Protein AF-0000000075716599 (afdb_homodimer)

Structure (mmCIF, N/CA/C/O backbone):
data_AF-0000000075716599-model_v1
#
loop_
_entity.id
_entity.type
_entity.pdbx_description
1 polymer 'Oxysterol binding protein, putative'
#
loop_
_atom_site.group_PDB
_atom_site.id
_atom_site.type_symbol
_atom_site.label_atom_id
_atom_site.label_alt_id
_atom_site.label_comp_id
_atom_site.label_asym_id
_atom_site.label_entity_id
_atom_site.label_seq_id
_atom_site.pdbx_PDB_ins_code
_atom_site.Cartn_x
_atom_site.Cartn_y
_atom_site.Cartn_z
_atom_site.occupancy
_atom_site.B_iso_or_equiv
_atom_site.auth_seq_id
_atom_site.auth_comp_id
_atom_site.auth_asym_id
_atom_site.auth_atom_id
_atom_site.pdbx_PDB_model_num
ATOM 1 N N . MET A 1 1 ? 14.312 -37.25 2.414 1 25.66 1 MET A N 1
ATOM 2 C CA . MET A 1 1 ? 13.086 -36.656 1.915 1 25.66 1 MET A CA 1
ATOM 3 C C . MET A 1 1 ? 11.867 -37.156 2.67 1 25.66 1 MET A C 1
ATOM 5 O O . MET A 1 1 ? 11.477 -38.312 2.496 1 25.66 1 MET A O 1
ATOM 9 N N . ALA A 1 2 ? 11.633 -36.812 3.883 1 30.98 2 ALA A N 1
ATOM 10 C CA . ALA A 1 2 ? 10.641 -37.406 4.777 1 30.98 2 ALA A CA 1
ATOM 11 C C . ALA A 1 2 ? 9.258 -37.438 4.121 1 30.98 2 ALA A C 1
ATOM 13 O O . ALA A 1 2 ? 8.82 -36.438 3.547 1 30.98 2 ALA A O 1
ATOM 14 N N . SER A 1 3 ? 8.898 -38.594 3.822 1 35.81 3 SER A N 1
ATOM 15 C CA . SER A 1 3 ? 7.617 -38.906 3.184 1 35.81 3 SER A CA 1
ATOM 16 C C . SER A 1 3 ? 6.461 -38.219 3.912 1 35.81 3 SER A C 1
ATOM 18 O O . SER A 1 3 ? 6.445 -38.188 5.145 1 35.81 3 SER A O 1
ATOM 20 N N . LEU A 1 4 ? 5.777 -37.281 3.227 1 42.44 4 LEU A N 1
ATOM 21 C CA . LEU A 1 4 ? 4.566 -36.625 3.693 1 42.44 4 LEU A CA 1
ATOM 22 C C . LEU A 1 4 ? 3.623 -37.625 4.359 1 42.44 4 LEU A C 1
ATOM 24 O O . LEU A 1 4 ? 2.781 -37.25 5.176 1 42.44 4 LEU A O 1
ATOM 28 N N . LEU A 1 5 ? 3.73 -38.969 3.957 1 38.59 5 LEU A N 1
ATOM 29 C CA . LEU A 1 5 ? 2.789 -40 4.395 1 38.59 5 LEU A CA 1
ATOM 30 C C . LEU A 1 5 ? 3.059 -40.406 5.84 1 38.59 5 LEU A C 1
ATOM 32 O O . LEU A 1 5 ? 2.227 -41.062 6.469 1 38.59 5 LEU A O 1
ATOM 36 N N . ILE A 1 6 ? 4.301 -40.344 6.207 1 36.16 6 ILE A N 1
ATOM 37 C CA . ILE A 1 6 ? 4.641 -41.031 7.453 1 36.16 6 ILE A CA 1
ATOM 38 C C . ILE A 1 6 ? 4.273 -40.125 8.641 1 36.16 6 ILE A C 1
ATOM 40 O O . ILE A 1 6 ? 4.758 -40.344 9.75 1 36.16 6 ILE A O 1
ATOM 44 N N . ARG A 1 7 ? 3.625 -39.094 8.336 1 38.47 7 ARG A N 1
ATOM 45 C CA . ARG A 1 7 ? 3.357 -38.375 9.57 1 38.47 7 ARG A CA 1
ATOM 46 C C . ARG A 1 7 ? 2.211 -39 10.344 1 38.47 7 ARG A C 1
ATOM 48 O O . ARG A 1 7 ? 1.123 -39.219 9.805 1 38.47 7 ARG A O 1
ATOM 55 N N . GLU A 1 8 ? 2.479 -39.688 11.445 1 37.44 8 GLU A N 1
ATOM 56 C CA . GLU A 1 8 ? 1.461 -40.344 12.258 1 37.44 8 GLU A CA 1
ATOM 57 C C . GLU A 1 8 ? 0.248 -39.469 12.469 1 37.44 8 GLU A C 1
ATOM 59 O O . GLU A 1 8 ? -0.686 -39.469 11.664 1 37.44 8 GLU A O 1
ATOM 64 N N . GLU A 1 9 ? -0.141 -39.188 13.945 1 34.25 9 GLU A N 1
ATOM 65 C CA . GLU A 1 9 ? -1.438 -38.688 14.398 1 34.25 9 GLU A CA 1
ATOM 66 C C . GLU A 1 9 ? -1.594 -37.219 14.109 1 34.25 9 GLU A C 1
ATOM 68 O O . GLU A 1 9 ? -0.637 -36.438 14.242 1 34.25 9 GLU A O 1
ATOM 73 N N . ALA A 1 10 ? -2.547 -36.906 13.289 1 37.91 10 ALA A N 1
ATOM 74 C CA . ALA A 1 10 ? -2.986 -35.531 13.148 1 37.91 10 ALA A CA 1
ATOM 75 C C . ALA A 1 10 ? -2.926 -34.781 14.484 1 37.91 10 ALA A C 1
ATOM 77 O O . ALA A 1 10 ? -3.238 -35.375 15.531 1 37.91 10 ALA A O 1
ATOM 78 N N . PRO A 1 11 ? -2.17 -33.844 14.617 1 38.12 11 PRO A N 1
ATOM 79 C CA . PRO A 1 11 ? -2.297 -33.188 15.93 1 38.12 11 PRO A CA 1
ATOM 80 C C . PRO A 1 11 ? -3.744 -33.094 16.406 1 38.12 11 PRO A C 1
ATOM 82 O O . PRO A 1 11 ? -4.648 -32.844 15.602 1 38.12 11 PRO A O 1
ATOM 85 N N . ILE A 1 12 ? -4.195 -33.906 17.328 1 35.69 12 ILE A N 1
ATOM 86 C CA . ILE A 1 12 ? -5.48 -33.875 18.016 1 35.69 12 ILE A CA 1
ATOM 87 C C . ILE A 1 12 ? -5.766 -32.438 18.484 1 35.69 12 ILE A C 1
ATOM 89 O O . ILE A 1 12 ? -4.84 -31.672 18.719 1 35.69 12 ILE A O 1
ATOM 93 N N . LYS A 1 13 ? -7.074 -32.219 18.672 1 39.22 13 LYS A N 1
ATOM 94 C CA . LYS A 1 13 ? -7.547 -31.062 19.422 1 39.22 13 LYS A CA 1
ATOM 95 C C . LYS A 1 13 ? -6.566 -30.688 20.531 1 39.22 13 LYS A C 1
ATOM 97 O O . LYS A 1 13 ? -6.484 -31.391 21.547 1 39.22 13 LYS A O 1
ATOM 102 N N . SER A 1 14 ? -5.434 -30.578 20.25 1 35.91 14 SER A N 1
ATOM 103 C CA . SER A 1 14 ? -4.781 -30.188 21.5 1 35.91 14 SER A CA 1
ATOM 104 C C . SER A 1 14 ? -5.598 -29.156 22.266 1 35.91 14 SER A C 1
ATOM 106 O O . SER A 1 14 ? -6.434 -28.469 21.672 1 35.91 14 SER A O 1
ATOM 108 N N . GLU A 1 15 ? -5.719 -28.969 23.5 1 42.94 15 GLU A N 1
ATOM 109 C CA . GLU A 1 15 ? -6.316 -27.938 24.328 1 42.94 15 GLU A CA 1
ATOM 110 C C . GLU A 1 15 ? -6.172 -26.562 23.688 1 42.94 15 GLU A C 1
ATOM 112 O O . GLU A 1 15 ? -5.27 -25.797 24.031 1 42.94 15 GLU A O 1
ATOM 117 N N . SER A 1 16 ? -6.371 -26.391 22.516 1 43.91 16 SER A N 1
ATOM 118 C CA . SER A 1 16 ? -6 -25.297 21.625 1 43.91 16 SER A CA 1
ATOM 119 C C . SER A 1 16 ? -6.738 -24.016 21.984 1 43.91 16 SER A C 1
ATOM 121 O O . SER A 1 16 ? -7.965 -24.016 22.109 1 43.91 16 SER A O 1
ATOM 123 N N . LYS A 1 17 ? -6.199 -23.234 22.516 1 57.03 17 LYS A N 1
ATOM 124 C CA . LYS A 1 17 ? -6.621 -21.875 22.859 1 57.03 17 LYS A CA 1
ATOM 125 C C . LYS A 1 17 ? -6.98 -21.078 21.609 1 57.03 17 LYS A C 1
ATOM 127 O O . LYS A 1 17 ? -6.246 -21.094 20.625 1 57.03 17 LYS A O 1
ATOM 132 N N . PRO A 1 18 ? -8.266 -20.781 21.609 1 61.25 18 PRO A N 1
ATOM 133 C CA . PRO A 1 18 ? -8.648 -19.891 20.5 1 61.25 18 PRO A CA 1
ATOM 134 C C . PRO A 1 18 ? -7.602 -18.812 20.219 1 61.25 18 PRO A C 1
ATOM 136 O O . PRO A 1 18 ? -6.988 -18.281 21.156 1 61.25 18 PRO A O 1
ATOM 139 N N . ILE A 1 19 ? -7.355 -18.719 18.906 1 61.34 19 ILE A N 1
ATOM 140 C CA . ILE A 1 19 ? -6.391 -17.688 18.547 1 61.34 19 ILE A CA 1
ATOM 141 C C . ILE A 1 19 ? -7.086 -16.328 18.5 1 61.34 19 ILE A C 1
ATOM 143 O O . ILE A 1 19 ? -6.426 -15.289 18.469 1 61.34 19 ILE A O 1
ATOM 147 N N . GLY A 1 20 ? -8.43 -16.375 18.391 1 62.12 20 GLY A N 1
ATOM 148 C CA . GLY A 1 20 ? -9.227 -15.156 18.406 1 62.12 20 GLY A CA 1
ATOM 149 C C . GLY A 1 20 ? -10.719 -15.422 18.297 1 62.12 20 GLY A C 1
ATOM 150 O O . GLY A 1 20 ? -11.156 -16.562 18.375 1 62.12 20 GLY A O 1
ATOM 151 N N . THR A 1 21 ? -11.43 -14.406 18.516 1 63.84 21 THR A N 1
ATOM 152 C CA . THR A 1 21 ? -12.875 -14.531 18.406 1 63.84 21 THR A CA 1
ATOM 153 C C . THR A 1 21 ? -13.422 -13.57 17.359 1 63.84 21 THR A C 1
ATOM 155 O O . THR A 1 21 ? -12.969 -12.43 17.25 1 63.84 21 THR A O 1
ATOM 158 N N . VAL A 1 22 ? -14.164 -14.148 16.422 1 63.22 22 VAL A N 1
ATOM 159 C CA . VAL A 1 22 ? -14.93 -13.336 15.484 1 63.22 22 VAL A CA 1
ATOM 160 C C . VAL A 1 22 ? -16.422 -13.602 15.656 1 63.22 22 VAL A C 1
ATOM 162 O O . VAL A 1 22 ? -16.859 -14.75 15.57 1 63.22 22 VAL A O 1
ATOM 165 N N . ASN A 1 23 ? -17.203 -12.508 15.766 1 64.94 23 ASN A N 1
ATOM 166 C CA . ASN A 1 23 ? -18.625 -12.625 16 1 64.94 23 ASN A CA 1
ATOM 167 C C . ASN A 1 23 ? -18.938 -13.664 17.062 1 64.94 23 ASN A C 1
ATOM 169 O O . ASN A 1 23 ? -19.75 -14.57 16.844 1 64.94 23 ASN A O 1
ATOM 173 N N . ASP A 1 24 ? -18.141 -13.594 18.141 1 62.59 24 ASP A N 1
ATOM 174 C CA . ASP A 1 24 ? -18.328 -14.375 19.344 1 62.59 24 ASP A CA 1
ATOM 175 C C . ASP A 1 24 ? -18.016 -15.852 19.109 1 62.59 24 ASP A C 1
ATOM 177 O O . ASP A 1 24 ? -18.516 -16.719 19.828 1 62.59 24 ASP A O 1
ATOM 181 N N . LYS A 1 25 ? -17.5 -16.094 17.984 1 64.44 25 LYS A N 1
ATOM 182 C CA . LYS A 1 25 ? -17.062 -17.469 17.719 1 64.44 25 LYS A CA 1
ATOM 183 C C . LYS A 1 25 ? -15.547 -17.594 17.812 1 64.44 25 LYS A C 1
ATOM 185 O O . LYS A 1 25 ? -14.812 -16.734 17.297 1 64.44 25 LYS A O 1
ATOM 190 N N . ASN A 1 26 ? -15.055 -18.562 18.516 1 60.34 26 ASN A N 1
ATOM 191 C CA . ASN A 1 26 ? -13.625 -18.844 18.656 1 60.34 26 ASN A CA 1
ATOM 192 C C . ASN A 1 26 ? -13.016 -19.281 17.328 1 60.34 26 ASN A C 1
ATOM 194 O O . ASN A 1 26 ? -13.609 -20.062 16.594 1 60.34 26 ASN A O 1
ATOM 198 N N . ILE A 1 27 ? -11.953 -18.578 17 1 61.59 27 ILE A N 1
ATOM 199 C CA . ILE A 1 27 ? -11.203 -18.938 15.805 1 61.59 27 ILE A CA 1
ATOM 200 C C . ILE A 1 27 ? -9.969 -19.75 16.203 1 61.59 27 ILE A C 1
ATOM 202 O O . ILE A 1 27 ? -9.281 -19.422 17.156 1 61.59 27 ILE A O 1
ATOM 206 N N . PHE A 1 28 ? -9.906 -20.922 15.703 1 56.47 28 PHE A N 1
ATOM 207 C CA . PHE A 1 28 ? -8.766 -21.781 16.016 1 56.47 28 PHE A CA 1
ATOM 208 C C . PHE A 1 28 ? -7.77 -21.797 14.867 1 56.47 28 PHE A C 1
ATOM 210 O O . PHE A 1 28 ? -8.133 -21.516 13.719 1 56.47 28 PHE A O 1
ATOM 217 N N . SER A 1 29 ? -6.551 -21.688 15.281 1 52.03 29 SER A N 1
ATOM 218 C CA . SER A 1 29 ? -5.5 -21.656 14.273 1 52.03 29 SER A CA 1
ATOM 219 C C . SER A 1 29 ? -5.77 -22.672 13.172 1 52.03 29 SER A C 1
ATOM 221 O O . SER A 1 29 ? -6.82 -23.312 13.148 1 52.03 29 SER A O 1
ATOM 223 N N . THR A 1 30 ? -4.996 -23.766 13.023 1 52.5 30 THR A N 1
ATOM 224 C CA . THR A 1 30 ? -4.906 -24.75 11.953 1 52.5 30 THR A CA 1
ATOM 225 C C . THR A 1 30 ? -6.105 -25.688 11.992 1 52.5 30 THR A C 1
ATOM 227 O O . THR A 1 30 ? -6.844 -25.734 12.977 1 52.5 30 THR A O 1
ATOM 230 N N . SER A 1 31 ? -6.348 -26.359 10.727 1 51.75 31 SER A N 1
ATOM 231 C CA . SER A 1 31 ? -7.363 -27.344 10.391 1 51.75 31 SER A CA 1
ATOM 232 C C . SER A 1 31 ? -7.547 -28.359 11.516 1 51.75 31 SER A C 1
ATOM 234 O O . SER A 1 31 ? -6.578 -28.969 11.961 1 51.75 31 SER A O 1
ATOM 236 N N . TYR A 1 32 ? -8.422 -28.031 12.461 1 51.56 32 TYR A N 1
ATOM 237 C CA . TYR A 1 32 ? -8.633 -28.938 13.586 1 51.56 32 TYR A CA 1
ATOM 238 C C . TYR A 1 32 ? -9.617 -30.047 13.219 1 51.56 32 TYR A C 1
ATOM 240 O O . TYR A 1 32 ? -10.547 -29.828 12.445 1 51.56 32 TYR A O 1
ATOM 248 N N . ARG A 1 33 ? -9.281 -31.203 13.703 1 50.09 33 ARG A N 1
ATOM 249 C CA . ARG A 1 33 ? -10.219 -32.312 13.812 1 50.09 33 ARG A CA 1
ATOM 250 C C . ARG A 1 33 ? -11.445 -31.906 14.625 1 50.09 33 ARG A C 1
ATOM 252 O O . ARG A 1 33 ? -11.336 -31.156 15.602 1 50.09 33 ARG A O 1
ATOM 259 N N . GLY A 1 34 ? -12.523 -31.922 13.992 1 53.91 34 GLY A N 1
ATOM 260 C CA . GLY A 1 34 ? -13.805 -31.625 14.617 1 53.91 34 GLY A CA 1
ATOM 261 C C . GLY A 1 34 ? -14.555 -30.5 13.945 1 53.91 34 GLY A C 1
ATOM 262 O O . GLY A 1 34 ? -15.672 -30.172 14.328 1 53.91 34 GLY A O 1
ATOM 263 N N . VAL A 1 35 ? -13.758 -29.875 13.117 1 61.09 35 VAL A N 1
ATOM 264 C CA . VAL A 1 35 ? -14.461 -28.875 12.328 1 61.09 35 VAL A CA 1
ATOM 265 C C . VAL A 1 35 ? -15.023 -29.516 11.055 1 61.09 35 VAL A C 1
ATOM 267 O O . VAL A 1 35 ? -14.492 -30.516 10.57 1 61.09 35 VAL A O 1
ATOM 270 N N . ASP A 1 36 ? -16.156 -29 10.609 1 69.19 36 ASP A N 1
ATOM 271 C CA . ASP A 1 36 ? -16.781 -29.516 9.391 1 69.19 36 ASP A CA 1
ATOM 272 C C . ASP A 1 36 ? -15.914 -29.219 8.164 1 69.19 36 ASP A C 1
ATOM 274 O O . ASP A 1 36 ? -15.297 -28.156 8.07 1 69.19 36 ASP A O 1
ATOM 278 N N . LYS A 1 37 ? -15.867 -30.25 7.438 1 75.06 37 LYS A N 1
ATOM 279 C CA . LYS A 1 37 ? -15.195 -30.047 6.152 1 75.06 37 LYS A CA 1
ATOM 280 C C . LYS A 1 37 ? -16.016 -29.156 5.23 1 75.06 37 LYS A C 1
ATOM 282 O O . LYS A 1 37 ? -17.25 -29.25 5.195 1 75.06 37 LYS A O 1
ATOM 287 N N . HIS A 1 38 ? -15.297 -28.234 4.605 1 74.19 38 HIS A N 1
ATOM 288 C CA . HIS A 1 38 ? -15.938 -27.375 3.615 1 74.19 38 HIS A CA 1
ATOM 289 C C . HIS A 1 38 ? -15.422 -27.672 2.211 1 74.19 38 HIS A C 1
ATOM 291 O O . HIS A 1 38 ? -14.227 -27.516 1.94 1 74.19 38 HIS A O 1
ATOM 297 N N . LEU A 1 39 ? -16.359 -28.141 1.439 1 76.5 39 LEU A N 1
ATOM 298 C CA . LEU A 1 39 ? -16.031 -28.484 0.063 1 76.5 39 LEU A CA 1
ATOM 299 C C . LEU A 1 39 ? -16.656 -27.5 -0.917 1 76.5 39 LEU A C 1
ATOM 301 O O . LEU A 1 39 ? -17.766 -27.016 -0.683 1 76.5 39 LEU A O 1
ATOM 305 N N . ILE A 1 40 ? -15.852 -27.141 -1.883 1 75.44 40 ILE A N 1
ATOM 306 C CA . ILE A 1 40 ? -16.391 -26.328 -2.969 1 75.44 40 ILE A CA 1
ATOM 307 C C . ILE A 1 40 ? -17.016 -27.234 -4.023 1 75.44 40 ILE A C 1
ATOM 309 O O . ILE A 1 40 ? -16.422 -28.219 -4.445 1 75.44 40 ILE A O 1
ATOM 313 N N . SER A 1 41 ? -18.312 -26.922 -4.27 1 71.81 41 SER A N 1
ATOM 314 C CA . SER A 1 41 ? -19.016 -27.688 -5.289 1 71.81 41 SER A CA 1
ATOM 315 C C . SER A 1 41 ? -18.859 -27.047 -6.664 1 71.81 41 SER A C 1
ATOM 317 O O . SER A 1 41 ? -18.906 -25.812 -6.797 1 71.81 41 SER A O 1
ATOM 319 N N . TYR A 1 42 ? -18.391 -27.859 -7.543 1 67.75 42 TYR A N 1
ATOM 320 C CA . TYR A 1 42 ? -18.344 -27.391 -8.922 1 67.75 42 TYR A CA 1
ATOM 321 C C . TYR A 1 42 ? -19.453 -28 -9.758 1 67.75 42 TYR A C 1
ATOM 323 O O . TYR A 1 42 ? -19.781 -29.188 -9.602 1 67.75 42 TYR A O 1
ATOM 331 N N . ASP A 1 43 ? -20.406 -27.141 -10.383 1 59.59 43 ASP A N 1
ATOM 332 C CA . ASP A 1 43 ? -21.484 -27.672 -11.219 1 59.59 43 ASP A CA 1
ATOM 333 C C . ASP A 1 43 ? -20.938 -28.672 -12.242 1 59.59 43 ASP A C 1
ATOM 335 O O . ASP A 1 43 ? -21.578 -29.688 -12.508 1 59.59 43 ASP A O 1
ATOM 339 N N . ASN A 1 44 ? -19.891 -28.047 -13.047 1 61.25 44 ASN A N 1
ATOM 340 C CA . ASN A 1 44 ? -19.266 -28.906 -14.055 1 61.25 44 ASN A CA 1
ATOM 341 C C . ASN A 1 44 ? -17.828 -29.234 -13.688 1 61.25 44 ASN A C 1
ATOM 343 O O . ASN A 1 44 ? -17.062 -28.359 -13.312 1 61.25 44 ASN A O 1
ATOM 347 N N . ASP A 1 45 ? -17.547 -30.625 -13.68 1 68.94 45 ASP A N 1
ATOM 348 C CA . ASP A 1 45 ? -16.25 -31.156 -13.273 1 68.94 45 ASP A CA 1
ATOM 349 C C . ASP A 1 45 ? -15.25 -31.109 -14.438 1 68.94 45 ASP A C 1
ATOM 351 O O . ASP A 1 45 ? -14.195 -31.75 -14.375 1 68.94 45 ASP A O 1
ATOM 355 N N . ASP A 1 46 ? -15.656 -30.297 -15.555 1 80 46 ASP A N 1
ATOM 356 C CA . ASP A 1 46 ? -14.781 -30.438 -16.719 1 80 46 ASP A CA 1
ATOM 357 C C . ASP A 1 46 ? -14.156 -29.109 -17.094 1 80 46 ASP A C 1
ATOM 359 O O . ASP A 1 46 ? -13.844 -28.859 -18.266 1 80 46 ASP A O 1
ATOM 363 N N . TYR A 1 47 ? -14.039 -28.234 -16.266 1 90.12 47 TYR A N 1
ATOM 364 C CA . TYR A 1 47 ? -13.391 -26.938 -16.453 1 90.12 47 TYR A CA 1
ATOM 365 C C . TYR A 1 47 ? -14.055 -26.156 -17.578 1 90.12 47 TYR A C 1
ATOM 367 O O . TYR A 1 47 ? -13.383 -25.5 -18.375 1 90.12 47 TYR A O 1
ATOM 375 N N . GLU A 1 48 ? -15.352 -26.297 -17.766 1 89.38 48 GLU A N 1
ATOM 376 C CA . GLU A 1 48 ? -16.078 -25.641 -18.844 1 89.38 48 GLU A CA 1
ATOM 377 C C . GLU A 1 48 ? -15.891 -24.125 -18.812 1 89.38 48 GLU A C 1
ATOM 379 O O . GLU A 1 48 ? -15.688 -23.5 -19.859 1 89.38 48 GLU A O 1
ATOM 384 N N . GLN A 1 49 ? -15.953 -23.562 -17.703 1 86.5 49 GLN A N 1
ATOM 385 C CA . GLN A 1 49 ? -15.789 -22.109 -17.578 1 86.5 49 GLN A CA 1
ATOM 386 C C . GLN A 1 49 ? -14.391 -21.688 -18.016 1 86.5 49 GLN A C 1
ATOM 388 O O . GLN A 1 49 ? -14.227 -20.688 -18.719 1 86.5 49 GLN A O 1
ATOM 393 N N . GLU A 1 50 ? -13.414 -22.391 -17.562 1 89.19 50 GLU A N 1
ATOM 394 C CA . GLU A 1 50 ? -12.031 -22.078 -17.938 1 89.19 50 GLU A CA 1
ATOM 395 C C . GLU A 1 50 ? -11.82 -22.234 -19.438 1 89.19 50 GLU A C 1
ATOM 397 O O . GLU A 1 50 ? -11.117 -21.438 -20.062 1 89.19 50 GLU A O 1
ATOM 402 N N . ARG A 1 51 ? -12.438 -23.266 -20 1 91.88 51 ARG A N 1
ATOM 403 C CA . ARG A 1 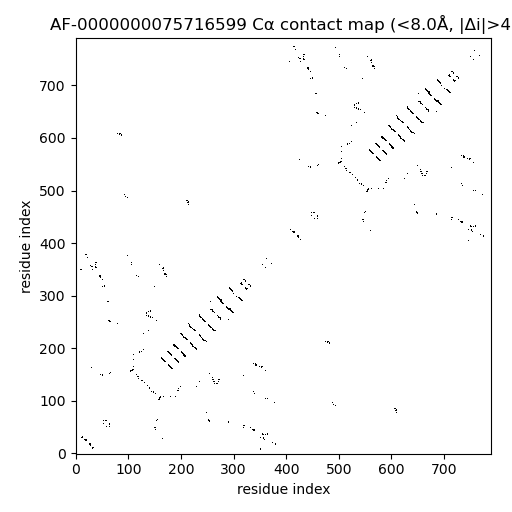51 ? -12.344 -23.484 -21.438 1 91.88 51 ARG A CA 1
ATOM 404 C C . ARG A 1 51 ? -13 -22.328 -22.203 1 91.88 51 ARG A C 1
ATOM 406 O O . ARG A 1 51 ? -12.469 -21.859 -23.219 1 91.88 51 ARG A O 1
ATOM 413 N N . ASN A 1 52 ? -14.125 -21.922 -21.703 1 91.31 52 ASN A N 1
ATOM 414 C CA . ASN A 1 52 ? -14.828 -20.828 -22.344 1 91.31 52 ASN A CA 1
ATOM 415 C C . ASN A 1 52 ? -14.008 -19.547 -22.328 1 91.31 52 ASN A C 1
ATOM 417 O O . ASN A 1 52 ? -13.969 -18.797 -23.312 1 91.31 52 ASN A O 1
ATOM 421 N N . VAL A 1 53 ? -13.406 -19.312 -21.266 1 91.31 53 VAL A N 1
ATOM 422 C CA . VAL A 1 53 ? -12.555 -18.125 -21.141 1 91.31 53 VAL A CA 1
ATOM 423 C C . VAL A 1 53 ? -11.383 -18.219 -22.109 1 91.31 53 VAL A C 1
ATOM 425 O O . VAL A 1 53 ? -11.078 -17.266 -22.828 1 91.31 53 VAL A O 1
ATOM 428 N N . ALA A 1 54 ? -10.758 -19.359 -22.125 1 91.94 54 ALA A N 1
ATOM 429 C CA . ALA A 1 54 ? -9.594 -19.562 -22.984 1 91.94 54 ALA A CA 1
ATOM 430 C C . ALA A 1 54 ? -9.961 -19.375 -24.453 1 91.94 54 ALA A C 1
ATOM 432 O O . ALA A 1 54 ? -9.18 -18.797 -25.219 1 91.94 54 ALA A O 1
ATOM 433 N N . LEU A 1 55 ? -11.133 -19.781 -24.797 1 92.62 55 LEU A N 1
ATOM 434 C CA . LEU A 1 55 ? -11.555 -19.781 -26.203 1 92.62 55 LEU A CA 1
ATOM 435 C C . LEU A 1 55 ? -12.055 -18.406 -26.625 1 92.62 55 LEU A C 1
ATOM 437 O O . LEU A 1 55 ? -11.852 -17.984 -27.766 1 92.62 55 LEU A O 1
ATOM 441 N N . ASN A 1 56 ? -12.617 -17.656 -25.656 1 92 56 ASN A N 1
ATOM 442 C CA . ASN A 1 56 ? -13.43 -16.531 -26.094 1 92 56 ASN A CA 1
ATOM 443 C C . ASN A 1 56 ? -12.93 -15.219 -25.5 1 92 56 ASN A C 1
ATOM 445 O O . ASN A 1 56 ? -13.266 -14.141 -26 1 92 56 ASN A O 1
ATOM 449 N N . ASN A 1 57 ? -12.266 -15.258 -24.453 1 90.56 57 ASN A N 1
ATOM 450 C CA . ASN A 1 57 ? -11.922 -14.047 -23.734 1 90.56 57 ASN A CA 1
ATOM 451 C C . ASN A 1 57 ? -10.445 -13.695 -23.891 1 90.56 57 ASN A C 1
ATOM 453 O O . ASN A 1 57 ? -9.625 -14.008 -23.031 1 90.56 57 ASN A O 1
ATOM 457 N N . TRP A 1 58 ? -10.109 -13.031 -24.938 1 88.56 58 TRP A N 1
ATOM 458 C CA . TRP A 1 58 ? -8.703 -12.68 -25.141 1 88.56 58 TRP A CA 1
ATOM 459 C C . TRP A 1 58 ? -8.57 -11.32 -25.828 1 88.56 58 TRP A C 1
ATOM 461 O O . TRP A 1 58 ? -9.516 -10.852 -26.469 1 88.56 58 TRP A O 1
ATOM 471 N N . SER A 1 59 ? -7.52 -10.68 -25.562 1 87.56 59 SER A N 1
ATOM 472 C CA . SER A 1 59 ? -7.082 -9.461 -26.234 1 87.56 59 SER A CA 1
ATOM 473 C C . SER A 1 59 ? -5.75 -9.664 -26.938 1 87.56 59 SER A C 1
ATOM 475 O O . SER A 1 59 ? -5.184 -10.758 -26.906 1 87.56 59 SER A O 1
ATOM 477 N N . VAL A 1 60 ? -5.297 -8.625 -27.562 1 87.06 60 VAL A N 1
ATOM 478 C CA . VAL A 1 60 ? -4.012 -8.68 -28.25 1 87.06 60 VAL A CA 1
ATOM 479 C C . VAL A 1 60 ? -2.889 -8.867 -27.234 1 87.06 60 VAL A C 1
ATOM 481 O O . VAL A 1 60 ? -1.802 -9.336 -27.578 1 87.06 60 VAL A O 1
ATOM 484 N N . ASP A 1 61 ? -3.252 -8.633 -25.922 1 89.69 61 ASP A N 1
ATOM 485 C CA . ASP A 1 61 ? -2.201 -8.625 -24.906 1 89.69 61 ASP A CA 1
ATOM 486 C C . ASP A 1 61 ? -2.205 -9.93 -24.109 1 89.69 61 ASP A C 1
ATOM 488 O O . ASP A 1 61 ? -1.239 -10.234 -23.406 1 89.69 61 ASP A O 1
ATOM 492 N N . GLY A 1 62 ? -3.279 -10.648 -24.219 1 92.62 62 GLY A N 1
ATOM 493 C CA . GLY A 1 62 ? -3.367 -11.891 -23.453 1 92.62 62 GLY A CA 1
ATOM 494 C C . GLY A 1 62 ? -4.793 -12.336 -23.203 1 92.62 62 GLY A C 1
ATOM 495 O O . GLY A 1 62 ? -5.73 -11.828 -23.828 1 92.62 62 GLY A O 1
ATOM 496 N N . VAL A 1 63 ? -4.879 -13.289 -22.391 1 94.81 63 VAL A N 1
ATOM 497 C CA . VAL A 1 63 ? -6.199 -13.797 -22.031 1 94.81 63 VAL A CA 1
ATOM 498 C C . VAL A 1 63 ? -6.836 -12.898 -20.969 1 94.81 63 VAL A C 1
ATOM 500 O O . VAL A 1 63 ? -6.168 -12.445 -20.047 1 94.81 63 VAL A O 1
ATOM 503 N N . VAL A 1 64 ? -8.141 -12.586 -21.141 1 93.75 64 VAL A N 1
ATOM 504 C CA . VAL A 1 64 ? -8.875 -11.688 -20.266 1 93.75 64 VAL A CA 1
ATOM 505 C C . VAL A 1 64 ? -9.836 -12.492 -19.391 1 93.75 64 VAL A C 1
ATOM 507 O O . VAL A 1 64 ? -11 -12.688 -19.766 1 93.75 64 VAL A O 1
ATOM 510 N N . PRO A 1 65 ? -9.391 -12.781 -18.234 1 89.38 65 PRO A N 1
ATOM 511 C CA . PRO A 1 65 ? -10.164 -13.734 -17.438 1 89.38 65 PRO A CA 1
ATOM 512 C C . PRO A 1 65 ? -11.367 -13.094 -16.75 1 89.38 65 PRO A C 1
ATOM 514 O O . PRO A 1 65 ? -12.289 -13.805 -16.344 1 89.38 65 PRO A O 1
ATOM 517 N N . LEU A 1 66 ? -11.391 -11.758 -16.625 1 89.12 66 LEU A N 1
ATOM 518 C CA . LEU A 1 66 ? -12.477 -11.086 -15.914 1 89.12 66 LEU A CA 1
ATOM 519 C C . LEU A 1 66 ? -13.43 -10.414 -16.891 1 89.12 66 LEU A C 1
ATOM 521 O O . LEU A 1 66 ? -13 -9.867 -17.906 1 89.12 66 LEU A O 1
ATOM 525 N N . THR A 1 67 ? -14.664 -10.453 -16.531 1 88.25 67 THR A N 1
ATOM 526 C CA . THR A 1 67 ? -15.617 -9.617 -17.266 1 88.25 67 THR A CA 1
ATOM 527 C C . THR A 1 67 ? -15.398 -8.148 -16.938 1 88.25 67 THR A C 1
ATOM 529 O O . THR A 1 67 ? -14.68 -7.809 -16 1 88.25 67 THR A O 1
ATOM 532 N N . LYS A 1 68 ? -16.047 -7.387 -17.734 1 88.38 68 LYS A N 1
ATOM 533 C CA . LYS A 1 68 ? -15.953 -5.949 -17.5 1 88.38 68 LYS A CA 1
ATOM 534 C C . LYS A 1 68 ? -16.516 -5.574 -16.141 1 88.38 68 LYS A C 1
ATOM 536 O O . LYS A 1 68 ? -15.945 -4.734 -15.43 1 88.38 68 LYS A O 1
ATOM 541 N N . GLU A 1 69 ? -17.562 -6.168 -15.789 1 90.94 69 GLU A N 1
ATOM 542 C CA . GLU A 1 69 ? -18.219 -5.895 -14.508 1 90.94 69 GLU A CA 1
ATOM 543 C C . GLU A 1 69 ? -17.328 -6.332 -13.336 1 90.94 69 GLU A C 1
ATOM 545 O O . GLU A 1 69 ? -17.219 -5.617 -12.344 1 90.94 69 GLU A O 1
ATOM 550 N N . GLU A 1 70 ? -16.719 -7.488 -13.484 1 87.31 70 GLU A N 1
ATOM 551 C CA . GLU A 1 70 ? -15.828 -7.996 -12.445 1 87.31 70 GLU A CA 1
ATOM 552 C C . GLU A 1 70 ? -14.602 -7.105 -12.281 1 87.31 70 GLU A C 1
ATOM 554 O O . GLU A 1 70 ? -14.156 -6.855 -11.164 1 87.31 70 GLU A O 1
ATOM 559 N N . LEU A 1 71 ? -14.117 -6.676 -13.367 1 89.44 71 LEU A N 1
ATOM 560 C CA . LEU A 1 71 ? -12.945 -5.809 -13.344 1 89.44 71 LEU A CA 1
ATOM 561 C C . LEU A 1 71 ? -13.266 -4.477 -12.672 1 89.44 71 LEU A C 1
ATOM 563 O O . LEU A 1 71 ? -12.484 -3.982 -11.859 1 89.44 71 LEU A O 1
ATOM 567 N N . GLU A 1 72 ? -14.406 -3.959 -13.016 1 90.44 72 GLU A N 1
ATOM 568 C CA . GLU A 1 72 ? -14.828 -2.693 -12.422 1 90.44 72 GLU A CA 1
ATOM 569 C C . GLU A 1 72 ? -15 -2.824 -10.914 1 90.44 72 GLU A C 1
ATOM 571 O O . GLU A 1 72 ? -14.625 -1.925 -10.164 1 90.44 72 GLU A O 1
ATOM 576 N N . ALA A 1 73 ? -15.539 -3.914 -10.5 1 87.81 73 ALA A N 1
ATOM 577 C CA . ALA A 1 73 ? -15.719 -4.152 -9.078 1 87.81 73 ALA A CA 1
ATOM 578 C C . ALA A 1 73 ? -14.375 -4.234 -8.359 1 87.81 73 ALA A C 1
ATOM 580 O O . ALA A 1 73 ? -14.219 -3.689 -7.262 1 87.81 73 ALA A O 1
ATOM 581 N N . GLU A 1 74 ? -13.461 -4.906 -8.891 1 86.44 74 GLU A N 1
ATOM 582 C CA . GLU A 1 74 ? -12.133 -5.012 -8.297 1 86.44 74 GLU A CA 1
ATOM 583 C C . GLU A 1 74 ? -11.43 -3.658 -8.266 1 86.44 74 GLU A C 1
ATOM 585 O O . GLU A 1 74 ? -10.711 -3.342 -7.312 1 86.44 74 GLU A O 1
ATOM 590 N N . GLN A 1 75 ? -11.664 -2.91 -9.297 1 87.62 75 GLN A N 1
ATOM 591 C CA . GLN A 1 75 ? -11.023 -1.601 -9.375 1 87.62 75 GLN A CA 1
ATOM 592 C C . GLN A 1 75 ? -11.547 -0.665 -8.289 1 87.62 75 GLN A C 1
ATOM 594 O O .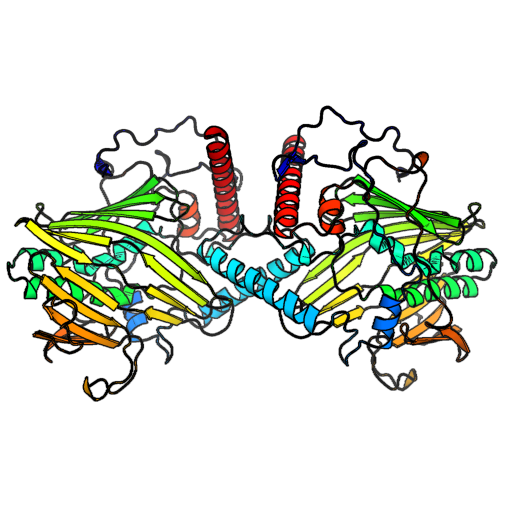 GLN A 1 75 ? -10.805 0.17 -7.773 1 87.62 75 GLN A O 1
ATOM 599 N N . VAL A 1 76 ? -12.805 -0.786 -8 1 88.56 76 VAL A N 1
ATOM 600 C CA . VAL A 1 76 ? -13.375 -0.004 -6.91 1 88.56 76 VAL A CA 1
ATOM 601 C C . VAL A 1 76 ? -12.68 -0.364 -5.598 1 88.56 76 VAL A C 1
ATOM 603 O O . VAL A 1 76 ? -12.336 0.519 -4.809 1 88.56 76 VAL A O 1
ATOM 606 N N . GLU A 1 77 ? -12.422 -1.63 -5.391 1 86.25 77 GLU A N 1
ATOM 607 C CA . GLU A 1 77 ? -11.727 -2.084 -4.188 1 86.25 77 GLU A CA 1
ATOM 608 C C . GLU A 1 77 ? -10.273 -1.622 -4.184 1 86.25 77 GLU A C 1
ATOM 610 O O . GLU A 1 77 ? -9.742 -1.241 -3.139 1 86.25 77 GLU A O 1
ATOM 615 N N . ASN A 1 78 ? -9.734 -1.681 -5.328 1 85.81 78 ASN A N 1
ATOM 616 C CA . ASN A 1 78 ? -8.352 -1.233 -5.457 1 85.81 78 ASN A CA 1
ATOM 617 C C . ASN A 1 78 ? -8.203 0.245 -5.105 1 85.81 78 ASN A C 1
ATOM 619 O O . ASN A 1 78 ? -7.23 0.643 -4.465 1 85.81 78 ASN A O 1
ATOM 623 N N . LYS A 1 79 ? -9.148 0.978 -5.574 1 86.81 79 LYS A N 1
ATOM 624 C CA . LYS A 1 79 ? -9.125 2.408 -5.285 1 86.81 79 LYS A CA 1
ATOM 625 C C . LYS A 1 79 ? -9.195 2.668 -3.781 1 86.81 79 LYS A C 1
ATOM 627 O O . LYS A 1 79 ? -8.492 3.543 -3.266 1 86.81 79 LYS A O 1
ATOM 632 N N . LYS A 1 80 ? -10 1.928 -3.148 1 87.88 80 LYS A N 1
ATOM 633 C CA . LYS A 1 80 ? -10.109 2.055 -1.697 1 87.88 80 LYS A CA 1
ATOM 634 C C . LYS A 1 80 ? -8.781 1.707 -1.02 1 87.88 80 LYS A C 1
ATOM 636 O O . LYS A 1 80 ? -8.359 2.395 -0.089 1 87.88 80 LYS A O 1
ATOM 641 N N . LEU A 1 81 ? -8.203 0.668 -1.451 1 86.5 81 LEU A N 1
ATOM 642 C CA . LEU A 1 81 ? -6.93 0.236 -0.896 1 86.5 81 LEU A CA 1
ATOM 643 C C . LEU A 1 81 ? -5.848 1.283 -1.142 1 86.5 81 LEU A C 1
ATOM 645 O O . LEU A 1 81 ? -5.027 1.551 -0.262 1 86.5 81 LEU A O 1
ATOM 649 N N . MET A 1 82 ? -5.914 1.832 -2.297 1 86.31 82 MET A N 1
ATOM 650 C CA . MET A 1 82 ? -4.918 2.84 -2.652 1 86.31 82 MET A CA 1
ATOM 651 C C . MET A 1 82 ? -5.098 4.102 -1.815 1 86.31 82 MET A C 1
ATOM 653 O O . MET A 1 82 ? -4.117 4.734 -1.419 1 86.31 82 MET A O 1
ATOM 657 N N . LYS A 1 83 ? -6.293 4.512 -1.648 1 88 83 LYS A N 1
ATOM 658 C CA . LYS A 1 83 ? -6.574 5.648 -0.78 1 88 83 LYS A CA 1
ATOM 659 C C . LYS A 1 83 ? -6.039 5.41 0.629 1 88 83 LYS A C 1
ATOM 661 O O . LYS A 1 83 ? -5.445 6.309 1.233 1 88 83 LYS A O 1
ATOM 666 N N . GLN A 1 84 ? -6.273 4.242 1.062 1 87.38 84 GLN A N 1
ATOM 667 C CA . GLN A 1 84 ? -5.773 3.885 2.387 1 87.38 84 GLN A CA 1
ATOM 668 C C . GLN A 1 84 ? -4.246 3.871 2.414 1 87.38 84 GLN A C 1
ATOM 670 O O . GLN A 1 84 ? -3.637 4.27 3.408 1 87.38 84 GLN A O 1
ATOM 675 N N . PHE A 1 85 ? -3.764 3.42 1.38 1 86.81 85 PHE A N 1
ATOM 676 C CA . PHE A 1 85 ? -2.312 3.391 1.252 1 86.81 85 PHE A CA 1
ATOM 677 C C . PHE A 1 85 ? -1.73 4.793 1.36 1 86.81 85 PHE A C 1
ATOM 679 O O . PHE A 1 85 ? -0.785 5.023 2.117 1 86.81 85 PHE A O 1
ATOM 686 N N . THR A 1 86 ? -2.295 5.656 0.678 1 85.12 86 THR A N 1
ATOM 687 C CA . THR A 1 86 ? -1.839 7.043 0.687 1 85.12 86 THR A CA 1
ATOM 688 C C . THR A 1 86 ? -2.029 7.664 2.066 1 85.12 86 THR A C 1
ATOM 690 O O . THR A 1 86 ? -1.143 8.359 2.568 1 85.12 86 THR A O 1
ATOM 693 N N . LYS A 1 87 ? -3.145 7.449 2.594 1 86.44 87 LYS A N 1
ATOM 694 C CA . LYS A 1 87 ? -3.432 7.949 3.936 1 86.44 87 LYS A CA 1
ATOM 695 C C . LYS A 1 87 ? -2.395 7.453 4.941 1 86.44 87 LYS A C 1
ATOM 697 O O . LYS A 1 87 ? -1.955 8.211 5.809 1 86.44 87 LYS A O 1
ATOM 702 N N . ASN A 1 88 ? -1.99 6.199 4.77 1 84.38 88 ASN A N 1
ATOM 703 C CA . ASN A 1 88 ? -1.076 5.578 5.719 1 84.38 88 ASN A CA 1
ATOM 704 C C . ASN A 1 88 ? 0.344 6.117 5.57 1 84.38 88 ASN A C 1
ATOM 706 O O . ASN A 1 88 ? 1.129 6.082 6.52 1 84.38 88 ASN A O 1
ATOM 710 N N . ILE A 1 89 ? 0.644 6.586 4.434 1 78.06 89 ILE A N 1
ATOM 711 C CA . ILE A 1 89 ? 1.924 7.266 4.281 1 78.06 89 ILE A CA 1
ATOM 712 C C . ILE A 1 89 ? 1.989 8.461 5.23 1 78.06 89 ILE A C 1
ATOM 714 O O . ILE A 1 89 ? 3 8.664 5.91 1 78.06 89 ILE A O 1
ATOM 718 N N . LEU A 1 90 ? 0.91 9.125 5.355 1 76.31 90 LEU A N 1
ATOM 719 C CA . LEU A 1 90 ? 0.859 10.312 6.199 1 76.31 90 LEU A CA 1
ATOM 720 C C . LEU A 1 90 ? 0.845 9.93 7.676 1 76.31 90 LEU A C 1
ATOM 722 O O . LEU A 1 90 ? 1.456 10.609 8.5 1 76.31 90 LEU A O 1
ATOM 726 N N . LYS A 1 91 ? 0.191 8.82 7.848 1 74.38 91 LYS A N 1
ATOM 727 C CA . LYS A 1 91 ? 0.118 8.352 9.227 1 74.38 91 LYS A CA 1
ATOM 728 C C . LYS A 1 91 ? 1.383 7.59 9.617 1 74.38 91 LYS A C 1
ATOM 730 O O . LYS A 1 91 ? 1.597 7.293 10.797 1 74.38 91 LYS A O 1
ATOM 735 N N . MET A 1 92 ? 2.166 7.273 8.625 1 75.06 92 MET A N 1
ATOM 736 C CA . MET A 1 92 ? 3.414 6.527 8.766 1 75.06 92 MET A CA 1
ATOM 737 C C . MET A 1 92 ? 3.168 5.176 9.43 1 75.06 92 MET A C 1
ATOM 739 O O . MET A 1 92 ? 3.939 4.754 10.289 1 75.06 92 MET A O 1
ATOM 743 N N . ASP A 1 93 ? 2.012 4.578 9.047 1 73.81 93 ASP A N 1
ATOM 744 C CA . ASP A 1 93 ? 1.636 3.312 9.672 1 73.81 93 ASP A CA 1
ATOM 745 C C . ASP A 1 93 ? 0.78 2.469 8.727 1 73.81 93 ASP A C 1
ATOM 747 O O . ASP A 1 93 ? -0.349 2.844 8.406 1 73.81 93 ASP A O 1
ATOM 751 N N . TYR A 1 94 ? 1.298 1.306 8.414 1 76.5 94 TYR A N 1
ATOM 752 C CA . TYR A 1 94 ? 0.532 0.413 7.551 1 76.5 94 TYR A CA 1
ATOM 753 C C . TYR A 1 94 ? -0.081 -0.729 8.352 1 76.5 94 TYR A C 1
ATOM 755 O O . TYR A 1 94 ? -0.644 -1.665 7.781 1 76.5 94 TYR A O 1
ATOM 763 N N . SER A 1 95 ? -0.025 -0.66 9.617 1 69.69 95 SER A N 1
ATOM 764 C CA . SER A 1 95 ? -0.418 -1.782 10.469 1 69.69 95 SER A CA 1
ATOM 765 C C . SER A 1 95 ? -1.915 -2.055 10.359 1 69.69 95 SER A C 1
ATOM 767 O O . SER A 1 95 ? -2.369 -3.166 10.641 1 69.69 95 SER A O 1
ATOM 769 N N . ASN A 1 96 ? -2.611 -1.109 9.906 1 72.06 96 ASN A N 1
ATOM 770 C CA . ASN A 1 96 ? -4.059 -1.275 9.859 1 72.06 96 ASN A CA 1
ATOM 771 C C . ASN A 1 96 ? -4.527 -1.702 8.469 1 72.06 96 ASN A C 1
ATOM 773 O O . ASN A 1 96 ? -5.73 -1.783 8.211 1 72.06 96 ASN A O 1
ATOM 777 N N . MET A 1 97 ? -3.605 -1.958 7.621 1 79 97 MET A N 1
ATOM 778 C CA . MET A 1 97 ? -3.969 -2.346 6.262 1 79 97 MET A CA 1
ATOM 779 C C . MET A 1 97 ? -4.066 -3.861 6.137 1 79 97 MET A C 1
ATOM 781 O O . MET A 1 97 ? -3.289 -4.594 6.754 1 79 97 MET A O 1
ATOM 785 N N . SER A 1 98 ? -5.066 -4.336 5.398 1 79.56 98 SER A N 1
ATOM 786 C CA . SER A 1 98 ? -5.25 -5.742 5.047 1 79.56 98 SER A CA 1
ATOM 787 C C . SER A 1 98 ? -5.777 -5.891 3.623 1 79.56 98 SER A C 1
ATOM 789 O O . SER A 1 98 ? -6.578 -5.078 3.164 1 79.56 98 SER A O 1
ATOM 791 N N . VAL A 1 99 ? -5.301 -6.816 3.008 1 82.94 99 VAL A N 1
ATOM 792 C CA . VAL A 1 99 ? -5.805 -7.09 1.666 1 82.94 99 VAL A CA 1
ATOM 793 C C . VAL A 1 99 ? -7.172 -7.762 1.754 1 82.94 99 VAL A C 1
ATOM 795 O O . VAL A 1 99 ? -7.344 -8.742 2.48 1 82.94 99 VAL A O 1
ATOM 798 N N . PRO A 1 100 ? -8.07 -7.219 1.055 1 83.38 100 PRO A N 1
ATOM 799 C CA . PRO A 1 100 ? -9.414 -7.801 1.119 1 83.38 100 PRO A CA 1
ATOM 800 C C . PRO A 1 100 ? -9.453 -9.242 0.625 1 83.38 100 PRO A C 1
ATOM 802 O O . PRO A 1 100 ? -8.758 -9.594 -0.333 1 83.38 100 PRO A O 1
ATOM 805 N N . CYS A 1 101 ? -10.367 -10.023 1.169 1 84.62 101 CYS A N 1
ATOM 806 C CA . CYS A 1 101 ? -10.531 -11.43 0.813 1 84.62 101 CYS A CA 1
ATOM 807 C C . CYS A 1 101 ? -11.047 -11.57 -0.611 1 84.62 101 CYS A C 1
ATOM 809 O O . CYS A 1 101 ? -10.922 -12.641 -1.217 1 84.62 101 CYS A O 1
ATOM 811 N N . SER A 1 102 ? -11.641 -10.516 -1.116 1 82.12 102 SER A N 1
ATOM 812 C CA . SER A 1 102 ? -12.25 -10.562 -2.443 1 82.12 102 SER A CA 1
ATOM 813 C C . SER A 1 102 ? -11.195 -10.781 -3.525 1 82.12 102 SER A C 1
ATOM 815 O O . SER A 1 102 ? -11.531 -11.133 -4.66 1 82.12 102 SER A O 1
ATOM 817 N N . TYR A 1 103 ? -9.945 -10.672 -3.182 1 83.38 103 TYR A N 1
ATOM 818 C CA . TYR A 1 103 ? -8.867 -10.867 -4.141 1 83.38 103 TYR A CA 1
ATOM 819 C C . TYR A 1 103 ? -8.562 -12.344 -4.332 1 83.38 103 TYR A C 1
ATOM 821 O O . TYR A 1 103 ? -7.859 -12.727 -5.27 1 83.38 103 TYR A O 1
ATOM 829 N N . SER A 1 104 ? -9.133 -13.109 -3.445 1 86.88 104 SER A N 1
ATOM 830 C CA . SER A 1 104 ? -8.758 -14.516 -3.457 1 86.88 104 SER A CA 1
ATOM 831 C C . SER A 1 104 ? -9.961 -15.406 -3.781 1 86.88 104 SER A C 1
ATOM 833 O O . SER A 1 104 ? -11.102 -15.031 -3.531 1 86.88 104 SER A O 1
ATOM 835 N N . GLU A 1 105 ? -9.617 -16.438 -4.367 1 86.81 105 GLU A N 1
ATOM 836 C CA . GLU A 1 105 ? -10.594 -17.531 -4.438 1 86.81 105 GLU A CA 1
ATOM 837 C C . GLU A 1 105 ? -10.531 -18.391 -3.186 1 86.81 105 GLU A C 1
ATOM 839 O O . GLU A 1 105 ? -9.523 -18.406 -2.48 1 86.81 105 GLU A O 1
ATOM 844 N N . PRO A 1 106 ? -11.602 -19.062 -2.898 1 86.81 106 PRO A N 1
ATOM 845 C CA . PRO A 1 106 ? -11.641 -19.844 -1.662 1 86.81 106 PRO A CA 1
ATOM 846 C C . PRO A 1 106 ? -10.719 -21.062 -1.708 1 86.81 106 PRO A C 1
ATOM 848 O O . PRO A 1 106 ? -10.352 -21.609 -0.662 1 86.81 106 PRO A O 1
ATOM 851 N N . ARG A 1 107 ? -10.328 -21.5 -2.816 1 89.31 107 ARG A N 1
ATOM 852 C CA . ARG A 1 107 ? -9.453 -22.672 -2.912 1 89.31 107 ARG A CA 1
ATOM 853 C C . ARG A 1 107 ? -8.039 -22.328 -2.43 1 89.31 107 ARG A C 1
ATOM 855 O O . ARG A 1 107 ? -7.516 -21.266 -2.732 1 89.31 107 ARG A O 1
ATOM 862 N N . SER A 1 108 ? -7.555 -23.312 -1.685 1 90.25 108 SER A N 1
ATOM 863 C CA . SER A 1 108 ? -6.156 -23.172 -1.282 1 90.25 108 SER A CA 1
ATOM 864 C C . SER A 1 108 ? -5.223 -23.297 -2.479 1 90.25 108 SER A C 1
ATOM 866 O O . SER A 1 108 ? -5.59 -23.891 -3.502 1 90.25 108 SER A O 1
ATOM 868 N N . PHE A 1 109 ? -4.055 -22.875 -2.338 1 92 109 PHE A N 1
ATOM 869 C CA . PHE A 1 109 ? -3.041 -23.031 -3.371 1 92 109 PHE A CA 1
ATOM 870 C C . PHE A 1 109 ? -2.83 -24.5 -3.705 1 92 109 PHE A C 1
ATOM 872 O O . PHE A 1 109 ? -2.645 -24.859 -4.871 1 92 109 PHE A O 1
ATOM 879 N N . LEU A 1 110 ? -2.785 -25.328 -2.688 1 93.56 110 LEU A N 1
ATOM 880 C CA . LEU A 1 110 ? -2.578 -26.75 -2.904 1 93.56 110 LEU A CA 1
ATOM 881 C C . LEU A 1 110 ? -3.656 -27.328 -3.816 1 93.56 110 LEU A C 1
ATOM 883 O O . LEU A 1 110 ? -3.359 -28.125 -4.711 1 93.56 110 LEU A O 1
ATOM 887 N N . GLU A 1 111 ? -4.832 -26.844 -3.59 1 91.69 111 GLU A N 1
ATOM 888 C CA . GLU A 1 111 ? -5.945 -27.297 -4.426 1 91.69 111 GLU A CA 1
ATOM 889 C C . GLU A 1 111 ? -5.797 -26.781 -5.855 1 91.69 111 GLU A C 1
ATOM 891 O O . GLU A 1 111 ? -6.023 -27.531 -6.812 1 91.69 111 GLU A O 1
ATOM 896 N N . ARG A 1 112 ? -5.465 -25.578 -5.984 1 91.75 112 ARG A N 1
ATOM 897 C CA . ARG A 1 112 ? -5.305 -24.953 -7.297 1 91.75 112 ARG A CA 1
ATOM 898 C C . ARG A 1 112 ? -4.203 -25.656 -8.094 1 91.75 112 ARG A C 1
ATOM 900 O O . ARG A 1 112 ? -4.344 -25.859 -9.305 1 91.75 112 ARG A O 1
ATOM 907 N N . MET A 1 113 ? -3.156 -25.953 -7.441 1 93.62 113 MET A N 1
ATOM 908 C CA . MET A 1 113 ? -2.027 -26.594 -8.117 1 93.62 113 MET A CA 1
ATOM 909 C C . MET A 1 113 ? -2.426 -27.953 -8.664 1 93.62 113 MET A C 1
ATOM 911 O O . MET A 1 113 ? -1.912 -28.391 -9.703 1 93.62 113 MET A O 1
ATOM 915 N N . ALA A 1 114 ? -3.301 -28.609 -8 1 93.94 114 ALA A N 1
ATOM 916 C CA . ALA A 1 114 ? -3.762 -29.906 -8.461 1 93.94 114 ALA A CA 1
ATOM 917 C C . ALA A 1 114 ? -4.402 -29.812 -9.844 1 93.94 114 ALA A C 1
ATOM 919 O O . ALA A 1 114 ? -4.332 -30.75 -10.633 1 93.94 114 ALA A O 1
ATOM 920 N N . ASP A 1 115 ? -4.984 -28.703 -10.148 1 92.62 115 ASP A N 1
ATOM 921 C CA . ASP A 1 115 ? -5.617 -28.484 -11.453 1 92.62 115 ASP A CA 1
ATOM 922 C C . ASP A 1 115 ? -4.602 -28.625 -12.586 1 92.62 115 ASP A C 1
ATOM 924 O O . ASP A 1 115 ? -4.938 -29.078 -13.672 1 92.62 115 ASP A O 1
ATOM 928 N N . PHE A 1 116 ? -3.449 -28.312 -12.359 1 93.12 116 PHE A N 1
ATOM 929 C CA . PHE A 1 116 ? -2.443 -28.234 -13.414 1 93.12 116 PHE A CA 1
ATOM 930 C C . PHE A 1 116 ? -1.96 -29.625 -13.797 1 93.12 116 PHE A C 1
ATOM 932 O O . PHE A 1 116 ? -1.307 -29.797 -14.828 1 93.12 116 PHE A O 1
ATOM 939 N N . PHE A 1 117 ? -2.373 -30.625 -13.023 1 96.31 117 PHE A N 1
ATOM 940 C CA . PHE A 1 117 ? -2.008 -32 -13.328 1 96.31 117 PHE A CA 1
ATOM 941 C C . PHE A 1 117 ? -3.18 -32.75 -13.945 1 96.31 117 PHE A C 1
ATOM 943 O O . PHE A 1 117 ? -3.1 -33.969 -14.18 1 96.31 117 PHE A O 1
ATOM 950 N N . SER A 1 118 ? -4.195 -32.062 -14.234 1 94.5 118 SER A N 1
ATOM 951 C CA . SER A 1 118 ? -5.43 -32.719 -14.641 1 94.5 118 SER A CA 1
ATOM 952 C C . SER A 1 118 ? -5.215 -33.562 -15.883 1 94.5 118 SER A C 1
ATOM 954 O O . SER A 1 118 ? -5.742 -34.688 -15.984 1 94.5 118 SER A O 1
ATOM 956 N N . PHE A 1 119 ? -4.465 -33.062 -16.891 1 96.31 119 PHE A N 1
ATOM 957 C CA . PHE A 1 119 ? -4.18 -33.875 -18.062 1 96.31 119 PHE A CA 1
ATOM 958 C C . PHE A 1 119 ? -3.096 -34.906 -17.766 1 96.31 119 PHE A C 1
ATOM 960 O O . PHE A 1 119 ? -3.217 -36.062 -18.156 1 96.31 119 PHE A O 1
ATOM 967 N N . LEU A 1 120 ? -2.094 -34.5 -17.078 1 96.81 120 LEU A N 1
ATOM 968 C CA . LEU A 1 120 ? -0.978 -35.375 -16.781 1 96.81 120 LEU A CA 1
ATOM 969 C C . LEU A 1 120 ? -1.438 -36.562 -15.938 1 96.81 120 LEU A C 1
ATOM 971 O O . LEU A 1 120 ? -1.424 -37.719 -16.406 1 96.81 120 LEU A O 1
ATOM 975 N N . ALA A 1 121 ? -1.934 -36.25 -14.789 1 96.06 121 ALA A N 1
ATOM 976 C CA . ALA A 1 121 ? -2.332 -37.281 -13.859 1 96.06 121 ALA A CA 1
ATOM 977 C C . ALA A 1 121 ? -3.66 -37.906 -14.266 1 96.06 121 ALA A C 1
ATOM 979 O O . ALA A 1 121 ? -3.973 -39.031 -13.875 1 96.06 121 ALA A O 1
ATOM 980 N N . GLY A 1 122 ? -4.355 -37.219 -15.039 1 93.19 122 GLY A N 1
ATOM 981 C CA . GLY A 1 122 ? -5.664 -37.688 -15.445 1 93.19 122 GLY A CA 1
ATOM 982 C C . GLY A 1 122 ? -5.605 -38.719 -16.578 1 93.19 122 GLY A C 1
ATOM 983 O O . GLY A 1 122 ? -6.48 -39.562 -16.703 1 93.19 122 GLY A O 1
ATOM 984 N N . GLU A 1 123 ? -4.586 -38.562 -17.422 1 95 123 GLU A N 1
ATOM 985 C CA . GLU A 1 123 ? -4.621 -39.438 -18.594 1 95 123 GLU A CA 1
ATOM 986 C C . GLU A 1 123 ? -3.221 -39.656 -19.172 1 95 123 GLU A C 1
ATOM 988 O O . GLU A 1 123 ? -2.828 -40.781 -19.469 1 95 123 GLU A O 1
ATOM 993 N N . TYR A 1 124 ? -2.479 -38.719 -19.328 1 97.75 124 TYR A N 1
ATOM 994 C CA . TYR A 1 124 ? -1.299 -38.719 -20.188 1 97.75 124 TYR A CA 1
ATOM 995 C C . TYR A 1 124 ? -0.174 -39.531 -19.562 1 97.75 124 TYR A C 1
ATOM 997 O O . TYR A 1 124 ? 0.594 -40.188 -20.266 1 97.75 124 TYR A O 1
ATOM 1005 N N . LEU A 1 125 ? -0.083 -39.5 -18.25 1 98.31 125 LEU A N 1
ATOM 1006 C CA . LEU A 1 125 ? 0.99 -40.281 -17.625 1 98.31 125 LEU A CA 1
ATOM 1007 C C . LEU A 1 125 ? 0.694 -41.781 -17.672 1 98.31 125 LEU A C 1
ATOM 1009 O O . LEU A 1 125 ? 1.614 -42.594 -17.75 1 98.31 125 LEU A O 1
ATOM 1013 N N . ASP A 1 126 ? -0.564 -42.125 -17.625 1 97.69 126 ASP A N 1
ATOM 1014 C CA . ASP A 1 126 ? -0.918 -43.531 -17.828 1 97.69 126 ASP A CA 1
ATOM 1015 C C . ASP A 1 126 ? -0.54 -44 -19.25 1 97.69 126 ASP A C 1
ATOM 1017 O O . ASP A 1 126 ? -0.019 -45.094 -19.422 1 97.69 126 ASP A O 1
ATOM 1021 N N . LYS A 1 127 ? -0.834 -43.156 -20.203 1 97.69 127 LYS A N 1
ATOM 1022 C CA . LYS A 1 127 ? -0.444 -43.469 -21.578 1 97.69 127 LYS A CA 1
ATOM 1023 C C . LYS A 1 127 ? 1.073 -43.562 -21.703 1 97.69 127 LYS A C 1
ATOM 1025 O O . LYS A 1 127 ? 1.581 -44.438 -22.422 1 97.69 127 LYS A O 1
ATOM 1030 N N . ALA A 1 128 ? 1.734 -42.688 -21.047 1 98.5 128 ALA A N 1
ATOM 1031 C CA . ALA A 1 128 ? 3.193 -42.719 -21.078 1 98.5 128 ALA A CA 1
ATOM 1032 C C . ALA A 1 128 ? 3.742 -43.969 -20.438 1 98.5 128 ALA A C 1
ATOM 1034 O O . ALA A 1 128 ? 4.766 -44.5 -20.875 1 98.5 128 ALA A O 1
ATOM 1035 N N . ALA A 1 129 ? 3.057 -44.406 -19.406 1 98.06 129 ALA A N 1
ATOM 1036 C CA . ALA A 1 129 ? 3.484 -45.625 -18.734 1 98.06 129 ALA A CA 1
ATOM 1037 C C . ALA A 1 129 ? 3.324 -46.844 -19.641 1 98.06 129 ALA A C 1
ATOM 1039 O O . ALA A 1 129 ? 3.996 -47.875 -19.438 1 98.06 129 ALA A O 1
ATOM 1040 N N . ALA A 1 130 ? 2.496 -46.781 -20.625 1 97.25 130 ALA A N 1
ATOM 1041 C CA . ALA A 1 130 ? 2.182 -47.906 -21.5 1 97.25 130 ALA A CA 1
ATOM 1042 C C . ALA A 1 130 ? 3.178 -47.969 -22.656 1 97.25 130 ALA A C 1
ATOM 1044 O O . ALA A 1 130 ? 3.1 -48.906 -23.484 1 97.25 130 ALA A O 1
ATOM 1045 N N . THR A 1 131 ? 4.082 -47.062 -22.75 1 97.81 131 THR A N 1
ATOM 1046 C CA . THR A 1 131 ? 5.094 -47.094 -23.797 1 97.81 131 THR A CA 1
ATOM 1047 C C . THR A 1 131 ? 6.496 -47.062 -23.203 1 97.81 131 THR A C 1
ATOM 1049 O O . THR A 1 131 ? 6.68 -46.625 -22.062 1 97.81 131 THR A O 1
ATOM 1052 N N . THR A 1 132 ? 7.484 -47.5 -23.969 1 96.5 132 THR A N 1
ATOM 1053 C CA . THR A 1 132 ? 8.883 -47.438 -23.547 1 96.5 132 THR A CA 1
ATOM 1054 C C . THR A 1 132 ? 9.664 -46.469 -24.438 1 96.5 132 THR A C 1
ATOM 1056 O O . THR A 1 132 ? 10.859 -46.281 -24.219 1 96.5 132 THR A O 1
ATOM 1059 N N . SER A 1 133 ? 9 -45.906 -25.344 1 97.44 133 SER A N 1
ATOM 1060 C CA . SER A 1 133 ? 9.633 -44.938 -26.234 1 97.44 133 SER A CA 1
ATOM 1061 C C . SER A 1 133 ? 9.891 -43.594 -25.531 1 97.44 133 SER A C 1
ATOM 1063 O O . SER A 1 133 ? 8.953 -42.969 -25.047 1 97.44 133 SER A O 1
ATOM 1065 N N . VAL A 1 134 ? 11.156 -43.219 -25.547 1 97.62 134 VAL A N 1
ATOM 1066 C CA . VAL A 1 134 ? 11.531 -41.969 -24.891 1 97.62 134 VAL A CA 1
ATOM 1067 C C . VAL A 1 134 ? 10.852 -40.812 -25.594 1 97.62 134 VAL A C 1
ATOM 1069 O O . VAL A 1 134 ? 10.359 -39.875 -24.953 1 97.62 134 VAL A O 1
ATOM 1072 N N . GLU A 1 135 ? 10.805 -40.844 -26.922 1 97.69 135 GLU A N 1
ATOM 1073 C CA . GLU A 1 135 ? 10.172 -39.781 -27.703 1 97.69 135 GLU A CA 1
ATOM 1074 C C . GLU A 1 135 ? 8.68 -39.688 -27.391 1 97.69 135 GLU A C 1
ATOM 1076 O O . GLU A 1 135 ? 8.148 -38.562 -27.234 1 97.69 135 GLU A O 1
ATOM 1081 N N . GLU A 1 136 ? 8.047 -40.812 -27.328 1 98.12 136 GLU A N 1
ATOM 1082 C CA . GLU A 1 136 ? 6.617 -40.812 -27.062 1 98.12 136 GLU A CA 1
ATOM 1083 C C . GLU A 1 136 ? 6.32 -40.312 -25.641 1 98.12 136 GLU A C 1
ATOM 1085 O O . GLU A 1 136 ? 5.344 -39.594 -25.422 1 98.12 136 GLU A O 1
ATOM 1090 N N . ARG A 1 137 ? 7.113 -40.688 -24.656 1 98.62 137 ARG A N 1
ATOM 1091 C CA . ARG A 1 137 ? 6.93 -40.219 -23.281 1 98.62 137 ARG A CA 1
ATOM 1092 C C . ARG A 1 137 ? 7.137 -38.719 -23.188 1 98.62 137 ARG A C 1
ATOM 1094 O O . ARG A 1 137 ? 6.355 -38 -22.547 1 98.62 137 ARG A O 1
ATOM 1101 N N . LEU A 1 138 ? 8.211 -38.25 -23.875 1 98.75 138 LEU A N 1
ATOM 1102 C CA . LEU A 1 138 ? 8.453 -36.812 -23.891 1 98.75 138 LEU A CA 1
ATOM 1103 C C . LEU A 1 138 ? 7.27 -36.062 -24.516 1 98.75 138 LEU A C 1
ATOM 1105 O O . LEU A 1 138 ? 6.871 -35.031 -24.016 1 98.75 138 LEU A O 1
ATOM 1109 N N . LYS A 1 139 ? 6.75 -36.625 -25.562 1 98.38 139 LYS A N 1
ATOM 1110 C CA . LYS A 1 139 ? 5.582 -36.031 -26.203 1 98.38 139 LYS A CA 1
ATOM 1111 C C . LYS A 1 139 ? 4.391 -36 -25.25 1 98.38 139 LYS A C 1
ATOM 1113 O O . LYS A 1 139 ? 3.781 -34.938 -25.078 1 98.38 139 LYS A O 1
ATOM 1118 N N . LEU A 1 140 ? 4.098 -37.062 -24.641 1 98.44 140 LEU A N 1
ATOM 1119 C CA . LEU A 1 140 ? 2.916 -37.188 -23.797 1 98.44 140 LEU A CA 1
ATOM 1120 C C . LEU A 1 140 ? 3.037 -36.281 -22.578 1 98.44 140 LEU A C 1
ATOM 1122 O O . LEU A 1 140 ? 2.08 -35.594 -22.219 1 98.44 140 LEU A O 1
ATOM 1126 N N . ILE A 1 141 ? 4.211 -36.188 -21.984 1 98.69 141 ILE A N 1
ATOM 1127 C CA . ILE A 1 141 ? 4.406 -35.375 -20.797 1 98.69 141 ILE A CA 1
ATOM 1128 C C . ILE A 1 141 ? 4.363 -33.875 -21.172 1 98.69 141 ILE A C 1
ATOM 1130 O O . ILE A 1 141 ? 3.66 -33.094 -20.531 1 98.69 141 ILE A O 1
ATOM 1134 N N . SER A 1 142 ? 5.094 -33.5 -22.203 1 98.56 142 SER A N 1
ATOM 1135 C CA . SER A 1 142 ? 5.16 -32.094 -22.578 1 98.56 142 SER A CA 1
ATOM 1136 C C . SER A 1 142 ? 3.799 -31.594 -23.031 1 98.56 142 SER A C 1
ATOM 1138 O O . SER A 1 142 ? 3.377 -30.5 -22.641 1 98.56 142 SER A O 1
ATOM 1140 N N . ILE A 1 143 ? 3.086 -32.375 -23.812 1 97.19 143 ILE A N 1
ATOM 1141 C CA . ILE A 1 143 ? 1.774 -31.984 -24.297 1 97.19 143 ILE A CA 1
ATOM 1142 C C . ILE A 1 143 ? 0.771 -31.984 -23.141 1 97.19 143 ILE A C 1
ATOM 1144 O O . ILE A 1 143 ? -0.12 -31.141 -23.078 1 97.19 143 ILE A O 1
ATOM 1148 N N . GLY A 1 144 ? 0.93 -32.938 -22.25 1 97.38 144 GLY A N 1
ATOM 1149 C CA . GLY A 1 144 ? 0.105 -32.938 -21.047 1 97.38 144 GLY A CA 1
ATOM 1150 C C . GLY A 1 144 ? 0.246 -31.656 -20.25 1 97.38 144 GLY A C 1
ATOM 1151 O O . GLY A 1 144 ? -0.742 -31.125 -19.734 1 97.38 144 GLY A O 1
ATOM 1152 N N . ILE A 1 145 ? 1.429 -31.141 -20.156 1 97.75 145 ILE A N 1
ATOM 1153 C CA . ILE A 1 145 ? 1.696 -29.906 -19.438 1 97.75 145 ILE A CA 1
ATOM 1154 C C . ILE A 1 145 ? 1.1 -28.719 -20.203 1 97.75 145 ILE A C 1
ATOM 1156 O O . ILE A 1 145 ? 0.339 -27.938 -19.656 1 97.75 145 ILE A O 1
ATOM 1160 N N . VAL A 1 146 ? 1.357 -28.641 -21.516 1 97.69 146 VAL A N 1
ATOM 1161 C CA . VAL A 1 146 ? 0.958 -27.5 -22.328 1 97.69 146 VAL A CA 1
ATOM 1162 C C . VAL A 1 146 ? -0.562 -27.469 -22.453 1 97.69 146 VAL A C 1
ATOM 1164 O O . VAL A 1 146 ? -1.163 -26.391 -22.469 1 97.69 146 VAL A O 1
ATOM 1167 N N . SER A 1 147 ? -1.155 -28.641 -22.531 1 95.94 147 SER A N 1
ATOM 1168 C CA . SER A 1 147 ? -2.607 -28.734 -22.641 1 95.94 147 SER A CA 1
ATOM 1169 C C . SER A 1 147 ? -3.295 -28.203 -21.391 1 95.94 147 SER A C 1
ATOM 1171 O O . SER A 1 147 ? -4.469 -27.828 -21.438 1 95.94 147 SER A O 1
ATOM 1173 N N . SER A 1 148 ? -2.607 -28.156 -20.312 1 95.44 148 SER A N 1
ATOM 1174 C CA . SER A 1 148 ? -3.188 -27.703 -19.047 1 95.44 148 SER A CA 1
ATOM 1175 C C . SER A 1 148 ? -2.979 -26.203 -18.844 1 95.44 148 SER A C 1
ATOM 1177 O O . SER A 1 148 ? -3.504 -25.625 -17.891 1 95.44 148 SER A O 1
ATOM 1179 N N . LEU A 1 149 ? -2.229 -25.547 -19.734 1 95.62 149 LEU A N 1
ATOM 1180 C CA . LEU A 1 149 ? -1.853 -24.156 -19.531 1 95.62 149 LEU A CA 1
ATOM 1181 C C . LEU A 1 149 ? -3.08 -23.25 -19.547 1 95.62 149 LEU A C 1
ATOM 1183 O O . LEU A 1 149 ? -3.098 -22.188 -18.906 1 95.62 149 LEU A O 1
ATOM 1187 N N . HIS A 1 150 ? -4.129 -23.594 -20.281 1 93.75 150 HIS A N 1
ATOM 1188 C CA . HIS A 1 150 ? -5.328 -22.781 -20.328 1 93.75 150 HIS A CA 1
ATOM 1189 C C . HIS A 1 150 ? -5.996 -22.688 -18.969 1 93.75 150 HIS A C 1
ATOM 1191 O O . HIS A 1 150 ? -6.816 -21.797 -18.719 1 93.75 150 HIS A O 1
ATOM 1197 N N . LEU A 1 151 ? -5.637 -23.562 -18.047 1 91.81 151 LEU A N 1
ATOM 1198 C CA . LEU A 1 151 ? -6.18 -23.562 -16.688 1 91.81 151 LEU A CA 1
ATOM 1199 C C . LEU A 1 151 ? -5.449 -22.547 -15.812 1 91.81 151 LEU A C 1
ATOM 1201 O O . LEU A 1 151 ? -5.887 -22.25 -14.695 1 91.81 151 LEU A O 1
ATOM 1205 N N . TYR A 1 152 ? -4.355 -21.953 -16.344 1 87.44 152 TYR A N 1
ATOM 1206 C CA . TYR A 1 152 ? -3.555 -20.984 -15.586 1 87.44 152 TYR A CA 1
ATOM 1207 C C . TYR A 1 152 ? -4.203 -19.609 -15.609 1 87.44 152 TYR A C 1
ATOM 1209 O O . TYR A 1 152 ? -3.834 -18.734 -14.82 1 87.44 152 TYR A O 1
ATOM 1217 N N . HIS A 1 153 ? -5.133 -19.375 -16.469 1 87.56 153 HIS A N 1
ATOM 1218 C CA . HIS A 1 153 ? -5.707 -18.047 -16.656 1 87.56 153 HIS A CA 1
ATOM 1219 C C . HIS A 1 153 ? -6.824 -17.781 -15.656 1 87.56 153 HIS A C 1
ATOM 1221 O O . HIS A 1 153 ? -7.949 -17.453 -16.047 1 87.56 153 HIS A O 1
ATOM 1227 N N . GLN A 1 154 ? -6.43 -17.922 -14.43 1 78.81 154 GLN A N 1
ATOM 1228 C CA . GLN A 1 154 ? -7.402 -17.672 -13.375 1 78.81 154 GLN A CA 1
ATOM 1229 C C . GLN A 1 154 ? -7.254 -16.266 -12.82 1 78.81 154 GLN A C 1
ATOM 1231 O O . GLN A 1 154 ? -6.145 -15.727 -12.758 1 78.81 154 GLN A O 1
ATOM 1236 N N . ASN A 1 155 ? -8.367 -15.68 -12.461 1 72.69 155 ASN A N 1
ATOM 1237 C CA . ASN A 1 155 ? -8.414 -14.258 -12.133 1 72.69 155 ASN A CA 1
ATOM 1238 C C . ASN A 1 155 ? -8.031 -14.016 -10.672 1 72.69 155 ASN A C 1
ATOM 1240 O O . ASN A 1 155 ? -7.52 -12.945 -10.328 1 72.69 155 ASN A O 1
ATOM 1244 N N . LYS A 1 156 ? -8.414 -14.992 -9.82 1 81.81 156 LYS A N 1
ATOM 1245 C CA . LYS A 1 156 ? -8.234 -14.734 -8.391 1 81.81 156 LYS A CA 1
ATOM 1246 C C . LYS A 1 156 ? -7.082 -15.562 -7.828 1 81.81 156 LYS A C 1
ATOM 1248 O O . LYS A 1 156 ? -6.867 -16.703 -8.25 1 81.81 156 LYS A O 1
ATOM 1253 N N . LYS A 1 157 ? -6.414 -14.945 -7.012 1 84.44 157 LYS A N 1
ATOM 1254 C CA . LYS A 1 157 ? -5.332 -15.633 -6.32 1 84.44 157 LYS A CA 1
ATOM 1255 C C . LYS A 1 157 ? -5.871 -16.703 -5.383 1 84.44 157 LYS A C 1
ATOM 1257 O O . LYS A 1 157 ? -6.898 -16.516 -4.73 1 84.44 157 LYS A O 1
ATOM 1262 N N . PRO A 1 158 ? -5.203 -17.875 -5.383 1 90.12 158 PRO A N 1
ATOM 1263 C CA . PRO A 1 158 ? -5.629 -18.891 -4.414 1 90.12 158 PRO A CA 1
ATOM 1264 C C . PRO A 1 158 ? -5.406 -18.453 -2.969 1 90.12 158 PRO A C 1
ATOM 1266 O O . PRO A 1 158 ? -4.602 -17.562 -2.707 1 90.12 158 PRO A O 1
ATOM 1269 N N . TRP A 1 159 ? -6.172 -19.109 -2.102 1 88.38 159 TRP A N 1
ATOM 1270 C CA . TRP A 1 159 ? -6.023 -18.828 -0.676 1 88.38 159 TRP A CA 1
ATOM 1271 C C . TRP A 1 159 ? -4.656 -19.281 -0.171 1 88.38 159 TRP A C 1
ATOM 1273 O O . TRP A 1 159 ? -4.164 -20.344 -0.56 1 88.38 159 TRP A O 1
ATOM 1283 N N . ASN A 1 160 ? -4.016 -18.484 0.62 1 84.25 160 ASN A N 1
ATOM 1284 C CA . ASN A 1 160 ? -2.674 -18.812 1.095 1 84.25 160 ASN A CA 1
ATOM 1285 C C . ASN A 1 160 ? -2.68 -20.031 2.002 1 84.25 160 ASN A C 1
ATOM 1287 O O . ASN A 1 160 ? -3.4 -20.078 3.002 1 84.25 160 ASN A O 1
ATOM 1291 N N . PRO A 1 161 ? -1.936 -20.938 1.578 1 87.5 161 PRO A N 1
ATOM 1292 C CA . PRO A 1 161 ? -1.826 -22.094 2.479 1 87.5 161 PRO A CA 1
ATOM 1293 C C . PRO A 1 161 ? -1.07 -21.766 3.764 1 87.5 161 PRO A C 1
ATOM 1295 O O . PRO A 1 161 ? -0.207 -20.875 3.77 1 87.5 161 PRO A O 1
ATOM 1298 N N . VAL A 1 162 ? -1.426 -22.438 4.797 1 79.19 162 VAL A N 1
ATOM 1299 C CA . VAL A 1 162 ? -0.72 -22.266 6.062 1 79.19 162 VAL A CA 1
ATOM 1300 C C . VAL A 1 162 ? 0.347 -23.344 6.207 1 79.19 162 VAL A C 1
ATOM 1302 O O . VAL A 1 162 ? 0.266 -24.391 5.562 1 79.19 162 VAL A O 1
ATOM 1305 N N . LEU A 1 163 ? 1.302 -23.062 7.02 1 78.5 163 LEU A N 1
ATOM 1306 C CA . LEU A 1 163 ? 2.375 -24.016 7.219 1 78.5 163 LEU A CA 1
ATOM 1307 C C . LEU A 1 163 ? 1.824 -25.344 7.727 1 78.5 163 LEU A C 1
ATOM 1309 O O . LEU A 1 163 ? 1.022 -25.375 8.664 1 78.5 163 LEU A O 1
ATOM 1313 N N . GLY A 1 164 ? 2.209 -26.375 7.094 1 80.75 164 GLY A N 1
ATOM 1314 C CA . GLY A 1 164 ? 1.765 -27.703 7.488 1 80.75 164 GLY A CA 1
ATOM 1315 C C . GLY A 1 164 ? 0.438 -28.094 6.867 1 80.75 164 GLY A C 1
ATOM 1316 O O . GLY A 1 164 ? -0.004 -29.234 7.004 1 80.75 164 GLY A O 1
ATOM 1317 N N . GLU A 1 165 ? -0.158 -27.188 6.148 1 85.5 165 GLU A N 1
ATOM 1318 C CA . GLU A 1 165 ? -1.402 -27.516 5.457 1 85.5 165 GLU A CA 1
ATOM 1319 C C . GLU A 1 165 ? -1.198 -28.656 4.453 1 85.5 165 GLU A C 1
ATOM 1321 O O . GLU A 1 165 ? -0.176 -28.703 3.766 1 85.5 165 GLU A O 1
ATOM 1326 N N . THR A 1 166 ? -2.193 -29.516 4.43 1 88.44 166 THR A N 1
ATOM 1327 C CA . THR A 1 166 ? -2.105 -30.641 3.504 1 88.44 166 THR A CA 1
ATOM 1328 C C . THR A 1 166 ? -3.326 -30.688 2.59 1 88.44 166 THR A C 1
ATOM 1330 O O . THR A 1 166 ? -4.32 -30 2.84 1 88.44 166 THR A O 1
ATOM 1333 N N . TYR A 1 167 ? -3.201 -31.469 1.536 1 91.31 167 TYR A N 1
ATOM 1334 C CA . TYR A 1 167 ? -4.285 -31.688 0.586 1 91.31 167 TYR A CA 1
ATOM 1335 C C . TYR A 1 167 ? -4.137 -33.031 -0.108 1 91.31 167 TYR A C 1
ATOM 1337 O O . TYR A 1 167 ? -3.023 -33.469 -0.438 1 91.31 167 TYR A O 1
ATOM 1345 N N . VAL A 1 168 ? -5.285 -33.688 -0.241 1 91.44 168 VAL A N 1
ATOM 1346 C CA . VAL A 1 168 ? -5.316 -34.938 -0.968 1 91.44 168 VAL A CA 1
ATOM 1347 C C . VAL A 1 168 ? -6.484 -34.938 -1.951 1 91.44 168 VAL A C 1
ATOM 1349 O O . VAL A 1 168 ? -7.578 -34.469 -1.629 1 91.44 168 VAL A O 1
ATOM 1352 N N . CYS A 1 169 ? -6.211 -35.438 -3.193 1 92.06 169 CYS A N 1
ATOM 1353 C CA . CYS A 1 169 ? -7.289 -35.594 -4.164 1 92.06 169 CYS A CA 1
ATOM 1354 C C . CYS A 1 169 ? -7.035 -36.781 -5.086 1 92.06 169 CYS A C 1
ATOM 1356 O O . CYS A 1 169 ? -5.938 -37.344 -5.094 1 92.06 169 CYS A O 1
ATOM 1358 N N . HIS A 1 170 ? -8.125 -37.125 -5.797 1 93.12 170 HIS A N 1
ATOM 1359 C CA . HIS A 1 170 ? -8.062 -38.25 -6.734 1 93.12 170 HIS A CA 1
ATOM 1360 C C . HIS A 1 170 ? -8.43 -37.812 -8.148 1 93.12 170 HIS A C 1
ATOM 1362 O O . HIS A 1 170 ? -9.352 -37 -8.336 1 93.12 170 HIS A O 1
ATOM 1368 N N . TYR A 1 171 ? -7.656 -38.312 -9.055 1 94.12 171 TYR A N 1
ATOM 1369 C CA . TYR A 1 171 ? -8 -38.094 -10.461 1 94.12 171 TYR A CA 1
ATOM 1370 C C . TYR A 1 171 ? -8.82 -39.25 -11.008 1 94.12 171 TYR A C 1
ATOM 1372 O O . TYR A 1 171 ? -8.859 -40.344 -10.414 1 94.12 171 TYR A O 1
ATOM 1380 N N . ASN A 1 172 ? -9.523 -39.031 -12.141 1 90.31 172 ASN A N 1
ATOM 1381 C CA . ASN A 1 172 ? -10.383 -40.062 -12.734 1 90.31 172 ASN A CA 1
ATOM 1382 C C . ASN A 1 172 ? -9.586 -41.312 -13.133 1 90.31 172 ASN A C 1
ATOM 1384 O O . ASN A 1 172 ? -10.133 -42.406 -13.203 1 90.31 172 ASN A O 1
ATOM 1388 N N . SER A 1 173 ? -8.367 -41.156 -13.414 1 94.44 173 SER A N 1
ATOM 1389 C CA . SER A 1 173 ? -7.488 -42.25 -13.805 1 94.44 173 SER A CA 1
ATOM 1390 C C . SER A 1 173 ? -7.219 -43.188 -12.625 1 94.44 173 SER A C 1
ATOM 1392 O O . SER A 1 173 ? -6.734 -44.312 -12.812 1 94.44 173 SER A O 1
ATOM 1394 N N . GLY A 1 174 ? -7.484 -42.719 -11.477 1 93.75 174 GLY A N 1
ATOM 1395 C CA . GLY A 1 174 ? -7.137 -43.469 -10.273 1 93.75 174 GLY A CA 1
ATOM 1396 C C . GLY A 1 174 ? -5.875 -42.938 -9.609 1 93.75 174 GLY A C 1
ATOM 1397 O O . GLY A 1 174 ? -5.508 -43.406 -8.523 1 93.75 174 GLY A O 1
ATOM 1398 N N . ALA A 1 175 ? -5.223 -42.031 -10.148 1 96.06 175 ALA A N 1
ATOM 1399 C CA . ALA A 1 175 ? -4.047 -41.438 -9.539 1 96.06 175 ALA A CA 1
ATOM 1400 C C . ALA A 1 175 ? -4.43 -40.625 -8.289 1 96.06 175 ALA A C 1
ATOM 1402 O O . ALA A 1 175 ? -5.547 -40.125 -8.195 1 96.06 175 ALA A O 1
ATOM 1403 N N . VAL A 1 176 ? -3.48 -40.5 -7.375 1 93.75 176 VAL A N 1
ATOM 1404 C CA . VAL A 1 176 ? -3.717 -39.781 -6.125 1 93.75 176 VAL A CA 1
ATOM 1405 C C . VAL A 1 176 ? -2.627 -38.75 -5.918 1 93.75 176 VAL A C 1
ATOM 1407 O O . VAL A 1 176 ? -1.441 -39.031 -6.113 1 93.75 176 VAL A O 1
ATOM 1410 N N . LEU A 1 177 ? -3.006 -37.562 -5.59 1 95.94 177 LEU A N 1
ATOM 1411 C CA . LEU A 1 177 ? -2.08 -36.469 -5.312 1 95.94 177 LEU A CA 1
ATOM 1412 C C . LEU A 1 177 ? -2.082 -36.125 -3.83 1 95.94 177 LEU A C 1
ATOM 1414 O O . LEU A 1 177 ? -3.146 -36.031 -3.213 1 95.94 177 LEU A O 1
ATOM 1418 N N . TYR A 1 178 ? -0.875 -35.969 -3.299 1 93.12 178 TYR A N 1
ATOM 1419 C CA . TYR A 1 178 ? -0.65 -35.438 -1.957 1 93.12 178 TYR A CA 1
ATOM 1420 C C . TYR A 1 178 ? 0.148 -34.125 -2.008 1 93.12 178 TYR A C 1
ATOM 1422 O O . TYR A 1 178 ? 1.18 -34.062 -2.68 1 93.12 178 TYR A O 1
ATOM 1430 N N . GLY A 1 179 ? -0.327 -33.156 -1.401 1 93.81 179 GLY A N 1
ATOM 1431 C CA . GLY A 1 179 ? 0.361 -31.875 -1.297 1 93.81 179 GLY A CA 1
ATOM 1432 C C . GLY A 1 179 ? 0.534 -31.406 0.136 1 93.81 179 GLY A C 1
ATOM 1433 O O . GLY A 1 179 ? -0.285 -31.734 1.001 1 93.81 179 GLY A O 1
ATOM 1434 N N . GLU A 1 180 ? 1.653 -30.609 0.39 1 91.44 180 GLU A N 1
ATOM 1435 C CA . GLU A 1 180 ? 1.915 -30.047 1.708 1 91.44 180 GLU A CA 1
ATOM 1436 C C . GLU A 1 180 ? 2.65 -28.719 1.6 1 91.44 180 GLU A C 1
ATOM 1438 O O . GLU A 1 180 ? 3.59 -28.578 0.812 1 91.44 180 GLU A O 1
ATOM 1443 N N . GLN A 1 181 ? 2.141 -27.812 2.379 1 89.69 181 GLN A N 1
ATOM 1444 C CA . GLN A 1 181 ? 2.889 -26.562 2.518 1 89.69 181 GLN A CA 1
ATOM 1445 C C . GLN A 1 181 ? 4.02 -26.719 3.531 1 89.69 181 GLN A C 1
ATOM 1447 O O . GLN A 1 181 ? 3.771 -26.875 4.727 1 89.69 181 GLN A O 1
ATOM 1452 N N . VAL A 1 182 ? 5.23 -26.531 3.086 1 88.31 182 VAL A N 1
ATOM 1453 C CA . VAL A 1 182 ? 6.344 -26.906 3.957 1 88.31 182 VAL A CA 1
ATOM 1454 C C . VAL A 1 182 ? 7.102 -25.641 4.379 1 88.31 182 VAL A C 1
ATOM 1456 O O . VAL A 1 182 ? 7.895 -25.672 5.324 1 88.31 182 VAL A O 1
ATOM 1459 N N . SER A 1 183 ? 6.879 -24.578 3.648 1 81.94 183 SER A N 1
ATOM 1460 C CA . SER A 1 183 ? 7.52 -23.312 3.98 1 81.94 183 SER A CA 1
ATOM 1461 C C . SER A 1 183 ? 6.621 -22.125 3.635 1 81.94 183 SER A C 1
ATOM 1463 O O . SER A 1 183 ? 5.938 -22.141 2.609 1 81.94 183 SER A O 1
ATOM 1465 N N . HIS A 1 184 ? 6.68 -21.141 4.551 1 74.75 184 HIS A N 1
ATOM 1466 C CA . HIS A 1 184 ? 5.895 -19.938 4.281 1 74.75 184 HIS A CA 1
ATOM 1467 C C . HIS A 1 184 ? 6.77 -18.812 3.748 1 74.75 184 HIS A C 1
ATOM 1469 O O . HIS A 1 184 ? 6.309 -17.969 2.965 1 74.75 184 HIS A O 1
ATOM 1475 N N . HIS A 1 185 ? 7.953 -18.703 4.293 1 72.69 185 HIS A N 1
ATOM 1476 C CA . HIS A 1 185 ? 8.898 -17.703 3.814 1 72.69 185 HIS A CA 1
ATOM 1477 C C . HIS A 1 185 ? 10.273 -18.328 3.562 1 72.69 185 HIS A C 1
ATOM 1479 O O . HIS A 1 185 ? 11.062 -18.5 4.496 1 72.69 185 HIS A O 1
ATOM 1485 N N . PRO A 1 186 ? 10.594 -18.75 2.277 1 81.88 186 PRO A N 1
ATOM 1486 C CA . PRO A 1 186 ? 9.758 -18.578 1.087 1 81.88 186 PRO A CA 1
ATOM 1487 C C . PRO A 1 186 ? 8.625 -19.609 1.002 1 81.88 186 PRO A C 1
ATOM 1489 O O . PRO A 1 186 ? 8.688 -20.656 1.66 1 81.88 186 PRO A O 1
ATOM 1492 N N . PRO A 1 187 ? 7.641 -19.25 0.251 1 86.06 187 PRO A N 1
ATOM 1493 C CA . PRO A 1 187 ? 6.551 -20.219 0.112 1 86.06 187 PRO A CA 1
ATOM 1494 C C . PRO A 1 187 ? 6.957 -21.453 -0.696 1 86.06 187 PRO A C 1
ATOM 1496 O O . PRO A 1 187 ? 7.32 -21.328 -1.868 1 86.06 187 PRO A O 1
ATOM 1499 N N . ILE A 1 188 ? 6.93 -22.594 -0.104 1 91.56 188 ILE A N 1
ATOM 1500 C CA . ILE A 1 188 ? 7.297 -23.844 -0.75 1 91.56 188 ILE A CA 1
ATOM 1501 C C . ILE A 1 188 ? 6.227 -24.906 -0.472 1 91.56 188 ILE A C 1
ATOM 1503 O O . ILE A 1 188 ? 5.848 -25.125 0.681 1 91.56 188 ILE A O 1
ATOM 1507 N N . SER A 1 189 ? 5.75 -25.484 -1.516 1 94.25 189 SER A N 1
ATOM 1508 C CA . SER A 1 189 ? 4.824 -26.609 -1.422 1 94.25 189 SER A CA 1
ATOM 1509 C C . SER A 1 189 ? 5.398 -27.859 -2.092 1 94.25 189 SER A C 1
ATOM 1511 O O . SER A 1 189 ? 5.945 -27.781 -3.191 1 94.25 189 SER A O 1
ATOM 1513 N N . ASN A 1 190 ? 5.273 -28.953 -1.396 1 95.5 190 ASN A N 1
ATOM 1514 C CA . ASN A 1 190 ? 5.691 -30.234 -1.949 1 95.5 190 ASN A CA 1
ATOM 1515 C C . ASN A 1 190 ? 4.5 -31.062 -2.438 1 95.5 190 ASN A C 1
ATOM 1517 O O . ASN A 1 190 ? 3.428 -31.016 -1.831 1 95.5 190 ASN A O 1
ATOM 1521 N N . PHE A 1 191 ? 4.758 -31.797 -3.49 1 96.5 191 PHE A N 1
ATOM 1522 C CA . PHE A 1 191 ? 3.711 -32.656 -4.047 1 96.5 191 PHE A CA 1
ATOM 1523 C C . PHE A 1 191 ? 4.254 -34.031 -4.371 1 96.5 191 PHE A C 1
ATOM 1525 O O . PHE A 1 191 ? 5.41 -34.188 -4.77 1 96.5 191 PHE A O 1
ATOM 1532 N N . GLU A 1 192 ? 3.414 -35 -4.141 1 96.56 192 GLU A N 1
ATOM 1533 C CA . GLU A 1 192 ? 3.609 -36.375 -4.605 1 96.56 192 GLU A CA 1
ATOM 1534 C C . GLU A 1 192 ? 2.352 -36.906 -5.285 1 96.56 192 GLU A C 1
ATOM 1536 O O . GLU A 1 192 ? 1.244 -36.75 -4.77 1 96.56 192 GLU A O 1
ATOM 1541 N N . ILE A 1 193 ? 2.572 -37.469 -6.398 1 97.56 193 ILE A N 1
ATOM 1542 C CA . ILE A 1 193 ? 1.463 -38.062 -7.141 1 97.56 193 ILE A CA 1
ATOM 1543 C C . ILE A 1 193 ? 1.788 -39.531 -7.488 1 97.56 193 ILE A C 1
ATOM 1545 O O . ILE A 1 193 ? 2.881 -39.812 -7.977 1 97.56 193 ILE A O 1
ATOM 1549 N N . PHE A 1 194 ? 0.821 -40.375 -7.234 1 96.56 194 PHE A N 1
ATOM 1550 C CA . PHE A 1 194 ? 0.982 -41.781 -7.531 1 96.56 194 PHE A CA 1
ATOM 1551 C C . PHE A 1 194 ? -0.049 -42.25 -8.555 1 96.56 194 PHE A C 1
ATOM 1553 O O . PHE A 1 194 ? -1.25 -42.031 -8.375 1 96.56 194 PHE A O 1
ATOM 1560 N N . GLY A 1 195 ? 0.485 -42.812 -9.656 1 97 195 GLY A N 1
ATOM 1561 C CA . GLY A 1 195 ? -0.421 -43.438 -10.617 1 97 195 GLY A CA 1
ATOM 1562 C C . GLY A 1 195 ? -1.086 -44.688 -10.094 1 97 195 GLY A C 1
ATOM 1563 O O . GLY A 1 195 ? -0.671 -45.25 -9.07 1 97 195 GLY A O 1
ATOM 1564 N N . LYS A 1 196 ? -2.121 -45.031 -10.852 1 93.69 196 LYS A N 1
ATOM 1565 C CA . LYS A 1 196 ? -2.787 -46.281 -10.492 1 93.69 196 LYS A CA 1
ATOM 1566 C C . LYS A 1 196 ? -1.812 -47.469 -10.523 1 93.69 196 LYS A C 1
ATOM 1568 O O . LYS A 1 196 ? -0.964 -47.531 -11.414 1 93.69 196 LYS A O 1
ATOM 1573 N N . ASP A 1 197 ? -1.826 -48.375 -9.547 1 92.25 197 ASP A N 1
ATOM 1574 C CA . ASP A 1 197 ? -1.01 -49.562 -9.438 1 92.25 197 ASP A CA 1
ATOM 1575 C C . ASP A 1 197 ? 0.478 -49.219 -9.469 1 92.25 197 ASP A C 1
ATOM 1577 O O . ASP A 1 197 ? 1.278 -49.969 -10.047 1 92.25 197 ASP A O 1
ATOM 1581 N N . ALA A 1 198 ? 0.805 -48.062 -9.125 1 90.25 198 ALA A N 1
ATOM 1582 C CA . ALA A 1 198 ? 2.186 -47.594 -9.016 1 90.25 198 ALA A CA 1
ATOM 1583 C C . ALA A 1 198 ? 2.891 -47.625 -10.367 1 90.25 198 ALA A C 1
ATOM 1585 O O . ALA A 1 198 ? 4.094 -47.875 -10.438 1 90.25 198 ALA A O 1
ATOM 1586 N N . ALA A 1 199 ? 2.154 -47.406 -11.367 1 96.06 199 ALA A N 1
ATOM 1587 C CA . ALA A 1 199 ? 2.717 -47.406 -12.719 1 96.06 199 ALA A CA 1
ATOM 1588 C C . ALA A 1 199 ? 3.689 -46.25 -12.914 1 96.06 199 ALA A C 1
ATOM 1590 O O . ALA A 1 199 ? 4.59 -46.312 -13.75 1 96.06 199 ALA A O 1
ATOM 1591 N N . TRP A 1 200 ? 3.521 -45.219 -12.234 1 98.12 200 TRP A N 1
ATOM 1592 C CA . TRP A 1 200 ? 4.379 -44.031 -12.242 1 98.12 200 TRP A CA 1
ATOM 1593 C C . TRP A 1 200 ? 4.219 -43.25 -10.961 1 98.12 200 TRP A C 1
ATOM 1595 O O . TRP A 1 200 ? 3.258 -43.438 -10.211 1 98.12 200 TRP A O 1
ATOM 1605 N N . LYS A 1 201 ? 5.184 -42.438 -10.711 1 98.12 201 LYS A N 1
ATOM 1606 C CA . LYS A 1 201 ? 5.172 -41.531 -9.57 1 98.12 201 LYS A CA 1
ATOM 1607 C C . LYS A 1 201 ? 5.793 -40.188 -9.945 1 98.12 201 LYS A C 1
ATOM 1609 O O . LYS A 1 201 ? 6.754 -40.125 -10.711 1 98.12 201 LYS A O 1
ATOM 1614 N N . VAL A 1 202 ? 5.152 -39.156 -9.469 1 98.19 202 VAL A N 1
ATOM 1615 C CA . VAL A 1 202 ? 5.688 -37.812 -9.625 1 98.19 202 VAL A CA 1
ATOM 1616 C C . VAL A 1 202 ? 5.953 -37.188 -8.258 1 98.19 202 VAL A C 1
ATOM 1618 O O . VAL A 1 202 ? 5.148 -37.344 -7.332 1 98.19 202 VAL A O 1
ATOM 1621 N N . HIS A 1 203 ? 7.047 -36.625 -8.117 1 97.25 203 HIS A N 1
ATOM 1622 C CA . HIS A 1 203 ? 7.332 -35.781 -6.953 1 97.25 203 HIS A CA 1
ATOM 1623 C C . HIS A 1 203 ? 7.949 -34.469 -7.363 1 97.25 203 HIS A C 1
ATOM 1625 O O . HIS A 1 203 ? 8.609 -34.375 -8.398 1 97.25 203 HIS A O 1
ATOM 1631 N N . GLY A 1 204 ? 7.676 -33.5 -6.598 1 96.44 204 GLY A N 1
ATOM 1632 C CA . GLY A 1 204 ? 8.227 -32.188 -6.922 1 96.44 204 GLY A CA 1
ATOM 1633 C C . GLY A 1 204 ? 7.852 -31.125 -5.914 1 96.44 204 GLY A C 1
ATOM 1634 O O . GLY A 1 204 ? 7.293 -31.422 -4.859 1 96.44 204 GLY A O 1
ATOM 1635 N N . GLN A 1 205 ? 8.289 -29.953 -6.246 1 95.31 205 GLN A N 1
ATOM 1636 C CA . GLN A 1 205 ? 8.102 -28.812 -5.352 1 95.31 205 GLN A CA 1
ATOM 1637 C C . GLN A 1 205 ? 7.723 -27.547 -6.129 1 95.31 205 GLN A C 1
ATOM 1639 O O . GLN A 1 205 ? 8.148 -27.375 -7.273 1 95.31 205 GLN A O 1
ATOM 1644 N N . CYS A 1 206 ? 6.82 -26.828 -5.543 1 93.69 206 CYS A N 1
ATOM 1645 C CA . CYS A 1 206 ? 6.566 -25.469 -6 1 93.69 206 CYS A CA 1
ATOM 1646 C C . CYS A 1 206 ? 7.258 -24.453 -5.098 1 93.69 206 CYS A C 1
ATOM 1648 O O . CYS A 1 206 ? 7.172 -24.547 -3.869 1 93.69 206 CYS A O 1
ATOM 1650 N N . ASN A 1 207 ? 8 -23.641 -5.699 1 91.5 207 ASN A N 1
ATOM 1651 C CA . ASN A 1 207 ? 8.656 -22.5 -5.066 1 91.5 207 ASN A CA 1
ATOM 1652 C C . ASN A 1 207 ? 8.383 -21.203 -5.824 1 91.5 207 ASN A C 1
ATOM 1654 O O . ASN A 1 207 ? 9.031 -20.922 -6.832 1 91.5 207 ASN A O 1
ATOM 1658 N N . PHE A 1 208 ? 7.512 -20.484 -5.254 1 86.19 208 PHE A N 1
ATOM 1659 C CA . PHE A 1 208 ? 7.023 -19.328 -6.012 1 86.19 208 PHE A CA 1
ATOM 1660 C C . PHE A 1 208 ? 7.734 -18.062 -5.578 1 86.19 208 PHE A C 1
ATOM 1662 O O . PHE A 1 208 ? 7.996 -17.859 -4.391 1 86.19 208 PHE A O 1
ATOM 1669 N N . ASN A 1 209 ? 8.117 -17.344 -6.543 1 88 209 ASN A N 1
ATOM 1670 C CA . ASN A 1 209 ? 8.594 -15.977 -6.363 1 88 209 ASN A CA 1
ATOM 1671 C C . ASN A 1 209 ? 7.785 -14.984 -7.195 1 88 209 ASN A C 1
ATOM 1673 O O . ASN A 1 209 ? 7.277 -15.336 -8.266 1 88 209 ASN A O 1
ATOM 1677 N N . ILE A 1 210 ? 7.617 -13.859 -6.633 1 88.12 210 ILE A N 1
ATOM 1678 C CA . ILE A 1 210 ? 6.848 -12.836 -7.332 1 88.12 210 ILE A CA 1
ATOM 1679 C C . ILE A 1 210 ? 7.762 -11.68 -7.727 1 88.12 210 ILE A C 1
ATOM 1681 O O . ILE A 1 210 ? 8.453 -11.109 -6.879 1 88.12 210 ILE A O 1
ATOM 1685 N N . ASP A 1 211 ? 7.793 -11.453 -8.953 1 91 211 ASP A N 1
ATOM 1686 C CA . ASP A 1 211 ? 8.422 -10.242 -9.469 1 91 211 ASP A CA 1
ATOM 1687 C C . ASP A 1 211 ? 7.375 -9.172 -9.781 1 91 211 ASP A C 1
ATOM 1689 O O . ASP A 1 211 ? 6.715 -9.227 -10.828 1 91 211 ASP A O 1
ATOM 1693 N N . SER A 1 212 ? 7.344 -8.133 -8.859 1 90.25 212 SER A N 1
ATOM 1694 C CA . SER A 1 212 ? 6.234 -7.184 -8.938 1 90.25 212 SER A CA 1
ATOM 1695 C C . SER A 1 212 ? 6.695 -5.84 -9.484 1 90.25 212 SER A C 1
ATOM 1697 O O . SER A 1 212 ? 7.809 -5.391 -9.203 1 90.25 212 SER A O 1
ATOM 1699 N N . SER A 1 213 ? 5.812 -5.293 -10.273 1 89.38 213 SER A N 1
ATOM 1700 C CA . SER A 1 213 ? 5.875 -3.887 -10.656 1 89.38 213 SER A CA 1
ATOM 1701 C C . SER A 1 213 ? 4.73 -3.092 -10.039 1 89.38 213 SER A C 1
ATOM 1703 O O . SER A 1 213 ? 4.078 -3.561 -9.102 1 89.38 213 SER A O 1
ATOM 1705 N N . MET A 1 214 ? 4.559 -1.857 -10.469 1 82.69 214 MET A N 1
ATOM 1706 C CA . MET A 1 214 ? 3.498 -1.026 -9.906 1 82.69 214 MET A CA 1
ATOM 1707 C C . MET A 1 214 ? 2.123 -1.575 -10.266 1 82.69 214 MET A C 1
ATOM 1709 O O . MET A 1 214 ? 1.201 -1.549 -9.453 1 82.69 214 MET A O 1
ATOM 1713 N N . ASN A 1 215 ? 2.082 -2.062 -11.516 1 88.81 215 ASN A N 1
ATOM 1714 C CA . ASN A 1 215 ? 0.75 -2.42 -11.992 1 88.81 215 ASN A CA 1
ATOM 1715 C C . ASN A 1 215 ? 0.72 -3.838 -12.555 1 88.81 215 ASN A C 1
ATOM 1717 O O . ASN A 1 215 ? -0.294 -4.266 -13.109 1 88.81 215 ASN A O 1
ATOM 1721 N N . HIS A 1 216 ? 1.795 -4.551 -12.5 1 91.44 216 HIS A N 1
ATOM 1722 C CA . HIS A 1 216 ? 1.852 -5.926 -12.984 1 91.44 216 HIS A CA 1
ATOM 1723 C C . HIS A 1 216 ? 2.824 -6.762 -12.164 1 91.44 216 HIS A C 1
ATOM 1725 O O . HIS A 1 216 ? 3.609 -6.219 -11.383 1 91.44 216 HIS A O 1
ATOM 1731 N N . PHE A 1 217 ? 2.645 -8.023 -12.281 1 90.69 217 PHE A N 1
ATOM 1732 C CA . PHE A 1 217 ? 3.588 -8.914 -11.617 1 90.69 217 PHE A CA 1
ATOM 1733 C C . PHE A 1 217 ? 3.76 -10.203 -12.398 1 90.69 217 PHE A C 1
ATOM 1735 O O . PHE A 1 217 ? 2.949 -10.523 -13.273 1 90.69 217 PHE A O 1
ATOM 1742 N N . GLU A 1 218 ? 4.859 -10.82 -12.195 1 93 218 GLU A N 1
ATOM 1743 C CA . GLU A 1 218 ? 5.141 -12.156 -12.727 1 93 218 GLU A CA 1
ATOM 1744 C C . GLU A 1 218 ? 5.324 -13.172 -11.602 1 93 218 GLU A C 1
ATOM 1746 O O . GLU A 1 218 ? 6.059 -12.914 -10.641 1 93 218 GLU A O 1
ATOM 1751 N N . VAL A 1 219 ? 4.543 -14.219 -11.68 1 90.94 219 VAL A N 1
ATOM 1752 C CA . VAL A 1 219 ? 4.711 -15.336 -10.758 1 90.94 219 VAL A CA 1
ATOM 1753 C C . VAL A 1 219 ? 5.738 -16.312 -11.32 1 90.94 219 VAL A C 1
ATOM 1755 O O . VAL A 1 219 ? 5.48 -16.984 -12.328 1 90.94 219 VAL A O 1
ATOM 1758 N N . ILE A 1 220 ? 6.812 -16.359 -10.633 1 91.56 220 ILE A N 1
ATOM 1759 C CA . ILE A 1 220 ? 7.91 -17.219 -11.07 1 91.56 220 ILE A CA 1
ATOM 1760 C C . ILE A 1 220 ? 7.863 -18.547 -10.305 1 91.56 220 ILE A C 1
ATOM 1762 O O . ILE A 1 220 ? 7.992 -18.562 -9.078 1 91.56 220 ILE A O 1
ATOM 1766 N N . GLN A 1 221 ? 7.609 -19.516 -11.008 1 89.56 221 GLN A N 1
ATOM 1767 C CA . GLN A 1 221 ? 7.574 -20.844 -10.414 1 89.56 221 GLN A CA 1
ATOM 1768 C C . GLN A 1 221 ? 8.93 -21.531 -10.531 1 89.56 221 GLN A C 1
ATOM 1770 O O . GLN A 1 221 ? 9.383 -21.844 -11.633 1 89.56 221 GLN A O 1
ATOM 1775 N N . LYS A 1 222 ? 9.438 -21.672 -9.305 1 90.5 222 LYS A N 1
ATOM 1776 C CA . LYS A 1 222 ? 10.688 -22.422 -9.227 1 90.5 222 LYS A CA 1
ATOM 1777 C C . LYS A 1 222 ? 10.469 -23.766 -8.516 1 90.5 222 LYS A C 1
ATOM 1779 O O . LYS A 1 222 ? 9.719 -23.844 -7.543 1 90.5 222 LYS A O 1
ATOM 1784 N N . GLY A 1 223 ? 10.922 -24.75 -9.023 1 93.44 223 GLY A N 1
ATOM 1785 C CA . GLY A 1 223 ? 10.805 -26.078 -8.43 1 93.44 223 GLY A CA 1
ATOM 1786 C C . GLY A 1 223 ? 10.719 -27.188 -9.461 1 93.44 223 GLY A C 1
ATOM 1787 O O . GLY A 1 223 ? 9.961 -27.078 -10.43 1 93.44 223 GLY A O 1
ATOM 1788 N N . LEU A 1 224 ? 11.391 -28.125 -9.164 1 96.06 224 LEU A N 1
ATOM 1789 C CA . LEU A 1 224 ? 11.531 -29.234 -10.094 1 96.06 224 LEU A CA 1
ATOM 1790 C C . LEU A 1 224 ? 10.516 -30.328 -9.789 1 96.06 224 LEU A C 1
ATOM 1792 O O . LEU A 1 224 ? 10.281 -30.672 -8.625 1 96.06 224 LEU A O 1
ATOM 1796 N N . PHE A 1 225 ? 9.93 -30.859 -10.852 1 97.81 225 PHE A N 1
ATOM 1797 C CA . PHE A 1 225 ? 9.117 -32.062 -10.789 1 97.81 225 PHE A CA 1
ATOM 1798 C C . PHE A 1 225 ? 9.797 -33.219 -11.508 1 97.81 225 PHE A C 1
ATOM 1800 O O . PHE A 1 225 ? 10.406 -33.031 -12.562 1 97.81 225 PHE A O 1
ATOM 1807 N N . VAL A 1 226 ? 9.688 -34.375 -10.922 1 98.5 226 VAL A N 1
ATOM 1808 C CA . VAL A 1 226 ? 10.305 -35.562 -11.492 1 98.5 226 VAL A CA 1
ATOM 1809 C C . VAL A 1 226 ? 9.273 -36.688 -11.586 1 98.5 226 VAL A C 1
ATOM 1811 O O . VAL A 1 226 ? 8.617 -37 -10.594 1 98.5 226 VAL A O 1
ATOM 1814 N N . CYS A 1 227 ? 9.133 -37.188 -12.727 1 98.69 227 CYS A N 1
ATOM 1815 C CA . CYS A 1 227 ? 8.297 -38.375 -12.953 1 98.69 227 CYS A CA 1
ATOM 1816 C C . CYS A 1 227 ? 9.141 -39.625 -13.148 1 98.69 227 CYS A C 1
ATOM 1818 O O . CYS A 1 227 ? 10.07 -39.625 -13.961 1 98.69 227 CYS A O 1
ATOM 1820 N N . THR A 1 228 ? 8.836 -40.625 -12.391 1 98.5 228 THR A N 1
ATOM 1821 C CA . THR A 1 228 ? 9.5 -41.906 -12.523 1 98.5 228 THR A CA 1
ATOM 1822 C C . THR A 1 228 ? 8.492 -43 -12.883 1 98.5 228 THR A C 1
ATOM 1824 O O . THR A 1 228 ? 7.492 -43.188 -12.195 1 98.5 228 THR A O 1
ATOM 1827 N N . PHE A 1 229 ? 8.789 -43.688 -13.961 1 98.31 229 PHE A N 1
ATOM 1828 C CA . PHE A 1 229 ? 7.938 -44.781 -14.367 1 98.31 229 PHE A CA 1
ATOM 1829 C C . PHE A 1 229 ? 8.406 -46.094 -13.719 1 98.31 229 PHE A C 1
ATOM 1831 O O . PHE A 1 229 ? 9.508 -46.156 -13.164 1 98.31 229 PHE A O 1
ATOM 1838 N N . ASN A 1 230 ? 7.559 -47.094 -13.773 1 96.12 230 ASN A N 1
ATOM 1839 C CA . ASN A 1 230 ? 7.828 -48.375 -13.102 1 96.12 230 ASN A CA 1
ATOM 1840 C C . ASN A 1 230 ? 9.086 -49.031 -13.656 1 96.12 230 ASN A C 1
ATOM 1842 O O . ASN A 1 230 ? 9.727 -49.812 -12.969 1 96.12 230 ASN A O 1
ATOM 1846 N N . ASP A 1 231 ? 9.461 -48.75 -14.867 1 96.5 231 ASP A N 1
ATOM 1847 C CA . ASP A 1 231 ? 10.641 -49.344 -15.484 1 96.5 231 ASP A CA 1
ATOM 1848 C C . ASP A 1 231 ? 11.906 -48.594 -15.125 1 96.5 231 ASP A C 1
ATOM 1850 O O . ASP A 1 231 ? 12.992 -48.875 -15.617 1 96.5 231 ASP A O 1
ATOM 1854 N N . GLY A 1 232 ? 11.727 -47.5 -14.344 1 96.56 232 GLY A N 1
ATOM 1855 C CA . GLY A 1 232 ? 12.875 -46.781 -13.844 1 96.56 232 GLY A CA 1
ATOM 1856 C C . GLY A 1 232 ? 13.18 -45.531 -14.648 1 96.56 232 GLY A C 1
ATOM 1857 O O . GLY A 1 232 ? 13.977 -44.688 -14.234 1 96.56 232 GLY A O 1
ATOM 1858 N N . ASP A 1 233 ? 12.547 -45.375 -15.758 1 97.75 233 ASP A N 1
ATOM 1859 C CA . ASP A 1 233 ? 12.75 -44.188 -16.609 1 97.75 233 ASP A CA 1
ATOM 1860 C C . ASP A 1 233 ? 12.281 -42.938 -15.914 1 97.75 233 ASP A C 1
ATOM 1862 O O . ASP A 1 233 ? 11.25 -42.938 -15.234 1 97.75 233 ASP A O 1
ATOM 1866 N N . LYS A 1 234 ? 13.094 -41.781 -16.094 1 98.5 234 LYS A N 1
ATOM 1867 C CA . LYS A 1 234 ? 12.82 -40.562 -15.336 1 98.5 234 LYS A CA 1
ATOM 1868 C C . LYS A 1 234 ? 12.742 -39.344 -16.266 1 98.5 234 LYS A C 1
ATOM 1870 O O . LYS A 1 234 ? 13.523 -39.219 -17.219 1 98.5 234 LYS A O 1
ATOM 1875 N N . TYR A 1 235 ? 11.836 -38.531 -15.953 1 98.81 235 TYR A N 1
ATOM 1876 C CA . TYR A 1 235 ? 11.656 -37.281 -16.656 1 98.81 235 TYR A CA 1
ATOM 1877 C C . TYR A 1 235 ? 11.5 -36.125 -15.672 1 98.81 235 TYR A C 1
ATOM 1879 O O . TYR A 1 235 ? 10.891 -36.281 -14.609 1 98.81 235 TYR A O 1
ATOM 1887 N N . GLU A 1 236 ? 12.016 -35 -15.992 1 98.56 236 GLU A N 1
ATOM 1888 C CA . GLU A 1 236 ? 11.93 -33.844 -15.094 1 98.56 236 GLU A CA 1
ATOM 1889 C C . GLU A 1 236 ? 11.461 -32.594 -15.836 1 98.56 236 GLU A C 1
ATOM 1891 O O . GLU A 1 236 ? 11.742 -32.438 -17.031 1 98.56 236 GLU A O 1
ATOM 1896 N N . TRP A 1 237 ? 10.812 -31.734 -15.18 1 98.06 237 TRP A N 1
ATOM 1897 C CA . TRP A 1 237 ? 10.375 -30.469 -15.758 1 98.06 237 TRP A CA 1
ATOM 1898 C C . TRP A 1 237 ? 10.102 -29.438 -14.664 1 98.06 237 TRP A C 1
ATOM 1900 O O . TRP A 1 237 ? 10.055 -29.781 -13.477 1 98.06 237 TRP A O 1
ATOM 1910 N N . GLU A 1 238 ? 10.055 -28.172 -15.07 1 95.81 238 GLU A N 1
ATOM 1911 C CA . GLU A 1 238 ? 9.508 -27.062 -14.289 1 95.81 238 GLU A CA 1
ATOM 1912 C C . GLU A 1 238 ? 8.312 -26.422 -14.992 1 95.81 238 GLU A C 1
ATOM 1914 O O . GLU A 1 238 ? 8.211 -26.469 -16.219 1 95.81 238 GLU A O 1
ATOM 1919 N N . PHE A 1 239 ? 7.441 -25.922 -14.195 1 95.56 239 PHE A N 1
ATOM 1920 C CA . PHE A 1 239 ? 6.301 -25.234 -14.773 1 95.56 239 PHE A CA 1
ATOM 1921 C C . PHE A 1 239 ? 6.688 -23.812 -15.211 1 95.56 239 PHE A C 1
ATOM 1923 O O . PHE A 1 239 ? 7.617 -23.234 -14.656 1 95.56 239 PHE A O 1
ATOM 1930 N N . PRO A 1 240 ? 5.977 -23.297 -16.172 1 95.56 240 PRO A N 1
ATOM 1931 C CA . PRO A 1 240 ? 6.301 -21.953 -16.656 1 95.56 240 PRO A CA 1
ATOM 1932 C C . PRO A 1 240 ? 5.793 -20.844 -15.734 1 95.56 240 PRO A C 1
ATOM 1934 O O . PRO A 1 240 ? 5.16 -21.141 -14.711 1 95.56 240 PRO A O 1
ATOM 1937 N N . ASN A 1 241 ? 6.109 -19.609 -16.109 1 94.69 241 ASN A N 1
ATOM 1938 C CA . ASN A 1 241 ? 5.719 -18.438 -15.328 1 94.69 241 ASN A CA 1
ATOM 1939 C C . ASN A 1 241 ? 4.383 -17.875 -15.797 1 94.69 241 ASN A C 1
ATOM 1941 O O . ASN A 1 241 ? 3.932 -18.172 -16.906 1 94.69 241 ASN A O 1
ATOM 1945 N N . THR A 1 242 ? 3.803 -17.125 -14.945 1 93.44 242 THR A N 1
ATOM 1946 C CA . THR A 1 242 ? 2.572 -16.422 -15.273 1 93.44 242 THR A CA 1
ATOM 1947 C C . THR A 1 242 ? 2.75 -14.914 -15.086 1 93.44 242 THR A C 1
ATOM 1949 O O . THR A 1 242 ? 3.277 -14.461 -14.07 1 93.44 242 THR A O 1
ATOM 1952 N N . TYR A 1 243 ? 2.346 -14.195 -16.062 1 94.12 243 TYR A N 1
ATOM 1953 C CA . TYR A 1 243 ? 2.367 -12.734 -16.047 1 94.12 243 TYR A CA 1
ATOM 1954 C C . TYR A 1 243 ? 0.957 -12.172 -15.938 1 94.12 243 TYR A C 1
ATOM 1956 O O . TYR A 1 243 ? 0.071 -12.539 -16.719 1 94.12 243 TYR A O 1
ATOM 1964 N N . VAL A 1 244 ? 0.76 -11.32 -15.008 1 92.81 244 VAL A N 1
ATOM 1965 C CA . VAL A 1 244 ? -0.54 -10.688 -14.805 1 92.81 244 VAL A CA 1
ATOM 1966 C C . VAL A 1 244 ? -0.4 -9.172 -14.922 1 92.81 244 VAL A C 1
ATOM 1968 O O . VAL A 1 244 ? 0.441 -8.57 -14.25 1 92.81 244 VAL A O 1
ATOM 1971 N N . ASN A 1 245 ? -1.203 -8.609 -15.727 1 92.81 245 ASN A N 1
ATOM 1972 C CA . ASN A 1 245 ? -1.234 -7.16 -15.906 1 92.81 245 ASN A CA 1
ATOM 1973 C C . ASN A 1 245 ? -2.494 -6.547 -15.297 1 92.81 245 ASN A C 1
ATOM 1975 O O . ASN A 1 245 ? -3.49 -7.242 -15.094 1 92.81 245 ASN A O 1
ATOM 1979 N N . GLY A 1 246 ? -2.422 -5.25 -14.961 1 89.5 246 GLY A N 1
ATOM 1980 C CA . GLY A 1 246 ? -3.6 -4.5 -14.555 1 89.5 246 GLY A CA 1
ATOM 1981 C C . GLY A 1 246 ? -4.047 -4.82 -13.141 1 89.5 246 GLY A C 1
ATOM 1982 O O . GLY A 1 246 ? -5.234 -5.043 -12.898 1 89.5 246 GLY A O 1
ATOM 1983 N N . VAL A 1 247 ? -3.129 -4.918 -12.273 1 84.81 247 VAL A N 1
ATOM 1984 C CA . VAL A 1 247 ? -3.428 -5.285 -10.898 1 84.81 247 VAL A CA 1
ATOM 1985 C C . VAL A 1 247 ? -4.121 -4.121 -10.188 1 84.81 247 VAL A C 1
ATOM 1987 O O . VAL A 1 247 ? -5.086 -4.32 -9.445 1 84.81 247 VAL A O 1
ATOM 1990 N N . GLN A 1 248 ? -3.707 -2.922 -10.414 1 80.75 248 GLN A N 1
ATOM 1991 C CA . GLN A 1 248 ? -4.281 -1.764 -9.734 1 80.75 248 GLN A CA 1
ATOM 1992 C C . GLN A 1 248 ? -5.215 -0.99 -10.656 1 80.75 248 GLN A C 1
ATOM 1994 O O . GLN A 1 248 ? -6.254 -0.489 -10.227 1 80.75 248 GLN A O 1
ATOM 1999 N N . HIS A 1 249 ? -4.766 -0.872 -11.883 1 82.19 249 HIS A N 1
ATOM 2000 C CA . HIS A 1 249 ? -5.543 -0.096 -12.844 1 82.19 249 HIS A CA 1
ATOM 2001 C C . HIS A 1 249 ? -5.32 -0.599 -14.266 1 82.19 249 HIS A C 1
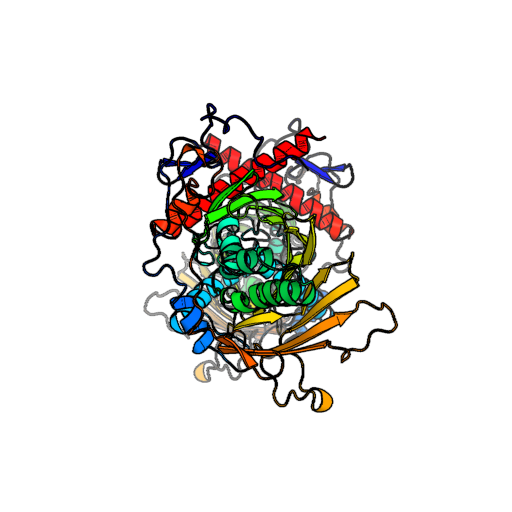ATOM 2003 O O . HIS A 1 249 ? -4.391 -1.371 -14.516 1 82.19 249 HIS A O 1
ATOM 2009 N N . GLY A 1 250 ? -6.242 -0.204 -15.133 1 85.75 250 GLY A N 1
ATOM 2010 C CA . GLY A 1 250 ? -6.086 -0.572 -16.531 1 85.75 250 GLY A CA 1
ATOM 2011 C C . GLY A 1 250 ? -6.652 -1.94 -16.859 1 85.75 250 GLY A C 1
ATOM 2012 O O . GLY A 1 250 ? -7.457 -2.482 -16.094 1 85.75 250 GLY A O 1
ATOM 2013 N N . ASP A 1 251 ? -6.172 -2.506 -17.984 1 89.69 251 ASP A N 1
ATOM 2014 C CA . ASP A 1 251 ? -6.715 -3.764 -18.484 1 89.69 251 ASP A CA 1
ATOM 2015 C C . ASP A 1 251 ? -6.066 -4.957 -17.781 1 89.69 251 ASP A C 1
ATOM 2017 O O . ASP A 1 251 ? -4.844 -5.008 -17.641 1 89.69 251 ASP A O 1
ATOM 2021 N N . ARG A 1 252 ? -6.93 -5.863 -17.438 1 92.12 252 ARG A N 1
ATOM 2022 C CA . ARG A 1 252 ? -6.457 -7.113 -16.859 1 92.12 252 ARG A CA 1
ATOM 2023 C C . ARG A 1 252 ? -6.258 -8.18 -17.922 1 92.12 252 ARG A C 1
ATOM 2025 O O . ARG A 1 252 ? -7.18 -8.484 -18.688 1 92.12 252 ARG A O 1
ATOM 2032 N N . PHE A 1 253 ? -5.105 -8.688 -18 1 94.44 253 PHE A N 1
ATOM 2033 C CA . PHE A 1 253 ? -4.867 -9.859 -18.828 1 94.44 253 PHE A CA 1
ATOM 2034 C C . PHE A 1 253 ? -3.781 -10.742 -18.234 1 94.44 253 PHE A C 1
ATOM 2036 O O . PHE A 1 253 ? -2.979 -10.281 -17.422 1 94.44 253 PHE A O 1
ATOM 2043 N N . ILE A 1 254 ? -3.76 -11.984 -18.562 1 95 254 ILE A N 1
ATOM 2044 C CA . ILE A 1 254 ? -2.816 -12.977 -18.062 1 95 254 ILE A CA 1
ATOM 2045 C C . ILE A 1 254 ? -2.105 -13.656 -19.234 1 95 254 ILE A C 1
ATOM 2047 O O . ILE A 1 254 ? -2.721 -13.938 -20.266 1 95 254 ILE A O 1
ATOM 2051 N N . ARG A 1 255 ? -0.836 -13.867 -19.047 1 94.56 255 ARG A N 1
ATOM 2052 C CA . ARG A 1 255 ? -0.007 -14.609 -19.984 1 94.56 255 ARG A CA 1
ATOM 2053 C C . ARG A 1 255 ? 0.776 -15.711 -19.281 1 94.56 255 ARG A C 1
ATOM 2055 O O . ARG A 1 255 ? 1.166 -15.555 -18.125 1 94.56 255 ARG A O 1
ATOM 2062 N N . VAL A 1 256 ? 0.873 -16.797 -19.938 1 95.25 256 VAL A N 1
ATOM 2063 C CA . VAL A 1 256 ? 1.895 -17.75 -19.547 1 95.25 256 VAL A CA 1
ATOM 2064 C C . VAL A 1 256 ? 3.176 -17.5 -20.344 1 95.25 256 VAL A C 1
ATOM 2066 O O . VAL A 1 256 ? 3.137 -17.375 -21.562 1 95.25 256 VAL A O 1
ATOM 2069 N N . VAL A 1 257 ? 4.27 -17.375 -19.609 1 94.44 257 VAL A N 1
ATOM 2070 C CA . VAL A 1 257 ? 5.473 -16.906 -20.297 1 94.44 257 VAL A CA 1
ATOM 2071 C C . VAL A 1 257 ? 6.621 -17.875 -20.031 1 94.44 257 VAL A C 1
ATOM 2073 O O . VAL A 1 257 ? 6.57 -18.672 -19.109 1 94.44 257 VAL A O 1
ATOM 2076 N N . GLY A 1 258 ? 7.578 -17.781 -20.969 1 94.12 258 GLY A N 1
ATOM 2077 C CA . GLY A 1 258 ? 8.766 -18.609 -20.844 1 94.12 258 GLY A CA 1
ATOM 2078 C C . GLY A 1 258 ? 8.727 -19.828 -21.75 1 94.12 258 GLY A C 1
ATOM 2079 O O . GLY A 1 258 ? 8.391 -19.734 -22.922 1 94.12 258 GLY A O 1
ATOM 2080 N N . LYS A 1 259 ? 9.234 -20.938 -21.188 1 96.12 259 LYS A N 1
ATOM 2081 C CA . LYS A 1 259 ? 9.281 -22.188 -21.938 1 96.12 259 LYS A CA 1
ATOM 2082 C C . LYS A 1 259 ? 8.969 -23.375 -21.031 1 96.12 259 LYS A C 1
ATOM 2084 O O . LYS A 1 259 ? 9.102 -23.297 -19.812 1 96.12 259 LYS A O 1
ATOM 2089 N N . VAL A 1 260 ? 8.508 -24.391 -21.672 1 97.62 260 VAL A N 1
ATOM 2090 C CA . VAL A 1 260 ? 8.328 -25.688 -21.031 1 97.62 260 VAL A CA 1
ATOM 2091 C C . VAL A 1 260 ? 9.414 -26.656 -21.516 1 97.62 260 VAL A C 1
ATOM 2093 O O . VAL A 1 260 ? 9.531 -26.922 -22.719 1 97.62 260 VAL A O 1
ATOM 2096 N N . VAL A 1 261 ? 10.203 -27.109 -20.578 1 97.88 261 VAL A N 1
ATOM 2097 C CA . VAL A 1 261 ? 11.266 -28.062 -20.906 1 97.88 261 VAL A CA 1
ATOM 2098 C C . VAL A 1 261 ? 11.078 -29.344 -20.109 1 97.88 261 VAL A C 1
ATOM 2100 O O . VAL A 1 261 ? 11 -29.312 -18.875 1 97.88 261 VAL A O 1
ATOM 2103 N N . VAL A 1 262 ? 10.922 -30.422 -20.797 1 98.69 262 VAL A N 1
ATOM 2104 C CA . VAL A 1 262 ? 10.883 -31.75 -20.203 1 98.69 262 VAL A CA 1
ATOM 2105 C C . VAL A 1 262 ? 12.117 -32.531 -20.625 1 98.69 262 VAL A C 1
ATOM 2107 O O . VAL A 1 262 ? 12.391 -32.688 -21.812 1 98.69 262 VAL A O 1
ATOM 2110 N N . LYS A 1 263 ? 12.781 -33.156 -19.672 1 98.38 263 LYS A N 1
ATOM 2111 C CA . LYS A 1 263 ? 14.062 -33.75 -19.984 1 98.38 263 LYS A CA 1
ATOM 2112 C C . LYS A 1 263 ? 14.102 -35.219 -19.5 1 98.38 263 LYS A C 1
ATOM 2114 O O . LYS A 1 263 ? 13.555 -35.562 -18.453 1 98.38 263 LYS A O 1
ATOM 2119 N N . ASN A 1 264 ? 14.695 -36 -20.266 1 98.5 264 ASN A N 1
ATOM 2120 C CA . ASN A 1 264 ? 15.258 -37.281 -19.875 1 98.5 264 ASN A CA 1
ATOM 2121 C C . ASN A 1 264 ? 16.781 -37.25 -19.938 1 98.5 264 ASN A C 1
ATOM 2123 O O . ASN A 1 264 ? 17.359 -37.438 -21 1 98.5 264 ASN A O 1
ATOM 2127 N N . ASN A 1 265 ? 17.344 -37.188 -18.859 1 96.5 265 ASN A N 1
ATOM 2128 C CA . ASN A 1 265 ? 18.797 -37 -18.812 1 96.5 265 ASN A CA 1
ATOM 2129 C C . ASN A 1 265 ? 19.547 -38.281 -19.172 1 96.5 265 ASN A C 1
ATOM 2131 O O . ASN A 1 265 ? 20.609 -38.25 -19.797 1 96.5 265 ASN A O 1
ATOM 2135 N N . GLU A 1 266 ? 19.047 -39.375 -18.797 1 96.38 266 GLU A N 1
ATOM 2136 C CA . GLU A 1 266 ? 19.703 -40.656 -19.062 1 96.38 266 GLU A CA 1
ATOM 2137 C C . GLU A 1 266 ? 19.797 -40.906 -20.562 1 96.38 266 GLU A C 1
ATOM 2139 O O . GLU A 1 266 ? 20.844 -41.375 -21.047 1 96.38 266 GLU A O 1
ATOM 2144 N N . LYS A 1 267 ? 18.719 -40.625 -21.25 1 96.38 267 LYS A N 1
ATOM 2145 C CA . LYS A 1 267 ? 18.688 -40.875 -22.688 1 96.38 267 LYS A CA 1
ATOM 2146 C C . LYS A 1 267 ? 19.125 -39.625 -23.453 1 96.38 267 LYS A C 1
ATOM 2148 O O . LYS A 1 267 ? 19.125 -39.625 -24.688 1 96.38 267 LYS A O 1
ATOM 2153 N N . ALA A 1 268 ? 19.375 -38.531 -22.781 1 95.88 268 ALA A N 1
ATOM 2154 C CA . ALA A 1 268 ? 19.875 -37.281 -23.344 1 95.88 268 ALA A CA 1
ATOM 2155 C C . ALA A 1 268 ? 18.906 -36.719 -24.375 1 95.88 268 ALA A C 1
ATOM 2157 O O . ALA A 1 268 ? 19.312 -36.375 -25.484 1 95.88 268 ALA A O 1
ATOM 2158 N N . MET A 1 269 ? 17.672 -36.688 -24.078 1 97.56 269 MET A N 1
ATOM 2159 C CA . MET A 1 269 ? 16.625 -36.125 -24.922 1 97.56 269 MET A CA 1
ATOM 2160 C C . MET A 1 269 ? 15.75 -35.156 -24.125 1 97.56 269 MET A C 1
ATOM 2162 O O . MET A 1 269 ? 15.633 -35.312 -22.906 1 97.56 269 MET A O 1
ATOM 2166 N N . LYS A 1 270 ? 15.211 -34.25 -24.844 1 98 270 LYS A N 1
ATOM 2167 C CA . LYS A 1 270 ? 14.32 -33.312 -24.156 1 98 270 LYS A CA 1
ATOM 2168 C C . LYS A 1 270 ? 13.258 -32.75 -25.125 1 98 270 LYS A C 1
ATOM 2170 O O . LYS A 1 270 ? 13.453 -32.781 -26.328 1 98 270 LYS A O 1
ATOM 2175 N N . ALA A 1 271 ? 12.18 -32.469 -24.609 1 98.31 271 ALA A N 1
ATOM 2176 C CA . ALA A 1 271 ? 11.188 -31.625 -25.281 1 98.31 271 ALA A CA 1
ATOM 2177 C C . ALA A 1 271 ? 11.312 -30.172 -24.859 1 98.31 271 ALA A C 1
ATOM 2179 O O . ALA A 1 271 ? 11.422 -29.875 -23.672 1 98.31 271 ALA A O 1
ATOM 2180 N N . VAL A 1 272 ? 11.398 -29.266 -25.828 1 97.38 272 VAL A N 1
ATOM 2181 C CA . VAL A 1 272 ? 11.453 -27.828 -25.562 1 97.38 272 VAL A CA 1
ATOM 2182 C C . VAL A 1 272 ? 10.32 -27.109 -26.281 1 97.38 272 VAL A C 1
ATOM 2184 O O . VAL A 1 272 ? 10.211 -27.188 -27.5 1 97.38 272 VAL A O 1
ATOM 2187 N N . ILE A 1 273 ? 9.477 -26.484 -25.516 1 97.69 273 ILE A N 1
ATOM 2188 C CA . ILE A 1 273 ? 8.344 -25.75 -26.078 1 97.69 273 ILE A CA 1
ATOM 2189 C C . ILE A 1 273 ? 8.406 -24.297 -25.641 1 97.69 273 ILE A C 1
ATOM 2191 O O . ILE A 1 273 ? 8.328 -23.984 -24.453 1 97.69 273 ILE A O 1
ATOM 2195 N N . ARG A 1 274 ? 8.492 -23.391 -26.562 1 96.31 274 ARG A N 1
ATOM 2196 C CA . ARG A 1 274 ? 8.484 -21.969 -26.281 1 96.31 274 ARG A CA 1
ATOM 2197 C C . ARG A 1 274 ? 7.062 -21.406 -26.281 1 96.31 274 ARG A C 1
ATOM 2199 O O . ARG A 1 274 ? 6.273 -21.703 -27.172 1 96.31 274 ARG A O 1
ATOM 2206 N N . LEU A 1 275 ? 6.812 -20.672 -25.297 1 96.75 275 LEU A N 1
ATOM 2207 C CA . LEU A 1 275 ? 5.508 -20.031 -25.172 1 96.75 275 LEU A CA 1
ATOM 2208 C C . LEU A 1 275 ? 5.543 -18.609 -25.734 1 96.75 275 LEU A C 1
ATOM 2210 O O . LEU A 1 275 ? 6.453 -17.844 -25.422 1 96.75 275 LEU A O 1
ATOM 2214 N N . ALA A 1 276 ? 4.598 -18.297 -26.609 1 94.25 276 ALA A N 1
ATOM 2215 C CA . ALA A 1 276 ? 4.438 -16.984 -27.234 1 94.25 276 ALA A CA 1
ATOM 2216 C C . ALA A 1 276 ? 5.73 -16.562 -27.938 1 94.25 276 ALA A C 1
ATOM 2218 O O . ALA A 1 276 ? 6.234 -15.453 -27.688 1 94.25 276 ALA A O 1
ATOM 2219 N N . PRO A 1 277 ? 6.215 -17.375 -28.766 1 92.5 277 PRO A N 1
ATOM 2220 C CA . PRO A 1 277 ? 7.43 -16.969 -29.469 1 92.5 277 PRO A CA 1
ATOM 2221 C C . PRO A 1 277 ? 7.199 -15.797 -30.422 1 92.5 277 PRO A C 1
ATOM 2223 O O . PRO A 1 277 ? 6.098 -15.633 -30.953 1 92.5 277 PRO A O 1
ATOM 2226 N N . LYS A 1 278 ? 8.25 -15.055 -30.625 1 91 278 LYS A N 1
ATOM 2227 C CA . LYS A 1 278 ? 8.18 -13.953 -31.578 1 91 278 LYS A CA 1
ATOM 2228 C C . LYS A 1 278 ? 7.996 -14.461 -33 1 91 278 LYS A C 1
ATOM 2230 O O . LYS A 1 278 ? 8.305 -15.609 -33.312 1 91 278 LYS A O 1
ATOM 2235 N N . LYS A 1 279 ? 7.531 -13.508 -33.719 1 90.94 279 LYS A N 1
ATOM 2236 C CA . LYS A 1 279 ? 7.41 -13.805 -35.156 1 90.94 279 LYS A CA 1
ATOM 2237 C C . LYS A 1 279 ? 8.758 -14.219 -35.75 1 90.94 279 LYS A C 1
ATOM 2239 O O . LYS A 1 279 ? 9.789 -13.617 -35.438 1 90.94 279 LYS A O 1
ATOM 2244 N N . ASP A 1 280 ? 8.727 -15.305 -36.438 1 91.25 280 ASP A N 1
ATOM 2245 C CA . ASP A 1 280 ? 9.922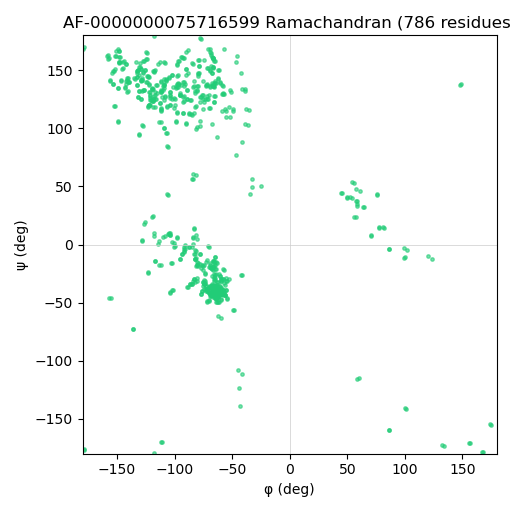 -15.836 -37.094 1 91.25 280 ASP A CA 1
ATOM 2246 C C . ASP A 1 280 ? 9.57 -16.594 -38.375 1 91.25 280 ASP A C 1
ATOM 2248 O O . ASP A 1 280 ? 9.164 -17.75 -38.312 1 91.25 280 ASP A O 1
ATOM 2252 N N . LYS A 1 281 ? 9.836 -15.992 -39.469 1 86.94 281 LYS A N 1
ATOM 2253 C CA . LYS A 1 281 ? 9.492 -16.578 -40.75 1 86.94 281 LYS A CA 1
ATOM 2254 C C . LYS A 1 281 ? 10.234 -17.891 -41 1 86.94 281 LYS A C 1
ATOM 2256 O O . LYS A 1 281 ? 9.703 -18.812 -41.625 1 86.94 281 LYS A O 1
ATOM 2261 N N . LYS A 1 282 ? 11.445 -17.984 -40.531 1 85.5 282 LYS A N 1
ATOM 2262 C CA . LYS A 1 282 ? 12.258 -19.188 -40.719 1 85.5 282 LYS A CA 1
ATOM 2263 C C . LYS A 1 282 ? 11.656 -20.375 -39.969 1 85.5 282 LYS A C 1
ATOM 2265 O O . LYS A 1 282 ? 11.805 -21.516 -40.438 1 85.5 282 LYS A O 1
ATOM 2270 N N . LEU A 1 283 ? 10.906 -20.094 -38.938 1 86.94 283 LEU A N 1
ATOM 2271 C CA . LEU A 1 283 ? 10.297 -21.156 -38.156 1 86.94 283 LEU A CA 1
ATOM 2272 C C . LEU A 1 283 ? 8.836 -21.359 -38.531 1 86.94 283 LEU A C 1
ATOM 2274 O O . LEU A 1 283 ? 8.148 -22.203 -37.969 1 86.94 283 LEU A O 1
ATOM 2278 N N . GLY A 1 284 ? 8.398 -20.531 -39.438 1 84.88 284 GLY A N 1
ATOM 2279 C CA . GLY A 1 284 ? 7.023 -20.641 -39.875 1 84.88 284 GLY A CA 1
ATOM 2280 C C . GLY A 1 284 ? 6.035 -19.953 -38.938 1 84.88 284 GLY A C 1
ATOM 2281 O O . GLY A 1 284 ? 4.844 -20.281 -38.969 1 84.88 284 GLY A O 1
ATOM 2282 N N . ILE A 1 285 ? 6.539 -19.156 -38.094 1 89.56 285 ILE A N 1
ATOM 2283 C CA . ILE A 1 285 ? 5.668 -18.391 -37.188 1 89.56 285 ILE A CA 1
ATOM 2284 C C . ILE A 1 285 ? 5.301 -17.062 -37.844 1 89.56 285 ILE A C 1
ATOM 2286 O O . ILE A 1 285 ? 6.086 -16.109 -37.812 1 89.56 285 ILE A O 1
ATOM 2290 N N . THR A 1 286 ? 4.141 -16.938 -38.312 1 86.88 286 THR A N 1
ATOM 2291 C CA . THR A 1 286 ? 3.738 -15.805 -39.156 1 86.88 286 THR A CA 1
ATOM 2292 C C . THR A 1 286 ? 3.207 -14.664 -38.281 1 86.88 286 THR A C 1
ATOM 2294 O O . THR A 1 286 ? 3.377 -13.492 -38.625 1 86.88 286 THR A O 1
ATOM 2297 N N . ASP A 1 287 ? 2.506 -14.984 -37.219 1 85.31 287 ASP A N 1
ATOM 2298 C CA . ASP A 1 287 ? 1.905 -13.969 -36.375 1 85.31 287 ASP A CA 1
ATOM 2299 C C . ASP A 1 287 ? 2.197 -14.258 -34.906 1 85.31 287 ASP A C 1
ATOM 2301 O O . ASP A 1 287 ? 2.354 -15.414 -34.5 1 85.31 287 ASP A O 1
ATOM 2305 N N . PHE A 1 288 ? 2.297 -13.133 -34.281 1 84.44 288 PHE A N 1
ATOM 2306 C CA . PHE A 1 288 ? 2.488 -13.25 -32.812 1 84.44 288 PHE A CA 1
ATOM 2307 C C . PHE A 1 288 ? 1.153 -13.461 -32.125 1 84.44 288 PHE A C 1
ATOM 2309 O O . PHE A 1 288 ? 0.163 -12.805 -32.438 1 84.44 288 PHE A O 1
ATOM 2316 N N . ALA A 1 289 ? 1.148 -14.438 -31.297 1 88.38 289 ALA A N 1
ATOM 2317 C CA . ALA A 1 289 ? 0.029 -14.656 -30.391 1 88.38 289 ALA A CA 1
ATOM 2318 C C . ALA A 1 289 ? 0.521 -15.094 -29.016 1 88.38 289 ALA A C 1
ATOM 2320 O O . ALA A 1 289 ? 1.466 -15.883 -28.906 1 88.38 289 ALA A O 1
ATOM 2321 N N . HIS A 1 290 ? -0.133 -14.648 -28.016 1 92.5 290 HIS A N 1
ATOM 2322 C CA . HIS A 1 290 ? 0.335 -14.859 -26.656 1 92.5 290 HIS A CA 1
ATOM 2323 C C . HIS A 1 290 ? 0.103 -16.297 -26.203 1 92.5 290 HIS A C 1
ATOM 2325 O O . HIS A 1 290 ? 0.738 -16.766 -25.266 1 92.5 290 HIS A O 1
ATOM 2331 N N . THR A 1 291 ? -0.789 -17.062 -26.891 1 95.5 291 THR A N 1
ATOM 2332 C CA . THR A 1 291 ? -1.083 -18.422 -26.469 1 95.5 291 THR A CA 1
ATOM 2333 C C . THR A 1 291 ? -0.5 -19.422 -27.469 1 95.5 291 THR A C 1
ATOM 2335 O O . THR A 1 291 ? -0.764 -20.625 -27.375 1 95.5 291 THR A O 1
ATOM 2338 N N . TYR A 1 292 ? 0.261 -18.922 -28.422 1 95.56 292 TYR A N 1
ATOM 2339 C CA . TYR A 1 292 ? 0.892 -19.766 -29.422 1 95.56 292 TYR A CA 1
ATOM 2340 C C . TYR A 1 292 ? 2.135 -20.453 -28.859 1 95.56 292 TYR A C 1
ATOM 2342 O O . TYR A 1 292 ? 2.834 -19.875 -28.016 1 95.56 292 TYR A O 1
ATOM 2350 N N . ILE A 1 293 ? 2.359 -21.672 -29.375 1 97.25 293 ILE A N 1
ATOM 2351 C CA . ILE A 1 293 ? 3.551 -22.391 -28.906 1 97.25 293 ILE A CA 1
ATOM 2352 C C . ILE A 1 293 ? 4.348 -22.891 -30.109 1 97.25 293 ILE A C 1
ATOM 2354 O O . ILE A 1 293 ? 3.783 -23.141 -31.188 1 97.25 293 ILE A O 1
ATOM 2358 N N . TYR A 1 294 ? 5.617 -23 -29.938 1 96.44 294 TYR A N 1
ATOM 2359 C CA . TYR A 1 294 ? 6.535 -23.594 -30.891 1 96.44 294 TYR A CA 1
ATOM 2360 C C . TYR A 1 294 ? 7.637 -24.375 -30.188 1 96.44 294 TYR A C 1
ATOM 2362 O O . TYR A 1 294 ? 8.195 -23.906 -29.188 1 96.44 294 TYR A O 1
ATOM 2370 N N . GLY A 1 295 ? 7.891 -25.531 -30.672 1 96.56 295 GLY A N 1
ATOM 2371 C CA . GLY A 1 295 ? 8.953 -26.328 -30.094 1 96.56 295 GLY A CA 1
ATOM 2372 C C . GLY A 1 295 ? 9.031 -27.734 -30.688 1 96.56 295 GLY A C 1
ATOM 2373 O O . GLY A 1 295 ? 8.719 -27.938 -31.859 1 96.56 295 GLY A O 1
ATOM 2374 N N . GLY A 1 296 ? 9.578 -28.578 -29.859 1 97.06 296 GLY A N 1
ATOM 2375 C CA . GLY A 1 296 ? 9.727 -29.953 -30.297 1 97.06 296 GLY A CA 1
ATOM 2376 C C . GLY A 1 296 ? 10.633 -30.781 -29.406 1 97.06 296 GLY A C 1
ATOM 2377 O O . GLY A 1 296 ? 10.969 -30.344 -28.297 1 97.06 296 GLY A O 1
ATOM 2378 N N . ILE A 1 297 ? 10.789 -32.031 -29.844 1 98.06 297 ILE A N 1
ATOM 2379 C CA . ILE A 1 297 ? 11.68 -32.969 -29.156 1 98.06 297 ILE A CA 1
ATOM 2380 C C . ILE A 1 297 ? 13.039 -33 -29.844 1 98.06 297 ILE A C 1
ATOM 2382 O O . ILE A 1 297 ? 13.109 -33 -31.078 1 98.06 297 ILE A O 1
ATOM 2386 N N . LYS A 1 298 ? 14.109 -32.969 -29.062 1 96.5 298 LYS A N 1
ATOM 2387 C CA . LYS A 1 298 ? 15.453 -33.031 -29.641 1 96.5 298 LYS A CA 1
ATOM 2388 C C . LYS A 1 298 ? 16.422 -33.719 -28.688 1 96.5 298 LYS A C 1
ATOM 2390 O O . LYS A 1 298 ? 16.109 -33.969 -27.516 1 96.5 298 LYS A O 1
ATOM 2395 N N . LYS A 1 299 ? 17.562 -34.031 -29.219 1 95 299 LYS A N 1
ATOM 2396 C CA . LYS A 1 299 ? 18.656 -34.594 -28.422 1 95 299 LYS A CA 1
ATOM 2397 C C . LYS A 1 299 ? 19.391 -33.5 -27.656 1 95 299 LYS A C 1
ATOM 2399 O O . LYS A 1 299 ? 19.5 -32.344 -28.141 1 95 299 LYS A O 1
ATOM 2404 N N . ILE A 1 300 ? 19.797 -33.906 -26.516 1 92.94 300 ILE A N 1
ATOM 2405 C CA . ILE A 1 300 ? 20.609 -32.969 -25.719 1 92.94 300 ILE A CA 1
ATOM 2406 C C . ILE A 1 300 ? 22.078 -33.094 -26.141 1 92.94 300 ILE A C 1
ATOM 2408 O O . ILE A 1 300 ? 22.703 -34.125 -25.969 1 92.94 300 ILE A O 1
ATOM 2412 N N . ARG A 1 301 ? 22.562 -32.062 -26.75 1 88.38 301 ARG A N 1
ATOM 2413 C CA . ARG A 1 301 ? 23.938 -32.094 -27.266 1 88.38 301 ARG A CA 1
ATOM 2414 C C . ARG A 1 301 ? 24.75 -30.906 -26.734 1 88.38 301 ARG A C 1
ATOM 2416 O O . ARG A 1 301 ? 25.766 -30.547 -27.312 1 88.38 301 ARG A O 1
ATOM 2423 N N . GLY A 1 302 ? 24.312 -30.281 -25.656 1 80.94 302 GLY A N 1
ATOM 2424 C CA . GLY A 1 302 ? 25.031 -29.156 -25.062 1 80.94 302 GLY A CA 1
ATOM 2425 C C . GLY A 1 302 ? 25.219 -28 -26.016 1 80.94 302 GLY A C 1
ATOM 2426 O O . GLY A 1 302 ? 24.266 -27.5 -26.594 1 80.94 302 GLY A O 1
ATOM 2427 N N . LYS A 1 303 ? 26.5 -27.688 -26.375 1 75.5 303 LYS A N 1
ATOM 2428 C CA . LYS A 1 303 ? 26.891 -26.516 -27.156 1 75.5 303 LYS A CA 1
ATOM 2429 C C . LYS A 1 303 ? 26.562 -26.719 -28.625 1 75.5 303 LYS A C 1
ATOM 2431 O O . LYS A 1 303 ? 26.453 -25.734 -29.375 1 75.5 303 LYS A O 1
ATOM 2436 N N . LYS A 1 304 ? 26.359 -27.828 -29 1 75.88 304 LYS A N 1
ATOM 2437 C CA . LYS A 1 304 ? 26.141 -28.125 -30.406 1 75.88 304 LYS A CA 1
ATOM 2438 C C . LYS A 1 304 ? 24.656 -28.062 -30.75 1 75.88 304 LYS A C 1
ATOM 2440 O O . LYS A 1 304 ? 24.266 -28.234 -31.906 1 75.88 304 LYS A O 1
ATOM 2445 N N . GLU A 1 305 ? 23.844 -27.781 -29.781 1 82.88 305 GLU A N 1
ATOM 2446 C CA . GLU A 1 305 ? 22.406 -27.766 -30 1 82.88 305 GLU A CA 1
ATOM 2447 C C . GLU A 1 305 ? 21.984 -26.562 -30.828 1 82.88 305 GLU A C 1
ATOM 2449 O O . GLU A 1 305 ? 22.391 -25.438 -30.531 1 82.88 305 GLU A O 1
ATOM 2454 N N . LYS A 1 306 ? 21.25 -26.906 -31.859 1 79.5 306 LYS A N 1
ATOM 2455 C CA . LYS A 1 306 ? 20.625 -25.812 -32.625 1 79.5 306 LYS A CA 1
ATOM 2456 C C . LYS A 1 306 ? 19.172 -25.609 -32.188 1 79.5 306 LYS A C 1
ATOM 2458 O O . LYS A 1 306 ? 18.516 -26.547 -31.766 1 79.5 306 LYS A O 1
ATOM 2463 N N . ARG A 1 307 ? 18.656 -24.422 -32.375 1 76.75 307 ARG A N 1
ATOM 2464 C CA . ARG A 1 307 ? 17.281 -24.062 -32.031 1 76.75 307 ARG A CA 1
ATOM 2465 C C . ARG A 1 307 ? 16.281 -24.844 -32.875 1 76.75 307 ARG A C 1
ATOM 2467 O O . ARG A 1 307 ? 15.156 -25.109 -32.438 1 76.75 307 ARG A O 1
ATOM 2474 N N . THR A 1 308 ? 16.797 -25.391 -33.969 1 78.88 308 THR A N 1
ATOM 2475 C CA . THR A 1 308 ? 15.859 -25.969 -34.938 1 78.88 308 THR A CA 1
ATOM 2476 C C . THR A 1 308 ? 16.109 -27.469 -35.094 1 78.88 308 THR A C 1
ATOM 2478 O O . THR A 1 308 ? 15.547 -28.109 -35.969 1 78.88 308 THR A O 1
ATOM 2481 N N . ASP A 1 309 ? 16.906 -27.953 -34.25 1 87.69 309 ASP A N 1
ATOM 2482 C CA . ASP A 1 309 ? 17.281 -29.359 -34.375 1 87.69 309 ASP A CA 1
ATOM 2483 C C . ASP A 1 309 ? 16.234 -30.266 -33.719 1 87.69 309 ASP A C 1
ATOM 2485 O O . ASP A 1 309 ? 16.578 -31.047 -32.844 1 87.69 309 ASP A O 1
ATOM 2489 N N . PHE A 1 310 ? 15.016 -30.188 -34.219 1 94.25 310 PHE A N 1
ATOM 2490 C CA . PHE A 1 310 ? 13.961 -30.984 -33.625 1 94.25 310 PHE A CA 1
ATOM 2491 C C . PHE A 1 310 ? 13.719 -32.25 -34.406 1 94.25 310 PHE A C 1
ATOM 2493 O O . PHE A 1 310 ? 13.773 -32.25 -35.656 1 94.25 310 PHE A O 1
ATOM 2500 N N . ILE A 1 311 ? 13.531 -33.281 -33.719 1 95.12 311 ILE A N 1
ATOM 2501 C CA . ILE A 1 311 ? 13.086 -34.531 -34.312 1 95.12 311 ILE A CA 1
ATOM 2502 C C . ILE A 1 311 ? 11.641 -34.406 -34.781 1 95.12 311 ILE A C 1
ATOM 2504 O O . ILE A 1 311 ? 11.273 -34.938 -35.844 1 95.12 311 ILE A O 1
ATOM 2508 N N . ASN A 1 312 ? 10.797 -33.812 -34.031 1 95.69 312 ASN A N 1
ATOM 2509 C CA . ASN A 1 312 ? 9.414 -33.406 -34.281 1 95.69 312 ASN A CA 1
ATOM 2510 C C . ASN A 1 312 ? 9.148 -31.969 -33.906 1 95.69 312 ASN A C 1
ATOM 2512 O O . ASN A 1 312 ? 9.867 -31.406 -33.062 1 95.69 312 ASN A O 1
ATOM 2516 N N . VAL A 1 313 ? 8.109 -31.438 -34.562 1 96.19 313 VAL A N 1
ATOM 2517 C CA . VAL A 1 313 ? 7.836 -30.031 -34.312 1 96.19 313 VAL A CA 1
ATOM 2518 C C . VAL A 1 313 ? 6.418 -29.859 -33.75 1 96.19 313 VAL A C 1
ATOM 2520 O O . VAL A 1 313 ? 5.461 -30.391 -34.312 1 96.19 313 VAL A O 1
ATOM 2523 N N . TYR A 1 314 ? 6.348 -29.234 -32.625 1 97.12 314 TYR A N 1
ATOM 2524 C CA . TYR A 1 314 ? 5.07 -28.828 -32.062 1 97.12 314 TYR A CA 1
ATOM 2525 C C . TYR A 1 314 ? 4.68 -27.438 -32.5 1 97.12 314 TYR A C 1
ATOM 2527 O O . TYR A 1 314 ? 5.523 -26.531 -32.562 1 97.12 314 TYR A O 1
ATOM 2535 N N . ARG A 1 315 ? 3.412 -27.234 -32.844 1 95.94 315 ARG A N 1
ATOM 2536 C CA . ARG A 1 315 ? 2.832 -25.922 -33.125 1 95.94 315 ARG A CA 1
ATOM 2537 C C . ARG A 1 315 ? 1.391 -25.844 -32.656 1 95.94 315 ARG A C 1
ATOM 2539 O O . ARG A 1 315 ? 0.724 -26.859 -32.469 1 95.94 315 ARG A O 1
ATOM 2546 N N . GLY A 1 316 ? 1.011 -24.531 -32.438 1 96.31 316 GLY A N 1
ATOM 2547 C CA . GLY A 1 316 ? -0.412 -24.344 -32.219 1 96.31 316 GLY A CA 1
ATOM 2548 C C . GLY A 1 316 ? -0.708 -23.438 -31.031 1 96.31 316 GLY A C 1
ATOM 2549 O O . GLY A 1 316 ? 0.187 -22.75 -30.531 1 96.31 316 GLY A O 1
ATOM 2550 N N . ASP A 1 317 ? -1.98 -23.375 -30.734 1 96.19 317 ASP A N 1
ATOM 2551 C CA . ASP A 1 317 ? -2.543 -22.562 -29.656 1 96.19 317 ASP A CA 1
ATOM 2552 C C . ASP A 1 317 ? -3.088 -23.453 -28.531 1 96.19 317 ASP A C 1
ATOM 2554 O O . ASP A 1 317 ? -4.043 -24.203 -28.734 1 96.19 317 ASP A O 1
ATOM 2558 N N . TYR A 1 318 ? -2.465 -23.297 -27.344 1 96.75 318 TYR A N 1
ATOM 2559 C CA . TYR A 1 318 ? -2.863 -24.188 -26.25 1 96.75 318 TYR A CA 1
ATOM 2560 C C . TYR A 1 318 ? -4.262 -23.844 -25.75 1 96.75 318 TYR A C 1
ATOM 2562 O O . TYR A 1 318 ? -4.801 -24.531 -24.875 1 96.75 318 TYR A O 1
ATOM 2570 N N . CYS A 1 319 ? -4.891 -22.828 -26.312 1 96.38 319 CYS A N 1
ATOM 2571 C CA . CYS A 1 319 ? -6.285 -22.516 -26.016 1 96.38 319 CYS A CA 1
ATOM 2572 C C . CYS A 1 319 ? -7.199 -23 -27.141 1 96.38 319 CYS A C 1
ATOM 2574 O O . CYS A 1 319 ? -8.406 -22.766 -27.094 1 96.38 319 CYS A O 1
ATOM 2576 N N . LYS A 1 320 ? -6.652 -23.641 -28.156 1 95.75 320 LYS A N 1
ATOM 2577 C CA . LYS A 1 320 ? -7.441 -24.141 -29.281 1 95.75 320 LYS A CA 1
ATOM 2578 C C . LYS A 1 320 ? -7.012 -25.547 -29.672 1 95.75 320 LYS A C 1
ATOM 2580 O O . LYS A 1 320 ? -7.652 -26.531 -29.281 1 95.75 320 LYS A O 1
ATOM 2585 N N . GLN A 1 321 ? -5.812 -25.5 -30.297 1 97.5 321 GLN A N 1
ATOM 2586 C CA . GLN A 1 321 ? -5.367 -26.781 -30.828 1 97.5 321 GLN A CA 1
ATOM 2587 C C . GLN A 1 321 ? -3.846 -26.844 -30.922 1 97.5 321 GLN A C 1
ATOM 2589 O O . GLN A 1 321 ? -3.197 -25.844 -31.219 1 97.5 321 GLN A O 1
ATOM 2594 N N . LEU A 1 322 ? -3.346 -28.109 -30.75 1 98 322 LEU A N 1
ATOM 2595 C CA . LEU A 1 322 ? -1.916 -28.359 -30.875 1 98 322 LEU A CA 1
ATOM 2596 C C . LEU A 1 322 ? -1.646 -29.438 -31.938 1 98 322 LEU A C 1
ATOM 2598 O O . LEU A 1 322 ? -2.393 -30.406 -32.031 1 98 322 LEU A O 1
ATOM 2602 N N . THR A 1 323 ? -0.542 -29.234 -32.656 1 97.94 323 THR A N 1
ATOM 2603 C CA . THR A 1 323 ? -0.158 -30.188 -33.688 1 97.94 323 THR A CA 1
ATOM 2604 C C . THR A 1 323 ? 1.284 -30.641 -33.5 1 97.94 323 THR A C 1
ATOM 2606 O O . THR A 1 323 ? 2.09 -29.938 -32.875 1 97.94 323 THR A O 1
ATOM 2609 N N . MET A 1 324 ? 1.543 -31.781 -33.844 1 97.81 324 MET A N 1
ATOM 2610 C CA . MET A 1 324 ? 2.887 -32.312 -34 1 97.81 324 MET A CA 1
ATOM 2611 C C . MET A 1 324 ? 3.107 -32.75 -35.469 1 97.81 324 MET A C 1
ATOM 2613 O O . MET A 1 324 ? 2.412 -33.625 -35.969 1 97.81 324 MET A O 1
ATOM 2617 N N . ASP A 1 325 ? 4.078 -32.125 -36.156 1 96.38 325 ASP A N 1
ATOM 2618 C CA . ASP A 1 325 ? 4.344 -32.406 -37.562 1 96.38 325 ASP A CA 1
ATOM 2619 C C . ASP A 1 325 ? 3.057 -32.344 -38.375 1 96.38 325 ASP A C 1
ATOM 2621 O O . ASP A 1 325 ? 2.75 -33.281 -39.125 1 96.38 325 ASP A O 1
ATOM 2625 N N . ASP A 1 326 ? 2.234 -31.406 -38.094 1 93.75 326 ASP A N 1
ATOM 2626 C CA . ASP A 1 326 ? 1.049 -31.016 -38.844 1 93.75 326 ASP A CA 1
ATOM 2627 C C . ASP A 1 326 ? -0.114 -31.969 -38.594 1 93.75 326 ASP A C 1
ATOM 2629 O O . ASP A 1 326 ? -1.103 -31.969 -39.312 1 93.75 326 ASP A O 1
ATOM 2633 N N . GLN A 1 327 ? 0.039 -32.75 -37.594 1 97.06 327 GLN A N 1
ATOM 2634 C CA . GLN A 1 327 ? -1.07 -33.594 -37.156 1 97.06 327 GLN A CA 1
ATOM 2635 C C . GLN A 1 327 ? -1.612 -33.094 -35.812 1 97.06 327 GLN A C 1
ATOM 2637 O O . GLN A 1 327 ? -0.843 -32.844 -34.875 1 97.06 327 GLN A O 1
ATOM 2642 N N . VAL A 1 328 ? -2.912 -33.094 -35.75 1 97.88 328 VAL A N 1
ATOM 2643 C CA . VAL A 1 328 ? -3.537 -32.625 -34.5 1 97.88 328 VAL A CA 1
ATOM 2644 C C . VAL A 1 328 ? -3.338 -33.656 -33.406 1 97.88 328 VAL A C 1
ATOM 2646 O O . VAL A 1 328 ? -3.691 -34.812 -33.562 1 97.88 328 VAL A O 1
ATOM 2649 N N . ILE A 1 329 ? -2.766 -33.219 -32.281 1 97.31 329 ILE A N 1
ATOM 2650 C CA . ILE A 1 329 ? -2.51 -34.156 -31.203 1 97.31 329 ILE A CA 1
ATOM 2651 C C . ILE A 1 329 ? -3.324 -33.75 -29.984 1 97.31 329 ILE A C 1
ATOM 2653 O O . ILE A 1 329 ? -3.463 -34.562 -29.047 1 97.31 329 ILE A O 1
ATOM 2657 N N . TRP A 1 330 ? -3.852 -32.594 -29.953 1 97.69 330 TRP A N 1
ATOM 2658 C CA . TRP A 1 330 ? -4.703 -32.125 -28.859 1 97.69 330 TRP A CA 1
ATOM 2659 C C . TRP A 1 330 ? -5.633 -31.016 -29.312 1 97.69 330 TRP A C 1
ATOM 2661 O O . TRP A 1 330 ? -5.238 -30.156 -30.125 1 97.69 330 TRP A O 1
ATOM 2671 N N . ASP A 1 331 ? -6.816 -31 -28.875 1 97.81 331 ASP A N 1
ATOM 2672 C CA . ASP A 1 331 ? -7.84 -30 -29.141 1 97.81 331 ASP A CA 1
ATOM 2673 C C . ASP A 1 331 ? -8.672 -29.719 -27.891 1 97.81 331 ASP A C 1
ATOM 2675 O O . ASP A 1 331 ? -9.188 -30.641 -27.266 1 97.81 331 ASP A O 1
ATOM 2679 N N . ILE A 1 332 ? -8.852 -28.469 -27.578 1 96.12 332 ILE A N 1
ATOM 2680 C CA . ILE A 1 332 ? -9.406 -28.078 -26.297 1 96.12 332 ILE A CA 1
ATOM 2681 C C . ILE A 1 332 ? -10.852 -28.547 -26.188 1 96.12 332 ILE A C 1
ATOM 2683 O O . ILE A 1 332 ? -11.344 -28.828 -25.078 1 96.12 332 ILE A O 1
ATOM 2687 N N . ASN A 1 333 ? -11.586 -28.656 -27.312 1 94.25 333 ASN A N 1
ATOM 2688 C CA . ASN A 1 333 ? -12.977 -29.094 -27.312 1 94.25 333 ASN A CA 1
ATOM 2689 C C . ASN A 1 333 ? -13.094 -30.609 -27.312 1 94.25 333 ASN A C 1
ATOM 2691 O O . ASN A 1 333 ? -14.039 -31.172 -26.75 1 94.25 333 ASN A O 1
ATOM 2695 N N . ALA A 1 334 ? -12.125 -31.188 -27.922 1 94.88 334 ALA A N 1
ATOM 2696 C CA . ALA A 1 334 ? -12.156 -32.656 -28.047 1 94.88 334 ALA A CA 1
ATOM 2697 C C . ALA A 1 334 ? -11.539 -33.312 -26.828 1 94.88 334 ALA A C 1
ATOM 2699 O O . ALA A 1 334 ? -11.914 -34.438 -26.469 1 94.88 334 ALA A O 1
ATOM 2700 N N . HIS A 1 335 ? -10.578 -32.719 -26.266 1 94.75 335 HIS A N 1
ATOM 2701 C CA . HIS A 1 335 ? -9.875 -33.25 -25.094 1 94.75 335 HIS A CA 1
ATOM 2702 C C . HIS A 1 335 ? -10.188 -32.438 -23.844 1 94.75 335 HIS A C 1
ATOM 2704 O O . HIS A 1 335 ? -9.531 -31.406 -23.594 1 94.75 335 HIS A O 1
ATOM 2710 N N . LYS A 1 336 ? -11.086 -32.938 -23.031 1 91.25 336 LYS A N 1
ATOM 2711 C CA . LYS A 1 336 ? -11.508 -32.188 -21.859 1 91.25 336 LYS A CA 1
ATOM 2712 C C . LYS A 1 336 ? -10.867 -32.719 -20.594 1 91.25 336 LYS A C 1
ATOM 2714 O O . LYS A 1 336 ? -10.844 -33.938 -20.375 1 91.25 336 LYS A O 1
ATOM 2719 N N . ALA A 1 337 ? -10.242 -31.828 -19.922 1 88.06 337 ALA A N 1
ATOM 2720 C CA . ALA A 1 337 ? -9.719 -32.188 -18.609 1 88.06 337 ALA A CA 1
ATOM 2721 C C . ALA A 1 337 ? -10.844 -32.375 -17.594 1 88.06 337 ALA A C 1
ATOM 2723 O O . ALA A 1 337 ? -11.945 -31.859 -17.781 1 88.06 337 ALA A O 1
ATOM 2724 N N . LYS A 1 338 ? -10.57 -33.219 -16.625 1 89.56 338 LYS A N 1
ATOM 2725 C CA . LYS A 1 338 ? -11.516 -33.406 -15.523 1 89.56 338 LYS A CA 1
ATOM 2726 C C . LYS A 1 338 ? -10.914 -32.969 -14.195 1 89.56 338 LYS A C 1
ATOM 2728 O O . LYS A 1 338 ? -9.75 -33.25 -13.906 1 89.56 338 LYS A O 1
ATOM 2733 N N . ARG A 1 339 ? -11.75 -32.312 -13.484 1 90.56 339 ARG A N 1
ATOM 2734 C CA . ARG A 1 339 ? -11.305 -31.828 -12.172 1 90.56 339 ARG A CA 1
ATOM 2735 C C . ARG A 1 339 ? -11.031 -33 -11.234 1 90.56 339 ARG A C 1
ATOM 2737 O O . ARG A 1 339 ? -11.773 -34 -11.227 1 90.56 339 ARG A O 1
ATOM 2744 N N . PRO A 1 340 ? -9.914 -32.844 -10.461 1 90.81 340 PRO A N 1
ATOM 2745 C CA . PRO A 1 340 ? -9.711 -33.906 -9.461 1 90.81 340 PRO A CA 1
ATOM 2746 C C . PRO A 1 340 ? -10.844 -33.969 -8.445 1 90.81 340 PRO A C 1
ATOM 2748 O O . PRO A 1 340 ? -11.398 -32.938 -8.055 1 90.81 340 PRO A O 1
ATOM 2751 N N . ASN A 1 341 ? -11.188 -35.188 -8.039 1 84.75 341 ASN A N 1
ATOM 2752 C CA . ASN A 1 341 ? -12.203 -35.438 -7.02 1 84.75 341 ASN A CA 1
ATOM 2753 C C . ASN A 1 341 ? -11.68 -35.094 -5.625 1 84.75 341 ASN A C 1
ATOM 2755 O O . ASN A 1 341 ? -10.703 -35.688 -5.168 1 84.75 341 ASN A O 1
ATOM 2759 N N . GLN A 1 342 ? -12.445 -34.25 -5.012 1 79.94 342 GLN A N 1
ATOM 2760 C CA . GLN A 1 342 ? -12 -33.781 -3.699 1 79.94 342 GLN A CA 1
ATOM 2761 C C . GLN A 1 342 ? -12.602 -34.625 -2.586 1 79.94 342 GLN A C 1
ATOM 2763 O O . GLN A 1 342 ? -12.219 -34.5 -1.421 1 79.94 342 GLN A O 1
ATOM 2768 N N . ASP A 1 343 ? -13.5 -35.469 -3.018 1 77.25 343 ASP A N 1
ATOM 2769 C CA . ASP A 1 343 ? -14.125 -36.312 -2.008 1 77.25 343 ASP A CA 1
ATOM 2770 C C . ASP A 1 343 ? -13.234 -37.5 -1.658 1 77.25 343 ASP A C 1
ATOM 2772 O O . ASP A 1 343 ? -13.008 -38.375 -2.492 1 77.25 343 ASP A O 1
ATOM 2776 N N . VAL A 1 344 ? -12.562 -37.375 -0.536 1 77.31 344 VAL A N 1
ATOM 2777 C CA . VAL A 1 344 ? -11.688 -38.469 -0.104 1 77.31 344 VAL A CA 1
ATOM 2778 C C . VAL A 1 344 ? -12.227 -39.094 1.187 1 77.31 344 VAL A C 1
ATOM 2780 O O . VAL A 1 344 ? -12.953 -38.438 1.94 1 77.31 344 VAL A O 1
ATOM 2783 N N . ASN A 1 345 ? -11.836 -40.281 1.319 1 76.56 345 ASN A N 1
ATOM 2784 C CA . ASN A 1 345 ? -12.203 -40.969 2.549 1 76.56 345 ASN A CA 1
ATOM 2785 C C . ASN A 1 345 ? -11.516 -40.375 3.766 1 76.56 345 ASN A C 1
ATOM 2787 O O . ASN A 1 345 ? -10.398 -39.844 3.66 1 76.56 345 ASN A O 1
ATOM 2791 N N . ASP A 1 346 ? -12.188 -40.406 4.914 1 72.25 346 ASP A N 1
ATOM 2792 C CA . ASP A 1 346 ? -11.695 -39.812 6.152 1 72.25 346 ASP A CA 1
ATOM 2793 C C . ASP A 1 346 ? -10.312 -40.375 6.516 1 72.25 346 ASP A C 1
ATOM 2795 O O . ASP A 1 346 ? -9.492 -39.656 7.098 1 72.25 346 ASP A O 1
ATOM 2799 N N . ASP A 1 347 ? -10.133 -41.594 6.082 1 72.81 347 ASP A N 1
ATOM 2800 C CA . ASP A 1 347 ? -8.867 -42.219 6.445 1 72.81 347 ASP A CA 1
ATOM 2801 C C . ASP A 1 347 ? -7.703 -41.625 5.66 1 72.81 347 ASP A C 1
ATOM 2803 O O . ASP A 1 347 ? -6.543 -41.781 6.059 1 72.81 347 ASP A O 1
ATOM 2807 N N . GLU A 1 348 ? -8.062 -40.906 4.605 1 76.12 348 GLU A N 1
ATOM 2808 C CA . GLU A 1 348 ? -7.031 -40.344 3.744 1 76.12 348 GLU A CA 1
ATOM 2809 C C . GLU A 1 348 ? -6.711 -38.906 4.145 1 76.12 348 GLU A C 1
ATOM 2811 O O . GLU A 1 348 ? -5.684 -38.375 3.74 1 76.12 348 GLU A O 1
ATOM 2816 N N . LEU A 1 349 ? -7.586 -38.469 4.953 1 75 349 LEU A N 1
ATOM 2817 C CA . LEU A 1 349 ? -7.453 -37.062 5.285 1 75 349 LEU A CA 1
ATOM 2818 C C . LEU A 1 349 ? -6.379 -36.844 6.348 1 75 349 LEU A C 1
ATOM 2820 O O . LEU A 1 349 ? -6.312 -37.594 7.324 1 75 349 LEU A O 1
ATOM 2824 N N . LEU A 1 350 ? -5.582 -35.875 6.012 1 69.69 350 LEU A N 1
ATOM 2825 C CA . LEU A 1 350 ? -4.562 -35.5 6.973 1 69.69 350 LEU A CA 1
ATOM 2826 C C . LEU A 1 350 ? -5.09 -34.406 7.906 1 69.69 350 LEU A C 1
ATOM 2828 O O . LEU A 1 350 ? -6.012 -33.656 7.547 1 69.69 350 LEU A O 1
ATOM 2832 N N . PRO A 1 351 ? -4.652 -34.281 9.117 1 65.38 351 PRO A N 1
ATOM 2833 C CA . PRO A 1 351 ? -5.215 -33.344 10.094 1 65.38 351 PRO A CA 1
ATOM 2834 C C . PRO A 1 351 ? -5.168 -31.891 9.617 1 65.38 351 PRO A C 1
ATOM 2836 O O . PRO A 1 351 ? -6.07 -31.094 9.922 1 65.38 351 PRO A O 1
ATOM 2839 N N . ALA A 1 352 ? -4.262 -31.5 8.844 1 77 352 ALA A N 1
ATOM 2840 C CA . ALA A 1 352 ? -4.145 -30.109 8.422 1 77 352 ALA A CA 1
ATOM 2841 C C . ALA A 1 352 ? -4.586 -29.938 6.973 1 77 352 ALA A C 1
ATOM 2843 O O . ALA A 1 352 ? -3.98 -29.156 6.223 1 77 352 ALA A O 1
ATOM 2844 N N . ASP A 1 353 ? -5.727 -30.672 6.832 1 84.38 353 ASP A N 1
ATOM 2845 C CA . ASP A 1 353 ? -6.238 -30.625 5.465 1 84.38 353 ASP A CA 1
ATOM 2846 C C . ASP A 1 353 ? -6.859 -29.266 5.164 1 84.38 353 ASP A C 1
ATOM 2848 O O . ASP A 1 353 ? -7.598 -28.719 5.984 1 84.38 353 ASP A O 1
ATOM 2852 N N . SER A 1 354 ? -6.566 -28.75 4.027 1 85.19 354 SER A N 1
ATOM 2853 C CA . SER A 1 354 ? -7 -27.406 3.629 1 85.19 354 SER A CA 1
ATOM 2854 C C . SER A 1 354 ? -8.523 -27.281 3.674 1 85.19 354 SER A C 1
ATOM 2856 O O . SER A 1 354 ? -9.055 -26.188 3.859 1 85.19 354 SER A O 1
ATOM 2858 N N . ARG A 1 355 ? -9.289 -28.391 3.621 1 85.31 355 ARG A N 1
ATOM 2859 C CA . ARG A 1 355 ? -10.742 -28.391 3.533 1 85.31 355 ARG A CA 1
ATOM 2860 C C . ARG A 1 355 ? -11.375 -28.188 4.906 1 85.31 355 ARG A C 1
ATOM 2862 O O . ARG A 1 355 ? -12.57 -27.922 5.012 1 85.31 355 ARG A O 1
ATOM 2869 N N . PHE A 1 356 ? -10.492 -28.172 5.887 1 78.25 356 PHE A N 1
ATOM 2870 C CA . PHE A 1 356 ? -11.008 -28 7.238 1 78.25 356 PHE A CA 1
ATOM 2871 C C . PHE A 1 356 ? -10.711 -26.594 7.75 1 78.25 356 PHE A C 1
ATOM 2873 O O . PHE A 1 356 ? -11 -26.266 8.906 1 78.25 356 PHE A O 1
ATOM 2880 N N . ARG A 1 357 ? -10.258 -25.812 6.902 1 77.5 357 ARG A N 1
ATOM 2881 C CA . ARG A 1 357 ? -9.906 -24.469 7.316 1 77.5 357 ARG A CA 1
ATOM 2882 C C . ARG A 1 357 ? -11.156 -23.594 7.465 1 77.5 357 ARG A C 1
ATOM 2884 O O . ARG A 1 357 ? -11.922 -23.438 6.512 1 77.5 357 ARG A O 1
ATOM 2891 N N . PHE A 1 358 ? -11.195 -23.031 8.617 1 71.69 358 PHE A N 1
ATOM 2892 C CA . PHE A 1 358 ? -12.383 -22.25 8.945 1 71.69 358 PHE A CA 1
ATOM 2893 C C . PHE A 1 358 ? -12.383 -20.938 8.164 1 71.69 358 PHE A C 1
ATOM 2895 O O . PHE A 1 358 ? -13.445 -20.438 7.785 1 71.69 358 PHE A O 1
ATOM 2902 N N . ASP A 1 359 ? -11.312 -20.359 7.996 1 75.56 359 ASP A N 1
ATOM 2903 C CA . ASP A 1 359 ? -11.25 -19.078 7.285 1 75.56 359 ASP A CA 1
ATOM 2904 C C . ASP A 1 359 ? -11.711 -19.234 5.84 1 75.56 359 ASP A C 1
ATOM 2906 O O . ASP A 1 359 ? -12.391 -18.359 5.301 1 75.56 359 ASP A O 1
ATOM 2910 N N . ARG A 1 360 ? -11.367 -20.328 5.332 1 78.62 360 ARG A N 1
ATOM 2911 C CA . ARG A 1 360 ? -11.82 -20.609 3.973 1 78.62 360 ARG A CA 1
ATOM 2912 C C . ARG A 1 360 ? -13.328 -20.828 3.924 1 78.62 360 ARG A C 1
ATOM 2914 O O . ARG A 1 360 ? -13.977 -20.453 2.943 1 78.62 360 ARG A O 1
ATOM 2921 N N . ALA A 1 361 ? -13.789 -21.438 4.969 1 76.44 361 ALA A N 1
ATOM 2922 C CA . ALA A 1 361 ? -15.219 -21.703 5.062 1 76.44 361 ALA A CA 1
ATOM 2923 C C . ALA A 1 361 ? -16.031 -20.422 4.938 1 76.44 361 ALA A C 1
ATOM 2925 O O . ALA A 1 361 ? -17.094 -20.406 4.328 1 76.44 361 ALA A O 1
ATOM 2926 N N . TYR A 1 362 ? -15.477 -19.406 5.449 1 75.38 362 TYR A N 1
ATOM 2927 C CA . TYR A 1 362 ? -16.172 -18.109 5.398 1 75.38 362 TYR A 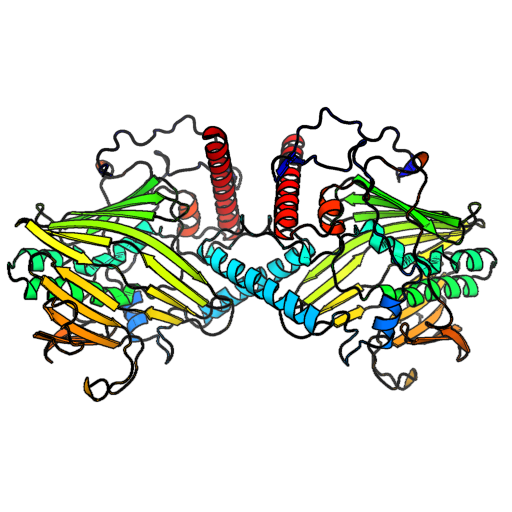CA 1
ATOM 2928 C C . TYR A 1 362 ? -16.297 -17.625 3.959 1 75.38 362 TYR A C 1
ATOM 2930 O O . TYR A 1 362 ? -17.312 -17.016 3.594 1 75.38 362 TYR A O 1
ATOM 2938 N N . LEU A 1 363 ? -15.32 -17.906 3.215 1 77.5 363 LEU A N 1
ATOM 2939 C CA . LEU A 1 363 ? -15.344 -17.5 1.814 1 77.5 363 LEU A CA 1
ATOM 2940 C C . LEU A 1 363 ? -16.25 -18.406 0.998 1 77.5 363 LEU A C 1
ATOM 2942 O O . LEU A 1 363 ? -17.031 -17.938 0.164 1 77.5 363 LEU A O 1
ATOM 2946 N N . ILE A 1 364 ? -16.141 -19.625 1.344 1 77 364 ILE A N 1
ATOM 2947 C CA . ILE A 1 364 ? -16.938 -20.609 0.605 1 77 364 ILE A CA 1
ATOM 2948 C C . ILE A 1 364 ? -18.422 -20.375 0.858 1 77 364 ILE A C 1
ATOM 2950 O O . ILE A 1 364 ? -19.234 -20.438 -0.07 1 77 364 ILE A O 1
ATOM 2954 N N . ASP A 1 365 ? -18.703 -20.047 2.059 1 73.75 365 ASP A N 1
ATOM 2955 C CA . ASP A 1 365 ? -20.094 -19.891 2.465 1 73.75 365 ASP A CA 1
ATOM 2956 C C . ASP A 1 365 ? -20.609 -18.5 2.113 1 73.75 365 ASP A C 1
ATOM 2958 O O . ASP A 1 365 ? -21.734 -18.141 2.48 1 73.75 365 ASP A O 1
ATOM 2962 N N . LYS A 1 366 ? -19.797 -17.781 1.443 1 71.38 366 LYS A N 1
ATOM 2963 C CA . LYS A 1 366 ? -20.172 -16.438 0.972 1 71.38 366 LYS A CA 1
ATOM 2964 C C . LYS A 1 366 ? -20.656 -15.57 2.123 1 71.38 366 LYS A C 1
ATOM 2966 O O . LYS A 1 366 ? -21.703 -14.93 2.02 1 71.38 366 LYS A O 1
ATOM 2971 N N . LYS A 1 367 ? -19.984 -15.719 3.178 1 69.12 367 LYS A N 1
ATOM 2972 C CA . LYS A 1 367 ? -20.266 -14.82 4.293 1 69.12 367 LYS A CA 1
ATOM 2973 C C . LYS A 1 367 ? -19.875 -13.383 3.957 1 69.12 367 LYS A C 1
ATOM 2975 O O . LYS A 1 367 ? -19.172 -13.133 2.98 1 69.12 367 LYS A O 1
ATOM 2980 N N . PRO A 1 368 ? -20.484 -12.469 4.762 1 75.88 368 PRO A N 1
ATOM 2981 C CA . PRO A 1 368 ? -20.125 -11.07 4.496 1 75.88 368 PRO A CA 1
ATOM 2982 C C . PRO A 1 368 ? -18.625 -10.844 4.461 1 75.88 368 PRO A C 1
ATOM 2984 O O . PRO A 1 368 ? -17.891 -11.422 5.266 1 75.88 368 PRO A O 1
ATOM 2987 N N . MET A 1 369 ? -18.25 -10.172 3.486 1 76.75 369 MET A N 1
ATOM 2988 C CA . MET A 1 369 ? -16.844 -9.922 3.225 1 76.75 369 MET A CA 1
ATOM 2989 C C . MET A 1 369 ? -16.172 -9.305 4.445 1 76.75 369 MET A C 1
ATOM 2991 O O . MET A 1 369 ? -14.992 -9.586 4.715 1 76.75 369 MET A O 1
ATOM 2995 N N . GLU A 1 370 ? -16.938 -8.555 5.164 1 78.06 370 GLU A N 1
ATOM 2996 C CA . GLU A 1 370 ? -16.391 -7.918 6.355 1 78.06 370 GLU A CA 1
ATOM 2997 C C . GLU A 1 370 ? -15.977 -8.953 7.395 1 78.06 370 GLU A C 1
ATOM 2999 O O . GLU A 1 370 ? -14.922 -8.828 8.016 1 78.06 370 GLU A O 1
ATOM 3004 N N . ASP A 1 371 ? -16.781 -9.914 7.484 1 76.88 371 ASP A N 1
ATOM 3005 C CA . ASP A 1 371 ? -16.469 -10.977 8.438 1 76.88 371 ASP A CA 1
ATOM 3006 C C . ASP A 1 371 ? -15.273 -11.797 7.973 1 76.88 371 ASP A C 1
ATOM 3008 O O . ASP A 1 371 ? -14.43 -12.188 8.781 1 76.88 371 ASP A O 1
ATOM 3012 N N . ALA A 1 372 ? -15.289 -12.055 6.691 1 76.5 372 ALA A N 1
ATOM 3013 C CA . ALA A 1 372 ? -14.172 -12.797 6.129 1 76.5 372 ALA A CA 1
ATOM 3014 C C . ALA A 1 372 ? -12.852 -12.047 6.344 1 76.5 372 ALA A C 1
ATOM 3016 O O . ALA A 1 372 ? -11.844 -12.648 6.711 1 76.5 372 ALA A O 1
ATOM 3017 N N . ASN A 1 373 ? -12.938 -10.773 6.234 1 78.56 373 ASN A N 1
ATOM 3018 C CA . ASN A 1 373 ? -11.758 -9.945 6.422 1 78.56 373 ASN A CA 1
ATOM 3019 C C . ASN A 1 373 ? -11.289 -9.953 7.875 1 78.56 373 ASN A C 1
ATOM 3021 O O . ASN A 1 373 ? -10.086 -10.008 8.141 1 78.56 373 ASN A O 1
ATOM 3025 N N . LEU A 1 374 ? -12.219 -9.898 8.727 1 76 374 LEU A N 1
ATOM 3026 C CA . LEU A 1 374 ? -11.883 -9.922 10.148 1 76 374 LEU A CA 1
ATOM 3027 C C . LEU A 1 374 ? -11.258 -11.258 10.539 1 76 374 LEU A C 1
ATOM 3029 O O . LEU A 1 374 ? -10.297 -11.305 11.297 1 76 374 LEU A O 1
ATOM 3033 N N . MET A 1 375 ? -11.82 -12.305 9.992 1 74.88 375 MET A N 1
ATOM 3034 C CA . MET A 1 375 ? -11.297 -13.633 10.266 1 74.88 375 MET A CA 1
ATOM 3035 C C . MET A 1 375 ? -9.875 -13.773 9.742 1 74.88 375 MET A C 1
ATOM 3037 O O . MET A 1 375 ? -9 -14.289 10.445 1 74.88 375 MET A O 1
ATOM 3041 N N . LYS A 1 376 ? -9.75 -13.398 8.562 1 75.06 376 LYS A N 1
ATOM 3042 C CA . LYS A 1 376 ? -8.43 -13.445 7.949 1 75.06 376 LYS A CA 1
ATOM 3043 C C . LYS A 1 376 ? -7.406 -12.68 8.789 1 75.06 376 LYS A C 1
ATOM 3045 O O . LYS A 1 376 ? -6.305 -13.18 9.039 1 75.06 376 LYS A O 1
ATOM 3050 N N . LYS A 1 377 ? -7.777 -11.539 9.188 1 73.81 377 LYS A N 1
ATOM 3051 C CA . LYS A 1 377 ? -6.887 -10.711 10 1 73.81 377 LYS A CA 1
ATOM 3052 C C . LYS A 1 377 ? -6.531 -11.414 11.312 1 73.81 377 LYS A C 1
ATOM 3054 O O . LYS A 1 377 ? -5.383 -11.367 11.758 1 73.81 377 LYS A O 1
ATOM 3059 N N . THR A 1 378 ? -7.453 -12.023 11.883 1 72.31 378 THR A N 1
ATOM 3060 C CA . THR A 1 378 ? -7.25 -12.719 13.148 1 72.31 378 THR A CA 1
ATOM 3061 C C . THR A 1 378 ? -6.258 -13.867 12.984 1 72.31 378 THR A C 1
ATOM 3063 O O . THR A 1 378 ? -5.363 -14.047 13.812 1 72.31 378 THR A O 1
ATOM 3066 N N . ILE A 1 379 ? -6.449 -14.57 11.945 1 71.5 379 ILE A N 1
ATOM 3067 C CA . ILE A 1 379 ? -5.582 -15.703 11.672 1 71.5 379 ILE A CA 1
ATOM 3068 C C . ILE A 1 379 ? -4.164 -15.219 11.367 1 71.5 379 ILE A C 1
ATOM 3070 O O . ILE A 1 379 ? -3.188 -15.773 11.875 1 71.5 379 ILE A O 1
ATOM 3074 N N . GLU A 1 380 ? -4.07 -14.188 10.594 1 69.94 380 GLU A N 1
ATOM 3075 C CA . GLU A 1 380 ? -2.771 -13.617 10.25 1 69.94 380 GLU A CA 1
ATOM 3076 C C . GLU A 1 380 ? -2.035 -13.133 11.492 1 69.94 380 GLU A C 1
ATOM 3078 O O . GLU A 1 380 ? -0.83 -13.344 11.633 1 69.94 380 GLU A O 1
ATOM 3083 N N . ASP A 1 381 ? -2.75 -12.516 12.336 1 68.69 381 ASP A N 1
ATOM 3084 C CA . ASP A 1 381 ? -2.158 -12.023 13.57 1 68.69 381 ASP A CA 1
ATOM 3085 C C . ASP A 1 381 ? -1.647 -13.172 14.438 1 68.69 381 ASP A C 1
ATOM 3087 O O . ASP A 1 381 ? -0.577 -13.078 15.039 1 68.69 381 ASP A O 1
ATOM 3091 N N . ALA A 1 382 ? -2.404 -14.18 14.422 1 66.62 382 ALA A N 1
ATOM 3092 C CA . ALA A 1 382 ? -2.018 -15.359 15.188 1 66.62 382 ALA A CA 1
ATOM 3093 C C . ALA A 1 382 ? -0.766 -16.016 14.602 1 66.62 382 ALA A C 1
ATOM 3095 O O . ALA A 1 382 ? 0.135 -16.406 15.344 1 66.62 382 ALA A O 1
ATOM 3096 N N . GLN A 1 383 ? -0.742 -16.125 13.328 1 66.75 383 GLN A N 1
ATOM 3097 C CA . GLN A 1 383 ? 0.409 -16.719 12.656 1 66.75 383 GLN A CA 1
ATOM 3098 C C . GLN A 1 383 ? 1.67 -15.898 12.883 1 66.75 383 GLN A C 1
ATOM 3100 O O . GLN A 1 383 ? 2.75 -16.453 13.109 1 66.75 383 GLN A O 1
ATOM 3105 N N . ARG A 1 384 ? 1.543 -14.68 12.898 1 63.78 384 ARG A N 1
ATOM 3106 C CA . ARG A 1 384 ? 2.67 -13.781 13.141 1 63.78 384 ARG A CA 1
ATOM 3107 C C . ARG A 1 384 ? 3.197 -13.93 14.562 1 63.78 384 ARG A C 1
ATOM 3109 O O . ARG A 1 384 ? 4.41 -13.906 14.789 1 63.78 384 ARG A O 1
ATOM 3116 N N . ARG A 1 385 ? 2.32 -14 15.398 1 64.38 385 ARG A N 1
ATOM 3117 C CA . ARG A 1 385 ? 2.701 -14.195 16.797 1 64.38 385 ARG A CA 1
ATOM 3118 C C . ARG A 1 385 ? 3.486 -15.492 16.969 1 64.38 385 ARG A C 1
ATOM 3120 O O . ARG A 1 385 ? 4.484 -15.523 17.688 1 64.38 385 ARG A O 1
ATOM 3127 N N . GLU A 1 386 ? 2.957 -16.438 16.297 1 62.31 386 GLU A N 1
ATOM 3128 C CA . GLU A 1 386 ? 3.615 -17.734 16.391 1 62.31 386 GLU A CA 1
ATOM 3129 C C . GLU A 1 386 ? 5.008 -17.703 15.758 1 62.31 386 GLU A C 1
ATOM 3131 O O . GLU A 1 386 ? 5.945 -18.312 16.281 1 62.31 386 GLU A O 1
ATOM 3136 N N . GLU A 1 387 ? 5.078 -17.047 14.703 1 62.97 387 GLU A N 1
ATOM 3137 C CA . GLU A 1 387 ? 6.363 -16.922 14.031 1 62.97 387 GLU A CA 1
ATOM 3138 C C . GLU A 1 387 ? 7.371 -16.188 14.906 1 62.97 387 GLU A C 1
ATOM 3140 O O . GLU A 1 387 ? 8.547 -16.562 14.969 1 62.97 387 GLU A O 1
ATOM 3145 N N . LYS A 1 388 ? 6.922 -15.195 15.508 1 59.12 388 LYS A N 1
ATOM 3146 C CA . LYS A 1 388 ? 7.793 -14.422 16.391 1 59.12 388 LYS A CA 1
ATOM 3147 C C . LYS A 1 388 ? 8.273 -15.266 17.562 1 59.12 388 LYS A C 1
ATOM 3149 O O . LYS A 1 388 ? 9.422 -15.164 17.984 1 59.12 388 LYS A O 1
ATOM 3154 N N . LEU A 1 389 ? 7.398 -16.047 18.016 1 55.94 389 LEU A N 1
ATOM 3155 C CA . LEU A 1 389 ? 7.742 -16.922 19.125 1 55.94 389 LEU A CA 1
ATOM 3156 C C . LEU A 1 389 ? 8.758 -17.984 18.703 1 55.94 389 LEU A C 1
ATOM 3158 O O . LEU A 1 389 ? 9.648 -18.344 19.469 1 55.94 389 LEU A O 1
ATOM 3162 N N . ARG A 1 390 ? 8.633 -18.359 17.562 1 53.06 390 ARG A N 1
ATOM 3163 C CA . ARG A 1 390 ? 9.547 -19.375 17.031 1 53.06 390 ARG A CA 1
ATOM 3164 C C . ARG A 1 390 ? 10.945 -18.797 16.844 1 53.06 390 ARG A C 1
ATOM 3166 O O . ARG A 1 390 ? 11.945 -19.469 17.078 1 53.06 390 ARG A O 1
ATOM 3173 N N . ILE A 1 391 ? 10.953 -17.594 16.469 1 52 391 ILE A N 1
ATOM 3174 C CA . ILE A 1 391 ? 12.234 -16.922 16.266 1 52 391 ILE A CA 1
ATOM 3175 C C . ILE A 1 391 ? 12.898 -16.672 17.609 1 52 391 ILE A C 1
ATOM 3177 O O . ILE A 1 391 ? 14.117 -16.828 17.75 1 52 391 ILE A O 1
ATOM 3181 N N . CYS A 1 392 ? 12.125 -16.312 18.484 1 43.53 392 CYS A N 1
ATOM 3182 C CA . CYS A 1 392 ? 12.672 -16.062 19.812 1 43.53 392 CYS A CA 1
ATOM 3183 C C . CYS A 1 392 ? 13.203 -17.359 20.438 1 43.53 392 CYS A C 1
ATOM 3185 O O . CYS A 1 392 ? 14.164 -17.328 21.203 1 43.53 392 CYS A O 1
ATOM 3187 N N . VAL A 1 393 ? 12.555 -18.422 20.188 1 34.84 393 VAL A N 1
ATOM 3188 C CA . VAL A 1 393 ? 13 -19.703 20.734 1 34.84 393 VAL A CA 1
ATOM 3189 C C . VAL A 1 393 ? 14.266 -20.156 20.016 1 34.84 393 VAL A C 1
ATOM 3191 O O . VAL A 1 393 ? 15.117 -20.828 20.594 1 34.84 393 VAL A O 1
ATOM 3194 N N . LYS A 1 394 ? 14.391 -19.984 18.844 1 36.84 394 LYS A N 1
ATOM 3195 C CA . LYS A 1 394 ? 15.641 -20.359 18.188 1 36.84 394 LYS A CA 1
ATOM 3196 C C . LYS A 1 394 ? 16.797 -19.484 18.672 1 36.84 394 LYS A C 1
ATOM 3198 O O . LYS A 1 394 ? 17.969 -19.812 18.469 1 36.84 394 LYS A O 1
ATOM 3203 N N . LYS A 1 395 ? 16.562 -18.375 19.344 1 33.47 395 LYS A N 1
ATOM 3204 C CA . LYS A 1 395 ? 17.672 -17.594 19.906 1 33.47 395 LYS A CA 1
ATOM 3205 C C . LYS A 1 395 ? 17.953 -18 21.344 1 33.47 395 LYS A C 1
ATOM 3207 O O . LYS A 1 395 ? 17.016 -18.188 22.141 1 33.47 395 LYS A O 1
ATOM 3212 N N . MET B 1 1 ? -10.477 20.734 32.438 1 25.19 1 MET B N 1
ATOM 3213 C CA . MET B 1 1 ? -9.414 20.891 31.453 1 25.19 1 MET B CA 1
ATOM 3214 C C . MET B 1 1 ? -8.039 20.75 32.125 1 25.19 1 MET B C 1
ATOM 3216 O O . MET B 1 1 ? -7.594 21.656 32.812 1 25.19 1 MET B O 1
ATOM 3220 N N . ALA B 1 2 ? -7.602 19.609 32.562 1 30.52 2 ALA B N 1
ATOM 3221 C CA . ALA B 1 2 ? -6.43 19.391 33.406 1 30.52 2 ALA B CA 1
ATOM 3222 C C . ALA B 1 2 ? -5.18 20 32.781 1 30.52 2 ALA B C 1
ATOM 3224 O O . ALA B 1 2 ? -4.926 19.828 31.578 1 30.52 2 ALA B O 1
ATOM 3225 N N . SER B 1 3 ? -4.77 21.016 33.406 1 34.94 3 SER B N 1
ATOM 3226 C CA . SER B 1 3 ? -3.596 21.797 33.031 1 34.94 3 SER B CA 1
ATOM 3227 C C . SER B 1 3 ? -2.389 20.906 32.781 1 34.94 3 SER B C 1
ATOM 3229 O O . SER B 1 3 ? -2.184 19.922 33.5 1 34.94 3 SER B O 1
ATOM 3231 N N . LEU B 1 4 ? -1.885 20.891 31.531 1 42.38 4 LEU B N 1
ATOM 3232 C CA . LEU B 1 4 ? -0.67 20.203 31.109 1 42.38 4 LEU B CA 1
ATOM 3233 C C . LEU B 1 4 ? 0.438 20.375 32.125 1 42.38 4 LEU B C 1
ATOM 3235 O O . LEU B 1 4 ? 1.351 19.547 32.219 1 42.38 4 LEU B O 1
ATOM 3239 N N . LEU B 1 5 ? 0.385 21.547 32.938 1 38.06 5 LEU B N 1
ATOM 3240 C CA . LEU B 1 5 ? 1.461 21.906 33.844 1 38.06 5 LEU B CA 1
ATOM 3241 C C . LEU B 1 5 ? 1.432 21.016 35.094 1 38.06 5 LEU B C 1
ATOM 3243 O O . LEU B 1 5 ? 2.4 20.984 35.844 1 38.06 5 LEU B O 1
ATOM 3247 N N . ILE B 1 6 ? 0.227 20.641 35.438 1 35.47 6 ILE B N 1
ATOM 3248 C CA . ILE B 1 6 ? 0.124 20.078 36.781 1 35.47 6 ILE B CA 1
ATOM 3249 C C . ILE B 1 6 ? 0.573 18.625 36.781 1 35.47 6 ILE B C 1
ATOM 3251 O O . ILE B 1 6 ? 0.3 17.891 37.75 1 35.47 6 ILE B O 1
ATOM 3255 N N . ARG B 1 7 ? 1.028 18.219 35.688 1 37.38 7 ARG B N 1
ATOM 3256 C CA . ARG B 1 7 ? 1.4 16.812 35.875 1 37.38 7 ARG B CA 1
ATOM 3257 C C . ARG B 1 7 ? 2.725 16.688 36.625 1 37.38 7 ARG B C 1
ATOM 3259 O O . ARG B 1 7 ? 3.74 17.234 36.188 1 37.38 7 ARG B O 1
ATOM 3266 N N . GLU B 1 8 ? 2.693 16.375 37.906 1 36.38 8 GLU B N 1
ATOM 3267 C CA . GLU B 1 8 ? 3.885 16.266 38.75 1 36.38 8 GLU B CA 1
ATOM 3268 C C . GLU B 1 8 ? 4.992 15.492 38.031 1 36.38 8 GLU B C 1
ATOM 3270 O O . GLU B 1 8 ? 6.117 15.977 37.906 1 36.38 8 GLU B O 1
ATOM 3275 N N . GLU B 1 9 ? 5.301 14.109 38.5 1 33.09 9 GLU B N 1
ATOM 3276 C CA . GLU B 1 9 ? 6.543 13.398 38.219 1 33.09 9 GLU B CA 1
ATOM 3277 C C . GLU B 1 9 ? 6.504 12.742 36.844 1 33.09 9 GLU B C 1
ATOM 3279 O O . GLU B 1 9 ? 5.484 12.156 36.469 1 33.09 9 GLU B O 1
ATOM 3284 N N . ALA B 1 10 ? 7.305 13.227 36 1 36.62 10 ALA B N 1
ATOM 3285 C CA . ALA B 1 10 ? 7.574 12.516 34.75 1 36.62 10 ALA B CA 1
ATOM 3286 C C . ALA B 1 10 ? 7.637 11.008 34.969 1 36.62 10 ALA B C 1
ATOM 3288 O O . ALA B 1 10 ? 8.133 10.547 36 1 36.62 10 ALA B O 1
ATOM 3289 N N . PRO B 1 11 ? 6.82 10.289 34.438 1 36.59 11 PRO B N 1
ATOM 3290 C CA . PRO B 1 11 ? 7.078 8.867 34.688 1 36.59 11 PRO B CA 1
ATOM 3291 C C . PRO B 1 11 ? 8.57 8.531 34.719 1 36.59 11 PRO B C 1
ATOM 3293 O O . PRO B 1 11 ? 9.336 9.086 33.906 1 36.59 11 PRO B O 1
ATOM 3296 N N . ILE B 1 12 ? 9.195 8.336 35.875 1 33.97 12 ILE B N 1
ATOM 3297 C CA . ILE B 1 12 ? 10.562 7.891 36.094 1 33.97 12 ILE B CA 1
ATOM 3298 C C . ILE B 1 12 ? 10.883 6.707 35.188 1 33.97 12 ILE B C 1
ATOM 3300 O O . ILE B 1 12 ? 9.984 5.98 34.781 1 33.97 12 ILE B O 1
ATOM 3304 N N . LYS B 1 13 ? 12.188 6.492 35.062 1 37.69 13 LYS B N 1
ATOM 3305 C CA . LYS B 1 13 ? 12.797 5.273 34.531 1 37.69 13 LYS B CA 1
ATOM 3306 C C . LYS B 1 13 ? 11.969 4.043 34.875 1 37.69 13 LYS B C 1
ATOM 3308 O O . LYS B 1 13 ? 11.875 3.662 36.062 1 37.69 13 LYS B O 1
ATOM 3313 N N . SER B 1 14 ? 10.82 4.016 34.531 1 35.72 14 SER B N 1
ATOM 3314 C CA . SER B 1 14 ? 10.406 2.682 34.969 1 35.72 14 SER B CA 1
ATOM 3315 C C . SER B 1 14 ? 11.484 1.646 34.688 1 35.72 14 SER B C 1
ATOM 3317 O O . SER B 1 14 ? 12.328 1.853 33.812 1 35.72 14 SER B O 1
ATOM 3319 N N . GLU B 1 15 ? 11.953 0.76 35.375 1 42.19 15 GLU B N 1
ATOM 3320 C CA . GLU B 1 15 ? 12.828 -0.363 35.062 1 42.19 15 GLU B CA 1
ATOM 3321 C C . GLU B 1 15 ? 12.703 -0.764 33.594 1 42.19 15 GLU B C 1
ATOM 3323 O O . GLU B 1 15 ? 11.891 -1.62 33.219 1 42.19 15 GLU B O 1
ATOM 3328 N N . SER B 1 16 ? 12.789 0.065 32.688 1 43.97 16 SER B N 1
ATOM 3329 C CA . SER B 1 16 ? 12.352 0.127 31.281 1 43.97 16 SER B CA 1
ATOM 3330 C C . SER B 1 16 ? 13.031 -0.953 30.453 1 43.97 16 SER B C 1
ATOM 3332 O O . SER B 1 16 ? 14.258 -1.024 30.391 1 43.97 16 SER B O 1
ATOM 3334 N N . LYS B 1 17 ? 12.539 -1.909 30.328 1 56.19 17 LYS B N 1
ATOM 3335 C CA . LYS B 1 17 ? 12.906 -3.002 29.422 1 56.19 17 LYS B CA 1
ATOM 3336 C C . LYS B 1 17 ? 12.984 -2.525 27.984 1 56.19 17 LYS B C 1
ATOM 3338 O O . LYS B 1 17 ? 12.102 -1.811 27.516 1 56.19 17 LYS B O 1
ATOM 3343 N N . PRO B 1 18 ? 14.234 -2.623 27.562 1 60.44 18 PRO B N 1
ATOM 3344 C CA . PRO B 1 18 ? 14.352 -2.307 26.141 1 60.44 18 PRO B CA 1
ATOM 3345 C C . PRO B 1 18 ? 13.188 -2.857 25.312 1 60.44 18 PRO B C 1
ATOM 3347 O O . PRO B 1 18 ? 12.695 -3.955 25.594 1 60.44 18 PRO B O 1
ATOM 3350 N N . ILE B 1 19 ? 12.695 -1.921 24.5 1 60.78 19 ILE B N 1
ATOM 3351 C CA . ILE B 1 19 ? 11.594 -2.381 23.656 1 60.78 19 ILE B CA 1
ATOM 3352 C C . ILE B 1 19 ? 12.148 -3.15 22.453 1 60.78 19 ILE B C 1
ATOM 3354 O O . ILE B 1 19 ? 11.406 -3.828 21.75 1 60.78 19 ILE B O 1
ATOM 3358 N N . GLY B 1 20 ? 13.453 -2.928 22.203 1 61.06 20 GLY B N 1
ATOM 3359 C CA . GLY B 1 20 ? 14.125 -3.643 21.141 1 61.06 20 GLY B CA 1
ATOM 3360 C C . GLY B 1 20 ? 15.594 -3.279 21 1 61.06 20 GLY B C 1
ATOM 3361 O O . GLY B 1 20 ? 16.141 -2.58 21.859 1 61.06 20 GLY B O 1
ATOM 3362 N N . THR B 1 21 ? 16.234 -4.043 20.266 1 62.78 21 THR B N 1
ATOM 3363 C CA . THR B 1 21 ? 17.656 -3.775 20.031 1 62.78 21 THR B CA 1
ATOM 3364 C C . THR B 1 21 ? 17.922 -3.533 18.547 1 62.78 21 THR B C 1
ATOM 3366 O O . THR B 1 21 ? 17.359 -4.219 17.688 1 62.78 21 THR B O 1
ATOM 3369 N N . VAL B 1 22 ? 18.5 -2.375 18.266 1 62.31 22 VAL B N 1
ATOM 3370 C CA . VAL B 1 22 ? 19.016 -2.115 16.938 1 62.31 22 VAL B CA 1
ATOM 3371 C C . VAL B 1 22 ? 20.531 -1.941 16.969 1 62.31 22 VAL B C 1
ATOM 3373 O O . VAL B 1 22 ? 21.031 -1.105 17.719 1 62.31 22 VAL B O 1
ATOM 3376 N N . ASN B 1 23 ? 21.203 -2.66 16.078 1 64.25 23 ASN B N 1
ATOM 3377 C CA . ASN B 1 23 ? 22.672 -2.627 16.047 1 64.25 23 ASN B CA 1
ATOM 3378 C C . ASN B 1 23 ? 23.25 -2.756 17.453 1 64.25 23 ASN B C 1
ATOM 3380 O O . ASN B 1 23 ? 24.078 -1.935 17.859 1 64.25 23 ASN B O 1
ATOM 3384 N N . ASP B 1 24 ? 22.656 -3.701 18.188 1 61.56 24 ASP B N 1
ATOM 3385 C CA . ASP B 1 24 ? 23.141 -4.117 19.5 1 61.56 24 ASP B CA 1
ATOM 3386 C C . ASP B 1 24 ? 22.906 -3.025 20.531 1 61.56 24 ASP B C 1
ATOM 3388 O O . ASP B 1 24 ? 23.609 -2.963 21.547 1 61.56 24 ASP B O 1
ATOM 3392 N N . LYS B 1 25 ? 22.219 -2.041 20.125 1 63.81 25 LYS B N 1
ATOM 3393 C CA . LYS B 1 25 ? 21.875 -1.012 21.109 1 63.81 25 LYS B CA 1
ATOM 3394 C C . LYS B 1 25 ? 20.406 -1.136 21.531 1 63.81 25 LYS B C 1
ATOM 3396 O O . LYS B 1 25 ? 19.531 -1.337 20.688 1 63.81 25 LYS B O 1
ATOM 3401 N N . ASN B 1 26 ? 20.156 -1.128 22.781 1 59.66 26 ASN B N 1
ATOM 3402 C CA . ASN B 1 26 ? 18.797 -1.175 23.328 1 59.66 26 ASN B CA 1
ATOM 3403 C C . ASN B 1 26 ? 18 0.076 22.953 1 59.66 26 ASN B C 1
ATOM 3405 O O . ASN B 1 26 ? 18.531 1.189 23.016 1 59.66 26 ASN B O 1
ATOM 3409 N N . ILE B 1 27 ? 16.844 -0.217 22.406 1 61 27 ILE B N 1
ATOM 3410 C CA . ILE B 1 27 ? 15.93 0.874 22.094 1 61 27 ILE B CA 1
ATOM 3411 C C . ILE B 1 27 ? 14.859 0.984 23.172 1 61 27 ILE B C 1
ATOM 3413 O O . ILE B 1 27 ? 14.328 -0.028 23.641 1 61 27 ILE B O 1
ATOM 3417 N N . PHE B 1 28 ? 14.852 2.078 23.812 1 55.19 28 PHE B N 1
ATOM 3418 C CA . PHE B 1 28 ? 13.867 2.277 24.875 1 55.19 28 PHE B CA 1
ATOM 3419 C C . PHE B 1 28 ? 12.688 3.1 24.359 1 55.19 28 PHE B C 1
ATOM 3421 O O . PHE B 1 28 ? 12.812 3.832 23.375 1 55.19 28 PHE B O 1
ATOM 3428 N N . SER B 1 29 ? 11.578 2.578 24.781 1 50.91 29 SER B N 1
ATOM 3429 C CA . SER B 1 29 ? 10.375 3.295 24.359 1 50.91 29 SER B CA 1
ATOM 3430 C C . SER B 1 29 ? 10.555 4.801 24.5 1 50.91 29 SER B C 1
ATOM 3432 O O . SER B 1 29 ? 11.594 5.27 24.969 1 50.91 29 SER B O 1
ATOM 3434 N N . THR B 1 30 ? 9.625 5.625 24.953 1 50.5 30 THR B N 1
ATOM 3435 C CA . THR B 1 30 ? 9.461 7.07 25.031 1 50.5 30 THR B CA 1
ATOM 3436 C C . THR B 1 30 ? 10.625 7.695 25.797 1 50.5 30 THR B C 1
ATOM 3438 O O . THR B 1 30 ? 11.406 6.988 26.453 1 50.5 30 THR B O 1
ATOM 3441 N N . SER B 1 31 ? 10.703 9.141 25.703 1 51.16 31 SER B N 1
ATOM 3442 C CA . SER B 1 31 ? 11.664 10.156 26.109 1 51.16 31 SER B CA 1
ATOM 3443 C C . SER B 1 31 ? 12.133 9.93 27.547 1 51.16 31 SER B C 1
ATOM 3445 O O . SER B 1 31 ? 11.32 9.93 28.469 1 51.16 31 SER B O 1
ATOM 3447 N N . TYR B 1 32 ? 13.023 8.953 27.672 1 49.34 32 TYR B N 1
ATOM 3448 C CA . TYR B 1 32 ? 13.508 8.672 29.031 1 49.34 32 TYR B CA 1
ATOM 3449 C C . TYR B 1 32 ? 14.508 9.734 29.484 1 49.34 32 TYR B C 1
ATOM 3451 O O . TYR B 1 32 ? 15.227 10.305 28.656 1 49.34 32 TYR B O 1
ATOM 3459 N N . ARG B 1 33 ? 14.383 10.078 30.734 1 50.16 33 ARG B N 1
ATOM 3460 C CA . ARG B 1 33 ? 15.422 10.742 31.531 1 50.16 33 ARG B CA 1
ATOM 3461 C C . ARG B 1 33 ? 16.734 9.961 31.469 1 50.16 33 ARG B C 1
ATOM 3463 O O . ARG B 1 33 ? 16.719 8.727 31.469 1 50.16 33 ARG B O 1
ATOM 3470 N N . GLY B 1 34 ? 17.672 10.617 30.953 1 53.25 34 GLY B N 1
ATOM 3471 C CA . GLY B 1 34 ? 19.031 10.07 30.875 1 53.25 34 GLY B CA 1
ATOM 3472 C C . GLY B 1 34 ? 19.547 9.953 29.453 1 53.25 34 GLY B C 1
ATOM 3473 O O . GLY B 1 34 ? 20.672 9.523 29.234 1 53.25 34 GLY B O 1
ATOM 3474 N N . VAL B 1 35 ? 18.594 10.172 28.594 1 60.66 35 VAL B N 1
ATOM 3475 C CA . VAL B 1 35 ? 19.047 10.211 27.203 1 60.66 35 VAL B CA 1
ATOM 3476 C C . VAL B 1 35 ? 19.422 11.641 26.828 1 60.66 35 VAL B C 1
ATOM 3478 O O . VAL B 1 35 ? 18.875 12.594 27.375 1 60.66 35 VAL B O 1
ATOM 3481 N N . ASP B 1 36 ? 20.438 11.758 25.969 1 68.75 36 ASP B N 1
ATOM 3482 C CA . ASP B 1 36 ? 20.875 13.07 25.5 1 68.75 36 ASP B CA 1
ATOM 3483 C C . ASP B 1 36 ? 19.781 13.734 24.656 1 68.75 36 ASP B C 1
ATOM 3485 O O . ASP B 1 36 ? 19.094 13.062 23.875 1 68.75 36 ASP B O 1
ATOM 3489 N N . LYS B 1 37 ? 19.672 14.953 24.969 1 74.5 37 LYS B N 1
ATOM 3490 C CA . LYS B 1 37 ? 18.781 15.742 24.141 1 74.5 37 LYS B CA 1
ATOM 3491 C C . LYS B 1 37 ? 19.359 15.938 22.734 1 74.5 37 LYS B C 1
ATOM 3493 O O . LYS B 1 37 ? 20.562 16.125 22.578 1 74.5 37 LYS B O 1
ATOM 3498 N N . HIS B 1 38 ? 18.453 15.773 21.75 1 74 38 HIS B N 1
ATOM 3499 C CA . HIS B 1 38 ? 18.844 16.047 20.375 1 74 38 HIS B CA 1
ATOM 3500 C C . HIS B 1 38 ? 18.125 17.266 19.828 1 74 38 HIS B C 1
ATOM 3502 O O . HIS B 1 38 ? 16.891 17.297 19.75 1 74 38 HIS B O 1
ATOM 3508 N N . LEU B 1 39 ? 18.953 18.25 19.562 1 75.94 39 LEU B N 1
ATOM 3509 C CA . LEU B 1 39 ? 18.406 19.5 19.062 1 75.94 39 LEU B CA 1
ATOM 3510 C C . LEU B 1 39 ? 18.766 19.688 17.578 1 75.94 39 LEU B C 1
ATOM 3512 O O . LEU B 1 39 ? 19.844 19.281 17.156 1 75.94 39 LEU B O 1
ATOM 3516 N N . ILE B 1 40 ? 17.766 20.156 16.875 1 74.94 40 ILE B N 1
ATOM 3517 C CA . ILE B 1 40 ? 18.031 20.516 15.484 1 74.94 40 ILE B CA 1
ATOM 3518 C C . ILE B 1 40 ? 18.547 21.953 15.414 1 74.94 40 ILE B C 1
ATOM 3520 O O . ILE B 1 40 ? 17.969 22.859 16.016 1 74.94 40 ILE B O 1
ATOM 3524 N N . SER B 1 41 ? 19.734 22.047 14.797 1 71.19 41 SER B N 1
ATOM 3525 C CA . SER B 1 41 ? 20.312 23.375 14.625 1 71.19 41 SER B CA 1
ATOM 3526 C C . SER B 1 41 ? 19.859 24 13.312 1 71.19 41 SER B C 1
ATOM 3528 O O . SER B 1 41 ? 19.797 23.328 12.281 1 71.19 41 SER B O 1
ATOM 3530 N N . TYR B 1 42 ? 19.312 25.141 13.469 1 66.81 42 TYR B N 1
ATOM 3531 C CA . TYR B 1 42 ? 18.969 25.891 12.258 1 66.81 42 TYR B CA 1
ATOM 3532 C C . TYR B 1 42 ? 19.969 27.016 12.016 1 66.81 42 TYR B C 1
ATOM 3534 O O . TYR B 1 42 ? 20.406 27.688 12.961 1 66.81 42 TYR B O 1
ATOM 3542 N N . ASP B 1 43 ? 20.719 27.031 10.812 1 58.91 43 ASP B N 1
ATOM 3543 C CA . ASP B 1 43 ? 21.672 28.094 10.516 1 58.91 43 ASP B CA 1
ATOM 3544 C C . ASP B 1 43 ? 21.047 29.469 10.734 1 58.91 43 ASP B C 1
ATOM 3546 O O . ASP B 1 43 ? 21.688 30.375 11.242 1 58.91 43 ASP B O 1
ATOM 3550 N N . ASN B 1 44 ? 19.828 29.594 9.914 1 60.28 44 ASN B N 1
ATOM 3551 C CA . ASN B 1 44 ? 19.109 30.859 10.039 1 60.28 44 ASN B CA 1
ATOM 3552 C C . ASN B 1 44 ? 17.781 30.688 10.781 1 60.28 44 ASN B C 1
ATOM 3554 O O . ASN B 1 44 ? 17.016 29.781 10.469 1 60.28 44 ASN B O 1
ATOM 3558 N N . ASP B 1 45 ? 17.625 31.531 11.922 1 68.5 45 ASP B N 1
ATOM 3559 C CA . ASP B 1 45 ? 16.453 31.438 12.797 1 68.5 45 ASP B CA 1
ATOM 3560 C C . ASP B 1 45 ? 15.281 32.219 12.234 1 68.5 45 ASP B C 1
ATOM 3562 O O . ASP B 1 45 ? 14.312 32.5 12.938 1 68.5 45 ASP B O 1
ATOM 3566 N N . ASP B 1 46 ? 15.414 32.625 10.859 1 79.88 46 ASP B N 1
ATOM 3567 C CA . ASP B 1 46 ? 14.367 33.531 10.406 1 79.88 46 ASP B CA 1
ATOM 3568 C C . ASP B 1 46 ? 13.57 32.906 9.258 1 79.88 46 ASP B C 1
ATOM 3570 O O . ASP B 1 46 ? 13.047 33.656 8.406 1 79.88 46 ASP B O 1
ATOM 3574 N N . TYR B 1 47 ? 13.516 31.719 9.125 1 90.19 47 T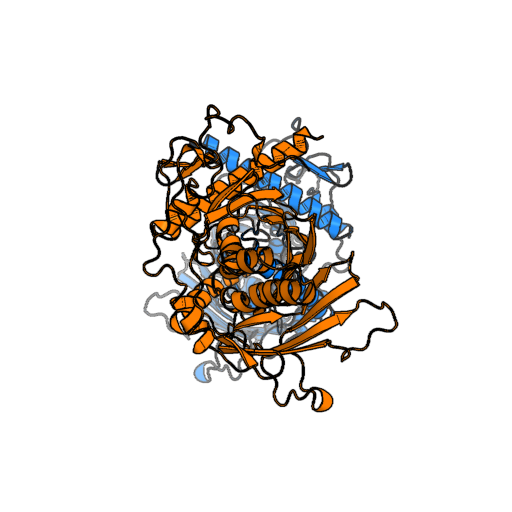YR B N 1
ATOM 3575 C CA . TYR B 1 47 ? 12.742 31 8.125 1 90.19 47 TYR B CA 1
ATOM 3576 C C . TYR B 1 47 ? 13.133 31.422 6.715 1 90.19 47 TYR B C 1
ATOM 3578 O O . TYR B 1 47 ? 12.273 31.562 5.84 1 90.19 47 TYR B O 1
ATOM 3586 N N . GLU B 1 48 ? 14.383 31.734 6.477 1 89.31 48 GLU B N 1
ATOM 3587 C CA . GLU B 1 48 ? 14.852 32.219 5.18 1 89.31 48 GLU B CA 1
ATOM 3588 C C . GLU B 1 48 ? 14.539 31.219 4.074 1 89.31 48 GLU B C 1
ATOM 3590 O O . GLU B 1 48 ? 14.109 31.594 2.984 1 89.31 48 GLU B O 1
ATOM 3595 N N . GLN B 1 49 ? 14.758 30 4.316 1 86.44 49 GLN B N 1
ATOM 3596 C CA . GLN B 1 49 ? 14.492 28.984 3.309 1 86.44 49 GLN B CA 1
ATOM 3597 C C . GLN B 1 49 ? 13.008 28.922 2.961 1 86.44 49 GLN B C 1
ATOM 3599 O O . GLN B 1 49 ? 12.648 28.828 1.786 1 86.44 49 GLN B O 1
ATOM 3604 N N . GLU B 1 50 ? 12.195 28.953 3.945 1 89.19 50 GLU B N 1
ATOM 3605 C CA . GLU B 1 50 ? 10.75 28.938 3.727 1 89.19 50 GLU B CA 1
ATOM 3606 C C . GLU B 1 50 ? 10.289 30.172 2.955 1 89.19 50 GLU B C 1
ATOM 3608 O O . GLU B 1 50 ? 9.422 30.062 2.082 1 89.19 50 GLU B O 1
ATOM 3613 N N . ARG B 1 51 ? 10.867 31.297 3.295 1 91.81 51 ARG B N 1
ATOM 3614 C CA . ARG B 1 51 ? 10.547 32.531 2.584 1 91.81 51 ARG B CA 1
ATOM 3615 C C . ARG B 1 51 ? 10.961 32.438 1.12 1 91.81 51 ARG B C 1
ATOM 3617 O O . ARG B 1 51 ? 10.227 32.875 0.23 1 91.81 51 ARG B O 1
ATOM 3624 N N . ASN B 1 52 ? 12.117 31.891 0.91 1 91.25 52 ASN B N 1
ATOM 3625 C CA . ASN B 1 52 ? 12.609 31.75 -0.456 1 91.25 52 ASN B CA 1
ATOM 3626 C C . ASN B 1 52 ? 11.695 30.844 -1.28 1 91.25 52 ASN B C 1
ATOM 3628 O O . ASN B 1 52 ? 11.43 31.109 -2.449 1 91.25 52 ASN B O 1
ATOM 3632 N N . VAL B 1 53 ? 11.273 29.828 -0.687 1 91.25 53 VAL B N 1
ATOM 3633 C CA . VAL B 1 53 ? 10.367 28.906 -1.366 1 91.25 53 VAL B CA 1
ATOM 3634 C C . VAL B 1 53 ? 9.047 29.609 -1.683 1 91.25 53 VAL B C 1
ATOM 3636 O O . VAL B 1 53 ? 8.547 29.531 -2.805 1 91.25 53 VAL B O 1
ATOM 3639 N N . ALA B 1 54 ? 8.523 30.297 -0.731 1 91.94 54 ALA B N 1
ATOM 3640 C CA . ALA B 1 54 ? 7.25 30.984 -0.891 1 91.94 54 ALA B CA 1
ATOM 3641 C C . ALA B 1 54 ? 7.328 32.031 -2.01 1 91.94 54 ALA B C 1
ATOM 3643 O O . ALA B 1 54 ? 6.383 32.188 -2.783 1 91.94 54 ALA B O 1
ATOM 3644 N N . LEU B 1 55 ? 8.461 32.656 -2.121 1 92.56 55 LEU B N 1
ATOM 3645 C CA . LEU B 1 55 ? 8.617 33.75 -3.055 1 92.56 55 LEU B CA 1
ATOM 3646 C C . LEU B 1 55 ? 8.922 33.25 -4.461 1 92.56 55 LEU B C 1
ATOM 3648 O O . LEU B 1 55 ? 8.492 33.844 -5.449 1 92.56 55 LEU B O 1
ATOM 3652 N N . ASN B 1 56 ? 9.578 32.094 -4.535 1 91.88 56 ASN B N 1
ATOM 3653 C CA . ASN B 1 56 ? 10.203 31.766 -5.816 1 91.88 56 ASN B CA 1
ATOM 3654 C C . ASN B 1 56 ? 9.703 30.438 -6.367 1 91.88 56 ASN B C 1
ATOM 3656 O O . ASN B 1 56 ? 9.859 30.156 -7.559 1 91.88 56 ASN B O 1
ATOM 3660 N N . ASN B 1 57 ? 9.258 29.609 -5.574 1 90.44 57 ASN B N 1
ATOM 3661 C CA . ASN B 1 57 ? 8.945 28.25 -5.996 1 90.44 57 ASN B CA 1
ATOM 3662 C C . ASN B 1 57 ? 7.438 28.016 -6.102 1 90.44 57 ASN B C 1
ATOM 3664 O O . ASN B 1 57 ? 6.82 27.469 -5.184 1 90.44 57 ASN B O 1
ATOM 3668 N N . TRP B 1 58 ? 6.859 28.375 -7.188 1 88.31 58 TRP B N 1
ATOM 3669 C CA . TRP B 1 58 ? 5.418 28.188 -7.332 1 88.31 58 TRP B CA 1
ATOM 3670 C C . TRP B 1 58 ? 5.055 27.828 -8.773 1 88.31 58 TRP B C 1
ATOM 3672 O O . TRP B 1 58 ? 5.828 28.094 -9.695 1 88.31 58 TRP B O 1
ATOM 3682 N N . SER B 1 59 ? 4.016 27.141 -8.922 1 87.44 59 SER B N 1
ATOM 3683 C CA . SER B 1 59 ? 3.367 26.844 -10.188 1 87.44 59 SER B CA 1
ATOM 3684 C C . SER B 1 59 ? 1.953 27.406 -10.242 1 87.44 59 SER B C 1
ATOM 3686 O O . SER B 1 59 ? 1.493 28.016 -9.281 1 87.44 59 SER B O 1
ATOM 3688 N N . VAL B 1 60 ? 1.308 27.172 -11.344 1 87.06 60 VAL B N 1
ATOM 3689 C CA . VAL B 1 60 ? -0.069 27.625 -11.5 1 87.06 60 VAL B CA 1
ATOM 3690 C C . VAL B 1 60 ? -0.979 26.875 -10.539 1 87.06 60 VAL B C 1
ATOM 3692 O O . VAL B 1 60 ? -2.064 27.344 -10.195 1 87.06 60 VAL B O 1
ATOM 3695 N N . ASP B 1 61 ? -0.416 25.75 -9.977 1 89.88 61 ASP B N 1
ATOM 3696 C CA . ASP B 1 61 ? -1.271 24.875 -9.172 1 89.88 61 ASP B CA 1
ATOM 3697 C C . ASP B 1 61 ? -1.018 25.094 -7.684 1 89.88 61 ASP B C 1
ATOM 3699 O O . ASP B 1 61 ? -1.816 24.672 -6.844 1 89.88 61 ASP B O 1
ATOM 3703 N N . GLY B 1 62 ? 0.078 25.734 -7.379 1 92.62 62 GLY B N 1
ATOM 3704 C CA . GLY B 1 62 ? 0.4 25.938 -5.977 1 92.62 62 GLY B CA 1
ATOM 3705 C C . GLY B 1 62 ? 1.883 26.141 -5.73 1 92.62 62 GLY B C 1
ATOM 3706 O O . GLY B 1 62 ? 2.646 26.391 -6.668 1 92.62 62 GLY B O 1
ATOM 3707 N N . VAL B 1 63 ? 2.193 26.141 -4.508 1 94.81 63 VAL B N 1
ATOM 3708 C CA . VAL B 1 63 ? 3.592 26.297 -4.125 1 94.81 63 VAL B CA 1
ATOM 3709 C C . VAL B 1 63 ? 4.332 24.969 -4.285 1 94.81 63 VAL B C 1
ATOM 3711 O O . VAL B 1 63 ? 3.801 23.922 -3.938 1 94.81 63 VAL B O 1
ATOM 3714 N N . VAL B 1 64 ? 5.559 25.016 -4.848 1 93.75 64 VAL B N 1
ATOM 3715 C CA . VAL B 1 64 ? 6.359 23.828 -5.121 1 93.75 64 VAL B CA 1
ATOM 3716 C C . VAL B 1 64 ? 7.527 23.75 -4.141 1 93.75 64 VAL B C 1
ATOM 3718 O O . VAL B 1 64 ? 8.617 24.266 -4.418 1 93.75 64 VAL B O 1
ATOM 3721 N N . PRO B 1 65 ? 7.32 23.016 -3.119 1 89.25 65 PRO B N 1
ATOM 3722 C CA . PRO B 1 65 ? 8.297 23.078 -2.031 1 89.25 65 PRO B CA 1
ATOM 3723 C C . PRO B 1 65 ? 9.547 22.25 -2.316 1 89.25 65 PRO B C 1
ATOM 3725 O O . PRO B 1 65 ? 10.586 22.453 -1.679 1 89.25 65 PRO B O 1
ATOM 3728 N N . LEU B 1 66 ? 9.484 21.297 -3.275 1 89.06 66 LEU B N 1
ATOM 3729 C CA . LEU B 1 66 ? 10.617 20.422 -3.547 1 89.06 66 LEU B CA 1
ATOM 3730 C C . LEU B 1 66 ? 11.328 20.828 -4.836 1 89.06 66 LEU B C 1
ATOM 3732 O O . LEU B 1 66 ? 10.68 21.219 -5.809 1 89.06 66 LEU B O 1
ATOM 3736 N N . THR B 1 67 ? 12.602 20.703 -4.805 1 88.19 67 THR B N 1
ATOM 3737 C CA . THR B 1 67 ? 13.344 20.812 -6.059 1 88.19 67 THR B CA 1
ATOM 3738 C C . THR B 1 67 ? 13.062 19.609 -6.953 1 88.19 67 THR B C 1
ATOM 3740 O O . THR B 1 67 ? 12.5 18.609 -6.504 1 88.19 67 THR B O 1
ATOM 3743 N N . LYS B 1 68 ? 13.492 19.781 -8.133 1 88.25 68 LYS B N 1
ATOM 3744 C CA . LYS B 1 68 ? 13.32 18.672 -9.078 1 88.25 68 LYS B CA 1
ATOM 3745 C C . LYS B 1 68 ? 14.078 17.438 -8.617 1 88.25 68 LYS B C 1
ATOM 3747 O O . LYS B 1 68 ? 13.578 16.312 -8.727 1 88.25 68 LYS B O 1
ATOM 3752 N N . GLU B 1 69 ? 15.219 17.641 -8.133 1 90.88 69 GLU B N 1
ATOM 3753 C CA . GLU B 1 69 ? 16.062 16.531 -7.672 1 90.88 69 GLU B CA 1
ATOM 3754 C C . GLU B 1 69 ? 15.438 15.844 -6.465 1 90.88 69 GLU B C 1
ATOM 3756 O O . GLU B 1 69 ? 15.438 14.609 -6.375 1 90.88 69 GLU B O 1
ATOM 3761 N N . GLU B 1 70 ? 14.906 16.641 -5.555 1 87.25 70 GLU B N 1
ATOM 3762 C CA . GLU B 1 70 ? 14.266 16.094 -4.367 1 87.25 70 GLU B CA 1
ATOM 3763 C C . GLU B 1 70 ? 13.016 15.297 -4.73 1 87.25 70 GLU B C 1
ATOM 3765 O O . GLU B 1 70 ? 12.758 14.242 -4.152 1 87.25 70 GLU B O 1
ATOM 3770 N N . LEU B 1 71 ? 12.312 15.812 -5.648 1 89.38 71 LEU B N 1
ATOM 3771 C CA . LEU B 1 71 ? 11.094 15.141 -6.09 1 89.38 71 LEU B CA 1
ATOM 3772 C C . LEU B 1 71 ? 11.422 13.805 -6.754 1 89.38 71 LEU B C 1
ATOM 3774 O O . LEU B 1 71 ? 10.758 12.797 -6.496 1 89.38 71 LEU B O 1
ATOM 3778 N N . GLU B 1 72 ? 12.422 13.844 -7.578 1 90.38 72 GLU B N 1
ATOM 3779 C CA . GLU B 1 72 ? 12.828 12.617 -8.258 1 90.38 72 GLU B CA 1
ATOM 3780 C C . 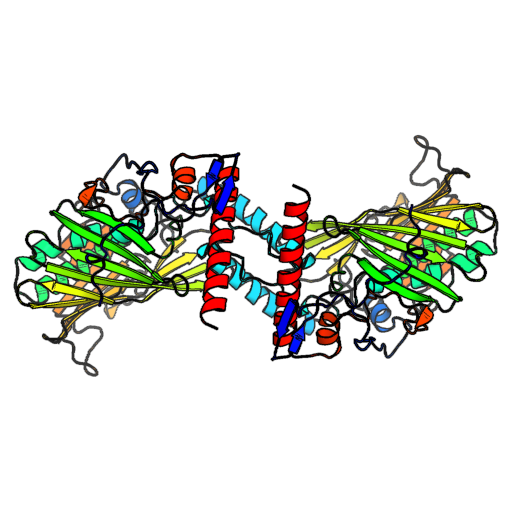GLU B 1 72 ? 13.281 11.555 -7.258 1 90.38 72 GLU B C 1
ATOM 3782 O O . GLU B 1 72 ? 12.969 10.375 -7.414 1 90.38 72 GLU B O 1
ATOM 3787 N N . ALA B 1 73 ? 13.984 11.984 -6.262 1 87.69 73 ALA B N 1
ATOM 3788 C CA . ALA B 1 73 ? 14.438 11.055 -5.23 1 87.69 73 ALA B CA 1
ATOM 3789 C C . ALA B 1 73 ? 13.258 10.438 -4.488 1 87.69 73 ALA B C 1
ATOM 3791 O O . ALA B 1 73 ? 13.25 9.242 -4.203 1 87.69 73 ALA B O 1
ATOM 3792 N N . GLU B 1 74 ? 12.32 11.195 -4.129 1 86.38 74 GLU B N 1
ATOM 3793 C CA . GLU B 1 74 ? 11.133 10.695 -3.443 1 86.38 74 GLU B CA 1
ATOM 3794 C C . GLU B 1 74 ? 10.336 9.75 -4.34 1 86.38 74 GLU B C 1
ATOM 3796 O O . GLU B 1 74 ? 9.781 8.75 -3.863 1 86.38 74 GLU B O 1
ATOM 3801 N N . GLN B 1 75 ? 10.312 10.086 -5.586 1 87.44 75 GLN B N 1
ATOM 3802 C CA . GLN B 1 75 ? 9.562 9.258 -6.523 1 87.44 75 GLN B CA 1
ATOM 3803 C C . GLN B 1 75 ? 10.195 7.875 -6.672 1 87.44 75 GLN B C 1
ATOM 3805 O O . GLN B 1 75 ? 9.484 6.883 -6.855 1 87.44 75 GLN B O 1
ATOM 3810 N N . VAL B 1 76 ? 11.484 7.844 -6.629 1 88.56 76 VAL B N 1
ATOM 3811 C CA . VAL B 1 76 ? 12.172 6.555 -6.66 1 88.56 76 VAL B CA 1
ATOM 3812 C C . VAL B 1 76 ? 11.758 5.719 -5.453 1 88.56 76 VAL B C 1
ATOM 3814 O O . VAL B 1 76 ? 11.477 4.523 -5.582 1 88.56 76 VAL B O 1
ATOM 3817 N N . GLU B 1 77 ? 11.656 6.332 -4.305 1 86.06 77 GLU B N 1
ATOM 3818 C CA . GLU B 1 77 ? 11.227 5.641 -3.092 1 86.06 77 GLU B CA 1
ATOM 3819 C C . GLU B 1 77 ? 9.766 5.223 -3.18 1 86.06 77 GLU B C 1
ATOM 3821 O O . GLU B 1 77 ? 9.391 4.137 -2.729 1 86.06 77 GLU B O 1
ATOM 3826 N N . ASN B 1 78 ? 9.039 6.094 -3.74 1 85.69 78 ASN B N 1
ATOM 3827 C CA . ASN B 1 78 ? 7.617 5.793 -3.91 1 85.69 78 ASN B CA 1
ATOM 3828 C C . ASN B 1 78 ? 7.41 4.57 -4.805 1 85.69 78 ASN B C 1
ATOM 3830 O O . ASN B 1 78 ? 6.535 3.746 -4.539 1 85.69 78 ASN B O 1
ATOM 3834 N N . LYS B 1 79 ? 8.188 4.543 -5.82 1 86.62 79 LYS B N 1
ATOM 3835 C CA . LYS B 1 79 ? 8.094 3.408 -6.734 1 86.62 79 LYS B CA 1
ATOM 3836 C C . LYS B 1 79 ? 8.406 2.098 -6.02 1 86.62 79 LYS B C 1
ATOM 3838 O O . LYS B 1 79 ? 7.734 1.088 -6.242 1 86.62 79 LYS B O 1
ATOM 3843 N N . LYS B 1 80 ? 9.375 2.146 -5.211 1 87.75 80 LYS B N 1
ATOM 3844 C CA . LYS B 1 80 ? 9.727 0.962 -4.434 1 87.75 80 LYS B CA 1
ATOM 3845 C C . LYS B 1 80 ? 8.578 0.555 -3.51 1 87.75 80 LYS B C 1
ATOM 3847 O O . LYS B 1 80 ? 8.266 -0.631 -3.385 1 87.75 80 LYS B O 1
ATOM 3852 N N . LEU B 1 81 ? 8.031 1.504 -2.869 1 86.31 81 LEU B N 1
ATOM 3853 C CA . LEU B 1 81 ? 6.918 1.249 -1.965 1 86.31 81 LEU B CA 1
ATOM 3854 C C . LEU B 1 81 ? 5.723 0.679 -2.723 1 86.31 81 LEU B C 1
ATOM 3856 O O . LEU B 1 81 ? 5.055 -0.237 -2.236 1 86.31 81 LEU B O 1
ATOM 3860 N N . MET B 1 82 ? 5.531 1.213 -3.863 1 86.31 82 MET B N 1
ATOM 3861 C CA . MET B 1 82 ? 4.402 0.758 -4.672 1 86.31 82 MET B CA 1
ATOM 3862 C C . MET B 1 82 ? 4.621 -0.672 -5.152 1 86.31 82 MET B C 1
ATOM 3864 O O . MET B 1 82 ? 3.678 -1.462 -5.215 1 86.31 82 MET B O 1
ATOM 3868 N N . LYS B 1 83 ? 5.789 -0.954 -5.586 1 87.88 83 LYS B N 1
ATOM 3869 C CA . LYS B 1 83 ? 6.121 -2.322 -5.973 1 87.88 83 LYS B CA 1
ATOM 3870 C C . LYS B 1 83 ? 5.867 -3.295 -4.824 1 87.88 83 LYS B C 1
ATOM 3872 O O . LYS B 1 83 ? 5.312 -4.375 -5.027 1 87.88 83 LYS B O 1
ATOM 3877 N N . GLN B 1 84 ? 6.273 -2.861 -3.697 1 87.25 84 GLN B N 1
ATOM 3878 C CA . GLN B 1 84 ? 6.047 -3.689 -2.518 1 87.25 84 GLN B CA 1
ATOM 3879 C C . GLN B 1 84 ? 4.559 -3.83 -2.217 1 87.25 84 GLN B C 1
ATOM 3881 O O . GLN B 1 84 ? 4.102 -4.895 -1.799 1 87.25 84 GLN B O 1
ATOM 3886 N N . PHE B 1 85 ? 3.938 -2.801 -2.42 1 86.81 85 PHE B N 1
ATOM 3887 C CA . PHE B 1 85 ? 2.494 -2.805 -2.217 1 86.81 85 PHE B CA 1
ATOM 3888 C C . PHE B 1 85 ? 1.824 -3.832 -3.121 1 86.81 85 PHE B C 1
ATOM 3890 O O . PHE B 1 85 ? 1.015 -4.641 -2.66 1 86.81 85 PHE B O 1
ATOM 3897 N N . THR B 1 86 ? 2.184 -3.803 -4.305 1 85.19 86 THR B N 1
ATOM 3898 C CA . THR B 1 86 ? 1.617 -4.73 -5.277 1 85.19 86 THR B CA 1
ATOM 3899 C C . THR B 1 86 ? 1.998 -6.168 -4.938 1 85.19 86 THR B C 1
ATOM 3901 O O . THR B 1 86 ? 1.16 -7.07 -5 1 85.19 86 THR B O 1
ATOM 3904 N N . LYS B 1 87 ? 3.203 -6.34 -4.652 1 86.5 87 LYS B N 1
ATOM 3905 C CA . LYS B 1 87 ? 3.682 -7.664 -4.258 1 86.5 87 LYS B CA 1
ATOM 3906 C C . LYS B 1 87 ? 2.885 -8.211 -3.076 1 86.5 87 LYS B C 1
ATOM 3908 O O . LYS B 1 87 ? 2.545 -9.391 -3.043 1 86.5 87 LYS B O 1
ATOM 3913 N N . ASN B 1 88 ? 2.566 -7.316 -2.145 1 84.5 88 ASN B N 1
ATOM 3914 C CA . ASN B 1 88 ? 1.893 -7.73 -0.919 1 84.5 88 ASN B CA 1
ATOM 3915 C C . ASN B 1 88 ? 0.429 -8.078 -1.173 1 84.5 88 ASN B C 1
ATOM 3917 O O . ASN B 1 88 ? -0.17 -8.852 -0.419 1 84.5 88 ASN B O 1
ATOM 3921 N N . ILE B 1 89 ? -0.104 -7.535 -2.18 1 78.12 89 ILE B N 1
ATOM 3922 C CA . ILE B 1 89 ? -1.443 -7.965 -2.568 1 78.12 89 ILE B CA 1
ATOM 3923 C C . ILE B 1 89 ? -1.437 -9.453 -2.883 1 78.12 89 ILE B C 1
ATOM 3925 O O . ILE B 1 89 ? -2.322 -10.195 -2.445 1 78.12 89 ILE B O 1
ATOM 3929 N N . LEU B 1 90 ? -0.415 -9.875 -3.518 1 76.38 90 LEU B N 1
ATOM 3930 C CA . LEU B 1 90 ? -0.315 -11.273 -3.918 1 76.38 90 LEU B CA 1
ATOM 3931 C C . LEU B 1 90 ? -0.008 -12.164 -2.719 1 76.38 90 LEU B C 1
ATOM 3933 O O . LEU B 1 90 ? -0.51 -13.281 -2.627 1 76.38 90 LEU B O 1
ATOM 3937 N N . LYS B 1 91 ? 0.761 -11.539 -1.872 1 74.5 91 LYS B N 1
ATOM 3938 C CA . LYS B 1 91 ? 1.116 -12.289 -0.673 1 74.5 91 LYS B CA 1
ATOM 3939 C C . LYS B 1 91 ? 0.006 -12.219 0.372 1 74.5 91 LYS B C 1
ATOM 3941 O O . LYS B 1 91 ? 0.029 -12.945 1.363 1 74.5 91 LYS B O 1
ATOM 3946 N N . MET B 1 92 ? -0.919 -11.312 0.138 1 75.12 92 MET B N 1
ATOM 3947 C CA . MET B 1 92 ? -2.059 -11.062 1.014 1 75.12 92 MET B CA 1
ATOM 3948 C C . MET B 1 92 ? -1.594 -10.68 2.416 1 75.12 92 MET B C 1
ATOM 3950 O O . MET B 1 92 ? -2.16 -11.141 3.408 1 75.12 92 MET B O 1
ATOM 3954 N N . ASP B 1 93 ? -0.471 -9.898 2.449 1 74 93 ASP B N 1
ATOM 3955 C CA . ASP B 1 93 ? 0.108 -9.539 3.74 1 74 93 ASP B CA 1
ATOM 3956 C C . ASP B 1 93 ? 0.854 -8.211 3.656 1 74 93 ASP B C 1
ATOM 3958 O O . ASP B 1 93 ? 1.878 -8.109 2.979 1 74 93 ASP B O 1
ATOM 3962 N N . TYR B 1 94 ? 0.387 -7.27 4.434 1 76.62 94 TYR B N 1
ATOM 3963 C CA . TYR B 1 94 ? 1.06 -5.977 4.449 1 76.62 94 TYR B CA 1
ATOM 3964 C C . TYR B 1 94 ? 1.898 -5.812 5.711 1 76.62 94 TYR B C 1
ATOM 3966 O O . TYR B 1 94 ? 2.436 -4.73 5.969 1 76.62 94 TYR B O 1
ATOM 3974 N N . SER B 1 95 ? 2.061 -6.828 6.453 1 69.81 95 SER B N 1
ATOM 3975 C CA . SER B 1 95 ? 2.691 -6.727 7.766 1 69.81 95 SER B CA 1
ATOM 3976 C C . SER B 1 95 ? 4.164 -6.355 7.645 1 69.81 95 SER B C 1
ATOM 3978 O O . SER B 1 95 ? 4.758 -5.828 8.586 1 69.81 95 SER B O 1
ATOM 3980 N N . ASN B 1 96 ? 4.688 -6.555 6.512 1 72.31 96 ASN B N 1
ATOM 3981 C CA . ASN B 1 96 ? 6.113 -6.301 6.352 1 72.31 96 ASN B CA 1
ATOM 3982 C C . ASN B 1 96 ? 6.375 -4.93 5.734 1 72.31 96 ASN B C 1
ATOM 3984 O O . ASN B 1 96 ? 7.516 -4.59 5.422 1 72.31 96 ASN B O 1
ATOM 3988 N N . MET B 1 97 ? 5.34 -4.184 5.582 1 79.25 97 MET B N 1
ATOM 3989 C CA . MET B 1 97 ? 5.496 -2.867 4.973 1 79.25 97 MET B CA 1
ATOM 3990 C C . MET B 1 97 ? 5.699 -1.794 6.035 1 79.25 97 MET B C 1
ATOM 3992 O O . MET B 1 97 ? 5.105 -1.864 7.113 1 79.25 97 MET B O 1
ATOM 3996 N N . SER B 1 98 ? 6.605 -0.838 5.766 1 79.81 98 SER B N 1
ATOM 3997 C CA . SER B 1 98 ? 6.844 0.343 6.59 1 79.81 98 SER B CA 1
ATOM 3998 C C . SER B 1 98 ? 7.113 1.572 5.727 1 79.81 98 SER B C 1
ATOM 4000 O O . SER B 1 98 ? 7.742 1.472 4.672 1 79.81 98 SER B O 1
ATOM 4002 N N . VAL B 1 99 ? 6.625 2.588 6.148 1 83 99 VAL B N 1
ATOM 4003 C CA . VAL B 1 99 ? 6.898 3.834 5.434 1 83 99 VAL B CA 1
ATOM 4004 C C . VAL B 1 99 ? 8.312 4.309 5.746 1 83 99 VAL B C 1
ATOM 4006 O O . VAL B 1 99 ? 8.711 4.387 6.914 1 83 99 VAL B O 1
ATOM 4009 N N . PRO B 1 100 ? 9.016 4.578 4.727 1 83.31 100 PRO B N 1
ATOM 4010 C CA . PRO B 1 100 ? 10.398 5.02 4.957 1 83.31 100 PRO B CA 1
ATOM 4011 C C . PRO B 1 100 ? 10.477 6.316 5.758 1 83.31 100 PRO B C 1
ATOM 4013 O O . PRO B 1 100 ? 9.648 7.211 5.57 1 83.31 100 PRO B O 1
ATOM 4016 N N . CYS B 1 101 ? 11.539 6.473 6.516 1 84.31 101 CYS B N 1
ATOM 4017 C CA . CYS B 1 101 ? 11.75 7.648 7.352 1 84.31 101 CYS B CA 1
ATOM 4018 C C . CYS B 1 101 ? 12 8.883 6.496 1 84.31 101 CYS B C 1
ATOM 4020 O O . CYS B 1 101 ? 11.852 10.016 6.973 1 84.31 101 CYS B O 1
ATOM 4022 N N . SER B 1 102 ? 12.398 8.664 5.262 1 81.81 102 SER B N 1
ATOM 4023 C CA . SER B 1 102 ? 12.742 9.766 4.375 1 81.81 102 SER B CA 1
ATOM 4024 C C . SER B 1 102 ? 11.531 10.641 4.07 1 81.81 102 SER B C 1
ATOM 4026 O O . SER B 1 102 ? 11.672 11.766 3.584 1 81.81 102 SER B O 1
ATOM 4028 N N . TYR B 1 103 ? 10.367 10.188 4.438 1 83.25 103 TYR B N 1
ATOM 4029 C CA . TYR B 1 103 ? 9.141 10.945 4.195 1 83.25 103 TYR B CA 1
ATOM 4030 C C . TYR B 1 103 ? 8.938 12 5.27 1 83.25 103 TYR B C 1
ATOM 4032 O O . TYR B 1 103 ? 8.102 12.898 5.113 1 83.25 103 TYR B O 1
ATOM 4040 N N . SER B 1 104 ? 9.727 11.859 6.301 1 86.88 104 SER B N 1
ATOM 4041 C CA . SER B 1 104 ? 9.477 12.734 7.445 1 86.88 104 SER B CA 1
ATOM 4042 C C . SER B 1 104 ? 10.672 13.648 7.715 1 86.88 104 SER B C 1
ATOM 4044 O O . SER B 1 104 ? 11.805 13.312 7.375 1 86.88 104 SER B O 1
ATOM 4046 N N . GLU B 1 105 ? 10.32 14.734 8.188 1 86.62 105 GLU B N 1
ATOM 4047 C CA . GLU B 1 105 ? 11.352 15.562 8.805 1 86.62 105 GLU B CA 1
ATOM 4048 C C . GLU B 1 105 ? 11.594 15.156 10.258 1 86.62 105 GLU B C 1
ATOM 4050 O O . GLU B 1 105 ? 10.734 14.531 10.883 1 86.62 105 GLU B O 1
ATOM 4055 N N . PRO B 1 106 ? 12.75 15.445 10.75 1 86.62 106 PRO B N 1
ATOM 4056 C CA . PRO B 1 106 ? 13.078 15 12.109 1 86.62 106 PRO B CA 1
ATOM 4057 C C . PRO B 1 106 ? 12.266 15.727 13.18 1 86.62 106 PRO B C 1
ATOM 4059 O O . PRO B 1 106 ? 12.148 15.242 14.305 1 86.62 106 PRO B O 1
ATOM 4062 N N . ARG B 1 107 ? 11.711 16.828 12.906 1 89.19 107 ARG B N 1
ATOM 4063 C CA . ARG B 1 107 ? 10.93 17.562 13.898 1 89.19 107 ARG B CA 1
ATOM 4064 C C . ARG B 1 107 ? 9.602 16.859 14.18 1 89.19 107 ARG B C 1
ATOM 4066 O O . ARG B 1 107 ? 8.945 16.359 13.266 1 89.19 107 ARG B O 1
ATOM 4073 N N . SER B 1 108 ? 9.344 16.859 15.477 1 90.25 108 SER B N 1
ATOM 4074 C CA . SER B 1 108 ? 8.031 16.359 15.867 1 90.25 108 SER B CA 1
ATOM 4075 C C . SER B 1 108 ? 6.914 17.281 15.398 1 90.25 108 SER B C 1
ATOM 4077 O O . SER B 1 108 ? 7.148 18.469 15.148 1 90.25 108 SER B O 1
ATOM 4079 N N . PHE B 1 109 ? 5.754 16.781 15.352 1 92 109 PHE B N 1
ATOM 4080 C CA . PHE B 1 109 ? 4.586 17.594 15.016 1 92 109 PHE B CA 1
ATOM 4081 C C . PHE B 1 109 ? 4.441 18.766 15.977 1 92 109 PHE B C 1
ATOM 4083 O O . PHE B 1 109 ? 4.082 19.875 15.562 1 92 109 PHE B O 1
ATOM 4090 N N . LEU B 1 110 ? 4.652 18.531 17.25 1 93.62 110 LEU B N 1
ATOM 4091 C CA . LEU B 1 110 ? 4.531 19.578 18.25 1 93.62 110 LEU B CA 1
ATOM 4092 C C . LEU B 1 110 ? 5.477 20.734 17.938 1 93.62 110 LEU B C 1
ATOM 4094 O O . LEU B 1 110 ? 5.094 21.906 18.047 1 93.62 110 LEU B O 1
ATOM 4098 N N . GLU B 1 111 ? 6.629 20.344 17.5 1 91.69 111 GLU B N 1
ATOM 4099 C CA . GLU B 1 111 ? 7.609 21.359 17.125 1 91.69 111 GLU B CA 1
ATOM 4100 C C . GLU B 1 111 ? 7.168 22.125 15.883 1 91.69 111 GLU B C 1
ATOM 4102 O O . GLU B 1 111 ? 7.285 23.359 15.82 1 91.69 111 GLU B O 1
ATOM 4107 N N . ARG B 1 112 ? 6.711 21.422 14.945 1 91.75 112 ARG B N 1
ATOM 4108 C CA . ARG B 1 112 ? 6.266 22.016 13.688 1 91.75 112 ARG B CA 1
ATOM 4109 C C . ARG B 1 112 ? 5.105 22.984 13.922 1 91.75 112 ARG B C 1
ATOM 4111 O O . ARG B 1 112 ? 5.047 24.047 13.312 1 91.75 112 ARG B O 1
ATOM 4118 N N . MET B 1 113 ? 4.23 22.578 14.734 1 93.69 113 MET B N 1
ATOM 4119 C CA . MET B 1 113 ? 3.059 23.406 15 1 93.69 113 MET B CA 1
ATOM 4120 C C . MET B 1 113 ? 3.463 24.734 15.641 1 93.69 113 MET B C 1
ATOM 4122 O O . MET B 1 113 ? 2.812 25.766 15.414 1 93.69 113 MET B O 1
ATOM 4126 N N . ALA B 1 114 ? 4.484 24.719 16.406 1 93.94 114 ALA B N 1
ATOM 4127 C CA . ALA B 1 114 ? 4.965 25.938 17.047 1 93.94 114 ALA B CA 1
ATOM 4128 C C . ALA B 1 114 ? 5.34 26.984 16 1 93.94 114 ALA B C 1
ATOM 4130 O O . ALA B 1 114 ? 5.211 28.188 16.234 1 93.94 114 ALA B O 1
ATOM 4131 N N . ASP B 1 115 ? 5.766 26.578 14.852 1 92.69 115 ASP B N 1
ATOM 4132 C CA . ASP B 1 115 ? 6.137 27.484 13.773 1 92.69 115 ASP B CA 1
ATOM 4133 C C . ASP B 1 115 ? 4.953 28.359 13.352 1 92.69 115 ASP B C 1
ATOM 4135 O O . ASP B 1 115 ? 5.133 29.516 12.984 1 92.69 115 ASP B O 1
ATOM 4139 N N . PHE B 1 116 ? 3.838 27.891 13.453 1 93.12 116 PHE B N 1
ATOM 4140 C CA . PHE B 1 116 ? 2.66 28.562 12.922 1 93.12 116 PHE B CA 1
ATOM 4141 C C . PHE B 1 116 ? 2.234 29.703 13.844 1 93.12 116 PHE B C 1
ATOM 4143 O O . PHE B 1 116 ? 1.429 30.547 13.453 1 93.12 116 PHE B O 1
ATOM 4150 N N . PHE B 1 117 ? 2.859 29.781 15.008 1 96.38 117 PHE B N 1
ATOM 4151 C CA . PHE B 1 117 ? 2.562 30.859 15.945 1 96.38 117 PHE B CA 1
ATOM 4152 C C . PHE B 1 117 ? 3.666 31.906 15.938 1 96.38 117 PHE B C 1
ATOM 4154 O O . PHE B 1 117 ? 3.645 32.844 16.734 1 96.38 117 PHE B O 1
ATOM 4161 N N . SER B 1 118 ? 4.555 31.781 15.047 1 94.5 118 SER B N 1
ATOM 4162 C CA . SER B 1 118 ? 5.75 32.625 15.086 1 94.5 118 SER B CA 1
ATOM 4163 C C . SER B 1 118 ? 5.391 34.094 15.008 1 94.5 118 SER B C 1
ATOM 4165 O O . SER B 1 118 ? 5.984 34.938 15.695 1 94.5 118 SER B O 1
ATOM 4167 N N . PHE B 1 119 ? 4.434 34.469 14.141 1 96.38 119 PHE B N 1
ATOM 4168 C CA . PHE B 1 119 ? 4.008 35.875 14.078 1 96.38 119 PHE B CA 1
ATOM 4169 C C . PHE B 1 119 ? 3.084 36.219 15.242 1 96.38 119 PHE B C 1
ATOM 4171 O O . PHE B 1 119 ? 3.227 37.25 15.867 1 96.38 119 PHE B O 1
ATOM 4178 N N . LEU B 1 120 ? 2.191 35.344 15.523 1 96.88 120 LEU B N 1
ATOM 4179 C CA . LEU B 1 120 ? 1.225 35.562 16.594 1 96.88 120 LEU B CA 1
ATOM 4180 C C . LEU B 1 120 ? 1.926 35.75 17.938 1 96.88 120 LEU B C 1
ATOM 4182 O O . LEU B 1 120 ? 1.927 36.812 18.516 1 96.88 120 LEU B O 1
ATOM 4186 N N . ALA B 1 121 ? 2.582 34.688 18.312 1 96.25 121 ALA B N 1
ATOM 4187 C CA . ALA B 1 121 ? 3.229 34.656 19.625 1 96.25 121 ALA B CA 1
ATOM 4188 C C . ALA B 1 121 ? 4.512 35.5 19.609 1 96.25 121 ALA B C 1
ATOM 4190 O O . ALA B 1 121 ? 4.984 35.938 20.656 1 96.25 121 ALA B O 1
ATOM 4191 N N . GLY B 1 122 ? 5.004 35.688 18.469 1 93.62 122 GLY B N 1
ATOM 4192 C CA . GLY B 1 122 ? 6.258 36.406 18.359 1 93.62 122 GLY B CA 1
ATOM 4193 C C . GLY B 1 122 ? 6.086 37.938 18.438 1 93.62 122 GLY B C 1
ATOM 4194 O O . GLY B 1 122 ? 7 38.625 18.844 1 93.62 122 GLY B O 1
ATOM 4195 N N . GLU B 1 123 ? 4.922 38.406 18 1 95.12 123 GLU B N 1
ATOM 4196 C CA . GLU B 1 123 ? 4.82 39.844 17.938 1 95.12 123 GLU B CA 1
ATOM 4197 C C . GLU B 1 123 ? 3.367 40.312 17.984 1 95.12 123 GLU B C 1
ATOM 4199 O O . GLU B 1 123 ? 3.025 41.219 18.734 1 95.12 123 GLU B O 1
ATOM 4204 N N . TYR B 1 124 ? 2.525 39.781 17.297 1 97.75 124 TYR B N 1
ATOM 4205 C CA . TYR B 1 124 ? 1.217 40.344 16.984 1 97.75 124 TYR B CA 1
ATOM 4206 C C . TYR B 1 124 ? 0.293 40.281 18.188 1 97.75 124 TYR B C 1
ATOM 4208 O O . TYR B 1 124 ? -0.53 41.188 18.391 1 97.75 124 TYR B O 1
ATOM 4216 N N . LEU B 1 125 ? 0.439 39.25 19 1 98.31 125 LEU B N 1
ATOM 4217 C CA . LEU B 1 125 ? -0.436 39.188 20.156 1 98.31 125 LEU B CA 1
ATOM 4218 C C . LEU B 1 125 ? -0.027 40.188 21.219 1 98.31 125 LEU B C 1
ATOM 4220 O O . LEU B 1 125 ? -0.873 40.688 21.969 1 98.31 125 LEU B O 1
ATOM 4224 N N . ASP B 1 126 ? 1.243 40.5 21.312 1 97.75 126 ASP B N 1
ATOM 4225 C CA . ASP B 1 126 ? 1.673 41.562 22.188 1 97.75 126 ASP B CA 1
ATOM 4226 C C . ASP B 1 126 ? 1.093 42.906 21.734 1 97.75 126 ASP B C 1
ATOM 4228 O O . ASP B 1 126 ? 0.645 43.719 22.562 1 97.75 126 ASP B O 1
ATOM 4232 N N . LYS B 1 127 ? 1.138 43.156 20.469 1 97.69 127 LYS B N 1
ATOM 4233 C CA . LYS B 1 127 ? 0.538 44.344 19.906 1 97.69 127 LYS B CA 1
ATOM 4234 C C . LYS B 1 127 ? -0.963 44.406 20.188 1 97.69 127 LYS B C 1
ATOM 4236 O O . LYS B 1 127 ? -1.516 45.469 20.484 1 97.69 127 LYS B O 1
ATOM 4241 N N . ALA B 1 128 ? -1.567 43.281 20.031 1 98.5 128 ALA B N 1
ATOM 4242 C CA . ALA B 1 128 ? -3.004 43.188 20.281 1 98.5 128 ALA B CA 1
ATOM 4243 C C . ALA B 1 128 ? -3.318 43.469 21.75 1 98.5 128 ALA B C 1
ATOM 4245 O O . ALA B 1 128 ? -4.355 44.062 22.078 1 98.5 128 ALA B O 1
ATOM 4246 N N . ALA B 1 129 ? -2.43 43.031 22.594 1 98.06 129 ALA B N 1
ATOM 4247 C CA . ALA B 1 129 ? -2.625 43.25 24.031 1 98.06 129 ALA B CA 1
ATOM 4248 C C . ALA B 1 129 ? -2.521 44.719 24.375 1 98.06 129 ALA B C 1
ATOM 4250 O O . ALA B 1 129 ? -3.057 45.156 25.391 1 98.06 129 ALA B O 1
ATOM 4251 N N . ALA B 1 130 ? -1.894 45.5 23.562 1 97.25 130 ALA B N 1
ATOM 4252 C CA . ALA B 1 130 ? -1.644 46.906 23.828 1 97.25 130 ALA B CA 1
ATOM 4253 C C . ALA B 1 130 ? -2.814 47.781 23.359 1 97.25 130 ALA B C 1
ATOM 4255 O O . ALA B 1 130 ? -2.801 49 23.516 1 97.25 130 ALA B O 1
ATOM 4256 N N . THR B 1 131 ? -3.805 47.188 22.766 1 97.81 131 THR B N 1
ATOM 4257 C CA . THR B 1 131 ? -4.977 47.938 22.328 1 97.81 131 THR B CA 1
ATOM 4258 C C . THR B 1 131 ? -6.254 47.344 22.906 1 97.81 131 THR B C 1
ATOM 4260 O O . THR B 1 131 ? -6.266 46.156 23.312 1 97.81 131 THR B O 1
ATOM 4263 N N . THR B 1 132 ? -7.312 48.125 22.953 1 96.5 132 THR B N 1
ATOM 4264 C CA . THR B 1 132 ? -8.609 47.656 23.406 1 96.5 132 THR B CA 1
ATOM 4265 C C . THR B 1 132 ? -9.625 47.656 22.266 1 96.5 132 THR B C 1
ATOM 4267 O O . THR B 1 132 ? -10.773 47.25 22.453 1 96.5 132 THR B O 1
ATOM 4270 N N . SER B 1 133 ? -9.18 48 21.141 1 97.44 133 SER B N 1
ATOM 4271 C CA . SER B 1 133 ? -10.047 48.031 19.969 1 97.44 133 SER B CA 1
ATOM 4272 C C . SER B 1 133 ? -10.281 46.625 19.422 1 97.44 133 SER B C 1
ATOM 4274 O O . SER B 1 133 ? -9.336 45.938 19.062 1 97.44 133 SER B O 1
ATOM 4276 N N . VAL B 1 134 ? -11.555 46.281 19.359 1 97.62 134 VAL B N 1
ATOM 4277 C CA . VAL B 1 134 ? -11.922 44.969 18.859 1 97.62 134 VAL B CA 1
ATOM 4278 C C . VAL B 1 134 ? -11.484 44.812 17.406 1 97.62 134 VAL B C 1
ATOM 4280 O O . VAL B 1 134 ? -10.961 43.781 17.016 1 97.62 134 VAL B O 1
ATOM 4283 N N . GLU B 1 135 ? -11.664 45.844 16.609 1 97.69 135 GLU B N 1
ATOM 4284 C CA . GLU B 1 135 ? -11.273 45.812 15.203 1 97.69 135 GLU B CA 1
ATOM 4285 C C . GLU B 1 135 ? -9.766 45.656 15.047 1 97.69 135 GLU B C 1
ATOM 4287 O O . GLU B 1 135 ? -9.312 44.875 14.211 1 97.69 135 GLU B O 1
ATOM 4292 N N . GLU B 1 136 ? -9.031 46.375 15.844 1 98.12 136 GLU B N 1
ATOM 4293 C CA . GLU B 1 136 ? -7.578 46.281 15.766 1 98.12 136 GLU B CA 1
ATOM 4294 C C . GLU B 1 136 ? -7.082 44.906 16.203 1 98.12 136 GLU B C 1
ATOM 4296 O O . GLU B 1 136 ? -6.141 44.375 15.617 1 98.12 136 GLU B O 1
ATOM 4301 N N . ARG B 1 137 ? -7.656 44.312 17.234 1 98.62 137 ARG B N 1
ATOM 4302 C CA . ARG B 1 137 ? -7.273 43 17.688 1 98.62 137 ARG B CA 1
ATOM 4303 C C . ARG B 1 137 ? -7.586 41.938 16.625 1 98.62 137 ARG B C 1
ATOM 4305 O O . ARG B 1 137 ? -6.766 41.062 16.359 1 98.62 137 ARG B O 1
ATOM 4312 N N . LEU B 1 138 ? -8.797 42.094 16.047 1 98.75 138 LEU B N 1
ATOM 4313 C CA . LEU B 1 138 ? -9.156 41.156 14.969 1 98.75 138 LEU B CA 1
ATOM 4314 C C . LEU B 1 138 ? -8.172 41.25 13.812 1 98.75 138 LEU B C 1
ATOM 4316 O O . LEU B 1 138 ? -7.785 40.25 13.227 1 98.75 138 LEU B O 1
ATOM 4320 N N . LYS B 1 139 ? -7.797 42.469 13.5 1 98.38 139 LYS B N 1
ATOM 4321 C CA . LYS B 1 139 ? -6.816 42.688 12.438 1 98.38 139 LYS B CA 1
ATOM 4322 C C . LYS B 1 139 ? -5.484 42.031 12.773 1 98.38 139 LYS B C 1
ATOM 4324 O O . LYS B 1 139 ? -4.945 41.25 11.961 1 98.38 139 LYS B O 1
ATOM 4329 N N . LEU B 1 140 ? -4.996 42.25 13.922 1 98.44 140 LEU B N 1
ATOM 4330 C CA . LEU B 1 140 ? -3.68 41.781 14.328 1 98.44 140 LEU B CA 1
ATOM 4331 C C . LEU B 1 140 ? -3.658 40.25 14.398 1 98.44 140 LEU B C 1
ATOM 4333 O O . LEU B 1 140 ? -2.713 39.625 13.93 1 98.44 140 LEU B O 1
ATOM 4337 N N . ILE B 1 141 ? -4.715 39.656 14.898 1 98.69 141 ILE B N 1
ATOM 4338 C CA . ILE B 1 141 ? -4.766 38.188 15.047 1 98.69 141 ILE B CA 1
ATOM 4339 C C . ILE B 1 141 ? -4.914 37.562 13.672 1 98.69 141 ILE B C 1
ATOM 4341 O O . ILE B 1 141 ? -4.18 36.625 13.344 1 98.69 141 ILE B O 1
ATOM 4345 N N . SER B 1 142 ? -5.84 38.031 12.883 1 98.56 142 SER B N 1
ATOM 4346 C CA . SER B 1 142 ? -6.086 37.406 11.586 1 98.56 142 SER B CA 1
ATOM 4347 C C . SER B 1 142 ? -4.879 37.562 10.664 1 98.56 142 SER B C 1
ATOM 4349 O O . SER B 1 142 ? -4.488 36.594 10 1 98.56 142 SER B O 1
ATOM 4351 N N . ILE B 1 143 ? -4.25 38.719 10.68 1 97.19 143 ILE B N 1
ATOM 4352 C CA . ILE B 1 143 ? -3.084 38.938 9.828 1 97.19 143 ILE B CA 1
ATOM 4353 C C . ILE B 1 143 ? -1.895 38.156 10.367 1 97.19 143 ILE B C 1
ATOM 4355 O O . ILE B 1 143 ? -1.081 37.625 9.594 1 97.19 143 ILE B O 1
ATOM 4359 N N . GLY B 1 144 ? -1.809 38.062 11.688 1 97.38 144 GLY B N 1
ATOM 4360 C CA . GLY B 1 144 ? -0.788 37.219 12.266 1 97.38 144 GLY B CA 1
ATOM 4361 C C . GLY B 1 144 ? -0.89 35.781 11.805 1 97.38 144 GLY B C 1
ATOM 4362 O O . GLY B 1 144 ? 0.126 35.125 11.547 1 97.38 144 GLY B O 1
ATOM 4363 N N . ILE B 1 145 ? -2.078 35.281 11.68 1 97.75 145 ILE B N 1
ATOM 4364 C CA . ILE B 1 145 ? -2.316 33.906 11.219 1 97.75 145 ILE B CA 1
ATOM 4365 C C . ILE B 1 145 ? -1.967 33.781 9.734 1 97.75 145 ILE B C 1
ATOM 4367 O O . ILE B 1 145 ? -1.191 32.938 9.336 1 97.75 145 ILE B O 1
ATOM 4371 N N . VAL B 1 146 ? -2.461 34.719 8.922 1 97.75 146 VAL B N 1
ATOM 4372 C CA . VAL B 1 146 ? -2.311 34.656 7.473 1 97.75 146 VAL B CA 1
ATOM 4373 C C . VAL B 1 146 ? -0.844 34.844 7.094 1 97.75 146 VAL B C 1
ATOM 4375 O O . VAL B 1 146 ? -0.348 34.219 6.16 1 97.75 146 VAL B O 1
ATOM 4378 N N . SER B 1 147 ? -0.178 35.719 7.836 1 95.94 147 SER B N 1
ATOM 4379 C CA . SER B 1 147 ? 1.234 35.969 7.582 1 95.94 147 SER B CA 1
ATOM 4380 C C . SER B 1 147 ? 2.082 34.75 7.82 1 95.94 147 SER B C 1
ATOM 4382 O O . SER B 1 147 ? 3.189 34.625 7.289 1 95.94 147 SER B O 1
ATOM 4384 N N . SER B 1 148 ? 1.593 33.812 8.586 1 95.5 148 SER B N 1
ATOM 4385 C CA . SER B 1 148 ? 2.344 32.594 8.914 1 95.5 148 SER B CA 1
ATOM 4386 C C . SER B 1 148 ? 2.049 31.484 7.93 1 95.5 148 SER B C 1
ATOM 4388 O O . SER B 1 148 ? 2.684 30.422 7.977 1 95.5 148 SER B O 1
ATOM 4390 N N . LEU B 1 149 ? 1.104 31.672 7.016 1 95.69 149 LEU B N 1
ATOM 4391 C CA . LEU B 1 149 ? 0.656 30.594 6.141 1 95.69 149 LEU B CA 1
ATOM 4392 C C . LEU B 1 149 ? 1.778 30.141 5.211 1 95.69 149 LEU B C 1
ATOM 4394 O O . LEU B 1 149 ? 1.824 28.984 4.801 1 95.69 149 LEU B O 1
ATOM 4398 N N . HIS B 1 150 ? 2.711 31.031 4.852 1 93.88 150 HIS B N 1
ATOM 4399 C CA . HIS B 1 150 ? 3.811 30.641 3.973 1 93.88 150 HIS B CA 1
ATOM 4400 C C . HIS B 1 150 ? 4.699 29.594 4.629 1 93.88 150 HIS B C 1
ATOM 4402 O O . HIS B 1 150 ? 5.469 28.906 3.947 1 93.88 150 HIS B O 1
ATOM 4408 N N . LEU B 1 151 ? 4.578 29.406 5.926 1 91.75 151 LEU B N 1
ATOM 4409 C CA . LEU B 1 151 ? 5.352 28.422 6.66 1 91.75 151 LEU B CA 1
ATOM 4410 C C . LEU B 1 151 ? 4.707 27.031 6.551 1 91.75 151 LEU B C 1
ATOM 4412 O O . LEU B 1 151 ? 5.312 26.031 6.926 1 91.75 151 LEU B O 1
ATOM 4416 N N . TYR B 1 152 ? 3.49 26.969 5.973 1 87.38 152 TYR B N 1
ATOM 4417 C CA . TYR B 1 152 ? 2.76 25.719 5.836 1 87.38 152 TYR B CA 1
ATOM 4418 C C . TYR B 1 152 ? 3.281 24.906 4.656 1 87.38 152 TYR B C 1
ATOM 4420 O O . TYR B 1 152 ? 2.986 23.719 4.531 1 87.38 152 TYR B O 1
ATOM 4428 N N . HIS B 1 153 ? 4.016 25.5 3.777 1 87.69 153 HIS B N 1
ATOM 4429 C CA . HIS B 1 153 ? 4.434 24.859 2.537 1 87.69 153 HIS B CA 1
ATOM 4430 C C . HIS B 1 153 ? 5.688 24.016 2.752 1 87.69 153 HIS B C 1
ATOM 4432 O O . HIS B 1 153 ? 6.691 24.188 2.059 1 87.69 153 HIS B O 1
ATOM 4438 N N . GLN B 1 154 ? 5.527 23.125 3.686 1 78.88 154 GLN B N 1
ATOM 4439 C CA . GLN B 1 154 ? 6.652 22.234 3.975 1 78.88 154 GLN B CA 1
ATOM 4440 C C . GLN B 1 154 ? 6.504 20.906 3.244 1 78.88 154 GLN B C 1
ATOM 4442 O O . GLN B 1 154 ? 5.387 20.422 3.041 1 78.88 154 GLN B O 1
ATOM 4447 N N . ASN B 1 155 ? 7.633 20.359 2.846 1 73.06 155 ASN B N 1
ATOM 4448 C CA . ASN B 1 155 ? 7.648 19.219 1.945 1 73.06 155 ASN B CA 1
ATOM 4449 C C . ASN B 1 155 ? 7.492 17.906 2.707 1 73.06 155 ASN B C 1
ATOM 4451 O O . ASN B 1 155 ? 6.984 16.922 2.164 1 73.06 155 ASN B O 1
ATOM 4455 N N . LYS B 1 156 ? 8.07 17.906 3.939 1 82.06 156 LYS B N 1
ATOM 4456 C CA . LYS B 1 156 ? 8.109 16.625 4.648 1 82.06 156 LYS B CA 1
ATOM 4457 C C . LYS B 1 156 ? 7.152 16.625 5.836 1 82.06 156 LYS B C 1
ATOM 4459 O O . LYS B 1 156 ? 6.953 17.656 6.48 1 82.06 156 LYS B O 1
ATOM 4464 N N . LYS B 1 157 ? 6.594 15.547 5.984 1 84.56 157 LYS B N 1
ATOM 4465 C CA . LYS B 1 157 ? 5.707 15.367 7.129 1 84.56 157 LYS B CA 1
ATOM 4466 C C . LYS B 1 157 ? 6.496 15.375 8.438 1 84.56 157 LYS B C 1
ATOM 4468 O O . LYS B 1 157 ? 7.598 14.828 8.508 1 84.56 157 LYS B O 1
ATOM 4473 N N . PRO B 1 158 ? 5.938 16.047 9.453 1 90.19 158 PRO B N 1
ATOM 4474 C CA . PRO B 1 158 ? 6.609 15.984 10.75 1 90.19 158 PRO B CA 1
ATOM 4475 C C . PRO B 1 158 ? 6.605 14.586 11.352 1 90.19 158 PRO B C 1
ATOM 4477 O O . PRO B 1 158 ? 5.789 13.742 10.961 1 90.19 158 PRO B O 1
ATOM 4480 N N . TRP B 1 159 ? 7.562 14.383 12.242 1 88.31 159 TRP B N 1
ATOM 4481 C CA . TRP B 1 159 ? 7.641 13.102 12.93 1 88.31 159 TRP B CA 1
ATOM 4482 C C . TRP B 1 159 ? 6.43 12.898 13.836 1 88.31 159 TRP B C 1
ATOM 4484 O O . TRP B 1 159 ? 5.973 13.828 14.5 1 88.31 159 TRP B O 1
ATOM 4494 N N . ASN B 1 160 ? 5.859 11.742 13.82 1 84.19 160 ASN B N 1
ATOM 4495 C CA . ASN B 1 160 ? 4.656 11.477 14.594 1 84.19 160 ASN B CA 1
ATOM 4496 C C . ASN B 1 160 ? 4.926 11.555 16.094 1 84.19 160 ASN B C 1
ATOM 4498 O O . ASN B 1 160 ? 5.809 10.859 16.609 1 84.19 160 ASN B O 1
ATOM 4502 N N . PRO B 1 161 ? 4.203 12.391 16.672 1 87.38 161 PRO B N 1
ATOM 4503 C CA . PRO B 1 161 ? 4.355 12.414 18.125 1 87.38 161 PRO B CA 1
ATOM 4504 C C . PRO B 1 161 ? 3.812 11.156 18.797 1 87.38 161 PRO B C 1
ATOM 4506 O O . PRO B 1 161 ? 2.891 10.523 18.281 1 87.38 161 PRO B O 1
ATOM 4509 N N . VAL B 1 162 ? 4.398 10.82 19.891 1 78.94 162 VAL B N 1
ATOM 4510 C CA . VAL B 1 162 ? 3.918 9.688 20.656 1 78.94 162 VAL B CA 1
ATOM 4511 C C . VAL B 1 162 ? 2.99 10.172 21.781 1 78.94 162 VAL B C 1
ATOM 4513 O O . VAL B 1 162 ? 3.047 11.344 22.172 1 78.94 162 VAL B O 1
ATOM 4516 N N . LEU B 1 163 ? 2.178 9.281 22.219 1 78.5 163 LEU B N 1
ATOM 4517 C CA . LEU B 1 163 ? 1.244 9.656 23.281 1 78.5 163 LEU B CA 1
ATOM 4518 C C . LEU B 1 163 ? 1.989 10.156 24.516 1 78.5 163 LEU B C 1
ATOM 4520 O O . LEU B 1 163 ? 2.943 9.523 24.969 1 78.5 163 LEU B O 1
ATOM 4524 N N . GLY B 1 164 ? 1.585 11.266 24.984 1 80.81 164 GLY B N 1
ATOM 4525 C CA . GLY B 1 164 ? 2.205 11.844 26.156 1 80.81 164 GLY B CA 1
ATOM 4526 C C . GLY B 1 164 ? 3.43 12.68 25.844 1 80.81 164 GLY B C 1
ATOM 4527 O O . GLY B 1 164 ? 3.984 13.344 26.719 1 80.81 164 GLY B O 1
ATOM 4528 N N . GLU B 1 165 ? 3.809 12.703 24.594 1 85.69 165 GLU B N 1
ATOM 4529 C CA . GLU B 1 165 ? 4.934 13.547 24.188 1 85.69 165 GLU B CA 1
ATOM 4530 C C . GLU B 1 165 ? 4.648 15.023 24.469 1 85.69 165 GLU B C 1
ATOM 4532 O O . GLU B 1 165 ? 3.527 15.492 24.266 1 85.69 165 GLU B O 1
ATOM 4537 N N . THR B 1 166 ? 5.695 15.68 24.953 1 88.5 166 THR B N 1
ATOM 4538 C CA . THR B 1 166 ? 5.535 17.094 25.266 1 88.5 166 THR B CA 1
ATOM 4539 C C . THR B 1 166 ? 6.57 17.938 24.516 1 88.5 166 THR B C 1
ATOM 4541 O O . THR B 1 166 ? 7.527 17.391 23.953 1 88.5 166 THR B O 1
ATOM 4544 N N . TYR B 1 167 ? 6.324 19.234 24.484 1 91.38 167 TYR B N 1
ATOM 4545 C CA . TYR B 1 167 ? 7.234 20.203 23.891 1 91.38 167 TYR B CA 1
ATOM 4546 C C . TYR B 1 167 ? 7.078 21.578 24.516 1 91.38 167 TYR B C 1
ATOM 4548 O O . TYR B 1 167 ? 5.961 22 24.844 1 91.38 167 TYR B O 1
ATOM 4556 N N . VAL B 1 168 ? 8.234 22.172 24.734 1 91.5 168 VAL B N 1
ATOM 4557 C CA . VAL B 1 168 ? 8.242 23.547 25.25 1 91.5 168 VAL B CA 1
ATOM 4558 C C . VAL B 1 168 ? 9.211 24.391 24.438 1 91.5 168 VAL B C 1
ATOM 4560 O O . VAL B 1 168 ? 10.297 23.938 24.062 1 91.5 168 VAL B O 1
ATOM 4563 N N . CYS B 1 169 ? 8.766 25.656 24.094 1 92.06 169 CYS B N 1
ATOM 4564 C CA . CYS B 1 169 ? 9.664 26.578 23.422 1 92.06 169 CYS B CA 1
ATOM 4565 C C . CYS B 1 169 ? 9.352 28.016 23.812 1 92.06 169 CYS B C 1
ATOM 4567 O O . CYS B 1 169 ? 8.32 28.297 24.422 1 92.06 169 CYS B O 1
ATOM 4569 N N . HIS B 1 170 ? 10.32 28.875 23.453 1 93.12 170 HIS B N 1
ATOM 4570 C CA . HIS B 1 170 ? 10.188 30.297 23.734 1 93.12 170 HIS B CA 1
ATOM 4571 C C . HIS B 1 170 ? 10.266 31.125 22.469 1 93.12 170 HIS B C 1
ATOM 4573 O O . HIS B 1 170 ? 11.07 30.844 21.578 1 93.12 170 HIS B O 1
ATOM 4579 N N . TYR B 1 171 ? 9.391 32.094 22.438 1 94.19 171 TYR B N 1
ATOM 4580 C CA . TYR B 1 171 ? 9.461 33.062 21.344 1 94.19 171 TYR B CA 1
ATOM 4581 C C . TYR B 1 171 ? 10.266 34.281 21.75 1 94.19 171 TYR B C 1
ATOM 4583 O O . TYR B 1 171 ? 10.5 34.5 22.938 1 94.19 171 TYR B O 1
ATOM 4591 N N . ASN B 1 172 ? 10.742 35.062 20.75 1 90.38 172 ASN B N 1
ATOM 4592 C CA . ASN B 1 172 ? 11.562 36.25 21.016 1 90.38 172 ASN B CA 1
ATOM 4593 C C . ASN B 1 172 ? 10.805 37.281 21.859 1 90.38 172 ASN B C 1
ATOM 4595 O O . ASN B 1 172 ? 11.422 38.062 22.578 1 90.38 172 ASN B O 1
ATOM 4599 N N . SER B 1 173 ? 9.547 37.312 21.797 1 94.5 173 SER B N 1
ATOM 4600 C CA . SER B 1 173 ? 8.711 38.219 22.547 1 94.5 173 SER B CA 1
ATOM 4601 C C . SER B 1 173 ? 8.727 37.875 24.031 1 94.5 173 SER B C 1
ATOM 4603 O O . SER B 1 173 ? 8.312 38.688 24.859 1 94.5 173 SER B O 1
ATOM 4605 N N . GLY B 1 174 ? 9.164 36.75 24.344 1 93.81 174 GLY B N 1
ATOM 4606 C CA . GLY B 1 174 ? 9.094 36.25 25.719 1 93.81 174 GLY B CA 1
ATOM 4607 C C . GLY B 1 174 ? 7.93 35.312 25.953 1 93.81 174 GLY B C 1
ATOM 4608 O O . GLY B 1 174 ? 7.797 34.719 27.031 1 93.81 174 GLY B O 1
ATOM 4609 N N . ALA B 1 175 ? 7.121 35.094 25.031 1 96.12 175 ALA B N 1
ATOM 4610 C CA . ALA B 1 175 ? 6.023 34.125 25.141 1 96.12 175 ALA B CA 1
ATOM 4611 C C . ALA B 1 175 ? 6.555 32.688 25.234 1 96.12 175 ALA B C 1
ATOM 4613 O O . ALA B 1 175 ? 7.621 32.406 24.703 1 96.12 175 ALA B O 1
ATOM 4614 N N . VAL B 1 176 ? 5.773 31.828 25.875 1 93.81 176 VAL B N 1
ATOM 4615 C CA . VAL B 1 176 ? 6.164 30.438 26.047 1 93.81 176 VAL B CA 1
ATOM 4616 C C . VAL B 1 176 ? 5.047 29.516 25.562 1 93.81 176 VAL B C 1
ATOM 4618 O O . VAL B 1 176 ? 3.871 29.75 25.859 1 93.81 176 VAL B O 1
ATOM 4621 N N . LEU B 1 177 ? 5.371 28.547 24.797 1 96 177 LEU B N 1
ATOM 4622 C CA . LEU B 1 177 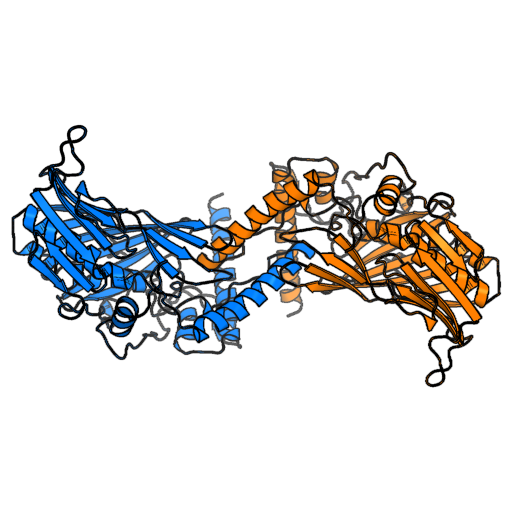? 4.422 27.562 24.297 1 96 177 LEU B CA 1
ATOM 4623 C C . LEU B 1 177 ? 4.66 26.203 24.938 1 96 177 LEU B C 1
ATOM 4625 O O . LEU B 1 177 ? 5.805 25.766 25.062 1 96 177 LEU B O 1
ATOM 4629 N N . TYR B 1 178 ? 3.562 25.609 25.375 1 93.19 178 TYR B N 1
ATOM 4630 C CA . TYR B 1 178 ? 3.537 24.219 25.828 1 93.19 178 TYR B CA 1
ATOM 4631 C C . TYR B 1 178 ? 2.637 23.359 24.938 1 93.19 178 TYR B C 1
ATOM 4633 O O . TYR B 1 178 ? 1.502 23.75 24.656 1 93.19 178 TYR B O 1
ATOM 4641 N N . GLY B 1 179 ? 3.125 22.312 24.484 1 93.94 179 GLY B N 1
ATOM 4642 C CA . GLY B 1 179 ? 2.361 21.359 23.688 1 93.94 179 GLY B CA 1
ATOM 4643 C C . GLY B 1 179 ? 2.408 19.953 24.234 1 93.94 179 GLY B C 1
ATOM 4644 O O . GLY B 1 179 ? 3.393 19.562 24.859 1 93.94 179 GLY B O 1
ATOM 4645 N N . GLU B 1 180 ? 1.289 19.156 23.984 1 91.62 180 GLU B N 1
ATOM 4646 C CA . GLU B 1 180 ? 1.219 17.766 24.406 1 91.62 180 GLU B CA 1
ATOM 4647 C C . GLU B 1 180 ? 0.365 16.938 23.453 1 91.62 180 GLU B C 1
ATOM 4649 O O . GLU B 1 180 ? -0.706 17.375 23.031 1 91.62 180 GLU B O 1
ATOM 4654 N N . GLN B 1 181 ? 0.931 15.797 23.156 1 89.88 181 GLN B N 1
ATOM 4655 C CA . GLN B 1 181 ? 0.117 14.836 22.422 1 89.88 181 GLN B CA 1
ATOM 4656 C C . GLN B 1 181 ? -0.799 14.055 23.359 1 89.88 181 GLN B C 1
ATOM 4658 O O . GLN B 1 181 ? -0.328 13.258 24.172 1 89.88 181 GLN B O 1
ATOM 4663 N N . VAL B 1 182 ? -2.08 14.195 23.156 1 88.5 182 VAL B N 1
ATOM 4664 C CA . VAL B 1 182 ? -2.986 13.664 24.172 1 88.5 182 VAL B CA 1
ATOM 4665 C C . VAL B 1 182 ? -3.762 12.477 23.609 1 88.5 182 VAL B C 1
ATOM 4667 O O . VAL B 1 182 ? -4.363 11.703 24.359 1 88.5 182 VAL B O 1
ATOM 4670 N N . SER B 1 183 ? -3.764 12.375 22.297 1 81.81 183 SER B N 1
ATOM 4671 C CA . SER B 1 183 ? -4.441 11.258 21.641 1 81.81 183 SER B CA 1
ATOM 4672 C C . SER B 1 183 ? -3.721 10.844 20.375 1 81.81 183 SER B C 1
ATOM 4674 O O . SER B 1 183 ? -3.223 11.695 19.625 1 81.81 183 SER B O 1
ATOM 4676 N N . HIS B 1 184 ? -3.695 9.5 20.172 1 74.88 184 HIS B N 1
ATOM 4677 C CA . HIS B 1 184 ? -3.066 9.008 18.953 1 74.88 184 HIS B CA 1
ATOM 4678 C C . HIS B 1 184 ? -4.113 8.625 17.922 1 74.88 184 HIS B C 1
ATOM 4680 O O . HIS B 1 184 ? -3.865 8.734 16.719 1 74.88 184 HIS B O 1
ATOM 4686 N N . HIS B 1 185 ? -5.176 8.039 18.375 1 72.5 185 HIS B N 1
ATOM 4687 C CA . HIS B 1 185 ? -6.273 7.688 17.484 1 72.5 185 HIS B CA 1
ATOM 4688 C C . HIS B 1 185 ? -7.613 8.148 18.047 1 72.5 185 HIS B C 1
ATOM 4690 O O . HIS B 1 185 ? -8.203 7.469 18.891 1 72.5 185 HIS B O 1
ATOM 4696 N N . PRO B 1 186 ? -8.117 9.391 17.641 1 81.88 186 PRO B N 1
ATOM 4697 C CA . PRO B 1 186 ? -7.531 10.266 16.625 1 81.88 186 PRO B CA 1
ATOM 4698 C C . PRO B 1 186 ? -6.355 11.078 17.156 1 81.88 186 PRO B C 1
ATOM 4700 O O . PRO B 1 186 ? -6.211 11.234 18.375 1 81.88 186 PRO B O 1
ATOM 4703 N N . PRO B 1 187 ? -5.555 11.516 16.234 1 86.19 187 PRO B N 1
ATOM 4704 C CA . PRO B 1 187 ? -4.434 12.336 16.703 1 86.19 187 PRO B CA 1
ATOM 4705 C C . PRO B 1 187 ? -4.871 13.703 17.219 1 86.19 187 PRO B C 1
ATOM 4707 O O . PRO B 1 187 ? -5.445 14.492 16.469 1 86.19 187 PRO B O 1
ATOM 4710 N N . ILE B 1 188 ? -4.641 13.977 18.469 1 91.56 188 ILE B N 1
ATOM 4711 C CA . ILE B 1 188 ? -5.012 15.242 19.094 1 91.56 188 ILE B CA 1
ATOM 4712 C C . ILE B 1 188 ? -3.824 15.789 19.891 1 91.56 188 ILE B C 1
ATOM 4714 O O . ILE B 1 188 ? -3.23 15.07 20.703 1 91.56 188 ILE B O 1
ATOM 4718 N N . SER B 1 189 ? -3.492 17 19.609 1 94.31 189 SER B N 1
ATOM 4719 C CA . SER B 1 189 ? -2.477 17.719 20.375 1 94.31 189 SER B CA 1
ATOM 4720 C C . SER B 1 189 ? -3.053 18.984 21.016 1 94.31 189 SER B C 1
ATOM 4722 O O . SER B 1 189 ? -3.805 19.719 20.375 1 94.31 189 SER B O 1
ATOM 4724 N N . ASN B 1 190 ? -2.719 19.172 22.266 1 95.62 190 ASN B N 1
ATOM 4725 C CA . ASN B 1 190 ? -3.121 20.375 22.969 1 95.62 190 ASN B CA 1
ATOM 4726 C C . ASN B 1 190 ? -1.97 21.375 23.094 1 95.62 190 ASN B C 1
ATOM 4728 O O . ASN B 1 190 ? -0.813 20.969 23.25 1 95.62 190 ASN B O 1
ATOM 4732 N N . PHE B 1 191 ? -2.34 22.625 23.047 1 96.56 191 PHE B N 1
ATOM 4733 C CA . PHE B 1 191 ? -1.342 23.688 23.172 1 96.56 191 PHE B CA 1
ATOM 4734 C C . PHE B 1 191 ? -1.814 24.766 24.125 1 96.56 191 PHE B C 1
ATOM 4736 O O . PHE B 1 191 ? -3.008 25.062 24.203 1 96.56 191 PHE B O 1
ATOM 4743 N N . GLU B 1 192 ? -0.882 25.266 24.859 1 96.62 192 GLU B N 1
ATOM 4744 C CA . GLU B 1 192 ? -1.04 26.484 25.656 1 96.62 192 GLU B CA 1
ATOM 4745 C C . GLU B 1 192 ? 0.117 27.453 25.438 1 96.62 192 GLU B C 1
ATOM 4747 O O . GLU B 1 192 ? 1.281 27.047 25.438 1 96.62 192 GLU B O 1
ATOM 4752 N N . ILE B 1 193 ? -0.234 28.656 25.219 1 97.62 193 ILE B N 1
ATOM 4753 C CA . ILE B 1 193 ? 0.772 29.688 25.016 1 97.62 193 ILE B CA 1
ATOM 4754 C C . ILE B 1 193 ? 0.512 30.859 25.984 1 97.62 193 ILE B C 1
ATOM 4756 O O . ILE B 1 193 ? -0.622 31.328 26.094 1 97.62 193 ILE B O 1
ATOM 4760 N N . PHE B 1 194 ? 1.572 31.281 26.609 1 96.69 194 PHE B N 1
ATOM 4761 C CA . PHE B 1 194 ? 1.481 32.406 27.547 1 96.69 194 PHE B CA 1
ATOM 4762 C C . PHE B 1 194 ? 2.352 33.562 27.078 1 96.69 194 PHE B C 1
ATOM 4764 O O . PHE B 1 194 ? 3.541 33.375 26.812 1 96.69 194 PHE B O 1
ATOM 4771 N N . GLY B 1 195 ? 1.684 34.719 26.953 1 97.06 195 GLY B N 1
ATOM 4772 C CA . GLY B 1 195 ? 2.455 35.938 26.672 1 97.06 195 GLY B CA 1
ATOM 4773 C C . GLY B 1 195 ? 3.305 36.375 27.828 1 97.06 195 GLY B C 1
ATOM 4774 O O . GLY B 1 195 ? 3.125 35.906 28.953 1 97.06 195 GLY B O 1
ATOM 4775 N N . LYS B 1 196 ? 4.219 37.281 27.438 1 93.81 196 LYS B N 1
ATOM 4776 C CA . LYS B 1 196 ? 5.039 37.844 28.5 1 93.81 196 LYS B CA 1
ATOM 4777 C C . LYS B 1 196 ? 4.176 38.531 29.562 1 93.81 196 LYS B C 1
ATOM 4779 O O . LYS B 1 196 ? 3.197 39.219 29.219 1 93.81 196 LYS B O 1
ATOM 4784 N N . ASP B 1 197 ? 4.438 38.375 30.844 1 92.44 197 ASP B N 1
ATOM 4785 C CA . ASP B 1 197 ? 3.756 38.969 31.984 1 92.44 197 ASP B CA 1
ATOM 4786 C C . ASP B 1 197 ? 2.264 38.656 31.969 1 92.44 197 ASP B C 1
ATOM 4788 O O . ASP B 1 197 ? 1.439 39.5 32.312 1 92.44 197 ASP B O 1
ATOM 4792 N N . ALA B 1 198 ? 1.904 37.625 31.328 1 90.38 198 ALA B N 1
ATOM 4793 C CA . ALA B 1 198 ? 0.531 37.125 31.297 1 90.38 198 ALA B CA 1
ATOM 4794 C C . ALA B 1 198 ? -0.393 38.125 30.609 1 90.38 198 ALA B C 1
ATOM 4796 O O . ALA B 1 198 ? -1.564 38.25 30.969 1 90.38 198 ALA B O 1
ATOM 4797 N N . ALA B 1 199 ? 0.135 38.812 29.688 1 96.12 199 ALA B N 1
ATOM 4798 C CA . ALA B 1 199 ? -0.65 39.812 28.969 1 96.12 199 ALA B CA 1
ATOM 4799 C C . ALA B 1 199 ? -1.739 39.156 28.125 1 96.12 199 ALA B C 1
ATOM 4801 O O . ALA B 1 199 ? -2.766 39.781 27.828 1 96.12 199 ALA B O 1
ATOM 4802 N N . TRP B 1 200 ? -1.539 37.969 27.719 1 98.12 200 TRP B N 1
ATOM 4803 C CA . TRP B 1 200 ? -2.484 37.156 26.969 1 98.12 200 TRP B CA 1
ATOM 4804 C C . TRP B 1 200 ? -2.17 35.688 27.109 1 98.12 200 TRP B C 1
ATOM 4806 O O . TRP B 1 200 ? -1.076 35.312 27.547 1 98.12 200 TRP B O 1
ATOM 4816 N N . LYS B 1 201 ? -3.141 34.906 26.844 1 98.12 201 LYS B N 1
ATOM 4817 C CA . LYS B 1 201 ? -3.004 33.469 26.828 1 98.12 201 LYS B CA 1
ATOM 4818 C C . LYS B 1 201 ? -3.789 32.844 25.688 1 98.12 201 LYS B C 1
ATOM 4820 O O . LYS B 1 201 ? -4.871 33.312 25.328 1 98.12 201 LYS B O 1
ATOM 4825 N N . VAL B 1 202 ? -3.176 31.859 25.078 1 98.25 202 VAL B N 1
ATOM 4826 C CA . VAL B 1 202 ? -3.844 31.078 24.031 1 98.25 202 VAL B CA 1
ATOM 4827 C C . VAL B 1 202 ? -3.91 29.609 24.453 1 98.25 202 VAL B C 1
ATOM 4829 O O . VAL B 1 202 ? -2.941 29.078 25 1 98.25 202 VAL B O 1
ATOM 4832 N N . HIS B 1 203 ? -5.008 29.062 24.297 1 97.31 203 HIS B N 1
ATOM 4833 C CA . HIS B 1 203 ? -5.148 27.609 24.438 1 97.31 203 HIS B CA 1
ATOM 4834 C C . HIS B 1 203 ? -5.938 27.016 23.266 1 97.31 203 HIS B C 1
ATOM 4836 O O . HIS B 1 203 ? -6.777 27.703 22.672 1 97.31 203 HIS B O 1
ATOM 4842 N N . GLY B 1 204 ? -5.613 25.844 22.953 1 96.44 204 GLY B N 1
ATOM 4843 C CA . GLY B 1 204 ? -6.328 25.203 21.859 1 96.44 204 GLY B CA 1
ATOM 4844 C C . GLY B 1 204 ? -5.867 23.781 21.594 1 96.44 204 GLY B C 1
ATOM 4845 O O . GLY B 1 204 ? -5.113 23.219 22.375 1 96.44 204 GLY B O 1
ATOM 4846 N N . GLN B 1 205 ? -6.453 23.266 20.562 1 95.25 205 GLN B N 1
ATOM 4847 C CA . GLN B 1 205 ? -6.207 21.859 20.203 1 95.25 205 GLN B CA 1
ATOM 4848 C C . GLN B 1 205 ? -6.082 21.688 18.703 1 95.25 205 GLN B C 1
ATOM 4850 O O . GLN B 1 205 ? -6.715 22.422 17.938 1 95.25 205 GLN B O 1
ATOM 4855 N N . CYS B 1 206 ? -5.156 20.859 18.344 1 93.56 206 CYS B N 1
ATOM 4856 C CA . CYS B 1 206 ? -5.102 20.359 16.984 1 93.56 206 CYS B CA 1
ATOM 4857 C C . CYS B 1 206 ? -5.707 18.953 16.875 1 93.56 206 CYS B C 1
ATOM 4859 O O . CYS B 1 206 ? -5.387 18.078 17.688 1 93.56 206 CYS B O 1
ATOM 4861 N N . ASN B 1 207 ? -6.625 18.844 16.016 1 91.5 207 ASN B N 1
ATOM 4862 C CA . ASN B 1 207 ? -7.25 17.578 15.656 1 91.5 207 ASN B CA 1
ATOM 4863 C C . ASN B 1 207 ? -7.219 17.359 14.148 1 91.5 207 ASN B C 1
ATOM 4865 O O . ASN B 1 207 ? -8.07 17.875 13.422 1 91.5 207 ASN B O 1
ATOM 4869 N N . PHE B 1 208 ? -6.316 16.547 13.789 1 86.19 208 PHE B N 1
ATOM 4870 C CA . PHE B 1 208 ? -6.066 16.438 12.352 1 86.19 208 PHE B CA 1
ATOM 4871 C C . PHE B 1 208 ? -6.797 15.234 11.766 1 86.19 208 PHE B C 1
ATOM 4873 O O . PHE B 1 208 ? -6.855 14.172 12.398 1 86.19 208 PHE B O 1
ATOM 4880 N N . ASN B 1 209 ? -7.383 15.477 10.695 1 87.94 209 ASN B N 1
ATOM 4881 C CA . ASN B 1 209 ? -7.934 14.422 9.852 1 87.94 209 ASN B CA 1
ATOM 4882 C C . ASN B 1 209 ? -7.371 14.5 8.43 1 87.94 209 ASN B C 1
ATOM 4884 O O . ASN B 1 209 ? -7.027 15.578 7.953 1 87.94 209 ASN B O 1
ATOM 4888 N N . ILE B 1 210 ? -7.207 13.367 7.887 1 88.06 210 ILE B N 1
ATOM 4889 C CA . ILE B 1 210 ? -6.664 13.32 6.531 1 88.06 210 ILE B CA 1
ATOM 4890 C C . ILE B 1 210 ? -7.727 12.805 5.566 1 88.06 210 ILE B C 1
ATOM 4892 O O . ILE B 1 210 ? -8.297 11.734 5.773 1 88.06 210 ILE B O 1
ATOM 4896 N N . ASP B 1 211 ? -7.992 13.602 4.645 1 91 211 ASP B N 1
ATOM 4897 C CA . ASP B 1 211 ? -8.797 13.164 3.508 1 91 211 ASP B CA 1
ATOM 4898 C C . ASP B 1 211 ? -7.918 12.812 2.311 1 91 211 ASP B C 1
ATOM 4900 O O . ASP B 1 211 ? -7.453 13.703 1.592 1 91 211 ASP B O 1
ATOM 4904 N N . SER B 1 212 ? -7.82 11.438 2.072 1 90.19 212 SER B N 1
ATOM 4905 C CA . SER B 1 212 ? -6.824 10.992 1.104 1 90.19 212 SER B CA 1
ATOM 4906 C C . SER B 1 212 ? -7.48 10.516 -0.188 1 90.19 212 SER B C 1
ATOM 4908 O O . SER B 1 212 ? -8.562 9.93 -0.159 1 90.19 212 SER B O 1
ATOM 4910 N N . SER B 1 213 ? -6.801 10.852 -1.244 1 89.44 213 SER B N 1
ATOM 4911 C CA . SER B 1 213 ? -7.039 10.242 -2.547 1 89.44 213 SER B CA 1
ATOM 4912 C C . SER B 1 213 ? -5.871 9.352 -2.967 1 89.44 213 SER B C 1
ATOM 4914 O O . SER B 1 213 ? -5.023 9 -2.145 1 89.44 213 SER B O 1
ATOM 4916 N N . MET B 1 214 ? -5.871 8.906 -4.211 1 82.94 214 MET B N 1
ATOM 4917 C CA . MET B 1 214 ? -4.797 8.031 -4.676 1 82.94 214 MET B CA 1
ATOM 4918 C C . MET B 1 214 ? -3.471 8.789 -4.73 1 82.94 214 MET B C 1
ATOM 4920 O O . MET B 1 214 ? -2.422 8.227 -4.402 1 82.94 214 MET B O 1
ATOM 4924 N N . ASN B 1 215 ? -3.615 10.055 -5.145 1 88.88 215 ASN B N 1
ATOM 4925 C CA . ASN B 1 215 ? -2.365 10.758 -5.402 1 88.88 215 ASN B CA 1
ATOM 4926 C C . ASN B 1 215 ? -2.318 12.102 -4.676 1 88.88 215 ASN B C 1
ATOM 4928 O O . ASN B 1 215 ? -1.391 12.891 -4.875 1 88.88 215 ASN B O 1
ATOM 4932 N N . HIS B 1 216 ? -3.311 12.422 -3.885 1 91.5 216 HIS B N 1
ATOM 4933 C CA . HIS B 1 216 ? -3.34 13.664 -3.125 1 91.5 216 HIS B CA 1
ATOM 4934 C C . HIS B 1 216 ? -4.074 13.492 -1.802 1 91.5 216 HIS B C 1
ATOM 4936 O O . HIS B 1 216 ? -4.754 12.484 -1.595 1 91.5 216 HIS B O 1
ATOM 4942 N N . PHE B 1 217 ? -3.822 14.398 -0.949 1 90.75 217 PHE B N 1
ATOM 4943 C CA . PHE B 1 217 ? -4.555 14.375 0.311 1 90.75 217 PHE B CA 1
ATOM 4944 C C . PHE B 1 217 ? -4.754 15.789 0.85 1 90.75 217 PHE B C 1
ATOM 4946 O O . PHE B 1 217 ? -4.086 16.719 0.408 1 90.75 217 PHE B O 1
ATOM 4953 N N . GLU B 1 218 ? -5.738 15.938 1.652 1 93.06 218 GLU B N 1
ATOM 4954 C CA . GLU B 1 218 ? -5.996 17.172 2.393 1 93.06 218 GLU B CA 1
ATOM 4955 C C . GLU B 1 218 ? -5.891 16.938 3.898 1 93.06 218 GLU B C 1
ATOM 4957 O O . GLU B 1 218 ? -6.465 15.984 4.426 1 93.06 218 GLU B O 1
ATOM 4962 N N . VAL B 1 219 ? -5.055 17.734 4.5 1 90.88 219 VAL B N 1
ATOM 4963 C CA . VAL B 1 219 ? -4.965 17.719 5.957 1 90.88 219 VAL B CA 1
ATOM 4964 C C . VAL B 1 219 ? -5.992 18.688 6.543 1 90.88 219 VAL B C 1
ATOM 4966 O O . VAL B 1 219 ? -5.867 19.906 6.387 1 90.88 219 VAL B O 1
ATOM 4969 N N . ILE B 1 220 ? -6.906 18.109 7.191 1 91.38 220 ILE B N 1
ATOM 4970 C CA . ILE B 1 220 ? -7.992 18.891 7.773 1 91.38 220 ILE B CA 1
ATOM 4971 C C . ILE B 1 220 ? -7.703 19.156 9.25 1 91.38 220 ILE B C 1
ATOM 4973 O O . ILE B 1 220 ? -7.598 18.203 10.047 1 91.38 220 ILE B O 1
ATOM 4977 N N . GLN B 1 221 ? -7.5 20.328 9.516 1 89.5 221 GLN B N 1
ATOM 4978 C CA . GLN B 1 221 ? -7.254 20.719 10.891 1 89.5 221 GLN B CA 1
ATOM 4979 C C . GLN B 1 221 ? -8.547 21.125 11.586 1 89.5 221 GLN B C 1
ATOM 4981 O O . GLN B 1 221 ? -9.164 22.141 11.227 1 89.5 221 GLN B O 1
ATOM 4986 N N . LYS B 1 222 ? -8.812 20.234 12.539 1 90.38 222 LYS B N 1
ATOM 4987 C CA . LYS B 1 222 ? -9.961 20.547 13.391 1 90.38 222 LYS B CA 1
ATOM 4988 C C . LYS B 1 222 ? -9.523 20.875 14.812 1 90.38 222 LYS B C 1
ATOM 4990 O O . LYS B 1 222 ? -8.617 20.234 15.352 1 90.38 222 LYS B O 1
ATOM 4995 N N . GLY B 1 223 ? -9.961 21.859 15.336 1 93.38 223 GLY B N 1
ATOM 4996 C CA . GLY B 1 223 ? -9.641 22.266 16.688 1 93.38 223 GLY B CA 1
ATOM 4997 C C . GLY B 1 223 ? -9.641 23.766 16.875 1 93.38 223 GLY B C 1
ATOM 4998 O O . GLY B 1 223 ? -9.078 24.5 16.062 1 93.38 223 GLY B O 1
ATOM 4999 N N . LEU B 1 224 ? -10.164 24.078 17.922 1 96 224 LEU B N 1
ATOM 5000 C CA . LEU B 1 224 ? -10.367 25.5 18.203 1 96 224 LEU B CA 1
ATOM 5001 C C . LEU B 1 224 ? -9.227 26.047 19.062 1 96 224 LEU B C 1
ATOM 5003 O O . LEU B 1 224 ? -8.766 25.391 20 1 96 224 LEU B O 1
ATOM 5007 N N . PHE B 1 225 ? -8.797 27.234 18.703 1 97.81 225 PHE B N 1
ATOM 5008 C CA . PHE B 1 225 ? -7.887 28.031 19.531 1 97.81 225 PHE B CA 1
ATOM 5009 C C . PHE B 1 225 ? -8.586 29.266 20.078 1 97.81 225 PHE B C 1
ATOM 5011 O O . PHE B 1 225 ? -9.383 29.891 19.391 1 97.81 225 PHE B O 1
ATOM 5018 N N . VAL B 1 226 ? -8.273 29.562 21.312 1 98.5 226 VAL B N 1
ATOM 5019 C CA . VAL B 1 226 ? -8.883 30.703 21.984 1 98.5 226 VAL B CA 1
ATOM 5020 C C . VAL B 1 226 ? -7.789 31.578 22.609 1 98.5 226 VAL B C 1
ATOM 5022 O O . VAL B 1 226 ? -6.945 31.078 23.359 1 98.5 226 VAL B O 1
ATOM 5025 N N . CYS B 1 227 ? -7.812 32.781 22.266 1 98.69 227 CYS B N 1
ATOM 5026 C CA . CYS B 1 227 ? -6.93 33.781 22.891 1 98.69 227 CYS B CA 1
ATOM 5027 C C . CYS B 1 227 ? -7.691 34.656 23.875 1 98.69 227 CYS B C 1
ATOM 5029 O O . CYS B 1 227 ? -8.742 35.188 23.531 1 98.69 227 CYS B O 1
ATOM 5031 N N . THR B 1 228 ? -7.172 34.75 25.047 1 98.5 228 THR B N 1
ATOM 5032 C CA . THR B 1 228 ? -7.738 35.594 26.078 1 98.5 228 THR B CA 1
ATOM 5033 C C . THR B 1 228 ? -6.73 36.656 26.516 1 98.5 228 THR B C 1
ATOM 5035 O O . THR B 1 228 ? -5.605 36.344 26.906 1 98.5 228 THR B O 1
ATOM 5038 N N . PHE B 1 229 ? -7.152 37.875 26.406 1 98.31 229 PHE B N 1
ATOM 5039 C CA . PHE B 1 229 ? -6.297 38.969 26.875 1 98.31 229 PHE B CA 1
ATOM 5040 C C . PHE B 1 229 ? -6.539 39.25 28.344 1 98.31 229 PHE B C 1
ATOM 5042 O O . PHE B 1 229 ? -7.516 38.781 28.922 1 98.31 229 PHE B O 1
ATOM 5049 N N . ASN B 1 230 ? -5.637 40.031 28.938 1 96.19 230 ASN B N 1
ATOM 5050 C CA . ASN B 1 230 ? -5.68 40.281 30.375 1 96.19 230 ASN B CA 1
ATOM 5051 C C . ASN B 1 230 ? -6.953 41.031 30.766 1 96.19 230 ASN B C 1
ATOM 5053 O O . ASN B 1 230 ? -7.395 40.969 31.906 1 96.19 230 ASN B O 1
ATOM 5057 N N . ASP B 1 231 ? -7.562 41.781 29.875 1 96.5 231 ASP B N 1
ATOM 5058 C CA . ASP B 1 231 ? -8.773 42.531 30.156 1 96.5 231 ASP B CA 1
ATOM 5059 C C . ASP B 1 231 ? -10.016 41.656 30 1 96.5 231 ASP B C 1
ATOM 5061 O O . ASP B 1 231 ? -11.141 42.125 30.125 1 96.5 231 ASP B O 1
ATOM 5065 N N . GLY B 1 232 ? -9.797 40.375 29.641 1 96.5 232 GLY B N 1
ATOM 5066 C CA . GLY B 1 232 ? -10.906 39.438 29.578 1 96.5 232 GLY B CA 1
ATOM 5067 C C . GLY B 1 232 ? -11.438 39.219 28.172 1 96.5 232 GLY B C 1
ATOM 5068 O O . GLY B 1 232 ? -12.219 38.312 27.938 1 96.5 232 GLY B O 1
ATOM 5069 N N . ASP B 1 233 ? -11.031 40.031 27.266 1 97.75 233 ASP B N 1
ATOM 5070 C CA . ASP B 1 233 ? -11.469 39.938 25.875 1 97.75 233 ASP B CA 1
ATOM 5071 C C . ASP B 1 233 ? -10.992 38.625 25.25 1 97.75 233 ASP B C 1
ATOM 5073 O O . ASP B 1 233 ? -9.867 38.188 25.5 1 97.75 233 ASP B O 1
ATOM 5077 N N . LYS B 1 234 ? -11.922 37.938 24.406 1 98.5 234 LYS B N 1
ATOM 5078 C CA . LYS B 1 234 ? -11.617 36.625 23.875 1 98.5 234 LYS B CA 1
ATOM 5079 C C . LYS B 1 234 ? -11.805 36.562 22.375 1 98.5 234 LYS B C 1
ATOM 5081 O O . LYS B 1 234 ? -12.75 37.156 21.828 1 98.5 234 LYS B O 1
ATOM 5086 N N . TYR B 1 235 ? -10.93 35.875 21.781 1 98.81 235 TYR B N 1
ATOM 5087 C CA . TYR B 1 235 ? -10.992 35.625 20.344 1 98.81 235 TYR B CA 1
ATOM 5088 C C . TYR B 1 235 ? -10.758 34.156 20.047 1 98.81 235 TYR B C 1
ATOM 5090 O O . TYR B 1 235 ? -9.961 33.5 20.719 1 98.81 235 TYR B O 1
ATOM 5098 N N . GLU B 1 236 ? -11.406 33.625 19.078 1 98.56 236 GLU B N 1
ATOM 5099 C CA . GLU B 1 236 ? -11.258 32.219 18.734 1 98.56 236 GLU B CA 1
ATOM 5100 C C . GLU B 1 236 ? -11.031 32.031 17.234 1 98.56 236 GLU B C 1
ATOM 5102 O O . GLU B 1 236 ? -11.531 32.844 16.422 1 98.56 236 GLU B O 1
ATOM 5107 N N . TRP B 1 237 ? -10.352 31.047 16.859 1 98.06 237 TRP B N 1
ATOM 5108 C CA . TRP B 1 237 ? -10.133 30.719 15.461 1 98.06 237 TRP B CA 1
ATOM 5109 C C . TRP B 1 237 ? -9.766 29.234 15.297 1 98.06 237 TRP B C 1
ATOM 5111 O O . TRP B 1 237 ? -9.477 28.547 16.281 1 98.06 237 TRP B O 1
ATOM 5121 N N . GLU B 1 238 ? -9.891 28.75 14.07 1 95.75 238 GLU B N 1
ATOM 5122 C CA . GLU B 1 238 ? -9.312 27.484 13.602 1 95.75 238 GLU B CA 1
ATOM 5123 C C . GLU B 1 238 ? -8.32 27.719 12.469 1 95.75 238 GLU B C 1
ATOM 5125 O O . GLU B 1 238 ? -8.43 28.703 11.734 1 95.75 238 GLU B O 1
ATOM 5130 N N . PHE B 1 239 ? -7.355 26.859 12.43 1 95.56 239 PHE B N 1
ATOM 5131 C CA . PHE B 1 239 ? -6.398 26.953 11.336 1 95.56 239 PHE B CA 1
ATOM 5132 C C . PHE B 1 239 ? -6.973 26.359 10.055 1 95.56 239 PHE B C 1
ATOM 5134 O O . PHE B 1 239 ? -7.832 25.484 10.109 1 95.56 239 PHE B O 1
ATOM 5141 N N . PRO B 1 240 ? -6.504 26.828 8.93 1 95.56 240 PRO B N 1
ATOM 5142 C CA . PRO B 1 240 ? -7.02 26.328 7.66 1 95.56 240 PRO B CA 1
ATOM 5143 C C . PRO B 1 240 ? -6.445 24.953 7.297 1 95.56 240 PRO B C 1
ATOM 5145 O O . PRO B 1 240 ? -5.621 24.406 8.031 1 95.56 240 PRO B O 1
ATOM 5148 N N . ASN B 1 241 ? -6.93 24.422 6.168 1 94.69 241 ASN B N 1
ATOM 5149 C CA . ASN B 1 241 ? -6.504 23.109 5.695 1 94.69 241 ASN B CA 1
ATOM 5150 C C . ASN B 1 241 ? -5.332 23.219 4.723 1 94.69 241 ASN B C 1
ATOM 5152 O O . ASN B 1 241 ? -5.062 24.297 4.188 1 94.69 241 ASN B O 1
ATOM 5156 N N . THR B 1 242 ? -4.668 22.141 4.578 1 93.5 242 THR B N 1
ATOM 5157 C CA . THR B 1 242 ? -3.578 22.047 3.611 1 93.5 242 THR B CA 1
ATOM 5158 C C . THR B 1 242 ? -3.846 20.938 2.604 1 93.5 242 THR B C 1
ATOM 5160 O O . THR B 1 242 ? -4.219 19.828 2.984 1 93.5 242 THR B O 1
ATOM 5163 N N . TYR B 1 243 ? -3.688 21.25 1.382 1 94.12 243 TYR B N 1
ATOM 5164 C CA . TYR B 1 243 ? -3.828 20.312 0.274 1 94.12 243 TYR B CA 1
ATOM 5165 C C . TYR B 1 243 ? -2.473 19.984 -0.342 1 94.12 243 TYR B C 1
ATOM 5167 O O . TYR B 1 243 ? -1.712 20.891 -0.694 1 94.12 243 TYR B O 1
ATOM 5175 N N . VAL B 1 244 ? -2.18 18.75 -0.449 1 92.81 244 VAL B N 1
ATOM 5176 C CA . VAL B 1 244 ? -0.923 18.312 -1.043 1 92.81 244 VAL B CA 1
ATOM 5177 C C . VAL B 1 244 ? -1.209 17.406 -2.25 1 92.81 244 VAL B C 1
ATOM 5179 O O . VAL B 1 244 ? -1.963 16.438 -2.148 1 92.81 244 VAL B O 1
ATOM 5182 N N . ASN B 1 245 ? -0.604 17.734 -3.324 1 92.81 245 ASN B N 1
ATOM 5183 C CA . ASN B 1 245 ? -0.727 16.953 -4.547 1 92.81 245 ASN B CA 1
ATOM 5184 C C . ASN B 1 245 ? 0.565 16.203 -4.867 1 92.81 245 ASN B C 1
ATOM 5186 O O . ASN B 1 245 ? 1.637 16.578 -4.387 1 92.81 245 ASN B O 1
ATOM 5190 N N . GLY B 1 246 ? 0.441 15.125 -5.645 1 89.38 246 GLY B N 1
ATOM 5191 C CA . GLY B 1 246 ? 1.607 14.438 -6.176 1 89.38 246 GLY B CA 1
ATOM 5192 C C . GLY B 1 246 ? 2.324 13.594 -5.137 1 89.38 246 GLY B C 1
ATOM 5193 O O . GLY B 1 246 ? 3.551 13.641 -5.027 1 89.38 246 GLY B O 1
ATOM 5194 N N . VAL B 1 247 ? 1.585 12.898 -4.363 1 84.75 247 VAL B N 1
ATOM 5195 C CA . VAL B 1 247 ? 2.154 12.102 -3.279 1 84.75 247 VAL B CA 1
ATOM 5196 C C . VAL B 1 247 ? 2.861 10.883 -3.855 1 84.75 247 VAL B C 1
ATOM 5198 O O . VAL B 1 247 ? 3.953 10.516 -3.408 1 84.75 247 VAL B O 1
ATOM 5201 N N . GLN B 1 248 ? 2.318 10.258 -4.84 1 80.62 248 GLN B N 1
ATOM 5202 C CA . GLN B 1 248 ? 2.904 9.055 -5.406 1 80.62 248 GLN B CA 1
ATOM 5203 C C . GLN B 1 248 ? 3.592 9.352 -6.738 1 80.62 248 GLN B C 1
ATOM 5205 O O . GLN B 1 248 ? 4.648 8.789 -7.035 1 80.62 248 GLN B O 1
ATOM 5210 N N . HIS B 1 249 ? 2.924 10.164 -7.516 1 82.12 249 HIS B N 1
ATOM 5211 C CA . HIS B 1 249 ? 3.449 10.469 -8.844 1 82.12 249 HIS B CA 1
ATOM 5212 C C . HIS B 1 249 ? 3.012 11.859 -9.297 1 82.12 249 HIS B C 1
ATOM 5214 O O . HIS B 1 249 ? 2.109 12.461 -8.703 1 82.12 249 HIS B O 1
ATOM 5220 N N . GLY B 1 250 ? 3.721 12.352 -10.289 1 85.81 250 GLY B N 1
ATOM 5221 C CA . GLY B 1 250 ? 3.342 13.641 -10.844 1 85.81 250 GLY B CA 1
ATOM 5222 C C . GLY B 1 250 ? 3.959 14.812 -10.102 1 85.81 250 GLY B C 1
ATOM 5223 O O . GLY B 1 250 ? 4.938 14.648 -9.367 1 85.81 250 GLY B O 1
ATOM 5224 N N . ASP B 1 251 ? 3.328 15.992 -10.273 1 89.69 251 ASP B N 1
ATOM 5225 C CA . ASP B 1 251 ? 3.877 17.234 -9.719 1 89.69 251 ASP B CA 1
ATOM 5226 C C . ASP B 1 251 ? 3.469 17.406 -8.258 1 89.69 251 ASP B C 1
ATOM 5228 O O . ASP B 1 251 ? 2.303 17.219 -7.91 1 89.69 251 ASP B O 1
ATOM 5232 N N . ARG B 1 252 ? 4.457 17.781 -7.5 1 92.12 252 ARG B N 1
ATOM 5233 C CA . ARG B 1 252 ? 4.207 18.094 -6.098 1 92.12 252 ARG B CA 1
ATOM 5234 C C . ARG B 1 252 ? 3.91 19.578 -5.91 1 92.12 252 ARG B C 1
ATOM 5236 O O . ARG B 1 252 ? 4.703 20.438 -6.312 1 92.12 252 ARG B O 1
ATOM 5243 N N . PHE B 1 253 ? 2.812 19.875 -5.352 1 94.5 253 PHE B N 1
ATOM 5244 C CA . PHE B 1 253 ? 2.533 21.234 -4.926 1 94.5 253 PHE B CA 1
ATOM 5245 C C . PHE B 1 253 ? 1.646 21.25 -3.688 1 94.5 253 PHE B C 1
ATOM 5247 O O . PHE B 1 253 ? 0.967 20.266 -3.395 1 94.5 253 PHE B O 1
ATOM 5254 N N . ILE B 1 254 ? 1.674 22.281 -2.938 1 95.06 254 ILE B N 1
ATOM 5255 C CA . ILE B 1 254 ? 0.925 22.453 -1.697 1 95.06 254 ILE B CA 1
ATOM 5256 C C . ILE B 1 254 ? 0.075 23.719 -1.776 1 95.06 254 ILE B C 1
ATOM 5258 O O . ILE B 1 254 ? 0.518 24.734 -2.311 1 95.06 254 ILE B O 1
ATOM 5262 N N . ARG B 1 255 ? -1.114 23.609 -1.268 1 94.5 255 ARG B N 1
ATOM 5263 C CA . ARG B 1 255 ? -2.035 24.734 -1.135 1 94.5 255 ARG B CA 1
ATOM 5264 C C . ARG B 1 255 ? -2.584 24.828 0.284 1 94.5 255 ARG B C 1
ATOM 5266 O O . ARG B 1 255 ? -2.773 23.797 0.951 1 94.5 255 ARG B O 1
ATOM 5273 N N . VAL B 1 256 ? -2.709 26 0.712 1 95.38 256 VAL B N 1
ATOM 5274 C CA . VAL B 1 256 ? -3.561 26.234 1.875 1 95.38 256 VAL B CA 1
ATOM 5275 C C . VAL B 1 256 ? -4.977 26.578 1.42 1 95.38 256 VAL B C 1
ATOM 5277 O O . VAL B 1 256 ? -5.172 27.422 0.554 1 95.38 256 VAL B O 1
ATOM 5280 N N . VAL B 1 257 ? -5.934 25.844 1.962 1 94.5 257 VAL B N 1
ATOM 5281 C CA . VAL B 1 257 ? -7.273 25.969 1.396 1 94.5 257 VAL B CA 1
ATOM 5282 C C . VAL B 1 257 ? -8.273 26.297 2.504 1 94.5 257 VAL B C 1
ATOM 5284 O O . VAL B 1 257 ? -7.992 26.094 3.686 1 94.5 257 VAL B O 1
ATOM 5287 N N . GLY B 1 258 ? -9.391 26.875 2.021 1 94.19 258 GLY B N 1
ATOM 5288 C CA . GLY B 1 258 ? -10.461 27.219 2.943 1 94.19 258 GLY B CA 1
ATOM 5289 C C . GLY B 1 258 ? -10.477 28.688 3.322 1 94.19 258 GLY B C 1
ATOM 5290 O O . GLY B 1 258 ? -10.367 29.562 2.457 1 94.19 258 GLY B O 1
ATOM 5291 N N . LYS B 1 259 ? -10.766 28.922 4.605 1 96.12 259 LYS B N 1
ATOM 5292 C CA . LYS B 1 259 ? -10.844 30.297 5.113 1 96.12 259 LYS B CA 1
ATOM 5293 C C . LYS B 1 259 ? -10.266 30.391 6.527 1 96.12 259 LYS B C 1
ATOM 5295 O O . LYS B 1 259 ? -10.195 29.375 7.238 1 96.12 259 LYS B O 1
ATOM 5300 N N . VAL B 1 260 ? -9.852 31.547 6.832 1 97.62 260 VAL B N 1
ATOM 5301 C CA . VAL B 1 260 ? -9.453 31.891 8.188 1 97.62 260 VAL B CA 1
ATOM 5302 C C . VAL B 1 260 ? -10.516 32.781 8.828 1 97.62 260 VAL B C 1
ATOM 5304 O O . VAL B 1 260 ? -10.828 33.875 8.312 1 97.62 260 VAL B O 1
ATOM 5307 N N . VAL B 1 261 ? -11.086 32.312 9.891 1 97.88 261 VAL B N 1
ATOM 5308 C CA . VAL B 1 261 ? -12.109 33.062 10.602 1 97.88 261 VAL B CA 1
ATOM 5309 C C . VAL B 1 261 ? -11.68 33.281 12.047 1 97.88 261 VAL B C 1
ATOM 5311 O O . VAL B 1 261 ? -11.383 32.344 12.766 1 97.88 261 VAL B O 1
ATOM 5314 N N . VAL B 1 262 ? -11.562 34.5 12.414 1 98.75 262 VAL B N 1
ATOM 5315 C CA . VAL B 1 262 ? -11.312 34.906 13.797 1 98.75 262 VAL B CA 1
ATOM 5316 C C . VAL B 1 262 ? -12.531 35.625 14.359 1 98.75 262 VAL B C 1
ATOM 5318 O O . VAL B 1 262 ? -13 36.594 13.789 1 98.75 262 VAL B O 1
ATOM 5321 N N . LYS B 1 263 ? -12.953 35.219 15.531 1 98.38 263 LYS B N 1
ATOM 5322 C CA . LYS B 1 263 ? -14.219 35.75 16.031 1 98.38 263 LYS B CA 1
ATOM 5323 C C . LYS B 1 263 ? -14.055 36.312 17.453 1 98.38 263 LYS B C 1
ATOM 5325 O O . LYS B 1 263 ? -13.297 35.75 18.25 1 98.38 263 LYS B O 1
ATOM 5330 N N . ASN B 1 264 ? -14.711 37.312 17.672 1 98.5 264 ASN B N 1
ATOM 5331 C CA . ASN B 1 264 ? -15.086 37.781 19 1 98.5 264 ASN B CA 1
ATOM 5332 C C . ASN B 1 264 ? -16.594 37.688 19.219 1 98.5 264 ASN B C 1
ATOM 5334 O O . ASN B 1 264 ? -17.344 38.562 18.781 1 98.5 264 ASN B O 1
ATOM 5338 N N . ASN B 1 265 ? -16.984 36.781 19.938 1 96.5 265 ASN B N 1
ATOM 5339 C CA . ASN B 1 265 ? -18.406 36.5 20.078 1 96.5 265 ASN B CA 1
ATOM 5340 C C . ASN B 1 265 ? -19.094 37.562 20.969 1 96.5 265 ASN B C 1
ATOM 5342 O O . ASN B 1 265 ? -20.25 37.906 20.734 1 96.5 265 ASN B O 1
ATOM 5346 N N . GLU B 1 266 ? -18.438 37.969 21.953 1 96.44 266 GLU B N 1
ATOM 5347 C CA . GLU B 1 266 ? -19.016 38.938 22.875 1 96.44 266 GLU B CA 1
ATOM 5348 C C . GLU B 1 266 ? -19.359 40.25 22.172 1 96.44 266 GLU B C 1
ATOM 5350 O O . GLU B 1 266 ? -20.422 40.844 22.422 1 96.44 266 GLU B O 1
ATOM 5355 N N . LYS B 1 267 ? -18.438 40.688 21.359 1 96.38 267 LYS B N 1
ATOM 5356 C CA . LYS B 1 267 ? -18.641 41.938 20.656 1 96.38 267 LYS B CA 1
ATOM 5357 C C . LYS B 1 267 ? -19.297 41.719 19.297 1 96.38 267 LYS B C 1
ATOM 5359 O O . LYS B 1 267 ? -19.516 42.656 18.531 1 96.38 267 LYS B O 1
ATOM 5364 N N . ALA B 1 268 ? -19.547 40.5 18.922 1 95.81 268 ALA B N 1
ATOM 5365 C CA . ALA B 1 268 ? -20.234 40.062 17.703 1 95.81 268 ALA B CA 1
ATOM 5366 C C . ALA B 1 268 ? -19.516 40.594 16.453 1 95.81 268 ALA B C 1
ATOM 5368 O O . ALA B 1 268 ? -20.125 41.219 15.586 1 95.81 268 ALA B O 1
ATOM 5369 N N . MET B 1 269 ? -18.25 40.438 16.406 1 97.62 269 MET B N 1
ATOM 5370 C CA . MET B 1 269 ? -17.422 40.812 15.258 1 97.62 269 MET B CA 1
ATOM 5371 C C . MET B 1 269 ? -16.5 39.688 14.867 1 97.62 269 MET B C 1
ATOM 5373 O O . MET B 1 269 ? -16.156 38.844 15.695 1 97.62 269 MET B O 1
ATOM 5377 N N . LYS B 1 270 ? -16.172 39.688 13.617 1 98 270 LYS B N 1
ATOM 5378 C CA . LYS B 1 270 ? -15.25 38.625 13.164 1 98 270 LYS B CA 1
ATOM 5379 C C . LYS B 1 270 ? -14.43 39.125 11.969 1 98 270 LYS B C 1
ATOM 5381 O O . LYS B 1 270 ? -14.836 40.031 11.258 1 98 270 LYS B O 1
ATOM 5386 N N . ALA B 1 271 ? -13.297 38.625 11.852 1 98.38 271 ALA B N 1
ATOM 5387 C CA . ALA B 1 271 ? -12.516 38.688 10.625 1 98.38 271 ALA B CA 1
ATOM 5388 C C . ALA B 1 271 ? -12.688 37.438 9.789 1 98.38 271 ALA B C 1
ATOM 5390 O O . ALA B 1 271 ? -12.617 36.312 10.32 1 98.38 271 ALA B O 1
ATOM 5391 N N . VAL B 1 272 ? -13.016 37.562 8.508 1 97.31 272 VAL B N 1
ATOM 5392 C CA . VAL B 1 272 ? -13.141 36.438 7.586 1 97.31 272 VAL B CA 1
ATOM 5393 C C . VAL B 1 272 ? -12.211 36.656 6.395 1 97.31 272 VAL B C 1
ATOM 5395 O O . VAL B 1 272 ? -12.32 37.656 5.68 1 97.31 272 VAL B O 1
ATOM 5398 N N . ILE B 1 273 ? -11.312 35.75 6.242 1 97.69 273 ILE B N 1
ATOM 5399 C CA . ILE B 1 273 ? -10.359 35.812 5.133 1 97.69 273 ILE B CA 1
ATOM 5400 C C . ILE B 1 273 ? -10.469 34.531 4.293 1 97.69 273 ILE B C 1
ATOM 5402 O O . ILE B 1 273 ? -10.203 33.438 4.781 1 97.69 273 ILE B O 1
ATOM 5406 N N . ARG B 1 274 ? -10.797 34.656 3.051 1 96.31 274 ARG B N 1
ATOM 5407 C CA . ARG B 1 274 ? -10.867 33.531 2.117 1 96.31 274 ARG B CA 1
ATOM 5408 C C . ARG B 1 274 ? -9.516 33.312 1.443 1 96.31 274 ARG B C 1
ATOM 5410 O O . ARG B 1 274 ? -8.883 34.25 0.97 1 96.31 274 ARG B O 1
ATOM 5417 N N . LEU B 1 275 ? -9.148 32.094 1.442 1 96.75 275 LEU B N 1
ATOM 5418 C CA . LEU B 1 275 ? -7.902 31.719 0.793 1 96.75 275 LEU B CA 1
ATOM 5419 C C . LEU B 1 275 ? -8.156 31.234 -0.631 1 96.75 275 LEU B C 1
ATOM 5421 O O . LEU B 1 275 ? -9.062 30.422 -0.866 1 96.75 275 LEU B O 1
ATOM 5425 N N . ALA B 1 276 ? -7.41 31.766 -1.588 1 94.38 276 ALA B N 1
ATOM 5426 C CA . ALA B 1 276 ? -7.48 31.438 -3.008 1 94.38 276 ALA B CA 1
ATOM 5427 C C . ALA B 1 276 ? -8.906 31.594 -3.537 1 94.38 276 ALA B C 1
ATOM 5429 O O . ALA B 1 276 ? -9.453 30.656 -4.141 1 94.38 276 ALA B O 1
ATOM 5430 N N . PRO B 1 277 ? -9.453 32.719 -3.334 1 92.56 277 PRO B N 1
ATOM 5431 C CA . PRO B 1 277 ? -10.805 32.906 -3.867 1 92.56 277 PRO B CA 1
ATOM 5432 C C . PRO B 1 277 ? -10.844 32.906 -5.395 1 92.56 277 PRO B C 1
ATOM 5434 O O . PRO B 1 277 ? -9.875 33.312 -6.039 1 92.56 277 PRO B O 1
ATOM 5437 N N . LYS B 1 278 ? -11.969 32.5 -5.91 1 91.06 278 LYS B N 1
ATOM 5438 C CA . LYS B 1 278 ? -12.156 32.531 -7.359 1 91.06 278 LYS B CA 1
ATOM 5439 C C . LYS B 1 278 ? -12.188 33.969 -7.883 1 91.06 278 LYS B C 1
ATOM 5441 O O . LYS B 1 278 ? -12.445 34.906 -7.129 1 91.06 278 LYS B O 1
ATOM 5446 N N . LYS B 1 279 ? -11.945 33.938 -9.133 1 91 279 LYS B N 1
ATOM 5447 C CA . LYS B 1 279 ? -12.047 35.25 -9.805 1 91 279 LYS B CA 1
ATOM 5448 C C . LYS B 1 279 ? -13.43 35.844 -9.625 1 91 279 LYS B C 1
ATOM 5450 O O . LYS B 1 279 ? -14.438 35.156 -9.711 1 91 279 LYS B O 1
ATOM 5455 N N . ASP B 1 280 ? -13.414 37.062 -9.227 1 91.25 280 ASP B N 1
ATOM 5456 C CA . ASP B 1 280 ? -14.656 37.812 -9 1 91.25 280 ASP B CA 1
ATOM 5457 C C . ASP B 1 280 ? -14.461 39.312 -9.281 1 91.25 280 ASP B C 1
ATOM 5459 O O . ASP B 1 280 ? -13.961 40.031 -8.43 1 91.25 280 ASP B O 1
ATOM 5463 N N . LYS B 1 281 ? -14.977 39.75 -10.352 1 87.56 281 LYS B N 1
ATOM 5464 C CA . LYS B 1 281 ? -14.797 41.125 -10.766 1 87.56 281 LYS B CA 1
ATOM 5465 C C . LYS B 1 281 ? -15.461 42.094 -9.773 1 87.56 281 LYS B C 1
ATOM 5467 O O . LYS B 1 281 ? -14.969 43.188 -9.539 1 87.56 281 LYS B O 1
ATOM 5472 N N . LYS B 1 282 ? -16.547 41.688 -9.219 1 85.69 282 LYS B N 1
ATOM 5473 C CA . LYS B 1 282 ? -17.281 42.531 -8.273 1 85.69 282 LYS B CA 1
ATOM 5474 C C . LYS B 1 282 ? -16.469 42.781 -7.012 1 85.69 282 LYS B C 1
ATOM 5476 O O . LYS B 1 282 ? -16.594 43.844 -6.387 1 85.69 282 LYS B O 1
ATOM 5481 N N . LEU B 1 283 ? -15.578 41.844 -6.715 1 86.75 283 LEU B N 1
ATOM 5482 C CA . LEU B 1 283 ? -14.75 41.969 -5.52 1 86.75 283 LEU B CA 1
ATOM 5483 C C . LEU B 1 283 ? -13.375 42.5 -5.863 1 86.75 283 LEU B C 1
ATOM 5485 O O . LEU B 1 283 ? -12.523 42.688 -4.98 1 86.75 283 LEU B O 1
ATOM 5489 N N . GLY B 1 284 ? -13.172 42.719 -7.117 1 84.56 284 GLY B N 1
ATOM 5490 C CA . GLY B 1 284 ? -11.891 43.25 -7.555 1 84.56 284 GLY B CA 1
ATOM 5491 C C . GLY B 1 284 ? -10.812 42.188 -7.676 1 84.56 284 GLY B C 1
ATOM 5492 O O . GLY B 1 284 ? -9.617 42.5 -7.645 1 84.56 284 GLY B O 1
ATOM 5493 N N . ILE B 1 285 ? -11.234 40.969 -7.672 1 89.44 285 ILE B N 1
ATOM 5494 C CA . ILE B 1 285 ? -10.289 39.875 -7.855 1 89.44 285 ILE B CA 1
ATOM 5495 C C . ILE B 1 285 ? -10.148 39.531 -9.344 1 89.44 285 ILE B C 1
ATOM 5497 O O . ILE B 1 285 ? -11 38.875 -9.922 1 89.44 285 ILE B O 1
ATOM 5501 N N . THR B 1 286 ? -9.102 39.938 -9.922 1 86.62 286 THR B N 1
ATOM 5502 C CA . THR B 1 286 ? -8.953 39.875 -11.375 1 86.62 286 THR B CA 1
ATOM 5503 C C . THR B 1 286 ? -8.367 38.531 -11.812 1 86.62 286 THR B C 1
ATOM 5505 O O . THR B 1 286 ? -8.688 38.031 -12.891 1 86.62 286 THR B O 1
ATOM 5508 N N . ASP B 1 287 ? -7.469 38 -11.055 1 85.19 287 ASP B N 1
ATOM 5509 C CA . ASP B 1 287 ? -6.809 36.75 -11.398 1 85.19 287 ASP B CA 1
ATOM 5510 C C . ASP B 1 287 ? -6.816 35.781 -10.227 1 85.19 287 ASP B C 1
ATOM 5512 O O . ASP B 1 287 ? -6.797 36.188 -9.062 1 85.19 287 ASP B O 1
ATOM 5516 N N . PHE B 1 288 ? -6.918 34.562 -10.688 1 84.5 288 PHE B N 1
ATOM 5517 C CA . PHE B 1 288 ? -6.848 33.531 -9.672 1 84.5 288 PHE B CA 1
ATOM 5518 C C . PHE B 1 288 ? -5.398 33.219 -9.312 1 84.5 288 PHE B C 1
ATOM 5520 O O . PHE B 1 288 ? -4.539 33.125 -10.195 1 84.5 288 PHE B O 1
ATOM 5527 N N . ALA B 1 289 ? -5.164 33.188 -8.055 1 88.31 289 ALA B N 1
ATOM 5528 C CA . ALA B 1 289 ? -3.891 32.719 -7.523 1 88.31 289 ALA B CA 1
ATOM 5529 C C . ALA B 1 289 ? -4.098 31.906 -6.246 1 88.31 289 ALA B C 1
ATOM 5531 O O . ALA B 1 289 ? -4.941 32.25 -5.414 1 88.31 289 ALA B O 1
ATOM 5532 N N . HIS B 1 290 ? -3.328 30.922 -6.086 1 92.44 290 HIS B N 1
ATOM 5533 C CA . HIS B 1 290 ? -3.533 29.969 -5 1 92.44 290 HIS B CA 1
ATOM 5534 C C . HIS B 1 290 ? -3.104 30.562 -3.662 1 92.44 290 HIS B C 1
ATOM 5536 O O . HIS B 1 290 ? -3.52 30.078 -2.605 1 92.44 290 HIS B O 1
ATOM 5542 N N . THR B 1 291 ? -2.275 31.641 -3.656 1 95.44 291 THR B N 1
ATOM 5543 C CA . THR B 1 291 ? -1.799 32.219 -2.406 1 95.44 291 THR B CA 1
ATOM 5544 C C . THR B 1 291 ? -2.463 33.562 -2.152 1 95.44 291 THR B C 1
ATOM 5546 O O . THR B 1 291 ? -2.086 34.281 -1.223 1 95.44 291 THR B O 1
ATOM 5549 N N . TYR B 1 292 ? -3.43 33.906 -2.988 1 95.56 292 TYR B N 1
ATOM 5550 C CA . TYR B 1 292 ? -4.152 35.188 -2.844 1 95.56 292 TYR B CA 1
ATOM 5551 C C . TYR B 1 292 ? -5.215 35.062 -1.758 1 95.56 292 TYR B C 1
ATOM 5553 O O . TYR B 1 292 ? -5.797 34 -1.551 1 95.56 292 TYR B O 1
ATOM 5561 N N . ILE B 1 293 ? -5.41 36.219 -1.092 1 97.25 293 ILE B N 1
ATOM 5562 C CA . ILE B 1 293 ? -6.438 36.219 -0.055 1 97.25 293 ILE B CA 1
ATOM 5563 C C . ILE B 1 293 ? -7.391 37.406 -0.276 1 97.25 293 ILE B C 1
ATOM 5565 O O . ILE B 1 293 ? -7.008 38.406 -0.846 1 97.25 293 ILE B O 1
ATOM 5569 N N . TYR B 1 294 ? -8.602 37.219 0.141 1 96.5 294 TYR B N 1
ATOM 5570 C CA . TYR B 1 294 ? -9.617 38.281 0.173 1 96.5 294 TYR B CA 1
ATOM 5571 C C . TYR B 1 294 ? -10.508 38.125 1.401 1 96.5 294 TYR B C 1
ATOM 5573 O O . TYR B 1 294 ? -10.914 37 1.752 1 96.5 294 TYR B O 1
ATOM 5581 N N . GLY B 1 295 ? -10.742 39.219 2.033 1 96.56 295 GLY B N 1
ATOM 5582 C CA . GLY B 1 295 ? -11.617 39.188 3.195 1 96.56 295 GLY B CA 1
ATOM 5583 C C . GLY B 1 295 ? -11.688 40.531 3.916 1 96.56 295 GLY B C 1
ATOM 5584 O O . GLY B 1 295 ? -11.57 41.594 3.289 1 96.56 295 GLY B O 1
ATOM 5585 N N . GLY B 1 296 ? -12.008 40.406 5.18 1 97.06 296 GLY B N 1
ATOM 5586 C CA . GLY B 1 296 ? -12.117 41.594 5.988 1 97.06 296 GLY B CA 1
ATOM 5587 C C . GLY B 1 296 ? -12.773 41.344 7.332 1 97.06 296 GLY B C 1
ATOM 5588 O O . GLY B 1 296 ? -12.953 40.219 7.746 1 97.06 296 GLY B O 1
ATOM 5589 N N . ILE B 1 297 ? -12.891 42.5 8.062 1 98.12 297 ILE B N 1
ATOM 5590 C CA . ILE B 1 297 ? -13.562 42.469 9.352 1 98.12 297 ILE B CA 1
ATOM 5591 C C . ILE B 1 297 ? -15.016 42.906 9.188 1 98.12 297 ILE B C 1
ATOM 5593 O O . ILE B 1 297 ? -15.305 43.844 8.438 1 98.12 297 ILE B O 1
ATOM 5597 N N . LYS B 1 298 ? -15.938 42.219 9.859 1 96.56 298 LYS B N 1
ATOM 5598 C CA . LYS B 1 298 ? -17.344 42.562 9.789 1 96.56 298 LYS B CA 1
ATOM 5599 C C . LYS B 1 298 ? -18.078 42.188 11.078 1 96.56 298 LYS B C 1
ATOM 5601 O O . LYS B 1 298 ? -17.531 41.5 11.922 1 96.56 298 LYS B O 1
ATOM 5606 N N . LYS B 1 299 ? -19.281 42.719 11.188 1 95 299 LYS B N 1
ATOM 5607 C CA . LYS B 1 299 ? -20.156 42.344 12.305 1 95 299 LYS B CA 1
ATOM 5608 C C . LYS B 1 299 ? -20.844 41 12.07 1 95 299 LYS B C 1
ATOM 5610 O O . LYS B 1 299 ? -21.141 40.656 10.922 1 95 299 LYS B O 1
ATOM 5615 N N . ILE B 1 300 ? -21 40.375 13.164 1 93.12 300 ILE B N 1
ATOM 5616 C CA . ILE B 1 300 ? -21.734 39.094 13.109 1 93.12 300 ILE B CA 1
ATOM 5617 C C . ILE B 1 300 ? -23.234 39.375 13.188 1 93.12 300 ILE B C 1
ATOM 5619 O O . ILE B 1 300 ? -23.734 39.844 14.211 1 93.12 300 ILE B O 1
ATOM 5623 N N . ARG B 1 301 ? -23.922 39.125 12.086 1 88.12 301 ARG B N 1
ATOM 5624 C CA . ARG B 1 301 ? -25.359 39.438 12.047 1 88.12 301 ARG B CA 1
ATOM 5625 C C . ARG B 1 301 ? -26.156 38.219 11.617 1 88.12 301 ARG B C 1
ATOM 5627 O O . ARG B 1 301 ? -27.297 38.344 11.172 1 88.12 301 ARG B O 1
ATOM 5634 N N . GLY B 1 302 ? -25.594 37 11.688 1 80.62 302 GLY B N 1
ATOM 5635 C CA . GLY B 1 302 ? -26.297 35.781 11.328 1 80.62 302 GLY B CA 1
ATOM 5636 C C . GLY B 1 302 ? -26.75 35.781 9.883 1 80.62 302 GLY B C 1
ATOM 5637 O O . GLY B 1 302 ? -25.953 36 8.969 1 80.62 302 GLY B O 1
ATOM 5638 N N . LYS B 1 303 ? -28.078 35.781 9.625 1 76.62 303 LYS B N 1
ATOM 5639 C CA . LYS B 1 303 ? -28.703 35.594 8.32 1 76.62 303 LYS B CA 1
ATOM 5640 C C . LYS B 1 303 ? -28.625 36.875 7.5 1 76.62 303 LYS B C 1
ATOM 5642 O O . LYS B 1 303 ? -28.719 36.844 6.27 1 76.62 303 LYS B O 1
ATOM 5647 N N . LYS B 1 304 ? -28.375 37.875 8.094 1 75.94 304 LYS B N 1
ATOM 5648 C CA . LYS B 1 304 ? -28.359 39.156 7.422 1 75.94 304 LYS B CA 1
ATOM 5649 C C . LYS B 1 304 ? -26.969 39.5 6.898 1 75.94 304 LYS B C 1
ATOM 5651 O O . LYS B 1 304 ? -26.781 40.5 6.23 1 75.94 304 LYS B O 1
ATOM 5656 N N . GLU B 1 305 ? -26.047 38.688 7.18 1 82.31 305 GLU B N 1
ATOM 5657 C CA . GLU B 1 305 ? -24.656 38.969 6.781 1 82.31 305 GLU B CA 1
ATOM 5658 C C . GLU B 1 305 ? -24.484 38.844 5.27 1 82.31 305 GLU B C 1
ATOM 5660 O O . GLU B 1 305 ? -24.938 37.875 4.66 1 82.31 305 GLU B O 1
ATOM 5665 N N . LYS B 1 306 ? -23.891 39.938 4.742 1 77.94 306 LYS B N 1
ATOM 5666 C CA . LYS B 1 306 ? -23.516 39.875 3.33 1 77.94 306 LYS B CA 1
ATOM 5667 C C . LYS B 1 306 ? -22.047 39.531 3.162 1 77.94 306 LYS B C 1
ATOM 5669 O O . LYS B 1 306 ? -21.219 39.844 4.039 1 77.94 306 LYS B O 1
ATOM 5674 N N . ARG B 1 307 ? -21.688 39 2.107 1 75.56 307 ARG B N 1
ATOM 5675 C CA . ARG B 1 307 ? -20.312 38.594 1.805 1 75.56 307 ARG B CA 1
ATOM 5676 C C . ARG B 1 307 ? -19.406 39.812 1.711 1 75.56 307 ARG B C 1
ATOM 5678 O O . ARG B 1 307 ? -18.203 39.719 1.987 1 75.56 307 ARG B O 1
ATOM 5685 N N . THR B 1 308 ? -20.016 40.938 1.539 1 78.94 308 THR B N 1
ATOM 5686 C CA . THR B 1 308 ? -19.219 42.094 1.232 1 78.94 308 THR B CA 1
ATOM 5687 C C . THR B 1 308 ? -19.359 43.156 2.328 1 78.94 308 THR B C 1
ATOM 5689 O O . THR B 1 308 ? -18.906 44.281 2.17 1 78.94 308 THR B O 1
ATOM 5692 N N . ASP B 1 309 ? -19.984 42.781 3.312 1 87.81 309 ASP B N 1
ATOM 5693 C CA . ASP B 1 309 ? -20.25 43.75 4.363 1 87.81 309 ASP B CA 1
ATOM 5694 C C . ASP B 1 309 ? -19.047 43.906 5.281 1 87.81 309 ASP B C 1
ATOM 5696 O O . ASP B 1 309 ? -19.141 43.719 6.492 1 87.81 309 ASP B O 1
ATOM 5700 N N . PHE B 1 310 ? -17.938 44.312 4.723 1 94.38 310 PHE B N 1
ATOM 5701 C CA . PHE B 1 310 ? -16.734 44.469 5.52 1 94.38 310 PHE B CA 1
ATOM 5702 C C . PHE B 1 310 ? -16.531 45.906 5.953 1 94.38 310 PHE B C 1
ATOM 5704 O O . PHE B 1 310 ? -16.797 46.812 5.184 1 94.38 310 PHE B O 1
ATOM 5711 N N . ILE B 1 311 ? -16.141 46.031 7.133 1 95.06 311 ILE B N 1
ATOM 5712 C CA . ILE B 1 311 ? -15.703 47.312 7.648 1 95.06 311 ILE B CA 1
ATOM 5713 C C . ILE B 1 311 ? -14.383 47.719 6.992 1 95.06 311 ILE B C 1
ATOM 5715 O O . ILE B 1 311 ? -14.148 48.906 6.711 1 95.06 311 ILE B O 1
ATOM 5719 N N . ASN B 1 312 ? -13.477 46.812 6.84 1 95.62 312 ASN B N 1
ATOM 5720 C CA . ASN B 1 312 ? -12.203 46.906 6.137 1 95.62 312 ASN B CA 1
ATOM 5721 C C . ASN B 1 312 ? -11.992 45.688 5.227 1 95.62 312 ASN B C 1
ATOM 5723 O O . ASN B 1 312 ? -12.602 44.656 5.43 1 95.62 312 ASN B O 1
ATOM 5727 N N . VAL B 1 313 ? -11.133 45.938 4.227 1 96.06 313 VAL B N 1
ATOM 5728 C CA . VAL B 1 313 ? -10.938 44.875 3.248 1 96.06 313 VAL B CA 1
ATOM 5729 C C . VAL B 1 313 ? -9.469 44.469 3.207 1 96.06 313 VAL B C 1
ATOM 5731 O O . VAL B 1 313 ? -8.586 45.312 3.082 1 96.06 313 VAL B O 1
ATOM 5734 N N . TYR B 1 314 ? -9.258 43.219 3.406 1 97.06 314 TYR B N 1
ATOM 5735 C CA . TYR B 1 314 ? -7.941 42.625 3.23 1 97.06 314 TYR B CA 1
ATOM 5736 C C . TYR B 1 314 ? -7.758 42.094 1.805 1 97.06 314 TYR B C 1
ATOM 5738 O O . TYR B 1 314 ? -8.672 41.5 1.23 1 97.06 314 TYR B O 1
ATOM 5746 N N . ARG B 1 315 ? -6.598 42.344 1.22 1 95.94 315 ARG B N 1
ATOM 5747 C CA . ARG B 1 315 ? -6.191 41.781 -0.07 1 95.94 315 ARG B CA 1
ATOM 5748 C C . ARG B 1 315 ? -4.699 41.469 -0.086 1 95.94 315 ARG B C 1
ATOM 5750 O O . ARG B 1 315 ? -3.932 42.062 0.692 1 95.94 315 ARG B O 1
ATOM 5757 N N . GLY B 1 316 ? -4.395 40.531 -1.033 1 96.31 316 GLY B N 1
ATOM 5758 C CA . GLY B 1 316 ? -2.975 40.344 -1.299 1 96.31 316 GLY B CA 1
ATOM 5759 C C . GLY B 1 316 ? -2.555 38.875 -1.316 1 96.31 316 GLY B C 1
ATOM 5760 O O . GLY B 1 316 ? -3.4 37.969 -1.376 1 96.31 316 GLY B O 1
ATOM 5761 N N . ASP B 1 317 ? -1.25 38.719 -1.399 1 96.19 317 ASP B N 1
ATOM 5762 C CA . ASP B 1 317 ? -0.576 37.406 -1.453 1 96.19 317 ASP B CA 1
ATOM 5763 C C . ASP B 1 317 ? 0.23 37.156 -0.182 1 96.19 317 ASP B C 1
ATOM 5765 O O . ASP B 1 317 ? 1.199 37.875 0.097 1 96.19 317 ASP B O 1
ATOM 5769 N N . TYR B 1 318 ? -0.186 36.094 0.558 1 96.75 318 TYR B N 1
ATOM 5770 C CA . TYR B 1 318 ? 0.472 35.875 1.839 1 96.75 318 TYR B CA 1
ATOM 5771 C C . TYR B 1 318 ? 1.903 35.406 1.638 1 96.75 318 TYR B C 1
ATOM 5773 O O . TYR B 1 318 ? 2.645 35.219 2.605 1 96.75 318 TYR B O 1
ATOM 5781 N N . CYS B 1 319 ? 2.336 35.219 0.398 1 96.38 319 CYS B N 1
ATOM 5782 C CA . CYS B 1 319 ? 3.725 34.906 0.085 1 96.38 319 CYS B CA 1
ATOM 5783 C C . CYS B 1 319 ? 4.469 36.156 -0.394 1 96.38 319 CYS B C 1
ATOM 5785 O O . CYS B 1 319 ? 5.641 36.062 -0.762 1 96.38 319 CYS B O 1
ATOM 5787 N N . LYS B 1 320 ? 3.803 37.281 -0.434 1 95.81 320 LYS B N 1
ATOM 5788 C CA . LYS B 1 320 ? 4.422 38.531 -0.886 1 95.81 320 LYS B CA 1
ATOM 5789 C C . LYS B 1 320 ? 4.051 39.688 0.027 1 95.81 320 LYS B C 1
ATOM 5791 O O . LYS B 1 320 ? 4.832 40.094 0.896 1 95.81 320 LYS B O 1
ATOM 5796 N N . GLN B 1 321 ? 2.754 40.031 -0.171 1 97.5 321 GLN B N 1
ATOM 5797 C CA . GLN B 1 321 ? 2.332 41.25 0.549 1 97.5 321 GLN B CA 1
ATOM 5798 C C . GLN B 1 321 ? 0.827 41.219 0.805 1 97.5 321 GLN B C 1
ATOM 5800 O O . GLN B 1 321 ? 0.054 40.75 -0.032 1 97.5 321 GLN B O 1
ATOM 5805 N N . LEU B 1 322 ? 0.473 41.844 1.973 1 98 322 LEU B N 1
ATOM 5806 C CA . LEU B 1 322 ? -0.929 42 2.348 1 98 322 LEU B CA 1
ATOM 5807 C C . LEU B 1 322 ? -1.287 43.469 2.561 1 98 322 LEU B C 1
ATOM 5809 O O . LEU B 1 322 ? -0.489 44.219 3.105 1 98 322 LEU B O 1
ATOM 5813 N N . THR B 1 323 ? -2.516 43.781 2.162 1 97.94 323 THR B N 1
ATOM 5814 C CA . THR B 1 323 ? -2.994 45.156 2.318 1 97.94 323 THR B CA 1
ATOM 5815 C C . THR B 1 323 ? -4.336 45.188 3.045 1 97.94 323 THR B C 1
ATOM 5817 O O . THR B 1 323 ? -5.078 44.219 3.023 1 97.94 323 THR B O 1
ATOM 5820 N N . MET B 1 324 ? -4.555 46.156 3.762 1 97.75 324 MET B N 1
ATOM 5821 C CA . MET B 1 324 ? -5.859 46.531 4.301 1 97.75 324 MET B CA 1
ATOM 5822 C C . MET B 1 324 ? -6.297 47.906 3.773 1 97.75 324 MET B C 1
ATOM 5824 O O . MET B 1 324 ? -5.625 48.906 4.016 1 97.75 324 MET B O 1
ATOM 5828 N N . ASP B 1 325 ? -7.418 47.938 3.051 1 96.31 325 ASP B N 1
ATOM 5829 C CA . ASP B 1 325 ? -7.902 49.188 2.428 1 96.31 325 ASP B CA 1
ATOM 5830 C C . ASP B 1 325 ? -6.793 49.875 1.647 1 96.31 325 ASP B C 1
ATOM 5832 O O . ASP B 1 325 ? -6.547 51.062 1.836 1 96.31 325 ASP B O 1
ATOM 5836 N N . ASP B 1 326 ? -6.008 49.125 0.959 1 93.69 326 ASP B N 1
ATOM 5837 C CA . ASP B 1 326 ? -5.012 49.531 -0.024 1 93.69 326 ASP B CA 1
ATOM 5838 C C . ASP B 1 326 ? -3.748 50.062 0.66 1 93.69 326 ASP B C 1
ATOM 5840 O O . ASP B 1 326 ? -2.908 50.688 0.023 1 93.69 326 ASP B O 1
ATOM 5844 N N . GLN B 1 327 ? -3.66 49.781 1.9 1 97.06 327 GLN B N 1
ATOM 5845 C CA . GLN B 1 327 ? -2.422 50.062 2.619 1 97.06 327 GLN B CA 1
ATOM 5846 C C . GLN B 1 327 ? -1.694 48.781 2.99 1 97.06 327 GLN B C 1
ATOM 5848 O O . GLN B 1 327 ? -2.305 47.844 3.508 1 97.06 327 GLN B O 1
ATOM 5853 N N . VAL B 1 328 ? -0.414 48.812 2.781 1 97.94 328 VAL B N 1
ATOM 5854 C CA . VAL B 1 328 ? 0.378 47.625 3.078 1 97.94 328 VAL B CA 1
ATOM 5855 C C . VAL B 1 328 ? 0.464 47.438 4.59 1 97.94 328 VAL B C 1
ATOM 5857 O O . VAL B 1 328 ? 0.884 48.312 5.32 1 97.94 328 VAL B O 1
ATOM 5860 N N . ILE B 1 329 ? 0.066 46.25 5.035 1 97.31 329 ILE B N 1
ATOM 5861 C CA . ILE B 1 329 ? 0.085 46 6.473 1 97.31 329 ILE B CA 1
ATOM 5862 C C . ILE B 1 329 ? 1.067 44.875 6.785 1 97.31 329 ILE B C 1
ATOM 5864 O O . ILE B 1 329 ? 1.434 44.656 7.945 1 97.31 329 ILE B O 1
ATOM 5868 N N . TRP B 1 330 ? 1.483 44.156 5.809 1 97.69 330 TRP B N 1
ATOM 5869 C CA . TRP B 1 330 ? 2.473 43.094 5.988 1 97.69 330 TRP B CA 1
ATOM 5870 C C . TRP B 1 330 ? 3.207 42.812 4.68 1 97.69 330 TRP B C 1
ATOM 5872 O O . TRP B 1 330 ? 2.605 42.844 3.604 1 97.69 330 TRP B O 1
ATOM 5882 N N . ASP B 1 331 ? 4.453 42.562 4.73 1 97.81 331 ASP B N 1
ATOM 5883 C CA . ASP B 1 331 ? 5.328 42.219 3.617 1 97.81 331 ASP B CA 1
ATOM 5884 C C . ASP B 1 331 ? 6.336 41.125 4.027 1 97.81 331 ASP B C 1
ATOM 5886 O O . ASP B 1 331 ? 7.031 41.281 5.031 1 97.81 331 ASP B O 1
ATOM 5890 N N . ILE B 1 332 ? 6.465 40.125 3.236 1 96.12 332 ILE B N 1
ATOM 5891 C CA . ILE B 1 332 ? 7.203 38.938 3.631 1 96.12 332 ILE B CA 1
ATOM 5892 C C . ILE B 1 332 ? 8.68 39.281 3.807 1 96.12 332 ILE B C 1
ATOM 5894 O O . ILE B 1 332 ? 9.383 38.625 4.605 1 96.12 332 ILE B O 1
ATOM 5898 N N . ASN B 1 333 ? 9.211 40.25 3.049 1 94.25 333 ASN B N 1
ATOM 5899 C CA . ASN B 1 333 ? 10.617 40.656 3.139 1 94.25 333 ASN B CA 1
ATOM 5900 C C . ASN B 1 333 ? 10.859 41.625 4.281 1 94.25 333 ASN B C 1
ATOM 5902 O O . ASN B 1 333 ? 11.93 41.625 4.887 1 94.25 333 ASN B O 1
ATOM 5906 N N . ALA B 1 334 ? 9.844 42.406 4.535 1 94.94 334 ALA B N 1
ATOM 5907 C CA . ALA B 1 334 ? 9.977 43.406 5.566 1 94.94 334 ALA B CA 1
ATOM 5908 C C . ALA B 1 334 ? 9.641 42.844 6.945 1 94.94 334 ALA B C 1
ATOM 5910 O O . ALA B 1 334 ? 10.164 43.312 7.957 1 94.94 334 ALA B O 1
ATOM 5911 N N . HIS B 1 335 ? 8.742 41.969 7.008 1 94.75 335 HIS B N 1
ATOM 5912 C CA . HIS B 1 335 ? 8.305 41.344 8.25 1 94.75 335 HIS B CA 1
ATOM 5913 C C . HIS B 1 335 ? 8.758 39.875 8.328 1 94.75 335 HIS B C 1
ATOM 5915 O O . HIS B 1 335 ? 8.078 38.969 7.82 1 94.75 335 HIS B O 1
ATOM 5921 N N . LYS B 1 336 ? 9.82 39.656 9.07 1 91.19 336 LYS B N 1
ATOM 5922 C CA . LYS B 1 336 ? 10.383 38.312 9.141 1 91.19 336 LYS B CA 1
ATOM 5923 C C . LYS B 1 336 ? 10.031 37.625 10.461 1 91.19 336 LYS B C 1
ATOM 5925 O O . LYS B 1 336 ? 10.148 38.25 11.523 1 91.19 336 LYS B O 1
ATOM 5930 N N . ALA B 1 337 ? 9.461 36.469 10.297 1 88 337 ALA B N 1
ATOM 5931 C CA . ALA B 1 337 ? 9.211 35.656 11.492 1 88 337 ALA B CA 1
ATOM 5932 C C . ALA B 1 337 ? 10.508 35.094 12.055 1 88 337 ALA B C 1
ATOM 5934 O O . ALA B 1 337 ? 11.508 35 11.336 1 88 337 ALA B O 1
ATOM 5935 N N . LYS B 1 338 ? 10.5 34.875 13.336 1 89.62 338 LYS B N 1
ATOM 5936 C CA . LYS B 1 338 ? 11.633 34.219 13.992 1 89.62 338 LYS B CA 1
ATOM 5937 C C . LYS B 1 338 ? 11.234 32.875 14.578 1 89.62 338 LYS B C 1
ATOM 5939 O O . LYS B 1 338 ? 10.172 32.75 15.195 1 89.62 338 LYS B O 1
ATOM 5944 N N . ARG B 1 339 ? 12.117 31.969 14.359 1 90.5 339 ARG B N 1
ATOM 5945 C CA . ARG B 1 339 ? 11.875 30.625 14.891 1 90.5 339 ARG B CA 1
ATOM 5946 C C . ARG B 1 339 ? 11.867 30.641 16.422 1 90.5 339 ARG B C 1
ATOM 5948 O O . ARG B 1 339 ? 12.688 31.328 17.047 1 90.5 339 ARG B O 1
ATOM 5955 N N . PRO B 1 340 ? 10.898 29.859 16.969 1 90.69 340 PRO B N 1
ATOM 5956 C CA . PRO B 1 340 ? 10.961 29.75 18.438 1 90.69 340 PRO B CA 1
ATOM 5957 C C . PRO B 1 340 ? 12.258 29.109 18.922 1 90.69 340 PRO B C 1
ATOM 5959 O O . PRO B 1 340 ? 12.789 28.203 18.281 1 90.69 340 PRO B O 1
ATOM 5962 N N . ASN B 1 341 ? 12.758 29.609 20.031 1 84.81 341 ASN B N 1
ATOM 5963 C CA . ASN B 1 341 ? 13.961 29.078 20.656 1 84.81 341 ASN B CA 1
ATOM 5964 C C . ASN B 1 341 ? 13.68 27.75 21.375 1 84.81 341 ASN B C 1
ATOM 5966 O O . ASN B 1 341 ? 12.859 27.688 22.281 1 84.81 341 ASN B O 1
ATOM 5970 N N . GLN B 1 342 ? 14.477 26.797 20.953 1 79.5 342 GLN B N 1
ATOM 5971 C CA . GLN B 1 342 ? 14.25 25.453 21.5 1 79.5 342 GLN B CA 1
ATOM 5972 C C . GLN B 1 342 ? 15.133 25.203 22.719 1 79.5 342 GLN B C 1
ATOM 5974 O O . GLN B 1 342 ? 14.969 24.203 23.406 1 79.5 342 GLN B O 1
ATOM 5979 N N . ASP B 1 343 ? 16 26.141 22.922 1 76.81 343 ASP B N 1
ATOM 5980 C CA . ASP B 1 343 ? 16.891 25.969 24.062 1 76.81 343 ASP B CA 1
ATOM 5981 C C . ASP B 1 343 ? 16.188 26.406 25.359 1 76.81 343 ASP B C 1
ATOM 5983 O O . ASP B 1 343 ? 16 27.594 25.594 1 76.81 343 ASP B O 1
ATOM 5987 N N . VAL B 1 344 ? 15.695 25.406 26.062 1 77 344 VAL B N 1
ATOM 5988 C CA . VAL B 1 344 ? 15 25.703 27.312 1 77 344 VAL B CA 1
ATOM 5989 C C . VAL B 1 344 ? 15.805 25.156 28.5 1 77 344 VAL B C 1
ATOM 5991 O O . VAL B 1 344 ? 16.609 24.234 28.344 1 77 344 VAL B O 1
ATOM 5994 N N . ASN B 1 345 ? 15.516 25.781 29.578 1 76.94 345 ASN B N 1
ATOM 5995 C CA . ASN B 1 345 ? 16.156 25.312 30.812 1 76.94 345 ASN B CA 1
ATOM 5996 C C . ASN B 1 345 ? 15.648 23.938 31.203 1 76.94 345 ASN B C 1
ATOM 5998 O O . ASN B 1 345 ? 14.5 23.578 30.938 1 76.94 345 ASN B O 1
ATOM 6002 N N . ASP B 1 346 ? 16.516 23.141 31.812 1 72.44 346 ASP B N 1
ATOM 6003 C CA . ASP B 1 346 ? 16.219 21.766 32.188 1 72.44 346 ASP B CA 1
ATOM 6004 C C . ASP B 1 346 ? 14.977 21.703 33.062 1 72.44 346 ASP B C 1
ATOM 6006 O O . ASP B 1 346 ? 14.227 20.734 33.031 1 72.44 346 ASP B O 1
ATOM 6010 N N . ASP B 1 347 ? 14.828 22.797 33.812 1 73.06 347 ASP B N 1
ATOM 6011 C CA . ASP B 1 347 ? 13.711 22.797 34.75 1 73.06 347 ASP B CA 1
ATOM 6012 C C . ASP B 1 347 ? 12.375 22.938 34.031 1 73.06 347 ASP B C 1
ATOM 6014 O O . ASP B 1 347 ? 11.328 22.609 34.562 1 73.06 347 ASP B O 1
ATOM 6018 N N . GLU B 1 348 ? 12.484 23.312 32.75 1 76.75 348 GLU B N 1
ATOM 6019 C CA . GLU B 1 348 ? 11.273 23.531 31.969 1 76.75 348 GLU B CA 1
ATOM 6020 C C . GLU B 1 348 ? 10.906 22.281 31.172 1 76.75 348 GLU B C 1
ATOM 6022 O O . GLU B 1 348 ? 9.773 22.141 30.703 1 76.75 348 GLU B O 1
ATOM 6027 N N . LEU B 1 349 ? 11.875 21.453 31.172 1 75.31 349 LEU B N 1
ATOM 6028 C CA . LEU B 1 349 ? 11.688 20.281 30.328 1 75.31 349 LEU B CA 1
ATOM 6029 C C . LEU B 1 349 ? 10.828 19.234 31.016 1 75.31 349 LEU B C 1
ATOM 6031 O O . LEU B 1 349 ? 11.023 18.953 32.219 1 75.31 349 LEU B O 1
ATOM 6035 N N . LEU B 1 350 ? 9.898 18.797 30.234 1 70.38 350 LEU B N 1
ATOM 6036 C CA . LEU B 1 350 ? 9.055 17.719 30.719 1 70.38 350 LEU B CA 1
ATOM 6037 C C . LEU B 1 350 ? 9.656 16.359 30.344 1 70.38 350 LEU B C 1
ATOM 6039 O O . LEU B 1 350 ? 10.414 16.25 29.391 1 70.38 350 LEU B O 1
ATOM 6043 N N . PRO B 1 351 ? 9.461 15.297 31.062 1 65.69 351 PRO B N 1
ATOM 6044 C CA . PRO B 1 351 ? 10.109 14 30.812 1 65.69 351 PRO B CA 1
ATOM 6045 C C . PRO B 1 351 ? 9.828 13.445 29.422 1 65.69 351 PRO B C 1
ATOM 6047 O O . PRO B 1 351 ? 10.688 12.797 28.828 1 65.69 351 PRO B O 1
ATOM 6050 N N . ALA B 1 352 ? 8.719 13.734 28.828 1 77.38 352 ALA B N 1
ATOM 6051 C CA . ALA B 1 352 ? 8.383 13.172 27.516 1 77.38 352 ALA B CA 1
ATOM 6052 C C . ALA B 1 352 ? 8.531 14.219 26.422 1 77.38 352 ALA B C 1
ATOM 6054 O O . ALA B 1 352 ? 7.723 14.266 25.484 1 77.38 352 ALA B O 1
ATOM 6055 N N . ASP B 1 353 ? 9.688 14.898 26.703 1 84.31 353 ASP B N 1
ATOM 6056 C CA . ASP B 1 353 ? 9.93 15.953 25.719 1 84.31 353 ASP B CA 1
ATOM 6057 C C . ASP B 1 353 ? 10.367 15.359 24.375 1 84.31 353 ASP B C 1
ATOM 6059 O O . ASP B 1 353 ? 11.18 14.438 24.328 1 84.31 353 ASP B O 1
ATOM 6063 N N . SER B 1 354 ? 9.828 15.883 23.328 1 85.12 354 SER B N 1
ATOM 6064 C CA . SER B 1 354 ? 10.07 15.375 21.984 1 85.12 354 SER B CA 1
ATOM 6065 C C . SER B 1 354 ? 11.555 15.375 21.656 1 85.12 354 SER B C 1
ATOM 6067 O O . SER B 1 354 ? 12.016 14.578 20.828 1 85.12 354 SER B O 1
ATOM 6069 N N . ARG B 1 355 ? 12.391 16.172 22.328 1 85 355 ARG B N 1
ATOM 6070 C CA . ARG B 1 355 ? 13.805 16.344 22.016 1 85 355 ARG B CA 1
ATOM 6071 C C . ARG B 1 355 ? 14.641 15.219 22.609 1 85 355 ARG B C 1
ATOM 6073 O O . ARG B 1 355 ? 15.812 15.055 22.25 1 85 355 ARG B O 1
ATOM 6080 N N . PHE B 1 356 ? 13.938 14.383 23.359 1 78 356 PHE B N 1
ATOM 6081 C CA . PHE B 1 356 ? 14.656 13.266 23.953 1 78 356 PHE B CA 1
ATOM 6082 C C . PHE B 1 356 ? 14.344 11.969 23.234 1 78 356 PHE B C 1
ATOM 6084 O O . PHE B 1 356 ? 14.805 10.898 23.641 1 78 356 PHE B O 1
ATOM 6091 N N . ARG B 1 357 ? 13.695 12.086 22.188 1 77.25 357 ARG B N 1
ATOM 6092 C CA . ARG B 1 357 ? 13.312 10.883 21.469 1 77.25 357 ARG B CA 1
ATOM 6093 C C . ARG B 1 357 ? 14.492 10.32 20.688 1 77.25 357 ARG B C 1
ATOM 6095 O O . ARG B 1 357 ? 15.078 11.016 19.844 1 77.25 357 ARG B O 1
ATOM 6102 N N . PHE B 1 358 ? 14.695 9.078 20.953 1 71.38 358 PHE B N 1
ATOM 6103 C CA . PHE B 1 358 ? 15.852 8.422 20.344 1 71.38 358 PHE B CA 1
ATOM 6104 C C . PHE B 1 358 ? 15.625 8.188 18.859 1 71.38 358 PHE B C 1
ATOM 6106 O O . PHE B 1 358 ? 16.578 8.25 18.062 1 71.38 358 PHE B O 1
ATOM 6113 N N . ASP B 1 359 ? 14.5 7.859 18.484 1 75.25 359 ASP B N 1
ATOM 6114 C CA . ASP B 1 359 ? 14.219 7.586 17.078 1 75.25 359 ASP B CA 1
ATOM 6115 C C . ASP B 1 359 ? 14.43 8.836 16.219 1 75.25 359 ASP B C 1
ATOM 6117 O O . ASP B 1 359 ? 14.945 8.75 15.102 1 75.25 359 ASP B O 1
ATOM 6121 N N . ARG B 1 360 ? 14.078 9.891 16.828 1 78.25 360 ARG B N 1
ATOM 6122 C CA . ARG B 1 360 ? 14.297 11.156 16.125 1 78.25 360 ARG B CA 1
ATOM 6123 C C . ARG B 1 360 ? 15.789 11.453 15.984 1 78.25 360 ARG B C 1
ATOM 6125 O O . ARG B 1 360 ? 16.219 12.047 14.992 1 78.25 360 ARG B O 1
ATOM 6132 N N . ALA B 1 361 ? 16.5 11.07 17 1 75.94 361 ALA B N 1
ATOM 6133 C CA . ALA B 1 361 ? 17.938 11.297 17 1 75.94 361 ALA B CA 1
ATOM 6134 C C . ALA B 1 361 ? 18.594 10.656 15.789 1 75.94 361 ALA B C 1
ATOM 6136 O O . ALA B 1 361 ? 19.531 11.211 15.219 1 75.94 361 ALA B O 1
ATOM 6137 N N . TYR B 1 362 ? 18.047 9.578 15.398 1 74.88 362 TYR B N 1
ATOM 6138 C CA . TYR B 1 362 ? 18.594 8.875 14.25 1 74.88 362 TYR B CA 1
ATOM 6139 C C . TYR B 1 362 ? 18.422 9.688 12.977 1 74.88 362 TYR B C 1
ATOM 6141 O O . TYR B 1 362 ? 19.281 9.68 12.094 1 74.88 362 TYR B O 1
ATOM 6149 N N . LEU B 1 363 ? 17.359 10.344 12.93 1 77.31 363 LEU B N 1
ATOM 6150 C CA . LEU B 1 363 ? 17.094 11.172 11.758 1 77.31 363 LEU B CA 1
ATOM 6151 C C . LEU B 1 363 ? 17.922 12.453 11.789 1 77.31 363 LEU B C 1
ATOM 6153 O O . LEU B 1 363 ? 18.484 12.867 10.773 1 77.31 363 LEU B O 1
ATOM 6157 N N . ILE B 1 364 ? 17.984 12.945 12.969 1 76.62 364 ILE B N 1
ATOM 6158 C CA . ILE B 1 364 ? 18.719 14.195 13.133 1 76.62 364 ILE B CA 1
ATOM 6159 C C . ILE B 1 364 ? 20.188 13.977 12.828 1 76.62 364 ILE B C 1
ATOM 6161 O O . ILE B 1 364 ? 20.828 14.797 12.148 1 76.62 364 ILE B O 1
ATOM 6165 N N . ASP B 1 365 ? 20.656 12.875 13.242 1 73.19 365 ASP B N 1
ATOM 6166 C CA . ASP B 1 365 ? 22.094 12.578 13.117 1 73.19 365 ASP B CA 1
ATOM 6167 C C . ASP B 1 365 ? 22.406 12.023 11.727 1 73.19 365 ASP B C 1
ATOM 6169 O O . ASP B 1 365 ? 23.547 11.625 11.461 1 73.19 365 ASP B O 1
ATOM 6173 N N . LYS B 1 366 ? 21.422 12.047 10.914 1 70.25 366 LYS B N 1
ATOM 6174 C CA . LYS B 1 366 ? 21.578 11.609 9.531 1 70.25 366 LYS B CA 1
ATOM 6175 C C . LYS B 1 366 ? 22.203 10.219 9.461 1 70.25 366 LYS B C 1
ATOM 6177 O O . LYS B 1 366 ? 23.156 9.992 8.711 1 70.25 366 LYS B O 1
ATOM 6182 N N . LYS B 1 367 ? 21.766 9.445 10.312 1 68.25 367 LYS B N 1
ATOM 6183 C CA . LYS B 1 367 ? 22.188 8.047 10.25 1 68.25 367 LYS B CA 1
ATOM 6184 C C . LYS B 1 367 ? 21.641 7.371 8.992 1 68.25 367 LYS B C 1
ATOM 6186 O O . LYS B 1 367 ? 20.75 7.902 8.328 1 68.25 367 LYS B O 1
ATOM 6191 N N . PRO B 1 368 ? 22.359 6.246 8.672 1 76.12 368 PRO B N 1
ATOM 6192 C CA . PRO B 1 368 ? 21.844 5.539 7.488 1 76.12 368 PRO B CA 1
ATOM 6193 C C . PRO B 1 368 ? 20.344 5.266 7.559 1 76.12 368 PRO B C 1
ATOM 6195 O O . PRO B 1 368 ? 19.828 4.934 8.625 1 76.12 368 PRO B O 1
ATOM 6198 N N . MET B 1 369 ? 19.75 5.594 6.527 1 76.31 369 MET B N 1
ATOM 6199 C CA . MET B 1 369 ? 18.297 5.492 6.434 1 76.31 369 MET B CA 1
ATOM 6200 C C . MET B 1 369 ? 17.812 4.098 6.816 1 76.31 369 MET B C 1
ATOM 6202 O O . MET B 1 369 ? 16.75 3.941 7.406 1 76.31 369 MET B O 1
ATOM 6206 N N . GLU B 1 370 ? 18.672 3.158 6.547 1 77.62 370 GLU B N 1
ATOM 6207 C CA . GLU B 1 370 ? 18.312 1.779 6.867 1 77.62 370 GLU B CA 1
ATOM 6208 C C . GLU B 1 370 ? 18.188 1.58 8.375 1 77.62 370 GLU B C 1
ATOM 6210 O O . GLU B 1 370 ? 17.266 0.91 8.844 1 77.62 370 GLU B O 1
ATOM 6215 N N . ASP B 1 371 ? 19.078 2.191 9.023 1 76.25 371 ASP B N 1
ATOM 6216 C CA . ASP B 1 371 ? 19.047 2.088 10.477 1 76.25 371 ASP B CA 1
ATOM 6217 C C . ASP B 1 371 ? 17.844 2.832 11.055 1 76.25 371 ASP B C 1
ATOM 6219 O O . ASP B 1 371 ? 17.203 2.355 11.992 1 76.25 371 ASP B O 1
ATOM 6223 N N . ALA B 1 372 ? 17.625 3.986 10.484 1 75.94 372 ALA B N 1
ATOM 6224 C CA . ALA B 1 372 ? 16.469 4.77 10.922 1 75.94 372 ALA B CA 1
ATOM 6225 C C . ALA B 1 372 ? 15.164 4.004 10.711 1 75.94 372 ALA B C 1
ATOM 6227 O O . ALA B 1 372 ? 14.297 3.99 11.586 1 75.94 372 ALA B O 1
ATOM 6228 N N . ASN B 1 373 ? 15.133 3.305 9.641 1 78.19 373 ASN B N 1
ATOM 6229 C CA . ASN B 1 373 ? 13.945 2.516 9.328 1 78.19 373 ASN B CA 1
ATOM 6230 C C . ASN B 1 373 ? 13.773 1.353 10.305 1 78.19 373 ASN B C 1
ATOM 6232 O O . ASN B 1 373 ? 12.656 1.044 10.711 1 78.19 373 ASN B O 1
ATOM 6236 N N . LEU B 1 374 ? 14.844 0.751 10.594 1 75.81 374 LEU B N 1
ATOM 6237 C CA . LEU B 1 374 ? 14.789 -0.365 11.531 1 75.81 374 LEU B CA 1
ATOM 6238 C C . LEU B 1 374 ? 14.359 0.11 12.922 1 75.81 374 LEU B C 1
ATOM 6240 O O . LEU B 1 374 ? 13.57 -0.557 13.594 1 75.81 374 LEU B O 1
ATOM 6244 N N . MET B 1 375 ? 14.883 1.254 13.289 1 74.12 375 MET B N 1
ATOM 6245 C CA . MET B 1 375 ? 14.516 1.824 14.586 1 74.12 375 MET B CA 1
ATOM 6246 C C . MET B 1 375 ? 13.031 2.168 14.625 1 74.12 375 MET B C 1
ATOM 6248 O O . MET B 1 375 ? 12.352 1.863 15.609 1 74.12 375 MET B O 1
ATOM 6252 N N . LYS B 1 376 ? 12.664 2.822 13.633 1 74.88 376 LYS B N 1
ATOM 6253 C CA . LYS B 1 376 ? 11.258 3.186 13.531 1 74.88 376 LYS B CA 1
ATOM 6254 C C . LYS B 1 376 ? 10.359 1.955 13.641 1 74.88 376 LYS B C 1
ATOM 6256 O O . LYS B 1 376 ? 9.367 1.963 14.375 1 74.88 376 LYS B O 1
ATOM 6261 N N . LYS B 1 377 ? 10.711 0.964 12.93 1 73.75 377 LYS B N 1
ATOM 6262 C CA . LYS B 1 377 ? 9.938 -0.271 12.953 1 73.75 377 LYS B CA 1
ATOM 6263 C C . LYS B 1 377 ? 9.891 -0.873 14.352 1 73.75 377 LYS B C 1
ATOM 6265 O O . LYS B 1 377 ? 8.852 -1.357 14.797 1 73.75 377 LYS B O 1
ATOM 6270 N N . THR B 1 378 ? 10.953 -0.847 15.008 1 72.19 378 THR B N 1
ATOM 6271 C CA . THR B 1 378 ? 11.047 -1.396 16.359 1 72.19 378 THR B CA 1
ATOM 6272 C C . THR B 1 378 ? 10.133 -0.639 17.312 1 72.19 378 THR B C 1
ATOM 6274 O O . THR B 1 378 ? 9.43 -1.25 18.125 1 72.19 378 THR B O 1
ATOM 6277 N N . ILE B 1 379 ? 10.172 0.616 17.188 1 70.94 379 ILE B N 1
ATOM 6278 C CA . ILE B 1 379 ? 9.367 1.461 18.047 1 70.94 379 ILE B CA 1
ATOM 6279 C C . ILE B 1 379 ? 7.883 1.247 17.75 1 70.94 379 ILE B C 1
ATOM 6281 O O . ILE B 1 379 ? 7.066 1.119 18.656 1 70.94 379 ILE B O 1
ATOM 6285 N N . GLU B 1 380 ? 7.562 1.187 16.484 1 69.94 380 GLU B N 1
ATOM 6286 C CA . GLU B 1 380 ? 6.18 0.961 16.078 1 69.94 380 GLU B CA 1
ATOM 6287 C C . GLU B 1 380 ? 5.656 -0.374 16.594 1 69.94 380 GLU B C 1
ATOM 6289 O O . GLU B 1 380 ? 4.523 -0.459 17.062 1 69.94 380 GLU B O 1
ATOM 6294 N N . ASP B 1 381 ? 6.465 -1.338 16.516 1 68.69 381 ASP B N 1
ATOM 6295 C CA . ASP B 1 381 ? 6.078 -2.656 17 1 68.69 381 ASP B CA 1
ATOM 6296 C C . ASP B 1 381 ? 5.836 -2.633 18.516 1 68.69 381 ASP B C 1
ATOM 6298 O O . ASP B 1 381 ? 4.895 -3.258 19 1 68.69 381 ASP B O 1
ATOM 6302 N N . ALA B 1 382 ? 6.652 -1.923 19.141 1 66.44 382 ALA B N 1
ATOM 6303 C CA . ALA B 1 382 ? 6.516 -1.8 20.594 1 66.44 382 ALA B CA 1
ATOM 6304 C C . ALA B 1 382 ? 5.234 -1.059 20.969 1 66.44 382 ALA B C 1
ATOM 6306 O O . ALA B 1 382 ? 4.523 -1.458 21.891 1 66.44 382 ALA B O 1
ATOM 6307 N N . GLN B 1 383 ? 4.988 0.006 20.281 1 66 383 GLN B N 1
ATOM 6308 C CA . GLN B 1 383 ? 3.783 0.789 20.531 1 66 383 GLN B CA 1
ATOM 6309 C C . GLN B 1 383 ? 2.525 -0.034 20.266 1 66 383 GLN B C 1
ATOM 6311 O O . GLN B 1 383 ? 1.556 0.045 21.031 1 66 383 GLN B O 1
ATOM 6316 N N . ARG B 1 384 ? 2.553 -0.807 19.312 1 63.78 384 ARG B N 1
ATOM 6317 C CA . ARG B 1 384 ? 1.419 -1.661 18.984 1 63.78 384 ARG B CA 1
ATOM 6318 C C . ARG B 1 384 ? 1.183 -2.711 20.062 1 63.78 384 ARG B C 1
ATOM 6320 O O . ARG B 1 384 ? 0.037 -3.01 20.406 1 63.78 384 ARG B O 1
ATOM 6327 N N . ARG B 1 385 ? 2.193 -3.215 20.469 1 64.12 385 ARG B N 1
ATOM 6328 C CA . ARG B 1 385 ? 2.1 -4.191 21.547 1 64.12 385 ARG B CA 1
ATOM 6329 C C . ARG B 1 385 ? 1.475 -3.576 22.797 1 64.12 385 ARG B C 1
ATOM 6331 O O . ARG B 1 385 ? 0.638 -4.203 23.453 1 64.12 385 ARG B O 1
ATOM 6338 N N . GLU B 1 386 ? 1.944 -2.406 23.016 1 61.88 386 GLU B N 1
ATOM 6339 C CA . GLU B 1 386 ? 1.427 -1.706 24.188 1 61.88 386 GLU B CA 1
ATOM 6340 C C . GLU B 1 386 ? -0.054 -1.376 24.031 1 61.88 386 GLU B C 1
ATOM 6342 O O . GLU B 1 386 ? -0.825 -1.468 24.984 1 61.88 386 GLU B O 1
ATOM 6347 N N . GLU B 1 387 ? -0.385 -0.969 22.891 1 62.59 387 GLU B N 1
ATOM 6348 C CA . GLU B 1 387 ? -1.782 -0.653 22.609 1 62.59 387 GLU B CA 1
ATOM 6349 C C . GLU B 1 387 ? -2.67 -1.884 22.781 1 62.59 387 GLU B C 1
ATOM 6351 O O . GLU B 1 387 ? -3.773 -1.792 23.312 1 62.59 387 GLU B O 1
ATOM 6356 N N . LYS B 1 388 ? -2.205 -2.93 22.312 1 58.75 388 LYS B N 1
ATOM 6357 C CA . LYS B 1 388 ? -2.965 -4.172 22.422 1 58.75 388 LYS B CA 1
ATOM 6358 C C . LYS B 1 388 ? -3.139 -4.582 23.891 1 58.75 388 LYS B C 1
ATOM 6360 O O . LYS B 1 388 ? -4.199 -5.07 24.281 1 58.75 388 LYS B O 1
ATOM 6365 N N . LEU B 1 389 ? -2.125 -4.348 24.594 1 55.22 389 LEU B N 1
ATOM 6366 C CA . LEU B 1 389 ? -2.18 -4.668 26.031 1 55.22 389 LEU B CA 1
ATOM 6367 C C . LEU B 1 389 ? -3.168 -3.756 26.75 1 55.22 389 LEU B C 1
ATOM 6369 O O . LEU B 1 389 ? -3.863 -4.195 27.672 1 55.22 389 LEU B O 1
ATOM 6373 N N . ARG B 1 390 ? -3.211 -2.617 26.312 1 52.41 390 ARG B N 1
ATOM 6374 C CA . ARG B 1 390 ? -4.121 -1.654 26.922 1 52.41 390 ARG B CA 1
ATOM 6375 C C . ARG B 1 390 ? -5.574 -2.006 26.625 1 52.41 390 ARG B C 1
ATOM 6377 O O . ARG B 1 390 ? -6.445 -1.841 27.484 1 52.41 390 ARG B O 1
ATOM 6384 N N . ILE B 1 391 ? -5.762 -2.482 25.484 1 51.19 391 ILE B N 1
ATOM 6385 C CA . ILE B 1 391 ? -7.109 -2.871 25.094 1 51.19 391 ILE B CA 1
ATOM 6386 C C . ILE B 1 391 ? -7.531 -4.125 25.859 1 51.19 391 ILE B C 1
ATOM 6388 O O . ILE B 1 391 ? -8.68 -4.246 26.281 1 51.19 391 ILE B O 1
ATOM 6392 N N . CYS B 1 392 ? -6.637 -4.941 26 1 42.91 392 CYS B N 1
ATOM 6393 C CA . CYS B 1 392 ? -6.941 -6.16 26.734 1 42.91 392 CYS B CA 1
ATOM 6394 C C . CYS B 1 392 ? -7.234 -5.855 28.203 1 42.91 392 CYS B C 1
ATOM 6396 O O . CYS B 1 392 ? -8.031 -6.551 28.828 1 42.91 392 CYS B O 1
ATOM 6398 N N . VAL B 1 393 ? -6.539 -4.941 28.719 1 34.19 393 VAL B N 1
ATOM 6399 C CA . VAL B 1 393 ? -6.758 -4.586 30.125 1 34.19 393 VAL B CA 1
ATOM 6400 C C . VAL B 1 393 ? -8.094 -3.852 30.266 1 34.19 393 VAL B C 1
ATOM 6402 O O . VAL B 1 393 ? -8.758 -3.965 31.297 1 34.19 393 VAL B O 1
ATOM 6405 N N . LYS B 1 394 ? -8.453 -3.076 29.438 1 36.75 394 LYS B N 1
ATOM 6406 C CA . LYS B 1 394 ? -9.773 -2.459 29.547 1 36.75 394 LYS B CA 1
ATOM 6407 C C . LYS B 1 394 ? -10.883 -3.494 29.391 1 36.75 394 LYS B C 1
ATOM 6409 O O . LYS B 1 394 ? -12.039 -3.234 29.734 1 36.75 394 LYS B O 1
ATOM 6414 N N . LYS B 1 395 ? -10.609 -4.684 28.891 1 33.38 395 LYS B N 1
ATOM 6415 C CA . LYS B 1 395 ? -11.648 -5.707 28.859 1 33.38 395 LYS B CA 1
ATOM 6416 C C . LYS B 1 395 ? -11.617 -6.57 30.125 1 33.38 395 LYS B C 1
ATOM 6418 O O . LYS B 1 395 ? -10.547 -6.961 30.578 1 33.38 395 LYS B O 1
#

Sequence (790 aa):
MASLLIREEAPIKSESKPIGTVNDKNIFSTSYRGVDKHLISYDNDDYEQERNVALNNWSVDGVVPLTKEELEAEQVENKKLMKQFTKNILKMDYSNMSVPCSYSEPRSFLERMADFFSFLAGEYLDKAAATTSVEERLKLISIGIVSSLHLYHQNKKPWNPVLGETYVCHYNSGAVLYGEQVSHHPPISNFEIFGKDAAWKVHGQCNFNIDSSMNHFEVIQKGLFVCTFNDGDKYEWEFPNTYVNGVQHGDRFIRVVGKVVVKNNEKAMKAVIRLAPKKDKKLGITDFAHTYIYGGIKKIRGKKEKRTDFINVYRGDYCKQLTMDDQVIWDINAHKAKRPNQDVNDDELLPADSRFRFDRAYLIDKKPMEDANLMKKTIEDAQRREEKLRICVKKMASLLIREEAPIKSESKPIGTVNDKNIFSTSYRGVDKHLISYDNDDYEQERNVALNNWSVDGVVPLTKEELEAEQVENKKLMKQFTKNILKMDYSNMSVPCSYSEPRSFLERMADFFSFLAGEYLDKAAATTSVEERLKLISIGIVSSLHLYHQNKKPWNPVLGETYVCHYNSGAVLYGEQVSHHPPISNFEIFGKDAAWKVHGQCNFNIDSSMNHFEVIQKGLFVCTFNDGDKYEWEFPNTYVNGVQHGDRFIRVVGKVVVKNNEKAMKAVIRLAPKKDKKLGITDFAHTYIYGGIKKIRGKKEKRTDFINVYRGDYCKQLTMDDQVIWDINAHKAKRPNQDVNDDELLPADSRFRFDRAYLIDKKPMEDANLMKKTIEDAQRREEKLRICVKK

Secondary structure (DSSP, 8-state):
---GGG--S-----S---SEEETTEEEPSS--TTSPP--PPPS-SS-HHHHHHHHH-EETTEE--S-HHHHHHHHHHHHHHHHHHHHHHHHT--TT----GGGEEEEEHHHHHHHTTTTIIIIIHHHHHT---HHHHHHHHHHHHHHTGGGG--SSEEEPPPTT-EEEEE-TTS-EEEEEEEEETTEEEEEEEE-GGGSEEEEEEEEEEEEE-SSEEEEEEE--EEEEETTS-EEEE---EEEEE-SSSS--EEEEESEEEEEETTTTEEEEEEESPPPBGGGTB-S--TTEEEEEEEE--GGG--TT--SEEEEEETTSEEEETTEEEEETTTS---PPB----GGG--TTBGGG-HHHHHHHTT--HHHHHHHHHHHHHHHHHHHHHHHHHH-/---GGG--S-----S---SEEETTEEEPSS--TTSPP--PPPS-SS-HHHHHHHHH-EETTEE--S-HHHHHHHHHHHHHHHHHHHHHHHHT--TT----GGGEEEEEHHHHHHHTTTTIIIIIHHHHHT---HHHHHHHHHHHHHHTGGGG--SSEEEPPPTT-EEEEE-TTS-EEEEEEEEETTEEEEEEEE-GGGSEEEEEEEEEEEEE-SSEEEEEEE--EEEEETTS-EEEE---EEEEE-SSSS--EEEEESEEEEEETTTTEEEEEEESPPPBGGGTB-S--TTEEEEEEEE--GGG--TT--SEEEEEETTTEEEETTEEEEETTTS---PPB----GGG--TTBGGG-HHHHHHHTT--HHHHHHHHHHHHHHHHHHHHHHHHHH-

pLDDT: mean 84.05, std 15.74, range [25.19, 98.81]

Radius of gyration: 33.81 Å; Cα contacts (8 Å, |Δi|>4): 1620; chains: 2; bounding box: 56×100×80 Å

Nearest PDB structures (foldseek):
  5zm6-assembly1_A-2  TM=8.206E-01  e=8.633E-19  Homo sapiens
  5zm8-assembly1_A  TM=8.419E-01  e=4.244E-18  Homo sapiens
  5zm6-assembly1_B-2  TM=7.843E-01  e=5.712E-19  Homo sapiens
  5zm7-assembly1_A  TM=7.921E-01  e=2.496E-18  Homo sapiens
  5zm8-assembly2_B  TM=8.066E-01  e=2.973E-17  Homo sapiens

Foldseek 3Di:
DPPPPPPPDFPAPPVFDQLDDFPNRGAGFFQHDPFDFFDFDDPAQFCVLLLCQLQPAADQVAGASDDPVRLVVLLVVLVVLVVVVVVCVVVVDCPPDDDFPSQEDLAAPQQLVLLQCLQVQQPLVVVLLVDPDPQSNQVSNLLSNLLSVSSVWDRHHYDYADAQAKAWFAHPQGKIKIKGFHDVVQTKMKMKIAGDPRQKIKIKMWGWDWADDPFKIKIQTDMKMWMAGPVGFIKMWTHFMKIWGGNNHDGTHMATADWIKMDGVVQQKIWIKGAQDDADVVQPRHDTDRQWIKTAMAGHDDPVDDRPRHPWIWIDGSSAFIDIPPHTDDGPVVDTGGRTGRDDDPVPDRSRYSSSRPLSVCVSVVHPSVSSRVSVVSNVVSVVVVVVVVVVVVD/DPPPPPPPDFPAVPVFDQLDDFPNRGHTFFQYPPFDFFDFDDPAQFCVLLLCQLQPAADQVAGASDDPVRLVVLLVVLVVLVVVVVVCVVVVDCPPDDDFPSQEDLAAPQQLVLQQCLQVQQPLVVVLLVDDDPQSNQVSNQLSNLLSVSSVFDRHHYDYADAQAKAWFAHPQGKIKIKGFHDVVQTKMKMKIAGDVRQKIKIKMWGWDWADDPFKIKIQTDMKMWMAGPVGFIKMWTHFMKIWGGNNHDGTHMATADWIKMDGVVQQKIWIKGAQDDADVVQPRHDTDRQWIKTAMAGHDDPPDDRPRHPWMWIDGSSAFIDINPHTDDGPVVDTGGRTGRDDDPVPDRSRYSSSRPLSVCVSVVHPSVSSRVSVVSNVVSVVVVVVVVVVVVD

InterPro domains:
  IPR000648 Oxysterol-binding protein [PF01237] (84-390)
  IPR000648 Oxysterol-binding protein [PTHR10972] (49-390)
  IPR037239 Oxysterol-binding protein superfamily [SSF144000] (77-390)

Solvent-accessible surface area (backbone atoms only — not comparable to full-atom values): 41621 Å² total; per-residue (Å²): 129,82,59,85,78,70,61,76,79,44,76,61,71,52,95,68,64,59,56,37,68,55,97,89,35,74,35,62,67,72,28,41,69,84,51,71,74,50,77,86,84,65,95,62,58,44,52,57,68,48,51,49,35,48,63,66,28,62,55,97,82,17,36,29,60,59,52,72,67,57,46,53,54,50,38,55,52,36,49,54,51,38,17,50,49,43,42,22,56,76,67,56,48,44,82,84,53,72,60,63,60,85,54,37,37,59,48,35,40,65,59,56,55,52,56,52,34,22,36,29,55,34,46,30,48,62,57,32,58,75,50,86,49,66,68,59,33,40,48,32,51,50,50,19,47,48,60,26,51,41,70,65,57,60,79,50,43,53,27,80,71,50,75,60,24,26,43,62,39,32,30,89,54,54,15,38,41,40,31,35,26,77,32,71,86,66,40,28,34,40,39,38,34,37,35,48,91,57,41,28,36,34,40,32,37,46,31,60,44,76,53,49,36,70,38,31,36,31,44,39,50,39,41,57,34,40,38,37,34,70,88,65,53,54,37,36,33,45,61,53,28,38,36,38,38,28,72,55,54,80,69,54,30,34,36,57,39,58,50,42,46,36,37,26,73,90,79,33,32,31,26,43,35,33,37,35,52,70,63,32,73,93,77,67,33,82,64,71,41,56,55,29,38,42,34,26,35,28,68,63,54,74,87,72,53,56,98,76,57,47,80,42,42,35,38,38,27,51,47,45,36,33,25,48,75,86,35,81,75,46,35,54,86,80,53,68,46,49,57,60,40,67,82,65,58,75,88,71,56,54,40,32,22,61,44,25,31,64,64,40,39,34,52,68,68,62,45,59,64,67,56,40,37,52,44,48,50,40,49,51,53,42,51,48,51,50,52,52,49,51,53,53,63,77,96,130,82,59,85,78,69,64,76,77,49,84,63,83,53,94,67,61,59,56,37,68,55,97,88,34,74,35,63,66,76,27,44,85,85,50,72,73,50,78,86,84,66,95,64,58,45,51,57,68,46,49,48,34,49,64,66,27,64,54,97,82,17,37,28,60,59,51,71,67,56,47,51,53,49,38,55,53,36,50,52,52,39,18,50,50,43,42,22,57,76,67,56,46,43,84,85,55,72,61,62,59,85,56,37,36,57,49,35,41,65,59,56,55,53,56,53,34,22,36,28,57,35,46,30,50,61,57,33,56,76,50,86,48,65,68,59,34,41,48,33,54,48,48,18,49,46,59,26,50,40,68,65,59,60,79,50,43,54,27,80,72,48,75,60,24,25,43,61,38,33,28,90,54,54,15,38,41,40,32,34,27,77,33,72,88,66,40,29,33,40,38,39,33,37,35,49,92,58,40,27,36,35,41,32,37,46,30,59,44,76,52,48,35,70,39,32,35,31,43,39,50,39,42,56,33,38,37,36,35,69,89,65,54,54,37,36,34,44,62,54,28,39,36,40,38,27,72,54,55,80,69,53,27,34,37,58,41,59,49,42,47,34,36,25,74,90,78,31,32,31,26,42,35,33,36,35,50,70,63,32,72,93,79,67,33,81,64,71,41,55,55,27,37,42,35,28,34,29,67,63,56,73,88,73,54,57,97,74,59,47,80,45,40,36,38,39,28,50,47,45,36,33,24,48,74,86,37,80,74,46,35,53,87,79,55,69,48,49,58,59,40,68,84,64,57,76,89,68,57,55,47,32,22,60,43,26,32,65,66,41,38,34,52,67,66,62,46,58,64,67,57,39,36,52,44,47,49,42,50,52,52,41,50,48,52,50,52,51,50,51,53,54,64,77,96

Organism: Trichomonas vaginalis (strain ATCC PRA-98 / G3) (NCBI:txid412133)